Protein AF-A0A703GKY6-F1 (afdb_monomer_lite)

InterPro domains:
  IPR000234 Herpesvirus Glycoprotein B [MF_04032] (2-808)
  IPR035377 Herpesvirus Glycoprotein B, PH-like domain 1 [PF17416] (56-268)
  IPR035381 Herpesvirus Glycoprotein B, PH-like domain 2 [PF17417] (270-364)
  IPR038631 Herpesvirus Glycoprotein B, PH-like domain 2 superfamily [G3DSA:2.30.29.100] (253-368)
  IPR055341 Herpesvirus glycoprotein B ectodomain C-terminal [PF00606] (387-613)

pLDDT: mean 75.69, std 20.41, range [24.8, 96.25]

Sequence (808 aa):
DSDDYIRAGYNHKYPFRICSIAKGTDLMRFDRDISCSPYKSNAKMSEGFFIIYKTNIETYTFPVRTYKNELTFQTSYRDVGVVYFLDRTVMGLAMPVYEANLVNSRAQCYSAVAIKRPDGTVFSAYHEDNNKNETLELFPLNFKSVTNKRFITTKEPYFARGPLWLYSTSTSLNCIVTEATAKAKYPFSYFALTTGEIVEGSPFFDGSNGKHFAEPLEKLTILENYTMIEDLMNGMNGATTLVRKIAFLEKGDTLFSWEIKEENESVCMLKHWTTVTHGLRAETDETYHFISKELTAAFVASKESLNLTDPKQTCIKNEFEKIITDVYMSDYNDTYSMNGSYQIFKTTGDLILIWQPLVQKSLMVLEQGSVNLRRRRDLVDVKSRHDILYVQLQYLYDTLKDYINDALGNLAESWCLDQKRTITMLHELSKISPSSIVSEVYGRPISAQLHGDVLAISKCIEVNQSSVQLHKSMRVVDAKGVRSETMCYNRPLVTFSFVNSTPEVVPGQLGLDNEILLGDHRTEECEIPSTKIFLSGNHAHVYTDYTHTNSTPIEDIEVLDAFIRLKIDPLENADFKLLDLYSPDELSRANVFDLENILREYNSYKSALYTIEAKIATNTPSYVNGINSFLQGLGAIGTGLGSVISVTAGALGDIVGGVVSFLKNPFGGGLMLILAIVVVVIIIVVFVRQKHVLSKPIDMMFPYATNPVTTVSSVTGTTVVKTPSVKDADGGTSVAVSEKEEGMADVSGQISGDEYSQEDALKMLKAIKSLDESYRRKPSSSESHASKPSLIDRIRYRGYKSVNVEEA

Structure (mmCIF, N/CA/C/O backbone):
data_AF-A0A703GKY6-F1
#
_entry.id   AF-A0A703GKY6-F1
#
loop_
_atom_site.group_PDB
_atom_site.id
_atom_site.type_symbol
_atom_site.label_atom_id
_atom_site.label_alt_id
_atom_site.label_comp_id
_atom_site.label_asym_id
_atom_site.label_entity_id
_atom_site.label_seq_id
_atom_site.pdbx_PDB_ins_code
_atom_site.Cartn_x
_atom_site.Cartn_y
_atom_site.Cartn_z
_atom_site.occupancy
_atom_site.B_iso_or_equiv
_atom_site.auth_seq_id
_atom_site.auth_comp_id
_atom_site.auth_asym_id
_atom_site.auth_atom_id
_atom_site.pdbx_PDB_model_num
ATOM 1 N N . ASP A 1 1 ? 59.964 -33.398 -72.728 1.00 35.44 1 ASP A N 1
ATOM 2 C CA . ASP A 1 1 ? 58.816 -32.510 -73.022 1.00 35.44 1 ASP A CA 1
ATOM 3 C C . ASP A 1 1 ? 57.791 -32.342 -71.896 1.00 35.44 1 ASP A C 1
ATOM 5 O O . ASP A 1 1 ? 56.786 -31.683 -72.112 1.00 35.44 1 ASP A O 1
ATOM 9 N N . SER A 1 2 ? 58.041 -32.824 -70.669 1.00 41.19 2 SER A N 1
ATOM 10 C CA . SER A 1 2 ? 57.164 -32.593 -69.501 1.00 41.19 2 SER A CA 1
ATOM 11 C C . SER A 1 2 ? 57.647 -31.492 -68.544 1.00 41.19 2 SER A C 1
ATOM 13 O O . SER A 1 2 ? 57.043 -31.304 -67.493 1.00 41.19 2 SER A O 1
ATOM 15 N N . ASP A 1 3 ? 58.727 -30.776 -68.875 1.00 54.28 3 ASP A N 1
ATOM 16 C CA . ASP A 1 3 ? 59.478 -29.978 -67.896 1.00 54.28 3 ASP A CA 1
ATOM 17 C C . ASP A 1 3 ? 59.305 -28.460 -67.988 1.00 54.28 3 ASP A C 1
ATOM 19 O O . ASP A 1 3 ? 59.883 -27.769 -67.156 1.00 54.28 3 ASP A O 1
ATOM 23 N N . ASP A 1 4 ? 58.511 -27.917 -68.915 1.00 72.56 4 ASP A N 1
ATOM 24 C CA . ASP A 1 4 ? 58.402 -26.453 -69.096 1.00 72.56 4 ASP A CA 1
ATOM 25 C C . ASP A 1 4 ? 57.167 -25.823 -68.417 1.00 72.56 4 ASP A C 1
ATOM 27 O O . ASP A 1 4 ? 57.010 -24.600 -68.414 1.00 72.56 4 ASP A O 1
ATOM 31 N N . TYR A 1 5 ? 56.319 -26.647 -67.787 1.00 82.38 5 TYR A N 1
ATOM 32 C CA . TYR A 1 5 ? 55.039 -26.230 -67.208 1.00 82.38 5 TYR A CA 1
ATOM 33 C C . TYR A 1 5 ? 54.891 -26.587 -65.722 1.00 82.38 5 TYR A C 1
ATOM 35 O O . TYR A 1 5 ? 55.481 -27.549 -65.227 1.00 82.38 5 TYR A O 1
ATOM 43 N N . ILE A 1 6 ? 54.066 -25.816 -65.015 1.00 85.06 6 ILE A N 1
ATOM 44 C CA . ILE A 1 6 ? 53.701 -25.975 -63.603 1.00 85.06 6 ILE A CA 1
ATOM 45 C C . ILE A 1 6 ? 52.181 -26.107 -63.527 1.00 85.06 6 ILE A C 1
ATOM 47 O O . ILE A 1 6 ? 51.449 -25.354 -64.169 1.00 85.06 6 ILE A O 1
ATOM 51 N N . ARG A 1 7 ? 51.681 -27.045 -62.722 1.00 78.00 7 ARG A N 1
ATOM 52 C CA . ARG A 1 7 ? 50.241 -27.145 -62.458 1.00 78.00 7 ARG A CA 1
ATOM 53 C C . ARG A 1 7 ? 49.839 -26.115 -61.407 1.00 78.00 7 ARG A C 1
ATOM 55 O O . ARG A 1 7 ? 50.413 -26.094 -60.325 1.00 78.00 7 ARG A O 1
ATOM 62 N N . ALA A 1 8 ? 48.830 -25.311 -61.724 1.00 71.81 8 ALA A N 1
ATOM 63 C CA . ALA A 1 8 ? 48.324 -24.244 -60.862 1.00 71.81 8 ALA A CA 1
ATOM 64 C C . ALA A 1 8 ? 47.604 -24.730 -59.586 1.00 71.81 8 ALA A C 1
ATOM 66 O O . ALA A 1 8 ? 47.471 -23.983 -58.621 1.00 71.81 8 ALA A O 1
ATOM 67 N N . GLY A 1 9 ? 47.100 -25.969 -59.581 1.00 73.50 9 GLY A N 1
ATOM 68 C CA . GLY A 1 9 ? 46.156 -26.429 -58.559 1.00 73.50 9 GLY A CA 1
ATOM 69 C C . GLY A 1 9 ? 44.782 -25.753 -58.690 1.00 73.50 9 GLY A C 1
ATOM 70 O O . GLY A 1 9 ? 44.545 -24.982 -59.618 1.00 73.50 9 GLY A O 1
ATOM 71 N N . TYR A 1 10 ? 43.844 -26.075 -57.796 1.00 77.06 10 TYR A N 1
ATOM 72 C CA . TYR A 1 10 ? 42.457 -25.602 -57.879 1.00 77.06 10 TYR A CA 1
ATOM 73 C C . TYR A 1 10 ? 42.055 -24.834 -56.619 1.00 77.06 10 TYR A C 1
ATOM 75 O O . TYR A 1 10 ? 42.334 -25.270 -55.506 1.00 77.06 10 TYR A O 1
ATOM 83 N N . ASN A 1 11 ? 41.385 -23.694 -56.803 1.00 75.25 11 ASN A N 1
ATOM 84 C CA . ASN A 1 11 ? 40.841 -22.869 -55.729 1.00 75.25 11 ASN A CA 1
ATOM 85 C C . ASN A 1 11 ? 39.345 -22.648 -55.953 1.00 75.25 11 ASN A C 1
ATOM 87 O O . ASN A 1 11 ? 38.933 -22.070 -56.957 1.00 75.25 11 ASN A O 1
ATOM 91 N N . HIS A 1 12 ? 38.541 -23.109 -54.996 1.00 70.50 12 HIS A N 1
ATOM 92 C CA . HIS A 1 12 ? 37.084 -23.036 -55.059 1.00 70.50 12 HIS A CA 1
ATOM 93 C C . HIS A 1 12 ? 36.528 -21.614 -54.877 1.00 70.50 12 HIS A C 1
ATOM 95 O O . HIS A 1 12 ? 35.443 -21.331 -55.376 1.00 70.50 12 HIS A O 1
ATOM 101 N N . LYS A 1 13 ? 37.239 -20.722 -54.167 1.00 67.38 13 LYS A N 1
ATOM 102 C CA . LYS A 1 13 ? 36.755 -19.368 -53.837 1.00 67.38 13 LYS A CA 1
ATOM 103 C C . LYS A 1 13 ? 36.942 -18.388 -54.998 1.00 67.38 13 LYS A C 1
ATOM 105 O O . LYS A 1 13 ? 36.054 -17.589 -55.273 1.00 67.38 13 LYS A O 1
ATOM 110 N N . TYR A 1 14 ? 38.067 -18.489 -55.705 1.00 74.12 14 TYR A N 1
ATOM 111 C CA . TYR A 1 14 ? 38.348 -17.716 -56.917 1.00 74.12 14 TYR A CA 1
ATOM 112 C C . TYR A 1 14 ? 38.816 -18.664 -58.030 1.00 74.12 14 TYR A C 1
ATOM 114 O O . TYR A 1 14 ? 40.022 -18.866 -58.184 1.00 74.12 14 TYR A O 1
ATOM 122 N N . PRO A 1 15 ? 37.895 -19.277 -58.797 1.00 86.06 15 PRO A N 1
ATOM 123 C CA . PRO A 1 15 ? 38.268 -20.156 -59.899 1.00 86.06 15 PRO A CA 1
ATOM 124 C C . PRO A 1 15 ? 38.958 -19.376 -61.024 1.00 86.06 15 PRO A C 1
ATOM 126 O O . PRO A 1 15 ? 38.748 -18.166 -61.189 1.00 86.06 15 PRO A O 1
ATOM 129 N N . PHE A 1 16 ? 39.746 -20.093 -61.831 1.00 88.94 16 PHE A N 1
ATOM 130 C CA . PHE A 1 16 ? 40.313 -19.549 -63.056 1.00 88.94 16 PHE A CA 1
ATOM 131 C C . PHE A 1 16 ? 39.210 -19.088 -63.995 1.00 88.94 16 PHE A C 1
ATOM 133 O O . PHE A 1 16 ? 38.251 -19.822 -64.263 1.00 88.94 16 PHE A O 1
ATOM 140 N N . ARG A 1 17 ? 39.356 -17.867 -64.500 1.00 88.81 17 ARG A N 1
ATOM 141 C CA . ARG A 1 17 ? 38.297 -17.190 -65.243 1.00 88.81 17 ARG A CA 1
ATOM 142 C C . ARG A 1 17 ? 38.854 -16.240 -66.279 1.00 88.81 17 ARG A C 1
ATOM 144 O O . ARG A 1 17 ? 39.887 -15.625 -66.064 1.00 88.81 17 ARG A O 1
ATOM 151 N N . ILE A 1 18 ? 38.118 -16.055 -67.360 1.00 88.44 18 ILE A N 1
ATOM 152 C CA . ILE A 1 18 ? 38.415 -15.059 -68.380 1.00 88.44 18 ILE A CA 1
ATOM 153 C C . ILE A 1 18 ? 37.419 -13.926 -68.227 1.00 88.44 18 ILE A C 1
ATOM 155 O O . ILE A 1 18 ? 36.204 -14.118 -68.326 1.00 88.44 18 ILE A O 1
ATOM 159 N N . CYS A 1 19 ? 37.944 -12.737 -67.996 1.00 84.88 19 CYS A N 1
ATOM 160 C CA . CYS A 1 19 ? 37.164 -11.524 -67.875 1.00 84.88 19 CYS A CA 1
ATOM 161 C C . CYS A 1 19 ? 37.377 -10.706 -69.156 1.00 84.88 19 CYS A C 1
ATOM 163 O O . CYS A 1 19 ? 38.433 -10.122 -69.379 1.00 84.88 19 CYS A O 1
ATOM 165 N N . SER A 1 20 ? 36.392 -10.718 -70.060 1.00 76.44 20 SER A N 1
ATOM 166 C CA . SER A 1 20 ? 36.444 -9.891 -71.271 1.00 76.44 20 SER A CA 1
ATOM 167 C C . SER A 1 20 ? 36.236 -8.416 -70.933 1.00 76.44 20 SER A C 1
ATOM 169 O O . SER A 1 20 ? 35.587 -8.091 -69.938 1.00 76.44 20 SER A O 1
ATOM 171 N N . ILE A 1 21 ? 36.721 -7.522 -71.797 1.00 69.62 21 ILE A N 1
ATOM 172 C CA . ILE A 1 21 ? 36.445 -6.083 -71.693 1.00 69.62 21 ILE A CA 1
ATOM 173 C C . ILE A 1 21 ? 34.924 -5.872 -71.734 1.00 69.62 21 ILE A C 1
ATOM 175 O O . ILE A 1 21 ? 34.263 -6.317 -72.678 1.00 69.62 21 ILE A O 1
ATOM 179 N N . ALA A 1 22 ? 34.370 -5.224 -70.707 1.00 67.44 22 ALA A N 1
ATOM 180 C CA . ALA A 1 22 ? 32.940 -4.954 -70.613 1.00 67.44 22 ALA A CA 1
ATOM 181 C C . ALA A 1 22 ? 32.511 -4.014 -71.756 1.00 67.44 22 ALA A C 1
ATOM 183 O O . ALA A 1 22 ? 32.976 -2.885 -71.850 1.00 67.44 22 ALA A O 1
ATOM 184 N N . LYS A 1 23 ? 31.625 -4.471 -72.652 1.00 66.69 23 LYS A N 1
ATOM 185 C CA . LYS A 1 23 ? 31.229 -3.724 -73.867 1.00 66.69 23 LYS A CA 1
ATOM 186 C C . LYS A 1 23 ? 30.076 -2.724 -73.657 1.00 66.69 23 LYS A C 1
ATOM 188 O O . LYS A 1 23 ? 29.362 -2.413 -74.603 1.00 66.69 23 LYS A O 1
ATOM 193 N N . GLY A 1 24 ? 29.878 -2.212 -72.441 1.00 62.88 24 GLY A N 1
ATOM 194 C CA . GLY A 1 24 ? 28.865 -1.181 -72.162 1.00 62.88 24 GLY A CA 1
ATOM 195 C C . GLY A 1 24 ? 27.396 -1.629 -72.230 1.00 62.88 24 GLY A C 1
ATOM 196 O O . GLY A 1 24 ? 26.522 -0.770 -72.265 1.00 62.88 24 GLY A O 1
ATOM 197 N N . THR A 1 25 ? 27.099 -2.934 -72.271 1.00 73.81 25 THR A N 1
ATOM 198 C CA . THR A 1 25 ? 25.717 -3.448 -72.376 1.00 73.81 25 THR A CA 1
ATOM 199 C C . THR A 1 25 ? 24.959 -3.413 -71.049 1.00 73.81 25 THR A C 1
ATOM 201 O O . THR A 1 25 ? 23.789 -3.048 -71.036 1.00 73.81 25 THR A O 1
ATOM 204 N N . ASP A 1 26 ? 25.638 -3.734 -69.944 1.00 82.44 26 ASP A N 1
ATOM 205 C CA . ASP A 1 26 ? 25.084 -3.697 -68.590 1.00 82.44 26 ASP A CA 1
ATOM 206 C C . ASP A 1 26 ? 25.782 -2.580 -67.807 1.00 82.44 26 ASP A C 1
ATOM 208 O O . ASP A 1 26 ? 27.002 -2.611 -67.642 1.00 82.44 26 ASP A O 1
ATOM 212 N N . LEU A 1 27 ? 25.023 -1.584 -67.345 1.00 87.31 27 LEU A N 1
ATOM 213 C CA . LEU A 1 27 ? 25.548 -0.396 -66.663 1.00 87.31 27 LEU A CA 1
ATOM 214 C C . LEU A 1 27 ? 25.073 -0.336 -65.210 1.00 87.31 27 LEU A C 1
ATOM 216 O O . LEU A 1 27 ? 23.919 -0.635 -64.906 1.00 87.31 27 LEU A O 1
ATOM 220 N N . MET A 1 28 ? 25.955 0.101 -64.314 1.00 86.62 28 MET A N 1
ATOM 221 C CA . MET A 1 28 ? 25.692 0.238 -62.883 1.00 86.62 28 MET A CA 1
ATOM 222 C C . MET A 1 28 ? 26.295 1.522 -62.312 1.00 86.62 28 MET A C 1
ATOM 224 O O . MET A 1 28 ? 27.264 2.070 -62.839 1.00 86.62 28 MET A O 1
ATOM 228 N N . ARG A 1 29 ? 25.737 1.985 -61.191 1.00 86.75 29 ARG A N 1
ATOM 229 C CA . ARG A 1 29 ? 26.284 3.081 -60.381 1.00 86.75 29 ARG A CA 1
ATOM 230 C C . ARG A 1 29 ? 26.173 2.740 -58.901 1.00 86.75 29 ARG A C 1
ATOM 232 O O . ARG A 1 29 ? 25.251 2.032 -58.505 1.00 86.75 29 ARG A O 1
ATOM 239 N N . PHE A 1 30 ? 27.068 3.295 -58.093 1.00 85.88 30 PHE A N 1
ATOM 240 C CA . PHE A 1 30 ? 26.893 3.286 -56.645 1.00 85.88 30 PHE A CA 1
ATOM 241 C C . PHE A 1 30 ? 25.764 4.241 -56.245 1.00 85.88 30 PHE A C 1
ATOM 243 O O . PHE A 1 30 ? 25.682 5.359 -56.764 1.00 85.88 30 PHE A O 1
ATOM 250 N N . ASP A 1 31 ? 24.903 3.801 -55.331 1.00 81.62 31 ASP A N 1
ATOM 251 C CA . ASP A 1 31 ? 23.823 4.629 -54.803 1.00 81.62 31 ASP A CA 1
ATOM 252 C C . ASP A 1 31 ? 24.365 5.618 -53.765 1.00 81.62 31 ASP A C 1
ATOM 254 O O . ASP A 1 31 ? 24.858 5.227 -52.710 1.00 81.62 31 ASP A O 1
ATOM 258 N N . ARG A 1 32 ? 24.316 6.913 -54.085 1.00 75.00 32 ARG A N 1
ATOM 259 C CA . ARG A 1 32 ? 24.848 7.989 -53.233 1.00 75.00 32 ARG A CA 1
ATOM 260 C C . ARG A 1 32 ? 23.766 8.705 -52.431 1.00 75.00 32 ARG A C 1
ATOM 262 O O . ARG A 1 32 ? 24.096 9.495 -51.544 1.00 75.00 32 ARG A O 1
ATOM 269 N N . ASP A 1 33 ? 22.498 8.408 -52.701 1.00 78.19 33 ASP A N 1
ATOM 270 C CA . ASP A 1 33 ? 21.358 9.168 -52.192 1.00 78.19 33 ASP A CA 1
ATOM 271 C C . ASP A 1 33 ? 20.761 8.519 -50.934 1.00 78.19 33 ASP A C 1
ATOM 273 O O . ASP A 1 33 ? 19.549 8.453 -50.743 1.00 78.19 33 ASP A O 1
ATOM 277 N N . ILE A 1 34 ? 21.630 8.057 -50.028 1.00 82.88 34 ILE A N 1
ATOM 278 C CA . ILE A 1 34 ? 21.209 7.517 -48.733 1.00 82.88 34 ILE A CA 1
ATOM 279 C C . ILE A 1 34 ? 20.854 8.676 -47.794 1.00 82.88 34 ILE A C 1
ATOM 281 O O . ILE A 1 34 ? 21.706 9.507 -47.431 1.00 82.88 34 ILE A O 1
ATOM 285 N N . SER A 1 35 ? 19.583 8.709 -47.391 1.00 85.31 35 SER A N 1
ATOM 286 C CA . SER A 1 35 ? 19.061 9.592 -46.349 1.00 85.31 35 SER A CA 1
ATOM 287 C C . SER A 1 35 ? 19.082 8.875 -45.001 1.00 85.31 35 SER A C 1
ATOM 289 O O . SER A 1 35 ? 18.333 7.923 -44.785 1.00 85.31 35 SER A O 1
ATOM 291 N N . CYS A 1 36 ? 19.938 9.338 -44.091 1.00 87.06 36 CYS A N 1
ATOM 292 C CA . CYS A 1 36 ? 19.962 8.871 -42.709 1.00 87.06 36 CYS A CA 1
ATOM 293 C C . CYS A 1 36 ? 19.068 9.787 -41.872 1.00 87.06 36 CYS A C 1
ATOM 295 O O . CYS A 1 36 ? 19.309 10.993 -41.807 1.00 87.06 36 CYS A O 1
ATOM 297 N N . SER A 1 37 ? 18.023 9.227 -41.263 1.00 83.06 37 SER A N 1
ATOM 298 C CA . SER A 1 37 ? 17.159 9.989 -40.357 1.00 83.06 37 SER A CA 1
ATOM 299 C C . SER A 1 37 ? 17.813 10.057 -38.977 1.00 83.06 37 SER A C 1
ATOM 301 O O . SER A 1 37 ? 18.135 8.994 -38.444 1.00 83.06 37 SER A O 1
ATOM 303 N N . PRO A 1 38 ? 18.006 11.256 -38.396 1.00 78.81 38 PRO A N 1
ATOM 304 C CA . PRO A 1 38 ? 18.541 11.368 -37.050 1.00 78.81 38 PRO A CA 1
ATOM 305 C C . PRO A 1 38 ? 17.527 10.809 -36.058 1.00 78.81 38 PRO A C 1
ATOM 307 O O . PRO A 1 38 ? 16.334 11.130 -36.137 1.00 78.81 38 PRO A O 1
ATOM 310 N N . TYR A 1 39 ? 17.994 9.989 -35.124 1.00 76.88 39 TYR A N 1
ATOM 311 C CA . TYR A 1 39 ? 17.124 9.494 -34.069 1.00 76.88 39 TYR A CA 1
ATOM 312 C C . TYR A 1 39 ? 16.900 10.615 -33.042 1.00 76.88 39 TYR A C 1
ATOM 314 O O . TYR A 1 39 ? 17.839 11.201 -32.507 1.00 76.88 39 TYR A O 1
ATOM 322 N N . LYS A 1 40 ? 15.633 10.958 -32.787 1.00 67.12 40 LYS A N 1
ATOM 323 C CA . LYS A 1 40 ? 15.236 11.913 -31.745 1.00 67.12 40 LYS A CA 1
ATOM 324 C C . LYS A 1 40 ? 14.139 11.283 -30.908 1.00 67.12 40 LYS A C 1
ATOM 326 O O . LYS A 1 40 ? 13.115 10.875 -31.459 1.00 67.12 40 LYS A O 1
ATOM 331 N N . SER A 1 41 ? 14.329 11.232 -29.590 1.00 61.25 41 SER A N 1
ATOM 332 C CA . SER A 1 41 ? 13.233 10.864 -28.703 1.00 61.25 41 SER A CA 1
ATOM 333 C C . SER A 1 41 ? 12.183 11.984 -28.756 1.00 61.25 41 SER A C 1
ATOM 335 O O . SER A 1 41 ? 12.464 13.160 -28.531 1.00 61.25 41 SER A O 1
ATOM 337 N N . ASN A 1 42 ? 10.958 11.634 -29.148 1.00 59.00 42 ASN A N 1
ATOM 338 C CA . ASN A 1 42 ? 9.842 12.583 -29.245 1.00 59.00 42 ASN A CA 1
ATOM 339 C C . ASN A 1 42 ? 9.126 12.780 -27.896 1.00 59.00 42 ASN A C 1
ATOM 341 O O . ASN A 1 42 ? 8.075 13.421 -27.843 1.00 59.00 42 ASN A O 1
ATOM 345 N N . ALA A 1 43 ? 9.661 12.207 -26.812 1.00 62.28 43 ALA A N 1
ATOM 346 C CA . ALA A 1 43 ? 9.052 12.263 -25.494 1.00 62.28 43 ALA A CA 1
ATOM 347 C C . ALA A 1 43 ? 9.130 13.693 -24.946 1.00 62.28 43 ALA A C 1
ATOM 349 O O . ALA A 1 43 ? 10.195 14.191 -24.581 1.00 62.28 43 ALA A O 1
ATOM 350 N N . LYS A 1 44 ? 7.979 14.369 -24.879 1.00 70.75 44 LYS A N 1
ATOM 351 C CA . LYS A 1 44 ? 7.870 15.656 -24.191 1.00 70.75 44 LYS A CA 1
ATOM 352 C C . LYS A 1 44 ? 7.893 15.392 -22.693 1.00 70.75 44 LYS A C 1
ATOM 354 O O . LYS A 1 44 ? 6.941 14.842 -22.139 1.00 70.75 44 LYS A O 1
ATOM 359 N N . MET A 1 45 ? 8.991 15.772 -22.055 1.00 76.44 45 MET A N 1
ATOM 360 C CA . MET A 1 45 ? 9.157 15.671 -20.611 1.00 76.44 45 MET A CA 1
ATOM 361 C C . MET A 1 45 ? 9.014 17.053 -19.984 1.00 76.44 45 MET A C 1
ATOM 363 O O . MET A 1 45 ? 9.547 18.036 -20.493 1.00 76.44 45 MET A O 1
ATOM 367 N N . SER A 1 46 ? 8.286 17.124 -18.876 1.00 82.50 46 SER A N 1
ATOM 368 C CA . SER A 1 46 ? 8.193 18.321 -18.043 1.00 82.50 46 SER A CA 1
ATOM 369 C C . SER A 1 46 ? 8.687 18.009 -16.641 1.00 82.50 46 SER A C 1
ATOM 371 O O . SER A 1 46 ? 8.293 16.994 -16.062 1.00 82.50 46 SER A O 1
ATOM 373 N N . GLU A 1 47 ? 9.508 18.895 -16.097 1.00 82.50 47 GLU A N 1
ATOM 374 C CA . GLU A 1 47 ? 10.011 18.803 -14.731 1.00 82.50 47 GLU A CA 1
ATOM 375 C C . GLU A 1 47 ? 8.992 19.360 -13.737 1.00 82.50 47 GLU A C 1
ATOM 377 O O . GLU A 1 47 ? 8.134 20.187 -14.064 1.00 82.50 47 GLU A O 1
ATOM 382 N N . GLY A 1 48 ? 9.058 18.872 -12.508 1.00 89.00 48 GLY A N 1
ATOM 383 C CA . GLY A 1 48 ? 8.173 19.303 -11.444 1.00 89.00 48 GLY A CA 1
ATOM 384 C C . GLY A 1 48 ? 8.323 18.441 -10.210 1.00 89.00 48 GLY A C 1
ATOM 385 O O . GLY A 1 48 ? 9.251 17.648 -10.081 1.00 89.00 48 GLY A O 1
ATOM 386 N N . PHE A 1 49 ? 7.383 18.588 -9.297 1.00 91.38 49 PHE A N 1
ATOM 387 C CA . PHE A 1 49 ? 7.315 17.770 -8.099 1.00 91.38 49 PHE A CA 1
ATOM 388 C C . PHE A 1 49 ? 5.876 17.345 -7.864 1.00 91.38 49 PHE A C 1
ATOM 390 O O . PHE A 1 49 ? 4.936 17.963 -8.381 1.00 91.38 49 PHE A O 1
ATOM 397 N N . PHE A 1 50 ? 5.687 16.263 -7.116 1.00 93.81 50 PHE A N 1
ATOM 398 C CA . PHE A 1 50 ? 4.343 15.793 -6.830 1.00 93.81 50 PHE A CA 1
ATOM 399 C C . PHE A 1 50 ? 4.172 15.195 -5.451 1.00 93.81 50 PHE A C 1
ATOM 401 O O . PHE A 1 50 ? 5.079 14.615 -4.862 1.00 93.81 50 PHE A O 1
ATOM 408 N N . ILE A 1 51 ? 2.950 15.333 -4.955 1.00 94.88 51 ILE A N 1
ATOM 409 C CA . ILE A 1 51 ? 2.521 14.841 -3.654 1.00 94.88 51 ILE A CA 1
ATOM 410 C C . ILE A 1 51 ? 1.514 13.727 -3.887 1.00 94.88 51 ILE A C 1
ATOM 412 O O . ILE A 1 51 ? 0.606 13.869 -4.709 1.00 94.88 51 ILE A O 1
ATOM 416 N N . ILE A 1 52 ? 1.666 12.627 -3.159 1.00 93.12 52 ILE A N 1
ATOM 417 C CA . ILE A 1 52 ? 0.818 11.451 -3.306 1.00 93.12 52 ILE A CA 1
ATOM 418 C C . ILE A 1 52 ? -0.014 11.257 -2.047 1.00 93.12 52 ILE A C 1
ATOM 420 O O . ILE A 1 52 ? 0.510 11.183 -0.934 1.00 93.12 52 ILE A O 1
ATOM 424 N N . TYR A 1 53 ? -1.319 11.117 -2.243 1.00 92.44 53 TYR A N 1
ATOM 425 C CA . TYR A 1 53 ? -2.287 10.773 -1.214 1.00 92.44 53 TYR A CA 1
ATOM 426 C C . TYR A 1 53 ? -2.869 9.388 -1.483 1.00 92.44 53 TYR A C 1
ATOM 428 O O . TYR A 1 53 ? -3.170 9.021 -2.624 1.00 92.44 53 TYR A O 1
ATOM 436 N N . LYS A 1 54 ? -3.061 8.630 -0.405 1.00 90.94 54 LYS A N 1
ATOM 437 C CA . LYS A 1 54 ? -3.723 7.322 -0.412 1.00 90.94 54 LYS A CA 1
ATOM 438 C C . LYS A 1 54 ? -5.022 7.378 0.379 1.00 90.94 54 LYS A C 1
ATOM 440 O O . LYS A 1 54 ? -5.236 8.296 1.168 1.00 90.94 54 LYS A O 1
ATOM 445 N N . THR A 1 55 ? -5.880 6.379 0.211 1.00 87.88 55 THR A N 1
ATOM 446 C CA . THR A 1 55 ? -7.086 6.256 1.037 1.00 87.88 55 THR A CA 1
ATOM 447 C C . THR A 1 55 ? -6.719 6.006 2.493 1.00 87.88 55 THR A C 1
ATOM 449 O O . THR A 1 55 ? -5.882 5.152 2.798 1.00 87.88 55 THR A O 1
ATOM 452 N N . ASN A 1 56 ? -7.374 6.726 3.394 1.00 86.56 56 ASN A N 1
ATOM 453 C CA . ASN A 1 56 ? -7.206 6.551 4.820 1.00 86.56 56 ASN A CA 1
ATOM 454 C C . ASN A 1 56 ? -7.979 5.310 5.292 1.00 86.56 56 ASN A C 1
ATOM 456 O O . ASN A 1 56 ? -9.205 5.257 5.215 1.00 86.56 56 ASN A O 1
ATOM 460 N N . ILE A 1 57 ? -7.247 4.303 5.767 1.00 84.69 57 ILE A N 1
ATOM 461 C CA . ILE A 1 57 ? -7.817 3.079 6.349 1.00 84.69 57 ILE A CA 1
ATOM 462 C C . ILE A 1 57 ? -7.974 3.170 7.871 1.00 84.69 57 ILE A C 1
ATOM 464 O O . ILE A 1 57 ? -8.579 2.285 8.478 1.00 84.69 57 ILE A O 1
ATOM 468 N N . GLU A 1 58 ? -7.421 4.212 8.496 1.00 85.81 58 GLU A N 1
ATOM 469 C CA . GLU A 1 58 ? -7.517 4.412 9.937 1.00 85.81 58 GLU A CA 1
ATOM 470 C C . GLU A 1 58 ? -8.947 4.803 10.308 1.00 85.81 58 GLU A C 1
ATOM 472 O O . GLU A 1 58 ? -9.581 5.657 9.689 1.00 85.81 58 GLU A O 1
ATOM 477 N N . THR A 1 59 ? -9.477 4.140 11.331 1.00 89.50 59 THR A N 1
ATOM 478 C CA . THR A 1 59 ? -10.803 4.447 11.867 1.00 89.50 59 THR A CA 1
ATOM 479 C C . THR A 1 59 ? -10.766 5.739 12.666 1.00 89.50 59 THR A C 1
ATOM 481 O O . THR A 1 59 ? -9.793 5.990 13.376 1.00 89.50 59 THR A O 1
ATOM 484 N N . TYR A 1 60 ? -11.860 6.495 12.641 1.00 92.00 60 TYR A N 1
ATOM 485 C CA . TYR A 1 60 ? -12.020 7.664 13.495 1.00 92.00 60 TYR A CA 1
ATOM 486 C C . TYR A 1 60 ? -11.998 7.245 14.969 1.00 92.00 60 TYR A C 1
ATOM 488 O O . TYR A 1 60 ? -12.787 6.392 15.383 1.00 92.00 60 TYR A O 1
ATOM 496 N N . THR A 1 61 ? -11.080 7.822 15.745 1.00 93.19 61 THR A N 1
ATOM 497 C CA . THR A 1 61 ? -10.912 7.557 17.178 1.00 93.19 61 THR A CA 1
ATOM 498 C C . THR A 1 61 ? -11.271 8.783 18.000 1.00 93.19 61 THR A C 1
ATOM 500 O O . THR A 1 61 ? -10.780 9.873 17.712 1.00 93.19 61 THR A O 1
ATOM 503 N N . PHE A 1 62 ? -12.062 8.605 19.054 1.00 93.94 62 PHE A N 1
ATOM 504 C CA . PHE A 1 62 ? -12.469 9.691 19.948 1.00 93.94 62 PHE A CA 1
ATOM 505 C C . PHE A 1 62 ? -12.659 9.183 21.389 1.00 93.94 62 PHE A C 1
ATOM 507 O O . PHE A 1 62 ? -12.908 7.988 21.584 1.00 93.94 62 PHE A O 1
ATOM 514 N N . PRO A 1 63 ? -12.496 10.041 22.413 1.00 93.50 63 PRO A N 1
ATOM 515 C CA . PRO A 1 63 ? -12.678 9.647 23.807 1.00 93.50 63 PRO A CA 1
ATOM 516 C C . PRO A 1 63 ? -14.163 9.469 24.149 1.00 93.50 63 PRO A C 1
ATOM 518 O O . PRO A 1 63 ? -15.010 10.252 23.718 1.00 93.50 63 PRO A O 1
ATOM 521 N N . VAL A 1 64 ? -14.468 8.448 24.951 1.00 95.06 64 VAL A N 1
ATOM 522 C CA . VAL A 1 64 ? -15.814 8.141 25.453 1.00 95.06 64 VAL A CA 1
ATOM 523 C C . VAL A 1 64 ? -15.730 7.800 26.934 1.00 95.06 64 VAL A C 1
ATOM 525 O O . VAL A 1 64 ? -14.829 7.081 27.363 1.00 95.06 64 VAL A O 1
ATOM 528 N N . ARG A 1 65 ? -16.681 8.291 27.727 1.00 94.81 65 ARG A N 1
ATOM 529 C CA . ARG A 1 65 ? -16.838 7.912 29.135 1.00 94.81 65 ARG A CA 1
ATOM 530 C C . ARG A 1 65 ? -18.038 6.997 29.310 1.00 94.81 65 ARG A C 1
ATOM 532 O O . ARG A 1 65 ? -19.114 7.291 28.800 1.00 94.81 65 ARG A O 1
ATOM 539 N N . THR A 1 66 ? -17.863 5.914 30.055 1.00 95.50 66 THR A N 1
ATOM 540 C CA . THR A 1 66 ? -18.962 5.039 30.482 1.00 95.50 66 THR A CA 1
ATOM 541 C C . THR A 1 66 ? -19.190 5.202 31.978 1.00 95.50 66 THR A C 1
ATOM 543 O O . THR A 1 66 ? -18.223 5.133 32.739 1.00 95.50 66 THR A O 1
ATOM 546 N N . TYR A 1 67 ? -20.441 5.336 32.405 1.00 96.00 67 TYR A N 1
ATOM 547 C CA . TYR A 1 67 ? -20.830 5.460 33.808 1.00 96.00 67 TYR A CA 1
ATOM 548 C C . TYR A 1 67 ? -21.763 4.315 34.194 1.00 96.00 67 TYR A C 1
ATOM 550 O O . TYR A 1 67 ? -22.798 4.095 33.558 1.00 96.00 67 TYR A O 1
ATOM 558 N N . LYS A 1 68 ? -21.397 3.589 35.247 1.00 94.81 68 LYS A N 1
ATOM 559 C CA . LYS A 1 68 ? -22.103 2.404 35.725 1.00 94.81 68 LYS A CA 1
ATOM 560 C C . LYS A 1 68 ? -22.148 2.398 37.242 1.00 94.81 68 LYS A C 1
ATOM 562 O O . LYS A 1 68 ? -21.126 2.584 37.890 1.00 94.81 68 LYS A O 1
ATOM 567 N N . ASN A 1 69 ? -23.309 2.096 37.797 1.00 94.00 69 ASN A N 1
ATOM 568 C CA . ASN A 1 69 ? -23.483 1.804 39.210 1.00 94.00 69 ASN A CA 1
ATOM 569 C C . ASN A 1 69 ? -23.602 0.285 39.371 1.00 94.00 69 ASN A C 1
ATOM 571 O O . ASN A 1 69 ? -24.516 -0.339 38.842 1.00 94.00 69 ASN A O 1
ATOM 575 N N . GLU A 1 70 ? -22.654 -0.330 40.067 1.00 93.88 70 GLU A N 1
ATOM 576 C CA . GLU A 1 70 ? -22.632 -1.765 40.335 1.00 93.88 70 GLU A CA 1
ATOM 577 C C . GLU A 1 70 ? -23.117 -2.028 41.760 1.00 93.88 70 GLU A C 1
ATOM 579 O O . GLU A 1 70 ? -22.486 -1.638 42.743 1.00 93.88 70 GLU A O 1
ATOM 584 N N . LEU A 1 71 ? -24.262 -2.690 41.870 1.00 91.38 71 LEU A N 1
ATOM 585 C CA . LEU A 1 71 ? -24.818 -3.162 43.127 1.00 91.38 71 LEU A CA 1
ATOM 586 C C . LEU A 1 71 ? -24.389 -4.599 43.365 1.00 91.38 71 LEU A C 1
ATOM 588 O O . LEU A 1 71 ? -24.631 -5.477 42.543 1.00 91.38 71 LEU A O 1
ATOM 592 N N . THR A 1 72 ? -23.796 -4.852 44.520 1.00 91.50 72 THR A N 1
ATOM 593 C CA . THR A 1 72 ? -23.453 -6.194 44.974 1.00 91.50 72 THR A CA 1
ATOM 594 C C . THR A 1 72 ? -24.267 -6.511 46.217 1.00 91.50 72 THR A C 1
ATOM 596 O O . THR A 1 72 ? -24.114 -5.844 47.239 1.00 91.50 72 THR A O 1
ATOM 599 N N . PHE A 1 73 ? -25.102 -7.545 46.139 1.00 89.69 73 PHE A N 1
ATOM 600 C CA . PHE A 1 73 ? -25.760 -8.130 47.304 1.00 89.69 73 PHE A CA 1
ATOM 601 C C . PHE A 1 73 ? -25.044 -9.421 47.670 1.00 89.69 73 PHE A C 1
ATOM 603 O O . PHE A 1 73 ? -24.829 -10.281 46.813 1.00 89.69 73 PHE A O 1
ATOM 610 N N . GLN A 1 74 ? -24.659 -9.554 48.933 1.00 89.06 74 GLN A N 1
ATOM 611 C CA . GLN A 1 74 ? -24.005 -10.752 49.448 1.00 89.06 74 GLN A CA 1
ATOM 612 C C . GLN A 1 74 ? -24.866 -11.372 50.534 1.00 89.06 74 GLN A C 1
ATOM 614 O O . GLN A 1 74 ? -25.356 -10.670 51.416 1.00 89.06 74 GLN A O 1
ATOM 619 N N . THR A 1 75 ? -25.043 -12.688 50.473 1.00 87.38 75 THR A N 1
ATOM 620 C CA . THR A 1 75 ? -25.723 -13.446 51.523 1.00 87.38 75 THR A CA 1
ATOM 621 C C . THR A 1 75 ? -24.699 -14.205 52.350 1.00 87.38 75 THR A C 1
ATOM 623 O O . THR A 1 75 ? -23.841 -14.929 51.833 1.00 87.38 75 THR A O 1
ATOM 626 N N . SER A 1 76 ? -24.785 -14.033 53.662 1.00 88.19 76 SER A N 1
ATOM 627 C CA . SER A 1 76 ? -23.940 -14.715 54.629 1.00 88.19 76 SER A CA 1
ATOM 628 C C . SER A 1 76 ? -24.787 -15.509 55.614 1.00 88.19 76 SER A C 1
ATOM 630 O O . SER A 1 76 ? -25.915 -15.136 55.936 1.00 88.19 76 SER A O 1
ATOM 632 N N . TYR A 1 77 ? -24.241 -16.624 56.093 1.00 86.12 77 TYR A N 1
ATOM 633 C CA . TYR A 1 77 ? -24.788 -17.376 57.217 1.00 86.12 77 TYR A CA 1
ATOM 634 C C . TYR A 1 77 ? -23.718 -17.547 58.277 1.00 86.12 77 TYR A C 1
ATOM 636 O O . TYR A 1 77 ? -22.614 -18.025 58.003 1.00 86.12 77 TYR A O 1
ATOM 644 N N . ARG A 1 78 ? -24.047 -17.170 59.508 1.00 86.19 78 ARG A N 1
ATOM 645 C CA . ARG A 1 78 ? -23.117 -17.277 60.622 1.00 86.19 78 ARG A CA 1
ATOM 646 C C . ARG A 1 78 ? -23.423 -18.490 61.476 1.00 86.19 78 ARG A C 1
ATOM 648 O O . ARG A 1 78 ? -24.450 -18.545 62.142 1.00 86.19 78 ARG A O 1
ATOM 655 N N . ASP A 1 79 ? -22.472 -19.407 61.525 1.00 85.06 79 ASP A N 1
ATOM 656 C CA . ASP A 1 79 ? -22.447 -20.490 62.499 1.00 85.06 79 ASP A CA 1
ATOM 657 C C . ASP A 1 79 ? -21.606 -20.093 63.730 1.00 85.06 79 ASP A C 1
ATOM 659 O O . ASP A 1 79 ? -21.071 -18.984 63.813 1.00 85.06 79 ASP A O 1
ATOM 663 N N . VAL A 1 80 ? -21.487 -20.987 64.712 1.00 85.31 80 VAL A N 1
ATOM 664 C CA . VAL A 1 80 ? -20.830 -20.717 66.003 1.00 85.31 80 VAL A CA 1
ATOM 665 C C . VAL A 1 80 ? -19.367 -20.281 65.840 1.00 85.31 80 VAL A C 1
ATOM 667 O O . VAL A 1 80 ? -18.912 -19.399 66.568 1.00 85.31 80 VAL A O 1
ATOM 670 N N . GLY A 1 81 ? -18.636 -20.861 64.880 1.00 84.62 81 GLY A N 1
ATOM 671 C CA . GLY A 1 81 ? -17.208 -20.582 64.659 1.00 84.62 81 GLY A CA 1
ATOM 672 C C . GLY A 1 81 ? -16.827 -20.116 63.252 1.00 84.62 81 GLY A C 1
ATOM 673 O O . GLY A 1 81 ? -15.683 -19.720 63.045 1.00 84.62 81 GLY A O 1
ATOM 674 N N . VAL A 1 82 ? -17.751 -20.155 62.286 1.00 87.44 82 VAL A N 1
ATOM 675 C CA . VAL A 1 82 ? -17.471 -19.877 60.867 1.00 87.44 82 VAL A CA 1
ATOM 676 C C . VAL A 1 82 ? -18.590 -19.022 60.280 1.00 87.44 82 VAL A C 1
ATOM 678 O O . VAL A 1 82 ? -19.764 -19.237 60.578 1.00 87.44 82 VAL A O 1
ATOM 681 N N . VAL A 1 83 ? -18.227 -18.053 59.438 1.00 87.56 83 VAL A N 1
ATOM 682 C CA . VAL A 1 83 ? -19.188 -17.325 58.603 1.00 87.56 83 VAL A CA 1
ATOM 683 C C . VAL A 1 83 ? -19.085 -17.881 57.192 1.00 87.56 83 VAL A C 1
ATOM 685 O O . VAL A 1 83 ? -18.029 -17.808 56.567 1.00 87.56 83 VAL A O 1
ATOM 688 N N . TYR A 1 84 ? -20.180 -18.449 56.711 1.00 87.06 84 TYR A N 1
ATOM 689 C CA . TYR A 1 84 ? -20.303 -18.970 55.363 1.00 87.06 84 TYR A CA 1
ATOM 690 C C . TYR A 1 84 ? -20.754 -17.848 54.436 1.00 87.06 84 TYR A C 1
ATOM 692 O O . TYR A 1 84 ? -21.760 -17.184 54.690 1.00 87.06 84 TYR A O 1
ATOM 700 N N . PHE A 1 85 ? -20.007 -17.647 53.358 1.00 87.94 85 PHE A N 1
ATOM 701 C CA . PHE A 1 85 ? -20.460 -16.886 52.204 1.00 87.94 85 PHE A CA 1
ATOM 702 C C . PHE A 1 85 ? -21.268 -17.830 51.315 1.00 87.94 85 PHE A C 1
ATOM 704 O O . PHE A 1 85 ? -20.761 -18.882 50.926 1.00 87.94 85 PHE A O 1
ATOM 711 N N . LEU A 1 86 ? -22.526 -17.488 51.059 1.00 85.44 86 LEU A N 1
ATOM 712 C CA . LEU A 1 86 ? -23.449 -18.369 50.348 1.00 85.44 86 LEU A CA 1
ATOM 713 C C . LEU A 1 86 ? -23.557 -17.973 48.886 1.00 85.44 86 LEU A C 1
ATOM 715 O O . LEU A 1 86 ? -23.324 -18.795 48.006 1.00 85.44 86 LEU A O 1
ATOM 719 N N . ASP A 1 87 ? -23.898 -16.711 48.648 1.00 84.50 87 ASP A N 1
ATOM 720 C CA . ASP A 1 87 ? -24.128 -16.195 47.310 1.00 84.50 87 ASP A CA 1
ATOM 721 C C . ASP A 1 87 ? -23.737 -14.719 47.205 1.00 84.50 87 ASP A C 1
ATOM 723 O O . ASP A 1 87 ? -23.771 -13.961 48.183 1.00 84.50 87 ASP A O 1
ATOM 727 N N . ARG A 1 88 ? -23.393 -14.314 45.984 1.00 87.75 88 ARG A N 1
ATOM 728 C CA . ARG A 1 88 ? -23.181 -12.926 45.594 1.00 87.75 88 ARG A CA 1
ATOM 729 C C . ARG A 1 88 ? -23.861 -12.671 44.268 1.00 87.75 88 ARG A C 1
ATOM 731 O O . ARG A 1 88 ? -23.389 -13.110 43.221 1.00 87.75 88 ARG A O 1
ATOM 738 N N . THR A 1 89 ? -24.885 -11.838 44.320 1.00 87.94 89 THR A N 1
ATOM 739 C CA . THR A 1 89 ? -25.563 -11.334 43.133 1.00 87.94 89 THR A CA 1
ATOM 740 C C . THR A 1 89 ? -25.049 -9.936 42.823 1.00 87.94 89 THR A C 1
ATOM 742 O O . THR A 1 89 ? -25.114 -9.048 43.676 1.00 87.94 89 THR A O 1
ATOM 745 N N . VAL A 1 90 ? -24.542 -9.742 41.608 1.00 89.44 90 VAL A N 1
ATOM 746 C CA . VAL A 1 90 ? -24.096 -8.439 41.106 1.00 89.44 90 VAL A CA 1
ATOM 747 C C . VAL A 1 90 ? -25.102 -7.947 40.073 1.00 89.44 90 VAL A C 1
ATOM 749 O O . VAL A 1 90 ? -25.471 -8.687 39.163 1.00 89.44 90 VAL A O 1
ATOM 752 N N . MET A 1 91 ? -25.543 -6.702 40.214 1.00 87.94 91 MET A N 1
ATOM 753 C CA . MET A 1 91 ? -26.478 -6.036 39.318 1.00 87.94 91 MET A CA 1
ATOM 754 C C . MET A 1 91 ? -25.867 -4.719 38.840 1.00 87.94 91 MET A C 1
ATOM 756 O O . MET A 1 91 ? -25.520 -3.860 39.646 1.00 87.94 91 MET A O 1
ATOM 760 N N . GLY A 1 92 ? -25.745 -4.553 37.525 1.00 89.69 92 GLY A N 1
ATOM 761 C CA . GLY A 1 92 ? -25.381 -3.277 36.919 1.00 89.69 92 GLY A CA 1
ATOM 762 C C . GLY A 1 92 ? -26.605 -2.385 36.732 1.00 89.69 92 GLY A C 1
ATOM 763 O O . GLY A 1 92 ? -27.676 -2.862 36.359 1.00 89.69 92 GLY A O 1
ATOM 764 N N . LEU A 1 93 ? -26.432 -1.088 36.957 1.00 91.75 93 LEU A N 1
ATOM 765 C CA . LEU A 1 93 ? -27.410 -0.048 36.673 1.00 91.75 93 LEU A CA 1
ATOM 766 C C . LEU A 1 93 ? -26.724 1.101 35.941 1.00 91.75 93 LEU A C 1
ATOM 768 O O . LEU A 1 93 ? -25.642 1.539 36.340 1.00 91.75 93 LEU A O 1
ATOM 772 N N . ALA A 1 94 ? -27.382 1.630 34.912 1.00 92.88 94 ALA A N 1
ATOM 773 C CA . ALA A 1 94 ? -26.906 2.833 34.256 1.00 92.88 94 ALA A CA 1
ATOM 774 C C . ALA A 1 94 ? -26.983 4.008 35.238 1.00 92.88 94 ALA A C 1
ATOM 776 O O . ALA A 1 94 ? -27.995 4.215 35.914 1.00 92.88 94 ALA A O 1
ATOM 777 N N . MET A 1 95 ? -25.897 4.771 35.330 1.00 94.00 95 MET A N 1
ATOM 778 C CA . MET A 1 95 ? -25.885 5.976 36.147 1.00 94.00 95 MET A CA 1
ATOM 779 C C . MET A 1 95 ? -26.829 7.016 35.527 1.00 94.00 95 MET A C 1
ATOM 781 O O . MET A 1 95 ? -26.788 7.224 34.314 1.00 94.00 95 MET A O 1
ATOM 785 N N . PRO A 1 96 ? -27.674 7.699 36.310 1.00 92.12 96 PRO A N 1
ATOM 786 C CA . PRO A 1 96 ? -28.519 8.753 35.772 1.00 92.12 96 PRO A CA 1
ATOM 787 C C . PRO A 1 96 ? -27.691 9.989 35.388 1.00 92.12 96 PRO A C 1
ATOM 789 O O . PRO A 1 96 ? -26.694 10.317 36.030 1.00 92.12 96 PRO A O 1
ATOM 792 N N . VAL A 1 97 ? -28.150 10.737 34.379 1.00 92.62 97 VAL A N 1
ATOM 793 C CA . VAL A 1 97 ? -27.428 11.900 33.818 1.00 92.62 97 VAL A CA 1
ATOM 794 C C . VAL A 1 97 ? -27.080 12.954 34.880 1.00 92.62 97 VAL A C 1
ATOM 796 O O . VAL A 1 97 ? -26.006 13.548 34.841 1.00 92.62 97 VAL A O 1
ATOM 799 N N . TYR A 1 98 ? -27.945 13.167 35.879 1.00 91.75 98 TYR A N 1
ATOM 800 C CA . TYR A 1 98 ? -27.665 14.118 36.962 1.00 91.75 98 TYR A CA 1
ATOM 801 C C . TYR A 1 98 ? -26.491 13.683 37.859 1.00 91.75 98 TYR A C 1
ATOM 803 O O . TYR A 1 98 ? -25.765 14.538 38.361 1.00 91.75 98 TYR A O 1
ATOM 811 N N . GLU A 1 99 ? -26.286 12.379 38.055 1.00 93.56 99 GLU A N 1
ATOM 812 C CA . GLU A 1 99 ? -25.155 11.843 38.819 1.00 93.56 99 GLU A CA 1
ATOM 813 C C . GLU A 1 99 ? -23.886 11.839 37.958 1.00 93.56 99 GLU A C 1
ATOM 815 O O . GLU A 1 99 ? -22.823 12.227 38.435 1.00 93.56 99 GLU A O 1
ATOM 820 N N . ALA A 1 100 ? -24.003 11.553 36.657 1.00 93.44 100 ALA A N 1
ATOM 821 C CA . ALA A 1 100 ? -22.888 11.703 35.720 1.00 93.44 100 ALA A CA 1
ATOM 822 C C . ALA A 1 100 ? -22.367 13.154 35.664 1.00 93.44 100 ALA A C 1
ATOM 824 O O . ALA A 1 100 ? -21.161 13.386 35.570 1.00 93.44 100 ALA A O 1
ATOM 825 N N . ASN A 1 101 ? -23.254 14.145 35.813 1.00 93.12 101 ASN A N 1
ATOM 826 C CA . ASN A 1 101 ? -22.870 15.552 35.958 1.00 93.12 101 ASN A CA 1
ATOM 827 C C . ASN A 1 101 ? -22.099 15.833 37.255 1.00 93.12 101 ASN A C 1
ATOM 829 O O . ASN A 1 101 ? -21.168 16.643 37.252 1.00 93.12 101 ASN A O 1
ATOM 833 N N . LEU A 1 102 ? -22.445 15.166 38.360 1.00 92.50 102 LEU A N 1
ATOM 834 C CA . LEU A 1 102 ? -21.680 15.259 39.606 1.00 92.50 102 LEU A CA 1
ATOM 835 C C . LEU A 1 102 ? -20.271 14.683 39.420 1.00 92.50 102 LEU A C 1
ATOM 837 O O . LEU A 1 102 ? -19.295 15.324 39.810 1.00 92.50 102 LEU A O 1
ATOM 841 N N . VAL A 1 103 ? -20.151 13.539 38.744 1.00 93.50 103 VAL A N 1
ATOM 842 C CA . VAL A 1 103 ? -18.849 12.951 38.406 1.00 93.50 103 VAL A CA 1
ATOM 843 C C . VAL A 1 103 ? -18.024 13.903 37.546 1.00 93.50 103 VAL A C 1
ATOM 845 O O . VAL A 1 103 ? -16.873 14.183 37.863 1.00 93.50 103 VAL A O 1
ATOM 848 N N . ASN A 1 104 ? -18.600 14.433 36.468 1.00 92.94 104 ASN A N 1
ATOM 849 C CA . ASN A 1 104 ? -17.865 15.282 35.533 1.00 92.94 104 ASN A CA 1
ATOM 850 C C . ASN A 1 104 ? -17.468 16.642 36.119 1.00 92.94 104 ASN A C 1
ATOM 852 O O . ASN A 1 104 ? -16.544 17.258 35.598 1.00 92.94 104 ASN A O 1
ATOM 856 N N . SER A 1 105 ? -18.129 17.107 37.183 1.00 90.56 105 SER A N 1
ATOM 857 C CA . SER A 1 105 ? -17.825 18.390 37.832 1.00 90.56 105 SER A CA 1
ATOM 858 C C . SER A 1 105 ? -16.981 18.262 39.101 1.00 90.56 105 SER A C 1
ATOM 860 O O . SER A 1 105 ? -16.211 19.172 39.402 1.00 90.56 105 SER A O 1
ATOM 862 N N . ARG A 1 106 ? -17.124 17.168 39.862 1.00 90.38 106 ARG A N 1
ATOM 863 C CA . ARG A 1 106 ? -16.490 16.984 41.181 1.00 90.38 106 ARG A CA 1
ATOM 864 C C . ARG A 1 106 ? -15.795 15.636 41.373 1.00 90.38 106 ARG A C 1
ATOM 866 O O . ARG A 1 106 ? -15.276 15.394 42.453 1.00 90.38 106 ARG A O 1
ATOM 873 N N . ALA A 1 107 ? -15.783 14.747 40.382 1.00 92.44 107 ALA A N 1
ATOM 874 C CA . ALA A 1 107 ? -15.210 13.400 40.501 1.00 92.44 107 ALA A CA 1
ATOM 875 C C . ALA A 1 107 ? -15.744 12.603 41.719 1.00 92.44 107 ALA A C 1
ATOM 877 O O . ALA A 1 107 ? -15.011 11.859 42.370 1.00 92.44 107 ALA A O 1
ATOM 878 N N . GLN A 1 108 ? -17.031 12.772 42.032 1.00 92.81 108 GLN A N 1
ATOM 879 C CA . GLN A 1 108 ? -17.727 12.126 43.150 1.00 92.81 108 GLN A CA 1
ATOM 880 C C . GLN A 1 108 ? -19.007 11.440 42.659 1.00 92.81 108 GLN A C 1
ATOM 882 O O . GLN A 1 108 ? -19.622 11.909 41.701 1.00 92.81 108 GLN A O 1
ATOM 887 N N . CYS A 1 109 ? -19.428 10.373 43.340 1.00 93.56 109 CYS A N 1
ATOM 888 C CA . CYS A 1 109 ? -20.700 9.681 43.092 1.00 93.56 109 CYS A CA 1
ATOM 889 C C . CYS A 1 109 ? -21.532 9.560 44.371 1.00 93.56 109 CYS A C 1
ATOM 891 O O . CYS A 1 109 ? -21.013 9.738 45.474 1.00 93.56 109 CYS A O 1
ATOM 893 N N . TYR A 1 110 ? -22.812 9.222 44.241 1.00 93.81 110 TYR A N 1
ATOM 894 C CA . TYR A 1 110 ? -23.679 8.979 45.390 1.00 93.81 110 TYR A CA 1
ATOM 895 C C . TYR A 1 110 ? -23.471 7.571 45.970 1.00 93.81 110 TYR A C 1
ATOM 897 O O . TYR A 1 110 ? -23.165 6.618 45.257 1.00 93.81 110 TYR A O 1
ATOM 905 N N . SER A 1 111 ? -23.655 7.426 47.285 1.00 92.31 111 SER A N 1
ATOM 906 C CA . SER A 1 111 ? -23.611 6.139 47.993 1.00 92.31 111 SER A CA 1
ATOM 907 C C . SER A 1 111 ? -24.961 5.411 48.003 1.00 92.31 111 SER A C 1
ATOM 909 O O . SER A 1 111 ? -25.084 4.340 48.601 1.00 92.31 111 SER A O 1
ATOM 911 N N . ALA A 1 112 ? -25.977 5.968 47.340 1.00 91.50 112 ALA A N 1
ATOM 912 C CA . ALA A 1 112 ? -27.302 5.381 47.223 1.00 91.50 112 ALA A CA 1
ATOM 913 C C . ALA A 1 112 ? -27.839 5.472 45.791 1.00 91.50 112 ALA A C 1
ATOM 915 O O . ALA A 1 112 ? -27.627 6.466 45.099 1.00 91.50 112 ALA A O 1
ATOM 916 N N . VAL A 1 113 ? -28.602 4.461 45.374 1.00 89.44 113 VAL A N 1
ATOM 917 C CA . VAL A 1 113 ? -29.243 4.418 44.053 1.00 89.44 113 VAL A CA 1
ATOM 918 C C . VAL A 1 113 ? -30.703 3.994 44.172 1.00 89.44 113 VAL A C 1
ATOM 920 O O . VAL A 1 113 ? -31.051 3.114 44.961 1.00 89.44 113 VAL A O 1
ATOM 923 N N . ALA A 1 114 ? -31.564 4.627 43.375 1.00 85.94 114 ALA A N 1
ATOM 924 C CA . ALA A 1 114 ? -32.973 4.276 43.269 1.00 85.94 114 ALA A CA 1
ATOM 925 C C . ALA A 1 114 ? -33.199 3.352 42.064 1.00 85.94 114 ALA A C 1
ATOM 927 O O . ALA A 1 114 ? -32.909 3.707 40.924 1.00 85.94 114 ALA A O 1
ATOM 928 N N . ILE A 1 115 ? -33.752 2.173 42.321 1.00 80.81 115 ILE A N 1
ATOM 929 C CA . ILE A 1 115 ? -34.066 1.134 41.346 1.00 80.81 115 ILE A CA 1
ATOM 930 C C . ILE A 1 115 ? -35.563 1.183 41.077 1.00 80.81 115 ILE A C 1
ATOM 932 O O . ILE A 1 115 ? -36.366 0.938 41.976 1.00 80.81 115 ILE A O 1
ATOM 936 N N . LYS A 1 116 ? -35.950 1.476 39.838 1.00 78.38 116 LYS A N 1
ATOM 937 C CA . LYS A 1 116 ? -37.350 1.402 39.410 1.00 78.38 116 LYS A CA 1
ATOM 938 C C . LYS A 1 116 ? -37.614 0.025 38.813 1.00 78.38 116 LYS A C 1
ATOM 940 O O . LYS A 1 116 ? -36.977 -0.342 37.828 1.00 78.38 116 LYS A O 1
ATOM 945 N N . ARG A 1 117 ? -38.537 -0.740 39.395 1.00 72.38 117 ARG A N 1
ATOM 946 C CA . ARG A 1 117 ? -39.004 -1.995 38.797 1.00 72.38 117 ARG A CA 1
ATOM 947 C C . ARG A 1 117 ? -40.055 -1.737 37.708 1.00 72.38 117 ARG A C 1
ATOM 949 O O . ARG A 1 117 ? -40.705 -0.691 37.717 1.00 72.38 117 ARG A O 1
ATOM 956 N N . PRO A 1 118 ? -40.279 -2.710 36.803 1.00 70.00 118 PRO A N 1
ATOM 957 C CA . PRO A 1 118 ? -41.328 -2.631 35.781 1.00 70.00 118 PRO A CA 1
ATOM 958 C C . PRO A 1 118 ? -42.749 -2.483 36.348 1.00 70.00 118 PRO A C 1
ATOM 960 O O . PRO A 1 118 ? -43.631 -1.980 35.664 1.00 70.00 118 PRO A O 1
ATOM 963 N N . ASP A 1 119 ? -42.968 -2.905 37.597 1.00 74.31 119 ASP A N 1
ATOM 964 C CA . ASP A 1 119 ? -44.236 -2.787 38.332 1.00 74.31 119 ASP A CA 1
ATOM 965 C C . ASP A 1 119 ? -44.492 -1.373 38.903 1.00 74.31 119 ASP A C 1
ATOM 967 O O . ASP A 1 119 ? -45.517 -1.139 39.541 1.00 74.31 119 ASP A O 1
ATOM 971 N N . GLY A 1 120 ? -43.570 -0.426 38.681 1.00 75.19 120 GLY A N 1
ATOM 972 C CA . GLY A 1 120 ? -43.652 0.953 39.163 1.00 75.19 120 GLY A CA 1
ATOM 973 C C . GLY A 1 120 ? -43.149 1.161 40.594 1.00 75.19 120 GLY A C 1
ATOM 974 O O . GLY A 1 120 ? -43.119 2.300 41.064 1.00 75.19 120 GLY A O 1
ATOM 975 N N . THR A 1 121 ? -42.721 0.105 41.292 1.00 79.62 121 THR A N 1
ATOM 976 C CA . THR A 1 121 ? -42.153 0.224 42.641 1.00 79.62 121 THR A CA 1
ATOM 977 C C . THR A 1 121 ? -40.706 0.716 42.590 1.00 79.62 121 THR A C 1
ATOM 979 O O . THR A 1 121 ? -39.914 0.311 41.734 1.00 79.62 121 THR A O 1
ATOM 982 N N . VAL A 1 122 ? -40.353 1.624 43.505 1.00 81.62 122 VAL A N 1
ATOM 983 C CA . VAL A 1 122 ? -39.003 2.193 43.611 1.00 81.62 122 VAL A CA 1
ATOM 984 C C . VAL A 1 122 ? -38.335 1.656 44.871 1.00 81.62 122 VAL A C 1
ATOM 986 O O . VAL A 1 122 ? -38.828 1.881 45.974 1.00 81.62 122 VAL A O 1
ATOM 989 N N . PHE A 1 123 ? -37.212 0.960 44.708 1.00 82.94 123 PHE A N 1
ATOM 990 C CA . PHE A 1 123 ? -36.367 0.493 45.806 1.00 82.94 123 PHE A CA 1
ATOM 991 C C . PHE A 1 123 ? -35.124 1.367 45.904 1.00 82.94 123 PHE A C 1
ATOM 993 O O . PHE A 1 123 ? -34.498 1.646 44.889 1.00 82.94 123 PHE A O 1
ATOM 1000 N N . SER A 1 124 ? -34.733 1.761 47.110 1.00 86.19 124 SER A N 1
ATOM 1001 C CA . SER A 1 124 ? -33.464 2.455 47.335 1.00 86.19 124 SER A CA 1
ATOM 1002 C C . SER A 1 124 ? -32.453 1.477 47.914 1.00 86.19 124 SER A C 1
ATOM 1004 O O . SER A 1 124 ? -32.716 0.861 48.944 1.00 86.19 124 SER A O 1
ATOM 1006 N N . ALA A 1 125 ? -31.311 1.336 47.251 1.00 88.50 125 ALA A N 1
ATOM 1007 C CA . ALA A 1 125 ? -30.171 0.591 47.762 1.00 88.50 125 ALA A CA 1
ATOM 1008 C C . ALA A 1 125 ? -29.138 1.579 48.309 1.00 88.50 125 ALA A C 1
ATOM 1010 O O . ALA A 1 125 ? -28.833 2.577 47.655 1.00 88.50 125 ALA A O 1
ATOM 1011 N N . TYR A 1 126 ? -28.606 1.293 49.495 1.00 91.19 126 TYR A N 1
ATOM 1012 C CA . TYR A 1 126 ? -27.617 2.122 50.180 1.00 91.19 126 TYR A CA 1
ATOM 1013 C C . TYR A 1 126 ? -26.334 1.319 50.377 1.00 91.19 126 TYR A C 1
ATOM 1015 O O . TYR A 1 126 ? -26.383 0.151 50.764 1.00 91.19 126 TYR A O 1
ATOM 1023 N N . HIS A 1 127 ? -25.188 1.941 50.121 1.00 92.75 127 HIS A N 1
ATOM 1024 C CA . HIS A 1 127 ? -23.890 1.365 50.448 1.00 92.75 127 HIS A CA 1
ATOM 1025 C C . HIS A 1 127 ? -23.795 1.098 51.963 1.00 92.75 127 HIS A C 1
ATOM 1027 O O . HIS A 1 127 ? -24.206 1.942 52.764 1.00 92.75 127 HIS A O 1
ATOM 1033 N N . GLU A 1 128 ? -23.290 -0.080 52.343 1.00 90.69 128 GLU A N 1
ATOM 1034 C CA . GLU A 1 128 ? -23.142 -0.532 53.741 1.00 90.69 128 GLU A CA 1
ATOM 1035 C C . GLU A 1 128 ? -24.451 -0.599 54.544 1.00 90.69 128 GLU A C 1
ATOM 1037 O O . GLU A 1 128 ? -24.429 -0.603 55.773 1.00 90.69 128 GLU A O 1
ATOM 1042 N N . ASP A 1 129 ? -25.607 -0.620 53.870 1.00 86.62 129 ASP A N 1
ATOM 1043 C CA . ASP A 1 129 ? -26.930 -0.649 54.507 1.00 86.62 129 ASP A CA 1
ATOM 1044 C C . ASP A 1 129 ? -27.154 0.507 55.521 1.00 86.62 129 ASP A C 1
ATOM 1046 O O . ASP A 1 129 ? -27.998 0.433 56.416 1.00 86.62 129 ASP A O 1
ATOM 1050 N N . ASN A 1 130 ? -26.419 1.620 55.368 1.00 86.25 130 ASN A N 1
ATOM 1051 C CA . ASN A 1 130 ? -26.399 2.751 56.310 1.00 86.25 130 ASN A CA 1
ATOM 1052 C C . ASN A 1 130 ? -27.627 3.683 56.172 1.00 86.25 130 ASN A C 1
ATOM 1054 O O . ASN A 1 130 ? -27.783 4.638 56.930 1.00 86.25 130 ASN A O 1
ATOM 1058 N N . ASN A 1 131 ? -28.517 3.439 55.199 1.00 85.81 131 ASN A N 1
ATOM 1059 C CA . ASN A 1 131 ? -29.708 4.260 54.900 1.00 85.81 131 ASN A CA 1
ATOM 1060 C C . ASN A 1 131 ? -29.427 5.769 54.708 1.00 85.81 131 ASN A C 1
ATOM 1062 O O . ASN A 1 131 ? -30.335 6.597 54.802 1.00 85.81 131 ASN A O 1
ATOM 1066 N N . LYS A 1 132 ? -28.172 6.141 54.433 1.00 88.19 132 LYS A N 1
ATOM 1067 C CA . LYS A 1 132 ? -27.717 7.514 54.192 1.00 88.19 132 LYS A CA 1
ATOM 1068 C C . LYS A 1 132 ? -27.173 7.635 52.779 1.00 88.19 132 LYS A C 1
ATOM 1070 O O . LYS A 1 132 ? -26.446 6.758 52.320 1.00 88.19 132 LYS A O 1
ATOM 1075 N N . ASN A 1 133 ? -27.529 8.729 52.109 1.00 89.88 133 ASN A N 1
ATOM 1076 C CA . ASN A 1 133 ? -26.964 9.083 50.813 1.00 89.88 133 ASN A CA 1
ATOM 1077 C C . ASN A 1 133 ? -25.823 10.088 51.018 1.00 89.88 133 ASN A C 1
ATOM 1079 O O . ASN A 1 133 ? -26.063 11.277 51.226 1.00 89.88 133 ASN A O 1
ATOM 1083 N N . GLU A 1 134 ? -24.599 9.583 51.005 1.00 90.75 134 GLU A N 1
ATOM 1084 C CA . GLU A 1 134 ? -23.352 10.331 51.140 1.00 90.75 134 GLU A CA 1
ATOM 1085 C C . GLU A 1 134 ? -22.645 10.384 49.776 1.00 90.75 134 GLU A C 1
ATOM 1087 O O . GLU A 1 134 ? -22.928 9.585 48.885 1.00 90.75 134 GLU A O 1
ATOM 1092 N N . THR A 1 135 ? -21.742 11.342 49.574 1.00 91.62 135 THR A N 1
ATOM 1093 C CA . THR A 1 135 ? -20.938 11.424 48.344 1.00 91.62 135 THR A CA 1
ATOM 1094 C C . THR A 1 135 ? -19.600 10.731 48.549 1.00 91.62 135 THR A C 1
ATOM 1096 O O . THR A 1 135 ? -18.852 11.100 49.453 1.00 91.62 135 THR A O 1
ATOM 1099 N N . LEU A 1 136 ? -19.288 9.762 47.694 1.00 91.75 136 LEU A N 1
ATOM 1100 C CA . LEU A 1 136 ? -18.029 9.024 47.698 1.00 91.75 136 LEU A CA 1
ATOM 1101 C C . LEU A 1 136 ? -17.101 9.568 46.611 1.00 91.75 136 LEU A C 1
ATOM 1103 O O . LEU A 1 136 ? -17.536 9.840 45.490 1.00 91.75 136 LEU A O 1
ATOM 1107 N N . GLU A 1 137 ? -15.820 9.713 46.935 1.00 91.06 137 GLU A N 1
ATOM 1108 C CA . GLU A 1 137 ? -14.799 10.127 45.971 1.00 91.06 137 GLU A CA 1
ATOM 1109 C C . GLU A 1 137 ? -14.395 8.964 45.062 1.00 91.06 137 GLU A C 1
ATOM 1111 O O . GLU A 1 137 ? -14.236 7.824 45.506 1.00 91.06 137 GLU A O 1
ATOM 1116 N N . LEU A 1 138 ? -14.210 9.263 43.776 1.00 91.88 138 LEU A N 1
ATOM 1117 C CA . LEU A 1 138 ? -13.659 8.317 42.818 1.00 91.88 138 LEU A CA 1
ATOM 1118 C C . LEU A 1 138 ? -12.143 8.249 42.969 1.00 91.88 138 LEU A C 1
ATOM 1120 O O . LEU A 1 138 ? -11.454 9.266 42.897 1.00 91.88 138 LEU A O 1
ATOM 1124 N N . PHE A 1 139 ? -11.606 7.040 43.083 1.00 89.81 139 PHE A N 1
ATOM 1125 C CA . PHE A 1 139 ? -10.172 6.809 42.974 1.00 89.81 139 PHE A CA 1
ATOM 1126 C C . PHE A 1 139 ? -9.871 5.870 41.803 1.00 89.81 139 PHE A C 1
ATOM 1128 O O . PHE A 1 139 ? -10.684 5.013 41.435 1.00 89.81 139 PHE A O 1
ATOM 1135 N N . PRO A 1 140 ? -8.693 6.014 41.184 1.00 90.19 140 PRO A N 1
ATOM 1136 C CA . PRO A 1 140 ? -8.322 5.185 40.055 1.00 90.19 140 PRO A CA 1
ATOM 1137 C C . PRO A 1 140 ? -8.018 3.747 40.474 1.00 90.19 140 PRO A C 1
ATOM 1139 O O . PRO A 1 140 ? -7.403 3.490 41.512 1.00 90.19 140 PRO A O 1
ATOM 1142 N N . LEU A 1 141 ? -8.405 2.798 39.626 1.00 87.75 141 LEU A N 1
ATOM 1143 C CA . LEU A 1 141 ? -7.955 1.416 39.729 1.00 87.75 141 LEU A CA 1
ATOM 1144 C C . LEU A 1 141 ? -6.456 1.311 39.425 1.00 87.75 141 LEU A C 1
ATOM 1146 O O . LEU A 1 141 ? -5.911 2.031 38.589 1.00 87.75 141 LEU A O 1
ATOM 1150 N N . ASN A 1 142 ? -5.797 0.351 40.079 1.00 81.56 142 ASN A N 1
ATOM 1151 C CA . ASN A 1 142 ? -4.363 0.104 39.894 1.00 81.56 142 ASN A CA 1
ATOM 1152 C C . ASN A 1 142 ? -4.024 -0.328 38.455 1.00 81.56 142 ASN A C 1
ATOM 1154 O O . ASN A 1 142 ? -2.931 -0.048 37.967 1.00 81.56 142 ASN A O 1
ATOM 1158 N N . PHE A 1 143 ? -4.957 -0.996 37.772 1.00 75.94 143 PHE A N 1
ATOM 1159 C CA . PHE A 1 143 ? -4.803 -1.418 36.383 1.00 75.94 143 PHE A CA 1
ATOM 1160 C C . PHE A 1 143 ? -5.295 -0.312 35.446 1.00 75.94 143 PHE A C 1
ATOM 1162 O O . PHE A 1 143 ? -6.500 -0.107 35.298 1.00 75.94 143 PHE A O 1
ATOM 1169 N N . LYS A 1 144 ? -4.355 0.393 34.810 1.00 79.50 144 LYS A N 1
ATOM 1170 C CA . LYS A 1 144 ? -4.627 1.437 33.815 1.00 79.50 144 LYS A CA 1
ATOM 1171 C C . LYS A 1 144 ? -3.791 1.216 32.559 1.00 79.50 144 LYS A C 1
ATOM 1173 O O . LYS A 1 144 ? -2.622 0.846 32.657 1.00 79.50 144 LYS A O 1
ATOM 1178 N N . SER A 1 145 ? -4.379 1.459 31.392 1.00 81.12 145 SER A N 1
ATOM 1179 C CA . SER A 1 145 ? -3.655 1.551 30.122 1.00 81.12 145 SER A CA 1
ATOM 1180 C C . SER A 1 145 ? -3.682 2.992 29.611 1.00 81.12 145 SER A C 1
ATOM 1182 O O . SER A 1 145 ? -4.364 3.853 30.165 1.00 81.12 145 SER A O 1
ATOM 1184 N N . VAL A 1 146 ? -2.941 3.267 28.535 1.00 77.25 146 VAL A N 1
ATOM 1185 C CA . VAL A 1 146 ? -2.997 4.572 27.852 1.00 77.25 146 VAL A CA 1
ATOM 1186 C C . VAL A 1 146 ? -4.398 4.839 27.279 1.00 77.25 146 VAL A C 1
ATOM 1188 O O . VAL A 1 146 ? -4.818 5.985 27.193 1.00 77.25 146 VAL A O 1
ATOM 1191 N N . THR A 1 147 ? -5.129 3.783 26.911 1.00 79.94 147 THR A N 1
ATOM 1192 C CA . THR A 1 147 ? -6.430 3.860 26.229 1.00 79.94 147 THR A CA 1
ATOM 1193 C C . THR A 1 147 ? -7.636 3.705 27.149 1.00 79.94 147 THR A C 1
ATOM 1195 O O . THR A 1 147 ? -8.710 4.180 26.796 1.00 79.94 147 THR A O 1
ATOM 1198 N N . ASN A 1 148 ? -7.476 3.033 28.293 1.00 87.81 148 ASN A N 1
ATOM 1199 C CA . ASN A 1 148 ? -8.542 2.734 29.241 1.00 87.81 148 ASN A CA 1
ATOM 1200 C C . ASN A 1 148 ? -8.096 3.077 30.666 1.00 87.81 148 ASN A C 1
ATOM 1202 O O . ASN A 1 148 ? -7.165 2.466 31.204 1.00 87.81 148 ASN A O 1
ATOM 1206 N N . LYS A 1 149 ? -8.813 4.000 31.306 1.00 91.38 149 LYS A N 1
ATOM 1207 C CA . LYS A 1 149 ? -8.658 4.326 32.728 1.00 91.38 149 LYS A CA 1
ATOM 1208 C C . LYS A 1 149 ? -9.989 4.089 33.426 1.00 91.38 149 LYS A C 1
ATOM 1210 O O . LYS A 1 149 ? -11.017 4.576 32.971 1.00 91.38 149 LYS A O 1
ATOM 1215 N N . ARG A 1 150 ? -9.981 3.342 34.529 1.00 92.44 150 ARG A N 1
ATOM 1216 C CA . ARG A 1 150 ? -11.194 3.034 35.294 1.00 92.44 150 ARG A CA 1
ATOM 1217 C C . ARG A 1 150 ? -11.083 3.585 36.707 1.00 92.44 150 ARG A C 1
ATOM 1219 O O . ARG A 1 150 ? -10.049 3.443 37.357 1.00 92.44 150 ARG A O 1
ATOM 1226 N N . PHE A 1 151 ? -12.167 4.180 37.168 1.00 93.12 151 PHE A N 1
ATOM 1227 C CA . PHE A 1 151 ? -12.324 4.810 38.466 1.00 93.12 151 PHE A CA 1
ATOM 1228 C C . PHE A 1 151 ? -13.457 4.122 39.205 1.00 93.12 151 PHE A C 1
ATOM 1230 O O . PHE A 1 151 ? -14.472 3.783 38.594 1.00 93.12 151 PHE A O 1
ATOM 1237 N N . ILE A 1 152 ? -13.261 3.889 40.497 1.00 93.75 152 ILE A N 1
ATOM 1238 C CA . ILE A 1 152 ? -14.237 3.225 41.358 1.00 93.75 152 ILE A CA 1
ATOM 1239 C C . ILE A 1 152 ? -14.355 3.964 42.690 1.00 93.75 152 ILE A C 1
ATOM 1241 O O . ILE A 1 152 ? -13.416 4.652 43.092 1.00 93.75 152 ILE A O 1
ATOM 1245 N N . THR A 1 153 ? -15.483 3.813 43.380 1.00 92.94 153 THR A N 1
ATOM 1246 C CA . THR A 1 153 ? -15.663 4.355 44.739 1.00 92.94 153 THR A CA 1
ATOM 1247 C C . THR A 1 153 ? -15.379 3.330 45.828 1.00 92.94 153 THR A C 1
ATOM 1249 O O . THR A 1 153 ? -15.028 3.709 46.941 1.00 92.94 153 THR A O 1
ATOM 1252 N N . THR A 1 154 ? -15.522 2.030 45.551 1.00 89.94 154 THR A N 1
ATOM 1253 C CA . THR A 1 154 ? -15.348 0.972 46.559 1.00 89.94 154 THR A CA 1
ATOM 1254 C C . THR A 1 154 ? -14.497 -0.168 45.993 1.00 89.94 154 THR A C 1
ATOM 1256 O O . THR A 1 154 ? -14.755 -0.676 44.903 1.00 89.94 154 THR A O 1
ATOM 1259 N N . LYS A 1 155 ? -13.410 -0.539 46.694 1.00 86.44 155 LYS A N 1
ATOM 1260 C CA . LYS A 1 155 ? -12.481 -1.605 46.245 1.00 86.44 155 LYS A CA 1
ATOM 1261 C C . LYS A 1 155 ? -13.006 -2.994 46.562 1.00 86.44 155 LYS A C 1
ATOM 1263 O O . LYS A 1 155 ? -12.883 -3.904 45.748 1.00 86.44 155 LYS A O 1
ATOM 1268 N N . GLU A 1 156 ? -13.544 -3.141 47.762 1.00 87.00 156 GLU A N 1
ATOM 1269 C CA . GLU A 1 156 ? -14.053 -4.397 48.283 1.00 87.00 156 GLU A CA 1
ATOM 1270 C C . GLU A 1 156 ? -15.532 -4.214 48.623 1.00 87.00 156 GLU A C 1
ATOM 1272 O O . GLU A 1 156 ? -15.898 -3.190 49.207 1.00 87.00 156 GLU A O 1
ATOM 1277 N N . PRO A 1 157 ? -16.397 -5.168 48.244 1.00 87.94 157 PRO A N 1
ATOM 1278 C CA . PRO A 1 157 ? -17.788 -5.134 48.657 1.00 87.94 157 PRO A CA 1
ATOM 1279 C C . PRO A 1 157 ? -17.884 -5.333 50.175 1.00 87.94 157 PRO A C 1
ATOM 1281 O O . PRO A 1 157 ? -17.209 -6.183 50.757 1.00 87.94 157 PRO A O 1
ATOM 1284 N N . TYR A 1 158 ? -18.755 -4.555 50.802 1.00 89.56 158 TYR A N 1
ATOM 1285 C CA . TYR A 1 158 ? -19.136 -4.675 52.196 1.00 89.56 158 TYR A CA 1
ATOM 1286 C C . TYR A 1 158 ? -19.775 -6.039 52.490 1.00 89.56 158 TYR A C 1
ATOM 1288 O O . TYR A 1 158 ? -20.768 -6.447 51.876 1.00 89.56 158 TYR A O 1
ATOM 1296 N N . PHE A 1 159 ? -19.219 -6.713 53.496 1.00 88.06 159 PHE A N 1
ATOM 1297 C CA . PHE A 1 159 ? -19.665 -8.017 53.964 1.00 88.06 159 PHE A CA 1
ATOM 1298 C C . PHE A 1 159 ? -20.128 -7.940 55.421 1.00 88.06 159 PHE A C 1
ATOM 1300 O O . PHE A 1 159 ? -19.321 -7.760 56.341 1.00 88.06 159 PHE A O 1
ATOM 1307 N N . ALA A 1 160 ? -21.428 -8.134 55.652 1.00 85.44 160 ALA A N 1
ATOM 1308 C CA . ALA A 1 160 ? -21.976 -8.219 57.002 1.00 85.44 160 ALA A CA 1
ATOM 1309 C C . ALA A 1 160 ? -21.895 -9.659 57.530 1.00 85.44 160 ALA A C 1
ATOM 1311 O O . ALA A 1 160 ? -22.356 -10.604 56.892 1.00 85.44 160 ALA A O 1
ATOM 1312 N N . ARG A 1 161 ? -21.357 -9.839 58.745 1.00 82.75 161 ARG A N 1
ATOM 1313 C CA . ARG A 1 161 ? -21.280 -11.166 59.392 1.00 82.75 161 ARG A CA 1
ATOM 1314 C C . ARG A 1 161 ? -22.621 -11.680 59.908 1.00 82.75 161 ARG A C 1
ATOM 1316 O O . ARG A 1 161 ? -22.755 -12.880 60.088 1.00 82.75 161 ARG A O 1
ATOM 1323 N N . GLY A 1 162 ? -23.564 -10.794 60.211 1.00 79.88 162 GLY A N 1
ATOM 1324 C CA . GLY A 1 162 ? -24.867 -11.175 60.744 1.00 79.88 162 GLY A CA 1
ATOM 1325 C C . GLY A 1 162 ? -24.873 -11.744 62.180 1.00 79.88 162 GLY A C 1
ATOM 1326 O O . GLY A 1 162 ? -23.820 -11.957 62.808 1.00 79.88 162 GLY A O 1
ATOM 1327 N N . PRO A 1 163 ? -26.077 -11.965 62.737 1.00 84.88 163 PRO A N 1
ATOM 1328 C CA . PRO A 1 163 ? -26.284 -12.653 64.007 1.00 84.88 163 PRO A CA 1
ATOM 1329 C C . PRO A 1 163 ? -26.108 -14.179 63.890 1.00 84.88 163 PRO A C 1
ATOM 1331 O O . PRO A 1 163 ? -26.216 -14.754 62.812 1.00 84.88 163 PRO A O 1
ATOM 1334 N N . LEU A 1 164 ? -25.813 -14.839 65.018 1.00 87.56 164 LEU A N 1
ATOM 1335 C CA . LEU A 1 164 ? -25.612 -16.295 65.094 1.00 87.56 164 LEU A CA 1
ATOM 1336 C C . LEU A 1 164 ? -26.853 -17.069 64.614 1.00 87.56 164 LEU A C 1
ATOM 1338 O O . LEU A 1 164 ? -27.972 -16.751 65.010 1.00 87.56 164 LEU A O 1
ATOM 1342 N N . TRP A 1 165 ? -26.619 -18.098 63.796 1.00 81.75 165 TRP A N 1
ATOM 1343 C CA . TRP A 1 165 ? -27.606 -18.995 63.177 1.00 81.75 165 TRP A CA 1
ATOM 1344 C C . TRP A 1 165 ? -28.649 -18.315 62.286 1.00 81.75 165 TRP A C 1
ATOM 1346 O O . TRP A 1 165 ? -29.717 -18.875 62.031 1.00 81.75 165 TRP A O 1
ATOM 1356 N N . LEU A 1 166 ? -28.343 -17.116 61.794 1.00 82.88 166 LEU A N 1
ATOM 1357 C CA . LEU A 1 166 ? -29.216 -16.360 60.911 1.00 82.88 166 LEU A CA 1
ATOM 1358 C C . LEU A 1 166 ? -28.511 -16.026 59.601 1.00 82.88 166 LEU A C 1
ATOM 1360 O O . LEU A 1 166 ? -27.292 -15.854 59.539 1.00 82.88 166 LEU A O 1
ATOM 1364 N N . TYR A 1 167 ? -29.325 -15.936 58.554 1.00 83.50 167 TYR A N 1
ATOM 1365 C CA . TYR A 1 167 ? -28.908 -15.386 57.277 1.00 83.50 167 TYR A CA 1
ATOM 1366 C C . TYR A 1 167 ? -28.884 -13.863 57.371 1.00 83.50 167 TYR A C 1
ATOM 1368 O O . TYR A 1 167 ? -29.713 -13.250 58.047 1.00 83.50 167 TYR A O 1
ATOM 1376 N N . SER A 1 168 ? -27.924 -13.239 56.709 1.00 85.44 168 SER A N 1
ATOM 1377 C CA . SER A 1 168 ? -27.842 -11.789 56.581 1.00 85.44 168 SER A CA 1
ATOM 1378 C C . SER A 1 168 ? -27.503 -11.421 55.151 1.00 85.44 168 SER A C 1
ATOM 1380 O O . SER A 1 168 ? -26.724 -12.101 54.489 1.00 85.44 168 SER A O 1
ATOM 1382 N N . THR A 1 169 ? -28.123 -10.350 54.678 1.00 86.75 169 THR A N 1
ATOM 1383 C CA . THR A 1 169 ? -27.848 -9.746 53.377 1.00 86.75 169 THR A CA 1
ATOM 1384 C C . THR A 1 169 ? -27.068 -8.466 53.607 1.00 86.75 169 THR A C 1
ATOM 1386 O O . THR A 1 169 ? -27.497 -7.659 54.430 1.00 86.75 169 THR A O 1
ATOM 1389 N N . SER A 1 170 ? -25.964 -8.274 52.892 1.00 90.69 170 SER A N 1
ATOM 1390 C CA . SER A 1 170 ? -25.247 -7.000 52.861 1.00 90.69 170 SER A CA 1
ATOM 1391 C C . SER A 1 170 ? -25.268 -6.386 51.472 1.00 90.69 170 SER A C 1
ATOM 1393 O O . SER A 1 170 ? -25.092 -7.092 50.473 1.00 90.69 170 SER A O 1
ATOM 1395 N N . THR A 1 171 ? -25.465 -5.070 51.418 1.00 91.00 171 THR A N 1
ATOM 1396 C CA . THR A 1 171 ? -25.507 -4.309 50.166 1.00 91.00 171 THR A CA 1
ATOM 1397 C C . THR A 1 171 ? -24.255 -3.457 50.002 1.00 91.00 171 THR A C 1
ATOM 1399 O O . THR A 1 171 ? -23.843 -2.725 50.900 1.00 91.00 171 THR A O 1
ATOM 1402 N N . SER A 1 172 ? -23.651 -3.515 48.818 1.00 92.62 172 SER A N 1
ATOM 1403 C CA . SER A 1 172 ? -22.555 -2.632 48.418 1.00 92.62 172 SER A CA 1
ATOM 1404 C C . SER A 1 172 ? -22.888 -1.955 47.106 1.00 92.62 172 SER A C 1
ATOM 1406 O O . SER A 1 172 ? -23.162 -2.630 46.119 1.00 92.62 172 SER A O 1
ATOM 1408 N N . LEU A 1 173 ? -22.818 -0.629 47.081 1.00 92.94 173 LEU A N 1
ATOM 1409 C CA . LEU A 1 173 ? -22.813 0.144 45.845 1.00 92.94 173 LEU A CA 1
ATOM 1410 C C . LEU A 1 173 ? -21.375 0.511 45.465 1.00 92.94 173 LEU A C 1
ATOM 1412 O O . LEU A 1 173 ? -20.624 1.011 46.304 1.00 92.94 173 LEU A O 1
ATOM 1416 N N . ASN A 1 174 ? -21.007 0.275 44.211 1.00 94.44 174 ASN A N 1
ATOM 1417 C CA . ASN A 1 174 ? -19.765 0.743 43.613 1.00 94.44 174 ASN A CA 1
ATOM 1418 C C . ASN A 1 174 ? -20.089 1.599 42.389 1.00 94.44 174 ASN A C 1
ATOM 1420 O O . ASN A 1 174 ? -20.688 1.115 41.430 1.00 94.44 174 ASN A O 1
ATOM 1424 N N . CYS A 1 175 ? -19.696 2.866 42.417 1.00 94.38 175 CYS A N 1
ATOM 1425 C CA . CYS A 1 175 ? -19.789 3.736 41.255 1.00 94.38 175 CYS A CA 1
ATOM 1426 C C . CYS A 1 175 ? -18.551 3.525 40.397 1.00 94.38 175 CYS A C 1
ATOM 1428 O O . CYS A 1 175 ? -17.430 3.618 40.890 1.00 94.38 175 CYS A O 1
ATOM 1430 N N . ILE A 1 176 ? -18.755 3.241 39.118 1.00 94.25 176 ILE A N 1
ATOM 1431 C CA . ILE A 1 176 ? -17.711 2.852 38.187 1.00 94.25 176 ILE A CA 1
ATOM 1432 C C . ILE A 1 176 ? -17.750 3.781 36.986 1.00 94.25 176 ILE A C 1
ATOM 1434 O O . ILE A 1 176 ? -18.748 3.860 36.270 1.00 94.25 176 ILE A O 1
ATOM 1438 N N . VAL A 1 177 ? -16.623 4.435 36.729 1.00 94.81 177 VAL A N 1
ATOM 1439 C CA . VAL A 1 177 ? -16.464 5.333 35.587 1.00 94.81 177 VAL A CA 1
ATOM 1440 C C . VAL A 1 177 ? -15.254 4.897 34.790 1.00 94.81 177 VAL A C 1
ATOM 1442 O O . VAL A 1 177 ? -14.162 4.758 35.335 1.00 94.81 177 VAL A O 1
ATOM 1445 N N . THR A 1 178 ? -15.445 4.648 33.501 1.00 93.56 178 THR A N 1
ATOM 1446 C CA . THR A 1 178 ? -14.363 4.228 32.607 1.00 93.56 178 THR A CA 1
ATOM 1447 C C . THR A 1 178 ? -14.181 5.277 31.529 1.00 93.56 178 THR A C 1
ATOM 1449 O O . THR A 1 178 ? -15.103 5.552 30.767 1.00 93.56 178 THR A O 1
ATOM 1452 N N . GLU A 1 179 ? -12.989 5.855 31.457 1.00 93.44 179 GLU A N 1
ATOM 1453 C CA . GLU A 1 179 ? -12.531 6.611 30.300 1.00 93.44 179 GLU A CA 1
ATOM 1454 C C . GLU A 1 179 ? -11.964 5.613 29.296 1.00 93.44 179 GLU A C 1
ATOM 1456 O O . GLU A 1 179 ? -10.983 4.924 29.583 1.00 93.44 179 GLU A O 1
ATOM 1461 N N . ALA A 1 180 ? -12.616 5.508 28.147 1.00 93.31 180 ALA A N 1
ATOM 1462 C CA . ALA A 1 180 ? -12.283 4.594 27.071 1.00 93.31 180 ALA A CA 1
ATOM 1463 C C . ALA A 1 180 ? -12.103 5.365 25.758 1.00 93.31 180 ALA A C 1
ATOM 1465 O O . ALA A 1 180 ? -12.445 6.542 25.633 1.00 93.31 180 ALA A O 1
ATOM 1466 N N . THR A 1 181 ? -11.588 4.679 24.743 1.00 94.25 181 THR A N 1
ATOM 1467 C CA . THR A 1 181 ? -11.509 5.221 23.382 1.00 94.25 181 THR A CA 1
ATOM 1468 C C . THR A 1 181 ? -12.472 4.457 22.488 1.00 94.25 181 THR A C 1
ATOM 1470 O O . THR A 1 181 ? -12.517 3.228 22.518 1.00 94.25 181 THR A O 1
ATOM 1473 N N . ALA A 1 182 ? -13.262 5.177 21.702 1.00 95.25 182 ALA A N 1
ATOM 1474 C CA . ALA A 1 182 ? -14.139 4.588 20.705 1.00 95.25 182 ALA A CA 1
ATOM 1475 C C . ALA A 1 182 ? -13.511 4.650 19.318 1.00 95.25 182 ALA A C 1
ATOM 1477 O O . ALA A 1 182 ? -12.745 5.561 19.002 1.00 95.25 182 ALA A O 1
ATOM 1478 N N . LYS A 1 183 ? -13.860 3.665 18.490 1.00 94.88 183 LYS A N 1
ATOM 1479 C CA . LYS A 1 183 ? -13.477 3.558 17.085 1.00 94.88 183 LYS A CA 1
ATOM 1480 C C . LYS A 1 183 ? -14.723 3.481 16.219 1.00 94.88 183 LYS A C 1
ATOM 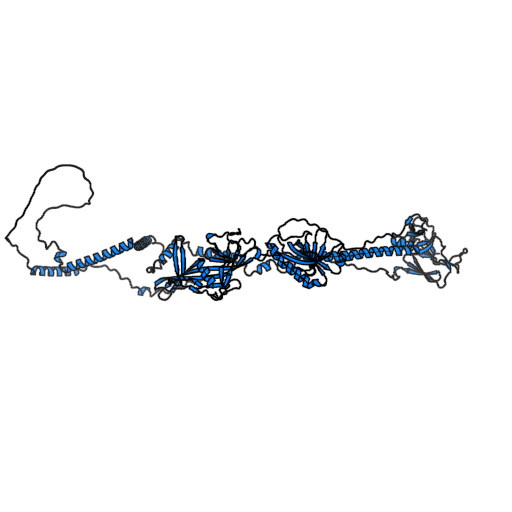1482 O O . LYS A 1 183 ? -15.571 2.614 16.426 1.00 94.88 183 LYS A O 1
ATOM 1487 N N . ALA A 1 184 ? -14.797 4.352 15.220 1.00 93.81 184 ALA A N 1
ATOM 1488 C CA . ALA A 1 184 ? -15.851 4.364 14.217 1.00 93.81 184 ALA A CA 1
ATOM 1489 C C . ALA A 1 184 ? -15.238 4.237 12.817 1.00 93.81 184 ALA A C 1
ATOM 1491 O O . ALA A 1 184 ? -14.308 4.962 12.456 1.00 93.81 184 ALA A O 1
ATOM 1492 N N . LYS A 1 185 ? -15.760 3.313 12.009 1.00 91.12 185 LYS A N 1
ATOM 1493 C CA . LYS A 1 185 ? -15.358 3.139 10.606 1.00 91.12 185 LYS A CA 1
ATOM 1494 C C . LYS A 1 185 ? -16.417 3.746 9.693 1.00 91.12 185 LYS A C 1
ATOM 1496 O O . LYS A 1 185 ? -17.602 3.627 9.985 1.00 91.12 185 LYS A O 1
ATOM 1501 N N . TYR A 1 186 ? -16.005 4.342 8.573 1.00 86.69 186 TYR A N 1
ATOM 1502 C CA . TYR A 1 186 ? -16.926 4.803 7.529 1.00 86.69 186 TYR A CA 1
ATOM 1503 C C . TYR A 1 186 ? -17.865 3.661 7.080 1.00 86.69 186 TYR A C 1
ATOM 1505 O O . TYR A 1 186 ? -17.360 2.559 6.836 1.00 86.69 186 TYR A O 1
ATOM 1513 N N . PRO A 1 187 ? -19.198 3.863 6.978 1.00 89.31 187 PRO A N 1
ATOM 1514 C CA . PRO A 1 187 ? -19.963 5.123 6.941 1.00 89.31 187 PRO A CA 1
ATOM 1515 C C . PRO A 1 187 ? -20.347 5.741 8.301 1.00 89.31 187 PRO A C 1
ATOM 1517 O O . PRO A 1 187 ? -21.230 6.591 8.355 1.00 89.31 187 PRO A O 1
ATOM 1520 N N . PHE A 1 188 ? -19.693 5.340 9.393 1.00 91.25 188 PHE A N 1
ATOM 1521 C CA . PHE A 1 188 ? -19.945 5.820 10.756 1.00 91.25 188 PHE A CA 1
ATOM 1522 C C . PHE A 1 188 ? -21.374 5.542 11.232 1.00 91.25 188 PHE A C 1
ATOM 1524 O O . PHE A 1 188 ? -22.002 6.403 11.841 1.00 91.25 188 PHE A O 1
ATOM 1531 N N . SER A 1 189 ? -21.906 4.357 10.929 1.00 92.50 189 SER A N 1
ATOM 1532 C CA . SER A 1 189 ? -23.221 3.918 11.413 1.00 92.50 189 SER A CA 1
ATOM 1533 C C . SER A 1 189 ? -23.196 3.433 12.863 1.00 92.50 189 SER A C 1
ATOM 1535 O O . SER A 1 189 ? -24.209 3.494 13.543 1.00 92.50 189 SER A O 1
ATOM 1537 N N . TYR A 1 190 ? -22.050 2.969 13.346 1.00 94.81 190 TYR A N 1
ATOM 1538 C CA . TYR A 1 190 ? -21.859 2.549 14.727 1.00 94.81 190 TYR A CA 1
ATOM 1539 C C . TYR A 1 190 ? -20.423 2.842 15.154 1.00 94.81 190 TYR A C 1
ATOM 1541 O O . TYR A 1 190 ? -19.533 3.060 14.319 1.00 94.81 190 TYR A O 1
ATOM 1549 N N . PHE A 1 191 ? -20.187 2.805 16.458 1.00 96.00 191 PHE A N 1
ATOM 1550 C CA . PHE A 1 191 ? -18.845 2.828 17.017 1.00 96.00 191 PHE A CA 1
ATOM 1551 C C . PHE A 1 191 ? -18.702 1.794 18.129 1.00 96.00 191 PHE A C 1
ATOM 1553 O O . PHE A 1 191 ? -19.665 1.448 18.812 1.00 96.00 191 PHE A O 1
ATOM 1560 N N . ALA A 1 192 ? -17.484 1.283 18.283 1.00 95.56 192 ALA A N 1
ATOM 1561 C CA . ALA A 1 192 ? -17.132 0.308 19.307 1.00 95.56 192 ALA A CA 1
ATOM 1562 C C . ALA A 1 192 ? -16.115 0.917 20.270 1.00 95.56 192 ALA A C 1
ATOM 1564 O O . ALA A 1 192 ? -15.152 1.554 19.838 1.00 95.56 192 ALA A O 1
ATOM 1565 N N . LEU A 1 193 ? -16.319 0.716 21.566 1.00 94.56 193 LEU A N 1
ATOM 1566 C CA . LEU A 1 193 ? -15.379 1.117 22.603 1.00 94.56 193 LEU A CA 1
ATOM 1567 C C . LEU A 1 193 ? -14.273 0.071 22.748 1.00 94.56 193 LEU A C 1
ATOM 1569 O O . LEU A 1 193 ? -14.453 -1.116 22.478 1.00 94.56 193 LEU A O 1
ATOM 1573 N N . THR A 1 194 ? -13.132 0.491 23.282 1.00 91.56 194 THR A N 1
ATOM 1574 C CA . THR A 1 194 ? -12.048 -0.402 23.712 1.00 91.56 194 THR A CA 1
ATOM 1575 C C . THR A 1 194 ? -12.442 -1.374 24.829 1.00 91.56 194 THR A C 1
ATOM 1577 O O . THR A 1 194 ? -11.687 -2.305 25.096 1.00 91.56 194 THR A O 1
ATOM 1580 N N . THR A 1 195 ? -13.595 -1.184 25.480 1.00 88.38 195 THR A N 1
ATOM 1581 C CA . THR A 1 195 ? -14.200 -2.137 26.429 1.00 88.38 195 THR A CA 1
ATOM 1582 C C . THR A 1 195 ? -14.935 -3.292 25.738 1.00 88.38 195 THR A C 1
ATOM 1584 O O . THR A 1 195 ? -15.245 -4.281 26.394 1.00 88.38 195 THR A O 1
ATOM 1587 N N . GLY A 1 196 ? -15.189 -3.195 24.427 1.00 89.75 196 GLY A N 1
ATOM 1588 C CA . GLY A 1 196 ? -15.956 -4.167 23.640 1.00 89.75 196 GLY A CA 1
ATOM 1589 C C . GLY A 1 196 ? -17.441 -3.822 23.484 1.00 89.75 196 GLY A C 1
ATOM 1590 O O . GLY A 1 196 ? -18.134 -4.467 22.701 1.00 89.75 196 GLY A O 1
ATOM 1591 N N . GLU A 1 197 ? -17.932 -2.797 24.184 1.00 92.12 197 GLU A N 1
ATOM 1592 C CA . GLU A 1 197 ? -19.304 -2.305 24.038 1.00 92.12 197 GLU A CA 1
ATOM 1593 C C . GLU A 1 197 ? -19.484 -1.554 22.713 1.00 92.12 197 GLU A C 1
ATOM 1595 O O . GLU A 1 197 ? -18.578 -0.864 22.239 1.00 92.12 197 GLU A O 1
ATOM 1600 N N . ILE A 1 198 ? -20.673 -1.675 22.123 1.00 94.62 198 ILE A N 1
ATOM 1601 C CA . ILE A 1 198 ? -21.020 -1.049 20.845 1.00 94.62 198 ILE A CA 1
ATOM 1602 C C . ILE A 1 198 ? -22.210 -0.109 21.009 1.00 94.62 198 ILE A C 1
ATOM 1604 O O . ILE A 1 198 ? -23.167 -0.418 21.725 1.00 94.62 198 ILE A O 1
ATOM 1608 N N . VAL A 1 199 ? -22.172 1.013 20.300 1.00 94.94 199 VAL A N 1
ATOM 1609 C CA . VAL A 1 199 ? -23.287 1.957 20.184 1.00 94.94 199 VAL A CA 1
ATOM 1610 C C . VAL A 1 199 ? -23.725 1.991 18.727 1.00 94.94 199 VAL A C 1
ATOM 1612 O O . VAL A 1 199 ? -22.922 2.303 17.843 1.00 94.94 199 VAL A O 1
ATOM 1615 N N . GLU A 1 200 ? -24.990 1.658 18.472 1.00 93.56 200 GLU A N 1
ATOM 1616 C CA . GLU A 1 200 ? -25.575 1.607 17.128 1.00 93.56 200 GLU A CA 1
ATOM 1617 C C . GLU A 1 200 ? -26.034 3.001 16.687 1.00 93.56 200 GLU A C 1
ATOM 1619 O O . GLU A 1 200 ? -27.214 3.298 16.511 1.00 93.56 200 GLU A O 1
ATOM 1624 N N . GLY A 1 201 ? -25.074 3.905 16.538 1.00 92.38 201 GLY A N 1
ATOM 1625 C CA . GLY A 1 201 ? -25.327 5.248 16.053 1.00 92.38 201 GLY A CA 1
ATOM 1626 C C . GLY A 1 201 ? -24.055 5.955 15.626 1.00 92.38 201 GLY A C 1
ATOM 1627 O O . GLY A 1 201 ? -22.942 5.579 15.997 1.00 92.38 201 GLY A O 1
ATOM 1628 N N . SER A 1 202 ? -24.222 7.002 14.827 1.00 94.44 202 SER A N 1
ATOM 1629 C CA . SER A 1 202 ? -23.109 7.825 14.389 1.00 94.44 202 SER A CA 1
ATOM 1630 C C . SER A 1 202 ? -22.573 8.656 15.553 1.00 94.44 202 SER A C 1
ATOM 1632 O O . SER A 1 202 ? -23.366 9.306 16.237 1.00 94.44 202 SER A O 1
ATOM 1634 N N . PRO A 1 203 ? -21.243 8.731 15.753 1.00 94.62 203 PRO A N 1
ATOM 1635 C CA . PRO A 1 203 ? -20.661 9.604 16.775 1.00 94.62 203 PRO A CA 1
ATOM 1636 C C . PRO A 1 203 ? -20.963 11.085 16.509 1.00 94.62 203 PRO A C 1
ATOM 1638 O O . PRO A 1 203 ? -20.937 11.903 17.424 1.00 94.62 203 PRO A O 1
ATOM 1641 N N . PHE A 1 204 ? -21.292 11.420 15.260 1.00 93.94 204 PHE A N 1
ATOM 1642 C CA . PHE A 1 204 ? -21.616 12.770 14.821 1.00 93.94 204 PHE A CA 1
ATOM 1643 C C . PHE A 1 204 ? -23.107 13.103 14.923 1.00 93.94 204 PHE A C 1
ATOM 1645 O O . PHE A 1 204 ? -23.482 14.201 14.537 1.00 93.94 204 PHE A O 1
ATOM 1652 N N . PHE A 1 205 ? -23.981 12.192 15.367 1.00 93.12 205 PHE A N 1
ATOM 1653 C CA . PHE A 1 205 ? -25.423 12.452 15.445 1.00 93.12 205 PHE A CA 1
ATOM 1654 C C . PHE A 1 205 ? -25.742 13.515 16.507 1.00 93.12 205 PHE A C 1
ATOM 1656 O O . PHE A 1 205 ? -25.331 13.386 17.656 1.00 93.12 205 PHE A O 1
ATOM 1663 N N . ASP A 1 206 ? -26.491 14.555 16.127 1.00 89.38 206 ASP A N 1
ATOM 1664 C CA . ASP A 1 206 ? -26.838 15.679 17.013 1.00 89.38 206 ASP A CA 1
ATOM 1665 C C . ASP A 1 206 ? -28.344 15.800 17.307 1.00 89.38 206 ASP A C 1
ATOM 1667 O O . ASP A 1 206 ? -28.793 16.814 17.838 1.00 89.38 206 ASP A O 1
ATOM 1671 N N . GLY A 1 207 ? -29.128 14.783 16.936 1.00 85.38 207 GLY A N 1
ATOM 1672 C CA . GLY A 1 207 ? -30.589 14.778 17.045 1.00 85.38 207 GLY A CA 1
ATOM 1673 C C . GLY A 1 207 ? -31.322 15.343 15.823 1.00 85.38 207 GLY A C 1
ATOM 1674 O O . GLY A 1 207 ? -32.484 15.006 15.614 1.00 85.38 207 GLY A O 1
ATOM 1675 N N . SER A 1 208 ? -30.662 16.158 14.993 1.00 85.19 208 SER A N 1
ATOM 1676 C CA . SER A 1 208 ? -31.304 16.916 13.903 1.00 85.19 208 SER A CA 1
ATOM 1677 C C . SER A 1 208 ? -30.628 16.774 12.534 1.00 85.19 208 SER A C 1
ATOM 1679 O O . SER A 1 208 ? -31.248 17.011 11.500 1.00 85.19 208 SER A O 1
ATOM 1681 N N . ASN A 1 209 ? -29.372 16.334 12.500 1.00 84.88 209 ASN A N 1
ATOM 1682 C CA . ASN A 1 209 ? -28.515 16.309 11.315 1.00 84.88 209 ASN A CA 1
ATOM 1683 C C . ASN A 1 209 ? -28.720 15.117 10.362 1.00 84.88 209 ASN A C 1
ATOM 1685 O O . ASN A 1 209 ? -27.910 14.909 9.455 1.00 84.88 209 ASN A O 1
ATOM 1689 N N . GLY A 1 210 ? -29.770 14.317 10.567 1.00 84.88 210 GLY A N 1
ATOM 1690 C CA . GLY A 1 210 ? -30.120 13.184 9.704 1.00 84.88 210 GLY A CA 1
ATOM 1691 C C . GLY A 1 210 ? -29.066 12.069 9.637 1.00 84.88 210 GLY A C 1
ATOM 1692 O O . GLY A 1 210 ? -29.118 11.245 8.723 1.00 84.88 210 GLY A O 1
ATOM 1693 N N . LYS A 1 211 ? -28.091 12.033 10.560 1.00 89.38 211 LYS A N 1
ATOM 1694 C CA . LYS A 1 211 ? -27.125 10.927 10.657 1.00 89.38 211 LYS A CA 1
ATOM 1695 C C . LYS A 1 211 ? -27.806 9.669 11.194 1.00 89.38 211 LYS A C 1
ATOM 1697 O O . LYS A 1 211 ? -28.825 9.738 11.875 1.00 89.38 211 LYS A O 1
ATOM 1702 N N . HIS A 1 212 ? -27.238 8.510 10.871 1.00 91.81 212 HIS A N 1
ATOM 1703 C CA . HIS A 1 212 ? -27.788 7.232 11.310 1.00 91.81 212 HIS A CA 1
ATOM 1704 C C . HIS A 1 212 ? -27.698 7.093 12.834 1.00 91.81 212 HIS A C 1
ATOM 1706 O O . HIS A 1 212 ? -26.627 7.282 13.410 1.00 91.81 212 HIS A O 1
ATOM 1712 N N . PHE A 1 213 ? -28.814 6.746 13.467 1.00 93.12 213 PHE A N 1
ATOM 1713 C CA . PHE A 1 213 ? -28.905 6.468 14.895 1.00 93.12 213 PHE A CA 1
ATOM 1714 C C . PHE A 1 213 ? -30.035 5.457 15.115 1.00 93.12 213 PHE A C 1
ATOM 1716 O O . PHE A 1 213 ? -31.186 5.752 14.794 1.00 93.12 213 PHE A O 1
ATOM 1723 N N . ALA A 1 214 ? -29.700 4.253 15.577 1.00 92.19 214 ALA A N 1
ATOM 1724 C CA . ALA A 1 214 ? -30.633 3.138 15.752 1.00 92.19 214 ALA A CA 1
ATOM 1725 C C . ALA A 1 214 ? -31.010 2.886 17.225 1.00 92.19 214 ALA A C 1
ATOM 1727 O O . ALA A 1 214 ? -31.839 2.025 17.511 1.00 92.19 214 ALA A O 1
ATOM 1728 N N . GLU A 1 215 ? -30.441 3.650 18.160 1.00 91.81 215 GLU A N 1
ATOM 1729 C CA . GLU A 1 215 ? -30.749 3.551 19.589 1.00 91.81 215 GLU A CA 1
ATOM 1730 C C . GLU A 1 215 ? -32.018 4.358 19.957 1.00 91.81 215 GLU A C 1
ATOM 1732 O O . GLU A 1 215 ? -32.364 5.329 19.270 1.00 91.81 215 GLU A O 1
ATOM 1737 N N . PRO A 1 216 ? -32.721 4.015 21.055 1.00 91.38 216 PRO A N 1
ATOM 1738 C CA . PRO A 1 216 ? -33.922 4.732 21.482 1.00 91.38 216 PRO A CA 1
ATOM 1739 C C . PRO A 1 216 ? -33.653 6.212 21.797 1.00 91.38 216 PRO A C 1
ATOM 1741 O O . PRO A 1 216 ? -32.911 6.540 22.723 1.00 91.38 216 PRO A O 1
ATOM 1744 N N . LEU A 1 217 ? -34.324 7.121 21.082 1.00 89.88 217 LEU A N 1
ATOM 1745 C CA . LEU A 1 217 ? -34.150 8.572 21.254 1.00 89.88 217 LEU A CA 1
ATOM 1746 C C . LEU A 1 217 ? -34.564 9.077 22.646 1.00 89.88 217 LEU A C 1
ATOM 1748 O O . LEU A 1 217 ? -33.994 10.046 23.129 1.00 89.88 217 LEU A O 1
ATOM 1752 N N . GLU A 1 218 ? -35.501 8.405 23.324 1.00 90.69 218 GLU A N 1
ATOM 1753 C CA . GLU A 1 218 ? -35.910 8.741 24.702 1.00 90.69 218 GLU A CA 1
ATOM 1754 C C . GLU A 1 218 ? -34.778 8.563 25.725 1.00 90.69 218 GLU A C 1
ATOM 1756 O O . GLU A 1 218 ? -34.801 9.163 26.799 1.00 90.69 218 GLU A O 1
ATOM 1761 N N . LYS A 1 219 ? -33.792 7.724 25.394 1.00 91.25 219 LYS A N 1
ATOM 1762 C CA . LYS A 1 219 ? -32.629 7.410 26.229 1.00 91.25 219 LYS A CA 1
ATOM 1763 C C . LYS A 1 219 ? -31.399 8.245 25.871 1.00 91.25 219 LYS A C 1
ATOM 1765 O O . LYS A 1 219 ? -30.371 8.122 26.537 1.00 91.25 219 LYS A O 1
ATOM 1770 N N . LEU A 1 220 ? -31.502 9.086 24.840 1.00 93.81 220 LEU A N 1
ATOM 1771 C CA . LEU A 1 220 ? -30.462 10.008 24.407 1.00 93.81 220 LEU A CA 1
ATOM 1772 C C . LEU A 1 220 ? -30.759 11.414 24.937 1.00 93.81 220 LEU A C 1
ATOM 1774 O O . LEU A 1 220 ? -31.790 12.009 24.635 1.00 93.81 220 LEU A O 1
ATOM 1778 N N . THR A 1 221 ? -29.811 11.984 25.669 1.00 93.88 221 THR A N 1
ATOM 1779 C CA . THR A 1 221 ? -29.845 13.387 26.093 1.00 93.88 221 THR A CA 1
ATOM 1780 C C . THR A 1 221 ? -28.610 14.109 25.581 1.00 93.88 221 THR A C 1
ATOM 1782 O O . THR A 1 221 ? -27.492 13.653 25.804 1.00 93.88 221 THR A O 1
ATOM 1785 N N . ILE A 1 222 ? -28.805 15.234 24.898 1.00 94.19 222 ILE A N 1
ATOM 1786 C CA . ILE A 1 222 ? -27.722 16.064 24.363 1.00 94.19 222 ILE A CA 1
ATOM 1787 C C . ILE A 1 222 ? -27.694 17.371 25.152 1.00 94.19 222 ILE A C 1
ATOM 1789 O O . ILE A 1 222 ? -28.725 18.028 25.291 1.00 94.19 222 ILE A O 1
ATOM 1793 N N . LEU A 1 223 ? -26.523 17.739 25.671 1.00 93.25 223 LEU A N 1
ATOM 1794 C CA . LEU A 1 223 ? -26.306 19.002 26.379 1.00 93.25 223 LEU A CA 1
ATOM 1795 C C . LEU A 1 223 ? -25.352 19.889 25.576 1.00 93.25 223 LEU A C 1
ATOM 1797 O O . LEU A 1 223 ? -24.347 19.414 25.043 1.00 93.25 223 LEU A O 1
ATOM 1801 N N . GLU A 1 224 ? -25.659 21.180 25.507 1.00 93.00 224 GLU A N 1
ATOM 1802 C CA . GLU A 1 224 ? -24.819 22.187 24.853 1.00 93.00 224 GLU A CA 1
ATOM 1803 C C . GLU A 1 224 ? -24.005 22.972 25.887 1.00 93.00 224 GLU A C 1
ATOM 1805 O O . GLU A 1 224 ? -24.468 23.191 27.007 1.00 93.00 224 GLU A O 1
ATOM 1810 N N . ASN A 1 225 ? -22.805 23.419 25.503 1.00 93.56 225 ASN A N 1
ATOM 1811 C CA . ASN A 1 225 ? -21.881 24.188 26.349 1.00 93.56 225 ASN A CA 1
ATOM 1812 C C . ASN A 1 225 ? -21.634 23.527 27.716 1.00 93.56 225 ASN A C 1
ATOM 1814 O O . ASN A 1 225 ? -21.741 24.154 28.772 1.00 93.56 225 ASN A O 1
ATOM 1818 N N . TYR A 1 226 ? -21.319 22.235 27.681 1.00 92.81 226 TYR A N 1
ATOM 1819 C CA . TYR A 1 226 ? -21.125 21.410 28.862 1.00 92.81 226 TYR A CA 1
ATOM 1820 C C . TYR A 1 226 ? -19.694 21.530 29.389 1.00 92.81 226 TYR A C 1
ATOM 1822 O O . TYR A 1 226 ? -18.737 21.394 28.629 1.00 92.81 226 TYR A O 1
ATOM 1830 N N . THR A 1 227 ? -19.531 21.763 30.689 1.00 91.62 227 THR A N 1
ATOM 1831 C CA . THR A 1 227 ? -18.216 21.794 31.337 1.00 91.62 227 THR A CA 1
ATOM 1832 C C . THR A 1 227 ? -17.934 20.473 32.040 1.00 91.62 227 THR A C 1
ATOM 1834 O O . THR A 1 227 ? -18.757 19.970 32.805 1.00 91.62 227 THR A O 1
ATOM 1837 N N . MET A 1 228 ? -16.755 19.903 31.794 1.00 91.75 228 MET A N 1
ATOM 1838 C CA . MET A 1 228 ? -16.331 18.650 32.419 1.00 91.75 228 MET A CA 1
ATOM 1839 C C . MET A 1 228 ? -14.844 18.649 32.747 1.00 91.75 228 MET A C 1
ATOM 1841 O O . MET A 1 228 ? -14.040 19.273 32.057 1.00 91.75 228 MET A O 1
ATOM 1845 N N . ILE A 1 229 ? -14.473 17.921 33.797 1.00 90.81 229 ILE A N 1
ATOM 1846 C CA . ILE A 1 229 ? -13.080 17.609 34.114 1.00 90.81 229 ILE A CA 1
ATOM 1847 C C . ILE A 1 229 ? -12.495 16.794 32.955 1.00 90.81 229 ILE A C 1
ATOM 1849 O O . ILE A 1 229 ? -13.099 15.804 32.543 1.00 90.81 229 ILE A O 1
ATOM 1853 N N . GLU A 1 230 ? -11.338 17.199 32.434 1.00 85.44 230 GLU A N 1
ATOM 1854 C CA . GLU A 1 230 ? -10.671 16.560 31.290 1.00 85.44 230 GLU A CA 1
ATOM 1855 C C . GLU A 1 230 ? -10.097 15.182 31.640 1.00 85.44 230 GLU A C 1
ATOM 1857 O O . GLU A 1 230 ? -10.311 14.223 30.906 1.00 85.44 230 GLU A O 1
ATOM 1862 N N . ASP A 1 231 ? -9.440 15.063 32.796 1.00 84.31 231 ASP A N 1
ATOM 1863 C CA . ASP A 1 231 ? -8.897 13.805 33.316 1.00 84.31 231 ASP A CA 1
ATOM 1864 C C . ASP A 1 231 ? -9.265 13.649 34.797 1.00 84.31 231 ASP A C 1
ATOM 1866 O O . ASP A 1 231 ? -8.897 14.472 35.643 1.00 84.31 231 ASP A O 1
ATOM 1870 N N . LEU A 1 232 ? -9.984 12.572 35.115 1.00 86.50 232 LEU A N 1
ATOM 1871 C CA . LEU A 1 232 ? -10.430 12.259 36.474 1.00 86.50 232 LEU A CA 1
ATOM 1872 C C . LEU A 1 232 ? -9.280 11.829 37.415 1.00 86.50 232 LEU A C 1
ATOM 1874 O O . LEU A 1 232 ? -9.502 11.707 38.619 1.00 86.50 232 LEU A O 1
ATOM 1878 N N . MET A 1 233 ? -8.045 11.632 36.924 1.00 84.81 233 MET A N 1
ATOM 1879 C CA . MET A 1 233 ? -6.872 11.261 37.745 1.00 84.81 233 MET A CA 1
ATOM 1880 C C . MET A 1 233 ? -6.603 12.223 38.912 1.00 84.81 233 MET A C 1
ATOM 1882 O O . MET A 1 233 ? -6.171 11.781 39.975 1.00 84.81 233 MET A O 1
ATOM 1886 N N . ASN A 1 234 ? -6.854 13.521 38.723 1.00 81.25 234 ASN A N 1
ATOM 1887 C CA . ASN A 1 234 ? -6.587 14.560 39.726 1.00 81.25 234 ASN A CA 1
ATOM 1888 C C . ASN A 1 234 ? -7.801 14.854 40.632 1.00 81.25 234 ASN A C 1
ATOM 1890 O O . ASN A 1 234 ? -7.771 15.809 41.415 1.00 81.25 234 ASN A O 1
ATOM 1894 N N . GLY A 1 235 ? -8.871 14.055 40.524 1.00 81.50 235 GLY A N 1
ATOM 1895 C CA . GLY A 1 235 ? -10.110 14.243 41.277 1.00 81.50 235 GLY A CA 1
ATOM 1896 C C . GLY A 1 235 ? -10.709 15.639 41.073 1.00 81.50 235 GLY A C 1
ATOM 1897 O O . GLY A 1 235 ? -10.705 16.175 39.966 1.00 81.50 235 GLY A O 1
ATOM 1898 N N . MET A 1 236 ? -11.181 16.259 42.160 1.00 78.00 236 MET A N 1
ATOM 1899 C CA . MET A 1 236 ? -11.759 17.615 42.149 1.00 78.00 236 MET A CA 1
ATOM 1900 C C . MET A 1 236 ? -10.801 18.718 41.671 1.00 78.00 236 MET A C 1
ATOM 1902 O O . MET A 1 236 ? -11.263 19.784 41.278 1.00 78.00 236 MET A O 1
ATOM 1906 N N . ASN A 1 237 ? -9.487 18.484 41.694 1.00 81.94 237 ASN A N 1
ATOM 1907 C CA . ASN A 1 237 ? -8.483 19.471 41.283 1.00 81.94 237 ASN A CA 1
ATOM 1908 C C . ASN A 1 237 ? -8.115 19.359 39.790 1.00 81.94 237 ASN A C 1
ATOM 1910 O O . ASN A 1 237 ? -7.128 19.951 39.350 1.00 81.94 237 ASN A O 1
ATOM 1914 N N . GLY A 1 238 ? -8.856 18.561 39.013 1.00 79.94 238 GLY A N 1
ATOM 1915 C CA . GLY A 1 238 ? -8.634 18.394 37.580 1.00 79.94 238 GLY A CA 1
ATOM 1916 C C . GLY A 1 238 ? -8.937 19.656 36.765 1.00 79.94 238 GLY A C 1
ATOM 1917 O O . GLY A 1 238 ? -9.800 20.460 37.118 1.00 79.94 238 GLY A O 1
ATOM 1918 N N . ALA A 1 239 ? -8.229 19.822 35.643 1.00 87.38 239 ALA A N 1
ATOM 1919 C CA . ALA A 1 239 ? -8.524 20.879 34.681 1.00 87.38 239 ALA A CA 1
ATOM 1920 C C . ALA A 1 239 ? -9.919 20.663 34.077 1.00 87.38 239 ALA A C 1
ATOM 1922 O O . ALA A 1 239 ? -10.302 19.534 33.763 1.00 87.38 239 ALA A O 1
ATOM 1923 N N . THR A 1 240 ? -10.681 21.745 33.923 1.00 88.19 240 THR A N 1
ATOM 1924 C CA . THR A 1 240 ? -12.012 21.708 33.310 1.00 88.19 240 THR A CA 1
ATOM 1925 C C . THR A 1 240 ? -11.938 22.185 31.865 1.00 88.19 240 THR A C 1
ATOM 1927 O O . THR A 1 240 ? -11.229 23.137 31.546 1.00 88.19 240 THR A O 1
ATOM 1930 N N . THR A 1 241 ? -12.678 21.513 30.988 1.00 90.38 241 THR A N 1
ATOM 1931 C CA . THR A 1 241 ? -12.790 21.834 29.564 1.00 90.38 241 THR A CA 1
ATOM 1932 C C . THR A 1 241 ? -14.244 22.129 29.217 1.00 90.38 241 THR A C 1
ATOM 1934 O O . THR A 1 241 ? -15.169 21.556 29.799 1.00 90.38 241 THR A O 1
ATOM 1937 N N . LEU A 1 242 ? -14.445 23.072 28.295 1.00 92.81 242 LEU A N 1
ATOM 1938 C CA . LEU A 1 242 ? -15.758 23.409 27.758 1.00 92.81 242 LEU A CA 1
ATOM 1939 C C . LEU A 1 242 ? -15.982 22.622 26.466 1.00 92.81 242 LEU A C 1
ATOM 1941 O O . LEU A 1 242 ? -15.241 22.789 25.499 1.00 92.81 242 LEU A O 1
ATOM 1945 N N . VAL A 1 243 ? -17.028 21.804 26.449 1.00 90.50 243 VAL A N 1
ATOM 1946 C CA . VAL A 1 243 ? -17.425 20.963 25.321 1.00 90.50 243 VAL A CA 1
ATOM 1947 C C . VAL A 1 243 ? -18.666 21.561 24.657 1.00 90.50 243 VAL A C 1
ATOM 1949 O O . VAL A 1 243 ? -19.670 21.823 25.321 1.00 90.50 243 VAL A O 1
ATOM 1952 N N . ARG A 1 244 ? -18.621 21.773 23.331 1.00 91.62 244 ARG A N 1
ATOM 1953 C CA . ARG A 1 244 ? -19.706 22.441 22.580 1.00 91.62 244 ARG A CA 1
ATOM 1954 C C . ARG A 1 244 ? -21.023 21.668 22.660 1.00 91.62 244 ARG A C 1
ATOM 1956 O O . ARG A 1 244 ? -22.053 22.255 22.978 1.00 91.62 244 ARG A O 1
ATOM 1963 N N . LYS A 1 245 ? -20.986 20.367 22.365 1.00 93.31 245 LYS A N 1
ATOM 1964 C CA . LYS A 1 245 ? -22.123 19.442 22.455 1.00 93.31 245 LYS A CA 1
ATOM 1965 C C . LYS A 1 245 ? -21.638 18.104 23.000 1.00 93.31 245 LYS A C 1
ATOM 1967 O O . LYS A 1 245 ? -20.679 17.544 22.471 1.00 93.31 245 LYS A O 1
ATOM 1972 N N . ILE A 1 246 ? -22.311 17.584 24.018 1.00 94.62 246 ILE A N 1
ATOM 1973 C CA . ILE A 1 246 ? -22.038 16.263 24.587 1.00 94.62 246 ILE A CA 1
ATOM 1974 C C . ILE A 1 246 ? -23.301 15.408 24.516 1.00 94.62 246 ILE A C 1
ATOM 1976 O O . ILE A 1 246 ? -24.399 15.880 24.817 1.00 94.62 246 ILE A O 1
ATOM 1980 N N . ALA A 1 247 ? -23.148 14.158 24.099 1.00 95.38 247 ALA A N 1
ATOM 1981 C CA . ALA A 1 247 ? -24.204 13.161 24.150 1.00 95.38 247 ALA A CA 1
ATOM 1982 C C . ALA A 1 247 ? -24.117 12.377 25.460 1.00 95.38 247 ALA A C 1
ATOM 1984 O O . ALA A 1 247 ? -23.024 12.088 25.944 1.00 95.38 247 ALA A O 1
ATOM 1985 N N . PHE A 1 248 ? -25.270 11.991 25.989 1.00 96.06 248 PHE A N 1
ATOM 1986 C CA . PHE A 1 248 ? -25.429 10.990 27.033 1.00 96.06 248 PHE A CA 1
ATOM 1987 C C . PHE A 1 248 ? -26.462 9.971 26.562 1.00 96.06 248 PHE A C 1
ATOM 1989 O O . PHE A 1 248 ? -27.599 10.344 26.283 1.00 96.06 248 PHE A O 1
ATOM 1996 N N . LEU A 1 249 ? -26.071 8.705 26.460 1.00 96.00 249 LEU A N 1
ATOM 1997 C CA . LEU A 1 249 ? -26.929 7.612 26.008 1.00 96.00 249 LEU A CA 1
ATOM 1998 C C . LEU A 1 249 ? -27.025 6.548 27.096 1.00 96.00 249 LEU A C 1
ATOM 2000 O O . LEU A 1 249 ? -26.020 5.945 27.463 1.00 96.00 249 LEU A O 1
ATOM 2004 N N . GLU A 1 250 ? -28.231 6.291 27.584 1.00 94.25 250 GLU A N 1
ATOM 2005 C CA . GLU A 1 250 ? -28.501 5.198 28.517 1.00 94.25 250 GLU A CA 1
ATOM 2006 C C . GLU A 1 250 ? -28.804 3.912 27.729 1.00 94.25 250 GLU A C 1
ATOM 2008 O O . GLU A 1 250 ? -29.849 3.802 27.087 1.00 94.25 250 GLU A O 1
ATOM 2013 N N . LYS A 1 251 ? -27.900 2.926 27.774 1.00 92.44 251 LYS A N 1
ATOM 2014 C CA . LYS A 1 251 ? -28.064 1.641 27.082 1.00 92.44 251 LYS A CA 1
ATOM 2015 C C . LYS A 1 251 ? -27.760 0.488 28.033 1.00 92.44 251 LYS A C 1
ATOM 2017 O O . LYS A 1 251 ? -26.645 0.333 28.513 1.00 92.44 251 LYS A O 1
ATOM 2022 N N . GLY A 1 252 ? -28.762 -0.357 28.272 1.00 89.06 252 GLY A N 1
ATOM 2023 C CA . GLY A 1 252 ? -28.630 -1.488 29.189 1.00 89.06 252 GLY A CA 1
ATOM 2024 C C . GLY A 1 252 ? -28.332 -1.024 30.616 1.00 89.06 252 GLY A C 1
ATOM 2025 O O . GLY A 1 252 ? -29.140 -0.325 31.223 1.00 89.06 252 GLY A O 1
ATOM 2026 N N . ASP A 1 253 ? -27.183 -1.430 31.149 1.00 91.12 253 ASP A N 1
ATOM 2027 C CA . ASP A 1 253 ? -26.709 -1.103 32.494 1.00 91.12 253 ASP A CA 1
ATOM 2028 C C . ASP A 1 253 ? -25.602 -0.035 32.516 1.00 91.12 253 ASP A C 1
ATOM 2030 O O . ASP A 1 253 ? -24.960 0.162 33.550 1.00 91.12 253 ASP A O 1
ATOM 2034 N N . THR A 1 254 ? -25.375 0.667 31.402 1.00 94.19 254 THR A N 1
ATOM 2035 C CA . THR A 1 254 ? -24.334 1.690 31.276 1.00 94.19 254 THR A CA 1
ATOM 2036 C C . THR A 1 254 ? -24.859 2.977 30.636 1.00 94.19 254 THR A C 1
ATOM 2038 O O . THR A 1 254 ? -25.740 2.984 29.776 1.00 94.19 254 THR A O 1
ATOM 2041 N N . LEU A 1 255 ? -24.322 4.109 31.095 1.00 96.12 255 LEU A N 1
ATOM 2042 C CA . LEU A 1 255 ? -24.509 5.416 30.472 1.00 96.12 255 LEU A CA 1
ATOM 2043 C C . LEU A 1 255 ? -23.245 5.760 29.683 1.00 96.12 255 LEU A C 1
ATOM 2045 O O . LEU A 1 255 ? -22.159 5.813 30.255 1.00 96.12 255 LEU A O 1
ATOM 2049 N N . PHE A 1 256 ? -23.377 6.024 28.392 1.00 96.25 256 PHE A N 1
ATOM 2050 C CA . PHE A 1 256 ? -22.283 6.429 27.512 1.00 96.25 256 PHE A CA 1
ATOM 2051 C C . PHE A 1 256 ? -22.273 7.941 27.351 1.00 96.25 256 PHE A C 1
ATOM 2053 O O . PHE A 1 256 ? -23.333 8.541 27.204 1.00 96.25 256 PHE A O 1
ATOM 2060 N N . SER A 1 257 ? -21.091 8.553 27.315 1.00 95.62 257 SER A N 1
ATOM 2061 C CA . SER A 1 257 ? -20.936 9.974 27.028 1.00 95.62 257 SER A CA 1
ATOM 2062 C C . SER A 1 257 ? -19.778 10.262 26.088 1.00 95.62 257 SER A C 1
ATOM 2064 O O . SER A 1 257 ? -18.674 9.751 26.285 1.00 95.62 257 SER A O 1
ATOM 2066 N N . TRP A 1 258 ? -20.027 11.086 25.071 1.00 95.38 258 TRP A N 1
ATOM 2067 C CA . TRP A 1 258 ? -19.019 11.505 24.100 1.00 95.38 258 TRP A CA 1
ATOM 2068 C C . TRP A 1 258 ? -19.302 12.904 23.552 1.00 95.38 258 TRP A C 1
ATOM 2070 O O . TRP A 1 258 ? -20.442 13.374 23.539 1.00 95.38 258 TRP A O 1
ATOM 2080 N N . GLU A 1 259 ? -18.250 13.573 23.088 1.00 94.56 259 GLU A N 1
ATOM 2081 C CA . GLU A 1 259 ? -18.343 14.871 22.420 1.00 94.56 259 GLU A CA 1
ATOM 2082 C C . GLU A 1 259 ? -18.835 14.710 20.973 1.00 94.56 259 GLU A C 1
ATOM 2084 O O . GLU A 1 259 ? -18.271 13.932 20.200 1.00 94.56 259 GLU A O 1
ATOM 2089 N N . ILE A 1 260 ? -19.849 15.488 20.583 1.00 93.81 260 ILE A N 1
ATOM 2090 C CA . ILE A 1 260 ? -20.360 15.520 19.208 1.00 93.81 260 ILE A CA 1
ATOM 2091 C C . ILE A 1 260 ? -19.606 16.596 18.417 1.00 93.81 260 ILE A C 1
ATOM 2093 O O . ILE A 1 260 ? -19.783 17.798 18.644 1.00 93.81 260 ILE A O 1
ATOM 2097 N N . LYS A 1 261 ? -18.797 16.158 17.446 1.00 91.62 261 LYS A N 1
ATOM 2098 C CA . LYS A 1 261 ? -18.076 17.021 16.490 1.00 91.62 261 LYS A CA 1
ATOM 2099 C C . LYS A 1 261 ? -18.737 17.019 15.116 1.00 91.62 261 LYS A C 1
ATOM 2101 O O . LYS A 1 261 ? -19.587 16.184 14.818 1.00 91.62 261 LYS A O 1
ATOM 2106 N N . GLU A 1 262 ? -18.334 17.952 14.260 1.00 88.75 262 GLU A N 1
ATOM 2107 C CA . GLU A 1 262 ? -18.746 17.947 12.856 1.00 88.75 262 GLU A CA 1
ATOM 2108 C C . GLU A 1 262 ? -17.905 16.948 12.055 1.00 88.75 262 GLU A C 1
ATOM 2110 O O . GLU A 1 262 ? -16.679 16.911 12.168 1.00 88.75 262 GLU A O 1
ATOM 2115 N N . GLU A 1 263 ? -18.559 16.126 11.229 1.00 86.12 263 GLU A N 1
ATOM 2116 C CA . GLU A 1 263 ? -17.883 15.084 10.436 1.00 86.12 263 GLU A CA 1
ATOM 2117 C C . GLU A 1 263 ? -16.839 15.685 9.479 1.00 86.12 263 GLU A C 1
ATOM 2119 O O . GLU A 1 263 ? -15.736 15.159 9.366 1.00 86.12 263 GLU A O 1
ATOM 2124 N N . ASN A 1 264 ? -17.163 16.810 8.830 1.00 83.19 264 ASN A N 1
ATOM 2125 C CA . ASN A 1 264 ? -16.303 17.432 7.816 1.00 83.19 264 ASN A CA 1
ATOM 2126 C C . ASN A 1 264 ? -14.997 17.999 8.391 1.00 83.19 264 ASN A C 1
ATOM 2128 O O . ASN A 1 264 ? -13.997 18.059 7.683 1.00 83.19 264 ASN A O 1
ATOM 2132 N N . GLU A 1 265 ? -15.003 18.424 9.655 1.00 82.56 265 GLU A N 1
ATOM 2133 C CA . GLU A 1 265 ? -13.814 18.962 10.326 1.00 82.56 265 GLU A CA 1
ATOM 2134 C C . GLU A 1 265 ? -12.961 17.857 10.962 1.00 82.56 265 GLU A C 1
ATOM 2136 O O . GLU A 1 265 ? -11.762 18.031 11.164 1.00 82.56 265 GLU A O 1
ATOM 2141 N N . SER A 1 266 ? -13.575 16.719 11.298 1.00 82.12 266 SER A N 1
ATOM 2142 C CA . SER A 1 266 ? -12.950 15.674 12.115 1.00 82.12 266 SER A CA 1
ATOM 2143 C C . SER A 1 266 ? -12.430 14.475 11.325 1.00 82.12 266 SER A C 1
ATOM 2145 O O . SER A 1 266 ? -11.564 13.755 11.824 1.00 82.12 266 SER A O 1
ATOM 2147 N N . VAL A 1 267 ? -12.930 14.243 10.107 1.00 85.19 267 VAL A N 1
ATOM 2148 C CA . VAL A 1 267 ? -12.589 13.064 9.302 1.00 85.19 267 VAL A CA 1
ATOM 2149 C C . VAL A 1 267 ? -12.038 13.469 7.941 1.00 85.19 267 VAL A C 1
ATOM 2151 O O . VAL A 1 267 ? -12.646 14.245 7.210 1.00 85.19 267 VAL A O 1
ATOM 2154 N N . CYS A 1 268 ? -10.926 12.838 7.560 1.00 86.38 268 CYS A N 1
ATOM 2155 C CA . CYS A 1 268 ? -10.345 12.943 6.228 1.00 86.38 268 CYS A CA 1
ATOM 2156 C C . CYS A 1 268 ? -10.190 11.552 5.595 1.00 86.38 268 CYS A C 1
ATOM 2158 O O . CYS A 1 268 ? -9.602 10.646 6.196 1.00 86.38 268 CYS A O 1
ATOM 2160 N N . MET A 1 269 ? -10.735 11.378 4.384 1.00 85.12 269 MET A N 1
ATOM 2161 C CA . MET A 1 269 ? -10.715 10.098 3.651 1.00 85.12 269 MET A CA 1
ATOM 2162 C C . MET A 1 269 ? -9.395 9.830 2.933 1.00 85.12 269 MET A C 1
ATOM 2164 O O . MET A 1 269 ? -9.139 8.706 2.503 1.00 85.12 269 MET A O 1
ATOM 2168 N N . LEU A 1 270 ? -8.566 10.857 2.781 1.00 87.94 270 LEU A N 1
ATOM 2169 C CA . LEU A 1 270 ? -7.252 10.772 2.169 1.00 87.94 270 LEU A CA 1
ATOM 2170 C C . LEU A 1 270 ? -6.196 11.027 3.239 1.00 87.94 270 LEU A C 1
ATOM 2172 O O . LEU A 1 270 ? -6.396 11.832 4.143 1.00 87.94 270 LEU A O 1
ATOM 2176 N N . LYS A 1 271 ? -5.074 10.326 3.137 1.00 89.19 271 LYS A N 1
ATOM 2177 C CA . LYS A 1 271 ? -3.914 10.507 4.004 1.00 89.19 271 LYS A CA 1
ATOM 2178 C C . LYS A 1 271 ? -2.694 10.745 3.134 1.00 89.19 271 LYS A C 1
ATOM 2180 O O . LYS A 1 271 ? -2.501 10.031 2.143 1.00 89.19 271 LYS A O 1
ATOM 2185 N N . HIS A 1 272 ? -1.896 11.745 3.497 1.00 92.44 272 HIS A N 1
ATOM 2186 C CA . HIS A 1 272 ? -0.608 11.990 2.858 1.00 92.44 272 HIS A CA 1
ATOM 2187 C C . HIS A 1 272 ? 0.234 10.714 2.935 1.00 92.44 272 HIS A C 1
ATOM 2189 O O . HIS A 1 272 ? 0.341 10.084 3.991 1.00 92.44 272 HIS A O 1
ATOM 2195 N N . TRP A 1 273 ? 0.741 10.270 1.786 1.00 90.94 273 TRP A N 1
ATOM 2196 C CA . TRP A 1 273 ? 1.585 9.085 1.715 1.00 90.94 273 TRP A CA 1
ATOM 2197 C C . TRP A 1 273 ? 3.052 9.472 1.601 1.00 90.94 273 TRP A C 1
ATOM 2199 O O . TRP A 1 273 ? 3.859 9.024 2.411 1.00 90.94 273 TRP A O 1
ATOM 2209 N N . THR A 1 274 ? 3.395 10.271 0.593 1.00 92.00 274 THR A N 1
ATOM 2210 C CA . THR A 1 274 ? 4.763 10.737 0.374 1.00 92.00 274 THR A CA 1
ATOM 2211 C C . THR A 1 274 ? 4.787 11.949 -0.554 1.00 92.00 274 THR A C 1
ATOM 2213 O O . THR A 1 274 ? 3.838 12.196 -1.305 1.00 92.00 274 THR A O 1
ATOM 2216 N N . THR A 1 275 ? 5.886 12.694 -0.509 1.00 93.00 275 THR A N 1
ATOM 2217 C CA . THR A 1 275 ? 6.179 13.813 -1.404 1.00 93.00 275 THR A CA 1
ATOM 2218 C C . THR A 1 275 ? 7.433 13.475 -2.196 1.00 93.00 275 THR A C 1
ATOM 2220 O O . THR A 1 275 ? 8.444 13.104 -1.610 1.00 93.00 275 THR A O 1
ATOM 2223 N N . VAL A 1 276 ? 7.361 13.605 -3.518 1.00 93.00 276 VAL A N 1
ATOM 2224 C CA . VAL A 1 276 ? 8.500 13.466 -4.427 1.00 93.00 276 VAL A CA 1
ATOM 2225 C C . VAL A 1 276 ? 8.945 14.863 -4.812 1.00 93.00 276 VAL A C 1
ATOM 2227 O O . VAL A 1 276 ? 8.194 15.570 -5.488 1.00 93.00 276 VAL A O 1
ATOM 2230 N N . THR A 1 277 ? 10.146 15.254 -4.393 1.00 87.62 277 THR A N 1
ATOM 2231 C CA . THR A 1 277 ? 10.698 16.581 -4.685 1.00 87.62 277 THR A CA 1
ATOM 2232 C C . THR A 1 277 ? 11.150 16.662 -6.133 1.00 87.62 277 THR A C 1
ATOM 2234 O O . THR A 1 277 ? 10.821 17.637 -6.789 1.00 87.62 277 THR A O 1
ATOM 2237 N N . HIS A 1 278 ? 11.812 15.639 -6.680 1.00 86.31 278 HIS A N 1
ATOM 2238 C CA . HIS A 1 278 ? 12.251 15.608 -8.080 1.00 86.31 278 HIS A CA 1
ATOM 2239 C C . HIS A 1 278 ? 11.429 14.620 -8.914 1.00 86.31 278 HIS A C 1
ATOM 2241 O O . HIS A 1 278 ? 11.718 13.422 -8.984 1.00 86.31 278 HIS A O 1
ATOM 2247 N N . GLY A 1 279 ? 10.389 15.138 -9.563 1.00 87.00 279 GLY A N 1
ATOM 2248 C CA . GLY A 1 279 ? 9.507 14.393 -10.450 1.00 87.00 279 GLY A CA 1
ATOM 2249 C C . GLY A 1 279 ? 9.688 14.771 -11.918 1.00 87.00 279 GLY A C 1
ATOM 2250 O O . GLY A 1 279 ? 9.860 15.934 -12.280 1.00 87.00 279 GLY A O 1
ATOM 2251 N N . LEU A 1 280 ? 9.584 13.777 -12.791 1.00 85.94 280 LEU A N 1
ATOM 2252 C CA . LEU A 1 280 ? 9.473 13.986 -14.231 1.00 85.94 280 LEU A CA 1
ATOM 2253 C C . LEU A 1 280 ? 8.088 13.551 -14.674 1.00 85.94 280 LEU A C 1
ATOM 2255 O O . LEU A 1 280 ? 7.618 12.492 -14.275 1.00 85.94 280 LEU A O 1
ATOM 2259 N N . ARG A 1 281 ? 7.437 14.334 -15.526 1.00 89.06 281 ARG A N 1
ATOM 2260 C CA . ARG A 1 281 ? 6.219 13.904 -16.206 1.00 89.06 281 ARG A CA 1
ATOM 2261 C C . ARG A 1 281 ? 6.517 13.735 -17.684 1.00 89.06 281 ARG A C 1
ATOM 2263 O O . ARG A 1 281 ? 6.807 14.722 -18.356 1.00 89.06 281 ARG A O 1
ATOM 2270 N N . ALA A 1 282 ? 6.414 12.510 -18.178 1.00 85.88 282 ALA A N 1
ATOM 2271 C CA . ALA A 1 282 ? 6.450 12.215 -19.601 1.00 85.88 282 ALA A CA 1
ATOM 2272 C C . ALA A 1 282 ? 5.023 12.193 -20.163 1.00 85.88 282 ALA A C 1
ATOM 2274 O O . ALA A 1 282 ? 4.105 11.625 -19.560 1.00 85.88 282 ALA A O 1
ATOM 2275 N N . GLU A 1 283 ? 4.832 12.846 -21.305 1.00 84.00 283 GLU A N 1
ATOM 2276 C CA . GLU A 1 283 ? 3.575 12.834 -22.047 1.00 84.00 283 GLU A CA 1
ATOM 2277 C C . GLU A 1 283 ? 3.616 11.779 -23.157 1.00 84.00 283 GLU A C 1
ATOM 2279 O O . GLU A 1 283 ? 4.447 11.852 -24.062 1.00 84.00 283 GLU A O 1
ATOM 2284 N N . THR A 1 284 ? 2.689 10.823 -23.097 1.00 79.44 284 THR A N 1
ATOM 2285 C CA . THR A 1 284 ? 2.369 9.910 -24.205 1.00 79.44 284 THR A CA 1
ATOM 2286 C C . THR A 1 284 ? 1.098 10.394 -24.910 1.00 79.44 284 THR A C 1
ATOM 2288 O O . THR A 1 284 ? 0.521 11.407 -24.512 1.00 79.44 284 THR A O 1
ATOM 2291 N N . ASP A 1 285 ? 0.629 9.714 -25.958 1.00 78.56 285 ASP A N 1
ATOM 2292 C CA . ASP A 1 285 ? -0.569 10.148 -26.694 1.00 78.56 285 ASP A CA 1
ATOM 2293 C C . ASP A 1 285 ? -1.826 10.197 -25.799 1.00 78.56 285 ASP A C 1
ATOM 2295 O O . ASP A 1 285 ? -2.577 11.177 -25.846 1.00 78.56 285 ASP A O 1
ATOM 2299 N N . GLU A 1 286 ? -1.997 9.222 -24.898 1.00 82.62 286 GLU A N 1
ATOM 2300 C CA . GLU A 1 286 ? -3.209 9.057 -24.076 1.00 82.62 286 GLU A CA 1
ATOM 2301 C C . GLU A 1 286 ? -3.008 9.309 -22.570 1.00 82.62 286 GLU A C 1
ATOM 2303 O O . GLU A 1 286 ? -3.962 9.680 -21.882 1.00 82.62 286 GLU A O 1
ATOM 2308 N N . THR A 1 287 ? -1.793 9.152 -22.033 1.00 88.88 287 THR A N 1
ATOM 2309 C CA . THR A 1 287 ? -1.540 9.161 -20.580 1.00 88.88 287 THR A CA 1
ATOM 2310 C C . THR A 1 287 ? -0.389 10.084 -20.175 1.00 88.88 287 THR A C 1
ATOM 2312 O O . THR A 1 287 ? 0.442 10.508 -20.980 1.00 88.88 287 THR A O 1
ATOM 2315 N N . TYR A 1 288 ? -0.344 10.415 -18.885 1.00 90.31 288 TYR A N 1
ATOM 2316 C CA . TYR A 1 288 ? 0.820 11.010 -18.239 1.00 90.31 288 TYR A CA 1
ATOM 2317 C C . TYR A 1 288 ? 1.532 9.969 -17.382 1.00 90.31 288 TYR A C 1
ATOM 2319 O O . TYR A 1 288 ? 0.893 9.241 -16.621 1.00 90.31 288 TYR A O 1
ATOM 2327 N N . HIS A 1 289 ? 2.856 9.922 -17.503 1.00 90.19 289 HIS A N 1
ATOM 2328 C CA . HIS A 1 289 ? 3.728 9.068 -16.704 1.00 90.19 289 HIS A CA 1
ATOM 2329 C C . HIS A 1 289 ? 4.527 9.957 -15.751 1.00 90.19 289 HIS A C 1
ATOM 2331 O O . HIS A 1 289 ? 5.380 10.725 -16.190 1.00 90.19 289 HIS A O 1
ATOM 2337 N N . PHE A 1 290 ? 4.239 9.879 -14.453 1.00 91.25 290 PHE A N 1
ATOM 2338 C CA . PHE A 1 290 ? 4.945 10.609 -13.401 1.00 91.25 290 PHE A CA 1
ATOM 2339 C C . PHE A 1 290 ? 6.038 9.732 -12.809 1.00 91.25 290 PHE A C 1
ATOM 2341 O O . PHE A 1 290 ? 5.769 8.798 -12.062 1.00 91.25 290 PHE A O 1
ATOM 2348 N N . ILE A 1 291 ? 7.274 10.037 -13.152 1.00 87.00 291 ILE A N 1
ATOM 2349 C CA . ILE A 1 291 ? 8.466 9.260 -12.864 1.00 87.00 291 ILE A CA 1
ATOM 2350 C C . ILE A 1 291 ? 9.173 9.890 -11.661 1.00 87.00 291 ILE A C 1
ATOM 2352 O O . ILE A 1 291 ? 9.500 11.077 -11.664 1.00 87.00 291 ILE A O 1
ATOM 2356 N N . SER A 1 292 ? 9.430 9.079 -10.640 1.00 88.94 292 SER A N 1
ATOM 2357 C CA . SER A 1 292 ? 10.247 9.415 -9.476 1.00 88.94 292 SER A CA 1
ATOM 2358 C C . SER A 1 292 ? 11.473 8.513 -9.443 1.00 88.94 292 SER A C 1
ATOM 2360 O O . SER A 1 292 ? 11.351 7.291 -9.334 1.00 88.94 292 SER A O 1
ATOM 2362 N N . LYS A 1 293 ? 12.662 9.120 -9.499 1.00 79.31 293 LYS A N 1
ATOM 2363 C CA . LYS A 1 293 ? 13.928 8.393 -9.315 1.00 79.31 293 LYS A CA 1
ATOM 2364 C C . LYS A 1 293 ? 14.128 7.975 -7.860 1.00 79.31 293 LYS A C 1
ATOM 2366 O O . LYS A 1 293 ? 14.614 6.881 -7.609 1.00 79.31 293 LYS A O 1
ATOM 2371 N N . GLU A 1 294 ? 13.706 8.819 -6.920 1.00 83.75 294 GLU A N 1
ATOM 2372 C CA . GLU A 1 294 ? 13.826 8.585 -5.473 1.00 83.75 294 GLU A CA 1
ATOM 2373 C C . GLU A 1 294 ? 13.019 7.370 -5.016 1.00 83.75 294 GLU A C 1
ATOM 2375 O O . GLU A 1 294 ? 13.500 6.563 -4.228 1.00 83.75 294 GLU A O 1
ATOM 2380 N N . LEU A 1 295 ? 11.802 7.214 -5.544 1.00 83.56 295 LEU A N 1
ATOM 2381 C CA . LEU A 1 295 ? 10.940 6.071 -5.243 1.00 83.56 295 LEU A CA 1
ATOM 2382 C C . LEU A 1 295 ? 11.155 4.891 -6.197 1.00 83.56 295 LEU A C 1
ATOM 2384 O O . LEU A 1 295 ? 10.547 3.837 -5.999 1.00 83.56 295 LEU A O 1
ATOM 2388 N N . THR A 1 296 ? 11.978 5.055 -7.240 1.00 84.50 296 THR A N 1
ATOM 2389 C CA . THR A 1 296 ? 12.116 4.102 -8.357 1.00 84.50 296 THR A CA 1
ATOM 2390 C C . THR A 1 296 ? 10.751 3.677 -8.915 1.00 84.50 296 THR A C 1
ATOM 2392 O O . THR A 1 296 ? 10.456 2.494 -9.055 1.00 84.50 296 THR A O 1
ATOM 2395 N N . ALA A 1 297 ? 9.872 4.656 -9.148 1.00 84.38 297 ALA A N 1
ATOM 2396 C CA . ALA A 1 297 ? 8.441 4.441 -9.358 1.00 84.38 297 ALA A CA 1
ATOM 2397 C C . ALA A 1 297 ? 7.880 5.374 -10.448 1.00 84.38 297 ALA A C 1
ATOM 2399 O O . ALA A 1 297 ? 8.194 6.564 -10.464 1.00 84.38 297 ALA A O 1
ATOM 2400 N N . ALA A 1 298 ? 7.045 4.846 -11.351 1.00 87.00 298 ALA A N 1
ATOM 2401 C CA . ALA A 1 298 ? 6.358 5.582 -12.407 1.00 87.00 298 ALA A CA 1
ATOM 2402 C C . ALA A 1 298 ? 4.836 5.434 -12.276 1.00 87.00 298 ALA A C 1
ATOM 2404 O O . ALA A 1 298 ? 4.269 4.355 -12.457 1.00 87.00 298 ALA A O 1
ATOM 2405 N N . PHE A 1 299 ? 4.161 6.532 -11.948 1.00 89.94 299 PHE A N 1
ATOM 2406 C CA . PHE A 1 299 ? 2.714 6.578 -11.779 1.00 89.94 299 PHE A CA 1
ATOM 2407 C C . PHE A 1 299 ? 2.045 6.949 -13.096 1.00 89.94 299 PHE A C 1
ATOM 2409 O O . PHE A 1 299 ? 2.317 8.005 -13.662 1.00 89.94 299 PHE A O 1
ATOM 2416 N N . VAL A 1 300 ? 1.128 6.107 -13.559 1.00 90.19 300 VAL A N 1
ATOM 2417 C CA . VAL A 1 300 ? 0.366 6.355 -14.786 1.00 90.19 300 VAL A CA 1
ATOM 2418 C C . VAL A 1 300 ? -0.969 6.994 -14.426 1.00 90.19 300 VAL A C 1
ATOM 2420 O O . VAL A 1 300 ? -1.683 6.485 -13.560 1.00 90.19 300 VAL A O 1
ATOM 2423 N N . ALA A 1 301 ? -1.318 8.095 -15.086 1.00 90.62 301 ALA A N 1
ATOM 2424 C CA . ALA A 1 301 ? -2.617 8.745 -14.946 1.00 90.62 301 ALA A CA 1
ATOM 2425 C C . ALA A 1 301 ? -3.185 9.174 -16.303 1.00 90.62 301 ALA A C 1
ATOM 2427 O O . ALA A 1 301 ? -2.449 9.402 -17.264 1.00 90.62 301 ALA A O 1
ATOM 2428 N N . SER A 1 302 ? -4.509 9.322 -16.364 1.00 88.00 302 SER A N 1
ATOM 2429 C CA . SER A 1 302 ? -5.175 9.975 -17.495 1.00 88.00 302 SER A CA 1
ATOM 2430 C C . SER A 1 302 ? -4.772 11.454 -17.577 1.00 88.00 302 SER A C 1
ATOM 2432 O O . SER A 1 302 ? -4.446 12.074 -16.562 1.00 88.00 302 SER A O 1
ATOM 2434 N N . LYS A 1 303 ? -4.835 12.046 -18.776 1.00 86.38 303 LYS A N 1
ATOM 2435 C CA . LYS A 1 303 ? -4.605 13.488 -18.980 1.00 86.38 303 LYS A CA 1
ATOM 2436 C C . LYS A 1 303 ? -5.697 14.371 -18.366 1.00 86.38 303 LYS A C 1
ATOM 2438 O O . LYS A 1 303 ? -5.548 15.592 -18.283 1.00 86.38 303 LYS A O 1
ATOM 2443 N N . GLU A 1 304 ? -6.795 13.771 -17.925 1.00 82.94 304 GLU A N 1
ATOM 2444 C CA . GLU A 1 304 ? -7.883 14.473 -17.261 1.00 82.94 304 GLU A CA 1
ATOM 2445 C C . GLU A 1 304 ? -7.507 14.871 -15.830 1.00 82.94 304 GLU A C 1
ATOM 2447 O O . GLU A 1 304 ? -7.156 14.043 -14.990 1.00 82.94 304 GLU A O 1
ATOM 2452 N N . SER A 1 305 ? -7.612 16.168 -15.541 1.00 80.00 305 SER A N 1
ATOM 2453 C CA . SER A 1 305 ? -7.372 16.701 -14.201 1.00 80.00 305 SER A CA 1
ATOM 2454 C C . SER A 1 305 ? -8.629 16.612 -13.338 1.00 80.00 305 SER A C 1
ATOM 2456 O O . SER A 1 305 ? -9.697 17.110 -13.715 1.00 80.00 305 SER A O 1
ATOM 2458 N N . LEU A 1 306 ? -8.468 16.049 -12.145 1.00 79.31 306 LEU A N 1
ATOM 2459 C CA . LEU A 1 306 ? -9.483 15.896 -11.112 1.00 79.31 306 LEU A CA 1
ATOM 2460 C C . LEU A 1 306 ? -9.678 17.209 -10.338 1.00 79.31 306 LEU A C 1
ATOM 2462 O O . LEU A 1 306 ? -8.724 17.934 -10.069 1.00 79.31 306 LEU A O 1
ATOM 2466 N N . ASN A 1 307 ? -10.914 17.498 -9.932 1.00 79.88 307 ASN A N 1
ATOM 2467 C CA . ASN A 1 307 ? -11.207 18.519 -8.927 1.00 79.88 307 ASN A CA 1
ATOM 2468 C C . ASN A 1 307 ? -11.835 17.824 -7.713 1.00 79.88 307 ASN A C 1
ATOM 2470 O O . ASN A 1 307 ? -12.827 17.113 -7.863 1.00 79.88 307 ASN A O 1
ATOM 2474 N N . LEU A 1 308 ? -11.282 18.042 -6.521 1.00 76.56 308 LEU A N 1
ATOM 2475 C CA . LEU A 1 308 ? -11.814 17.483 -5.277 1.00 76.56 308 LEU A CA 1
ATOM 2476 C C . LEU A 1 308 ? -13.041 18.300 -4.847 1.00 76.56 308 LEU A C 1
ATOM 2478 O O . LEU A 1 308 ? -12.897 19.412 -4.345 1.00 76.56 308 LEU A O 1
ATOM 2482 N N . THR A 1 309 ? -14.248 17.787 -5.096 1.00 70.38 309 THR A N 1
ATOM 2483 C CA . THR A 1 309 ? -15.509 18.457 -4.720 1.00 70.38 309 THR A CA 1
ATOM 2484 C C . THR A 1 309 ? -16.140 17.899 -3.447 1.00 70.38 309 THR A C 1
ATOM 2486 O O . THR A 1 309 ? -16.941 18.591 -2.826 1.00 70.38 309 THR A O 1
ATOM 2489 N N . ASP A 1 310 ? -15.810 16.664 -3.058 1.00 71.25 310 ASP A N 1
ATOM 2490 C CA . ASP A 1 310 ? -16.326 16.062 -1.827 1.00 71.25 310 ASP A CA 1
ATOM 2491 C C . ASP A 1 310 ? -15.662 16.723 -0.606 1.00 71.25 310 ASP A C 1
ATOM 2493 O O . ASP A 1 310 ? -14.431 16.657 -0.495 1.00 71.25 310 ASP A O 1
ATOM 2497 N N . PRO A 1 311 ? -16.425 17.324 0.332 1.00 69.00 311 PRO A N 1
ATOM 2498 C CA . PRO A 1 311 ? -15.870 17.928 1.541 1.00 69.00 311 PRO A CA 1
ATOM 2499 C C . PRO A 1 311 ? -14.919 16.990 2.304 1.00 69.00 311 PRO A C 1
ATOM 2501 O O . PRO A 1 311 ? -13.887 17.440 2.803 1.00 69.00 311 PRO A O 1
ATOM 2504 N N . LYS A 1 312 ? -15.179 15.675 2.293 1.00 68.25 312 LYS A N 1
ATOM 2505 C CA . LYS A 1 312 ? -14.359 14.651 2.971 1.00 68.25 312 LYS A CA 1
ATOM 2506 C C . LYS A 1 312 ? -13.010 14.381 2.304 1.00 68.25 312 LYS A C 1
ATOM 2508 O O . LYS A 1 312 ? -12.152 13.716 2.886 1.00 68.25 312 LYS A O 1
ATOM 2513 N N . GLN A 1 313 ? -12.840 14.859 1.074 1.00 73.94 313 GLN A N 1
ATOM 2514 C CA . GLN A 1 313 ? -11.580 14.864 0.336 1.00 73.94 313 GLN A CA 1
ATOM 2515 C C . GLN A 1 313 ? -10.957 16.263 0.302 1.00 73.94 313 GLN A C 1
ATOM 2517 O O . GLN A 1 313 ? -9.758 16.377 0.103 1.00 73.94 313 GLN A O 1
ATOM 2522 N N . THR A 1 314 ? -11.722 17.337 0.524 1.00 76.38 314 THR A N 1
ATOM 2523 C CA . THR A 1 314 ? -11.173 18.707 0.555 1.00 76.38 314 THR A CA 1
ATOM 2524 C C . THR A 1 314 ? -10.330 19.018 1.793 1.00 76.38 314 THR A C 1
ATOM 2526 O O . THR A 1 314 ? -9.570 19.984 1.765 1.00 76.38 314 THR A O 1
ATOM 2529 N N . CYS A 1 315 ? -10.400 18.189 2.841 1.00 81.38 315 CYS A N 1
ATOM 2530 C CA . CYS A 1 315 ? -9.572 18.297 4.050 1.00 81.38 315 CYS A CA 1
ATOM 2531 C C . CYS A 1 315 ? -8.068 18.420 3.753 1.00 81.38 315 CYS A C 1
ATOM 2533 O O . CYS A 1 315 ? -7.366 19.145 4.454 1.00 81.38 315 CYS A O 1
ATOM 2535 N N . ILE A 1 316 ? -7.576 17.782 2.684 1.00 86.31 316 ILE A N 1
ATOM 2536 C CA . ILE A 1 316 ? -6.149 17.808 2.333 1.00 86.31 316 ILE A CA 1
ATOM 2537 C C . ILE A 1 316 ? -5.704 19.126 1.689 1.00 86.31 316 ILE A C 1
ATOM 2539 O O . ILE A 1 316 ? -4.508 19.336 1.517 1.00 86.31 316 ILE A O 1
ATOM 2543 N N . LYS A 1 317 ? -6.633 20.021 1.313 1.00 86.81 317 LYS A N 1
ATOM 2544 C CA . LYS A 1 317 ? -6.315 21.224 0.530 1.00 86.81 317 LYS A CA 1
ATOM 2545 C C . LYS A 1 317 ? -5.292 22.122 1.213 1.00 86.81 317 LYS A C 1
ATOM 2547 O O . LYS A 1 317 ? -4.261 22.438 0.628 1.00 86.81 317 LYS A O 1
ATOM 2552 N N . ASN A 1 318 ? -5.549 22.459 2.471 1.00 87.44 318 ASN A N 1
ATOM 2553 C CA . ASN A 1 318 ? -4.643 23.297 3.252 1.00 87.44 318 ASN A CA 1
ATOM 2554 C C . ASN A 1 318 ? -3.294 22.598 3.496 1.00 87.44 318 ASN A C 1
ATOM 2556 O O . ASN A 1 318 ? -2.259 23.257 3.555 1.00 87.44 318 ASN A O 1
ATOM 2560 N N . GLU A 1 319 ? -3.301 21.267 3.627 1.00 89.88 319 GLU A N 1
ATOM 2561 C CA . GLU A 1 319 ? -2.101 20.463 3.863 1.00 89.88 319 GLU A CA 1
ATOM 2562 C C . GLU A 1 319 ? -1.190 20.445 2.630 1.00 89.88 319 GLU A C 1
ATOM 2564 O O . GLU A 1 319 ? -0.018 20.806 2.730 1.00 89.88 319 GLU A O 1
ATOM 2569 N N . PHE A 1 320 ? -1.711 20.097 1.448 1.00 90.38 320 PHE A N 1
ATOM 2570 C CA . PHE A 1 320 ? -0.872 20.044 0.252 1.00 90.38 320 PHE A CA 1
ATOM 2571 C C . PHE A 1 320 ? -0.456 21.431 -0.248 1.00 90.38 320 PHE A C 1
ATOM 2573 O O . PHE A 1 320 ? 0.648 21.555 -0.763 1.00 90.38 320 PHE A O 1
ATOM 2580 N N . GLU A 1 321 ? -1.274 22.480 -0.093 1.00 92.25 321 GLU A N 1
ATOM 2581 C CA . GLU A 1 321 ? -0.881 23.850 -0.476 1.00 92.25 321 GLU A CA 1
ATOM 2582 C C . GLU A 1 321 ? 0.296 24.348 0.376 1.00 92.25 321 GLU A C 1
ATOM 2584 O O . GLU A 1 321 ? 1.218 24.994 -0.136 1.00 92.25 321 GLU A O 1
ATOM 2589 N N . LYS A 1 322 ? 0.320 23.963 1.658 1.00 94.12 322 LYS A N 1
ATOM 2590 C CA . LYS A 1 322 ? 1.465 24.193 2.535 1.00 94.12 322 LYS A CA 1
ATOM 2591 C C . LYS A 1 322 ? 2.697 23.415 2.061 1.00 94.12 322 LYS A C 1
ATOM 2593 O O . LYS A 1 322 ? 3.741 24.026 1.861 1.00 94.12 322 LYS A O 1
ATOM 2598 N N . ILE A 1 323 ? 2.565 22.112 1.788 1.00 93.12 323 ILE A N 1
ATOM 2599 C CA . ILE A 1 323 ? 3.679 21.273 1.301 1.00 93.12 323 ILE A CA 1
ATOM 2600 C C . ILE A 1 323 ? 4.251 21.809 -0.023 1.00 93.12 323 ILE A C 1
ATOM 2602 O O . ILE A 1 323 ? 5.466 21.857 -0.182 1.00 93.12 323 ILE A O 1
ATOM 2606 N N . ILE A 1 324 ? 3.402 22.244 -0.963 1.00 92.69 324 ILE A N 1
ATOM 2607 C CA . ILE A 1 324 ? 3.836 22.844 -2.238 1.00 92.69 324 ILE A CA 1
ATOM 2608 C C . ILE A 1 324 ? 4.708 24.075 -1.990 1.00 92.69 324 ILE A C 1
ATOM 2610 O O . ILE A 1 324 ? 5.756 24.231 -2.619 1.00 92.69 324 ILE A O 1
ATOM 2614 N N . THR A 1 325 ? 4.275 24.943 -1.076 1.00 92.19 325 THR A N 1
ATOM 2615 C CA . THR A 1 325 ? 5.003 26.170 -0.741 1.00 92.19 325 THR A CA 1
ATOM 2616 C C . THR A 1 325 ? 6.338 25.848 -0.071 1.00 92.19 325 THR A C 1
ATOM 2618 O O . THR A 1 325 ? 7.364 26.399 -0.468 1.00 92.19 325 THR A O 1
ATOM 2621 N N . ASP A 1 326 ? 6.337 24.920 0.888 1.00 93.38 326 ASP A N 1
ATOM 2622 C CA . ASP A 1 326 ? 7.526 24.520 1.644 1.00 93.38 326 ASP A CA 1
ATOM 2623 C C . ASP A 1 326 ? 8.593 23.884 0.729 1.00 93.38 326 ASP A C 1
ATOM 2625 O O . ASP A 1 326 ? 9.752 24.301 0.754 1.00 93.38 326 ASP A O 1
ATOM 2629 N N . VAL A 1 327 ? 8.205 22.940 -0.142 1.00 89.94 327 VAL A N 1
ATOM 2630 C CA . VAL A 1 327 ? 9.121 22.276 -1.097 1.00 89.94 327 VAL A CA 1
ATOM 2631 C C . VAL A 1 327 ? 9.716 23.277 -2.084 1.00 89.94 327 VAL A C 1
ATOM 2633 O O . VAL A 1 327 ? 10.918 23.259 -2.347 1.00 89.94 327 VAL A O 1
ATOM 2636 N N . TYR A 1 328 ? 8.901 24.190 -2.617 1.00 89.69 328 TYR A N 1
ATOM 2637 C CA . TYR A 1 328 ? 9.398 25.184 -3.564 1.00 89.69 328 TYR A CA 1
ATOM 2638 C C . TYR A 1 328 ? 10.409 26.145 -2.927 1.00 89.69 328 TYR A C 1
ATOM 2640 O O . TYR A 1 328 ? 11.439 26.443 -3.534 1.00 89.69 328 TYR A O 1
ATOM 2648 N N . MET A 1 329 ? 10.131 26.618 -1.709 1.00 91.31 329 MET A N 1
ATOM 2649 C CA . MET A 1 329 ? 11.020 27.543 -1.002 1.00 91.31 329 MET A CA 1
ATOM 2650 C C . MET A 1 329 ? 12.335 26.885 -0.576 1.00 91.31 329 MET A C 1
ATOM 2652 O O . MET A 1 329 ? 13.361 27.559 -0.587 1.00 91.31 329 MET A O 1
ATOM 2656 N N . SER A 1 330 ? 12.305 25.594 -0.233 1.00 88.50 330 SER A N 1
ATOM 2657 C CA . SER A 1 330 ? 13.493 24.820 0.141 1.00 88.50 330 SER A CA 1
ATOM 2658 C C . SER A 1 330 ? 14.400 24.525 -1.055 1.00 88.50 330 SER A C 1
ATOM 2660 O O . SER A 1 330 ? 15.584 24.851 -1.023 1.00 88.50 330 SER A O 1
ATOM 2662 N N . ASP A 1 331 ? 13.845 23.937 -2.121 1.00 81.25 331 ASP A N 1
ATOM 2663 C CA . ASP A 1 331 ? 14.665 23.227 -3.114 1.00 81.25 331 ASP A CA 1
ATOM 2664 C C . ASP A 1 331 ? 14.760 23.956 -4.466 1.00 81.25 331 ASP A C 1
ATOM 2666 O O . ASP A 1 331 ? 15.671 23.698 -5.255 1.00 81.25 331 ASP A O 1
ATOM 2670 N N . TYR A 1 332 ? 13.829 24.876 -4.758 1.00 82.31 332 TYR A N 1
ATOM 2671 C CA . TYR A 1 332 ? 13.595 25.361 -6.126 1.00 82.31 332 TYR A CA 1
ATOM 2672 C C . TYR A 1 332 ? 13.622 26.879 -6.318 1.00 82.31 332 TYR A C 1
ATOM 2674 O O . TYR A 1 332 ? 13.754 27.333 -7.458 1.00 82.31 332 TYR A O 1
ATOM 2682 N N . ASN A 1 333 ? 13.526 27.669 -5.246 1.00 86.06 333 ASN A N 1
ATOM 2683 C CA . ASN A 1 333 ? 13.382 29.126 -5.313 1.00 86.06 333 ASN A CA 1
ATOM 2684 C C . ASN A 1 333 ? 14.482 29.823 -6.138 1.00 86.06 333 ASN A C 1
ATOM 2686 O O . ASN A 1 333 ? 14.213 30.797 -6.845 1.00 86.06 333 ASN A O 1
ATOM 2690 N N . ASP A 1 334 ? 15.714 29.315 -6.102 1.00 80.75 334 ASP A N 1
ATOM 2691 C CA . ASP A 1 334 ? 16.845 29.931 -6.799 1.00 80.75 334 ASP A CA 1
ATOM 2692 C C . ASP A 1 334 ? 16.883 29.580 -8.294 1.00 80.75 334 ASP A C 1
ATOM 2694 O O . ASP A 1 334 ? 17.111 30.459 -9.131 1.00 80.75 334 ASP A O 1
ATOM 2698 N N . THR A 1 335 ? 16.589 28.330 -8.651 1.00 74.25 335 THR A N 1
ATOM 2699 C CA . THR A 1 335 ? 16.861 27.735 -9.972 1.00 74.25 335 THR A CA 1
ATOM 2700 C C . THR A 1 335 ? 15.628 27.626 -10.880 1.00 74.25 335 THR A C 1
ATOM 2702 O O . THR A 1 335 ? 15.761 27.718 -12.106 1.00 74.25 335 THR A O 1
ATOM 2705 N N . TYR A 1 336 ? 14.428 27.509 -10.307 1.00 81.75 336 TYR A N 1
ATOM 2706 C CA . TYR A 1 336 ? 13.177 27.272 -11.035 1.00 81.75 336 TYR A CA 1
ATOM 2707 C C . TYR A 1 336 ? 12.108 28.319 -10.718 1.00 81.75 336 TYR A C 1
ATOM 2709 O O . TYR A 1 336 ? 12.215 29.115 -9.788 1.00 81.75 336 TYR A O 1
ATOM 2717 N N . SER A 1 337 ? 11.061 28.319 -11.533 1.00 83.50 337 SER A N 1
ATOM 2718 C CA . SER A 1 337 ? 9.819 29.059 -11.322 1.00 83.50 337 SER A CA 1
ATOM 2719 C C . SER A 1 337 ? 8.627 28.127 -11.518 1.00 83.50 337 SER A C 1
ATOM 2721 O O . SER A 1 337 ? 8.661 27.248 -12.383 1.00 83.50 337 SER A O 1
ATOM 2723 N N . MET A 1 338 ? 7.564 28.323 -10.736 1.00 84.00 338 MET A N 1
ATOM 2724 C CA . MET A 1 338 ? 6.319 27.564 -10.891 1.00 84.00 338 MET A CA 1
ATOM 2725 C C . MET A 1 338 ? 5.653 27.874 -12.238 1.00 84.00 338 MET A C 1
ATOM 2727 O O . MET A 1 338 ? 5.389 29.037 -12.546 1.00 84.00 338 MET A O 1
ATOM 2731 N N . ASN A 1 339 ? 5.351 26.838 -13.025 1.00 80.19 339 ASN A N 1
ATOM 2732 C CA . ASN A 1 339 ? 4.723 26.988 -14.339 1.00 80.19 339 ASN A CA 1
ATOM 2733 C C . ASN A 1 339 ? 3.203 26.758 -14.271 1.00 80.19 339 ASN A C 1
ATOM 2735 O O . ASN A 1 339 ? 2.698 25.681 -14.574 1.00 80.19 339 ASN A O 1
ATOM 2739 N N . GLY A 1 340 ? 2.458 27.784 -13.859 1.00 81.06 340 GLY A N 1
ATOM 2740 C CA . GLY A 1 340 ? 1.008 27.695 -13.668 1.00 81.06 340 GLY A CA 1
ATOM 2741 C C . GLY A 1 340 ? 0.607 27.054 -12.332 1.00 81.06 340 GLY A C 1
ATOM 2742 O O . GLY A 1 340 ? 1.432 26.857 -11.439 1.00 81.06 340 GLY A O 1
ATOM 2743 N N . SER A 1 341 ? -0.690 26.774 -12.174 1.00 86.00 341 SER A N 1
ATOM 2744 C CA . SER A 1 341 ? -1.246 26.185 -10.949 1.00 86.00 341 SER A CA 1
ATOM 2745 C C . SER A 1 341 ? -1.046 24.669 -10.886 1.00 86.00 341 SER A C 1
ATOM 2747 O O . SER A 1 341 ? -0.977 24.005 -11.923 1.00 86.00 341 SER A O 1
ATOM 2749 N N . TYR A 1 342 ? -1.068 24.116 -9.673 1.00 89.50 342 TYR A N 1
ATOM 2750 C CA . TYR A 1 342 ? -1.060 22.672 -9.453 1.00 89.50 342 TYR A CA 1
ATOM 2751 C C . TYR A 1 342 ? -2.210 21.960 -10.186 1.00 89.50 342 TYR A C 1
ATOM 2753 O O . TYR A 1 342 ? -3.295 22.511 -10.404 1.00 89.50 342 TYR A O 1
ATOM 2761 N N . GLN A 1 343 ? -1.967 20.708 -10.561 1.00 90.62 343 GLN A N 1
ATOM 2762 C CA . GLN A 1 343 ? -2.912 19.826 -11.241 1.00 90.62 343 GLN A CA 1
ATOM 2763 C C . GLN A 1 343 ? -3.096 18.559 -10.409 1.00 90.62 343 GLN A C 1
ATOM 2765 O O . GLN A 1 343 ? -2.123 18.002 -9.914 1.00 90.62 343 GLN A O 1
ATOM 2770 N N . ILE A 1 344 ? -4.332 18.090 -10.254 1.00 91.31 344 ILE A N 1
ATOM 2771 C CA . ILE A 1 344 ? -4.628 16.872 -9.494 1.00 91.31 344 ILE A CA 1
ATOM 2772 C C . ILE A 1 344 ? -4.987 15.768 -10.482 1.00 91.31 344 ILE A C 1
ATOM 2774 O O . ILE A 1 344 ? -5.806 15.976 -11.375 1.00 91.31 344 ILE A O 1
ATOM 2778 N N . PHE A 1 345 ? -4.397 14.596 -10.309 1.00 90.94 345 PHE A N 1
ATOM 2779 C CA . PHE A 1 345 ? -4.588 13.424 -11.148 1.00 90.94 345 PHE A CA 1
ATOM 2780 C C . PHE A 1 345 ? -4.967 12.219 -10.297 1.00 90.94 345 PHE A C 1
ATOM 2782 O O . PHE A 1 345 ? -4.546 12.082 -9.148 1.00 90.94 345 PHE A O 1
ATOM 2789 N N . LYS A 1 346 ? -5.748 11.321 -10.892 1.00 88.38 346 LYS A N 1
ATOM 2790 C CA . LYS A 1 346 ? -6.009 9.994 -10.344 1.00 88.38 346 LYS A CA 1
ATOM 2791 C C . LYS A 1 346 ? -5.154 8.987 -11.105 1.00 88.38 346 LYS A C 1
ATOM 2793 O O . LYS A 1 346 ? -5.243 8.911 -12.331 1.00 88.38 346 LYS A O 1
ATOM 2798 N N . THR A 1 347 ? -4.320 8.241 -10.393 1.00 89.31 347 THR A N 1
ATOM 2799 C CA . THR A 1 347 ? -3.456 7.226 -11.005 1.00 89.31 347 THR A CA 1
ATOM 2800 C C . THR A 1 347 ? -4.214 5.916 -11.233 1.00 89.31 347 THR A C 1
ATOM 2802 O O . THR A 1 347 ? -5.267 5.682 -10.635 1.00 89.31 347 THR A O 1
ATOM 2805 N N . THR A 1 348 ? -3.671 5.024 -12.064 1.00 84.00 348 THR A N 1
ATOM 2806 C CA . THR A 1 348 ? -4.207 3.662 -12.264 1.00 84.00 348 THR A CA 1
ATOM 2807 C C . THR A 1 348 ? -4.173 2.808 -10.994 1.00 84.00 348 THR A C 1
ATOM 2809 O O . THR A 1 348 ? -4.968 1.883 -10.858 1.00 84.00 348 THR A O 1
ATOM 2812 N N . GLY A 1 349 ? -3.287 3.137 -10.047 1.00 76.12 349 GLY A N 1
ATOM 2813 C CA . GLY A 1 349 ? -3.237 2.554 -8.702 1.00 76.12 349 GLY A CA 1
ATOM 2814 C C . GLY A 1 349 ? -4.230 3.178 -7.716 1.00 76.12 349 GLY A C 1
ATOM 2815 O O . GLY A 1 349 ? -4.120 2.942 -6.515 1.00 76.12 349 GLY A O 1
ATOM 2816 N N . ASP A 1 350 ? -5.167 4.000 -8.201 1.00 80.88 350 ASP A N 1
ATOM 2817 C CA . ASP A 1 350 ? -6.176 4.700 -7.400 1.00 80.88 350 ASP A CA 1
ATOM 2818 C C . ASP A 1 350 ? -5.569 5.607 -6.308 1.00 80.88 350 ASP A C 1
ATOM 2820 O O . ASP A 1 350 ? -6.162 5.832 -5.250 1.00 80.88 350 ASP A O 1
ATOM 2824 N N . LEU A 1 351 ? -4.379 6.150 -6.577 1.00 89.31 351 LEU A N 1
ATOM 2825 C CA . LEU A 1 351 ? -3.743 7.175 -5.754 1.00 89.31 351 LEU A CA 1
ATOM 2826 C C . LEU A 1 351 ? -4.097 8.558 -6.299 1.00 89.31 351 LEU A C 1
ATOM 2828 O O . LEU A 1 351 ? -4.251 8.746 -7.510 1.00 89.31 351 LEU A O 1
ATOM 2832 N N . ILE A 1 352 ? -4.194 9.535 -5.402 1.00 90.62 352 ILE A N 1
ATOM 2833 C CA . ILE A 1 352 ? -4.370 10.935 -5.779 1.00 90.62 352 ILE A CA 1
ATOM 2834 C C . ILE A 1 352 ? -2.990 11.575 -5.856 1.00 90.62 352 ILE A C 1
ATOM 2836 O O . ILE A 1 352 ? -2.266 11.622 -4.864 1.00 90.62 352 ILE A O 1
ATOM 2840 N N . LEU A 1 353 ? -2.630 12.050 -7.043 1.00 93.06 353 LEU A N 1
ATOM 2841 C CA . LEU A 1 353 ? -1.345 12.672 -7.333 1.00 93.06 353 LEU A CA 1
ATOM 2842 C C . LEU A 1 353 ? -1.558 14.156 -7.609 1.00 93.06 353 LEU A C 1
ATOM 2844 O O . LEU A 1 353 ? -2.303 14.527 -8.511 1.00 93.06 353 LEU A O 1
ATOM 2848 N N . ILE A 1 354 ? -0.893 15.010 -6.842 1.00 94.06 354 ILE A N 1
ATOM 2849 C CA . ILE A 1 354 ? -0.928 16.462 -7.010 1.00 94.06 354 ILE A CA 1
ATOM 2850 C C . ILE A 1 354 ? 0.393 16.875 -7.636 1.00 94.06 354 ILE A C 1
ATOM 2852 O O . ILE A 1 354 ? 1.429 16.763 -6.993 1.00 94.06 354 ILE A O 1
ATOM 2856 N N . TRP A 1 355 ? 0.355 17.316 -8.887 1.00 94.19 355 TRP A N 1
ATOM 2857 C CA . TRP A 1 355 ? 1.512 17.692 -9.688 1.00 94.19 355 TRP A CA 1
ATOM 2858 C C . TRP A 1 355 ? 1.668 19.209 -9.745 1.00 94.19 355 TRP A C 1
ATOM 2860 O O . TRP A 1 355 ? 0.749 19.915 -10.173 1.00 94.19 355 TRP A O 1
ATOM 2870 N N . GLN A 1 356 ? 2.851 19.698 -9.376 1.00 93.19 356 GLN A N 1
ATOM 2871 C CA . GLN A 1 356 ? 3.264 21.078 -9.589 1.00 93.19 356 GLN A CA 1
ATOM 2872 C C . GLN A 1 356 ? 4.351 21.115 -10.676 1.00 93.19 356 GLN A C 1
ATOM 2874 O O . GLN A 1 356 ? 5.486 20.707 -10.417 1.00 93.19 356 GLN A O 1
ATOM 2879 N N . PRO A 1 357 ? 4.037 21.602 -11.890 1.00 90.50 357 PRO A N 1
ATOM 2880 C CA . PRO A 1 357 ? 5.035 21.783 -12.940 1.00 90.50 357 PRO A CA 1
ATOM 2881 C C . PRO A 1 357 ? 6.012 22.914 -12.592 1.00 90.50 357 PRO A C 1
ATOM 2883 O O . PRO A 1 357 ? 5.624 23.969 -12.068 1.00 90.50 357 PRO A O 1
ATOM 2886 N N . LEU A 1 358 ? 7.276 22.701 -12.944 1.00 85.75 358 LEU A N 1
ATOM 2887 C CA . LEU A 1 358 ? 8.368 23.653 -12.795 1.00 85.75 358 LEU A CA 1
ATOM 2888 C C . LEU A 1 358 ? 9.019 23.917 -14.152 1.00 85.75 358 LEU A C 1
ATOM 2890 O O . LEU A 1 358 ? 9.091 23.039 -15.009 1.00 85.75 358 LEU A O 1
ATOM 2894 N N . VAL A 1 359 ? 9.506 25.141 -14.338 1.00 81.69 359 VAL A N 1
ATOM 2895 C CA . VAL A 1 359 ? 10.343 25.507 -15.485 1.00 81.69 359 VAL A CA 1
ATOM 2896 C C . VAL A 1 359 ? 11.593 26.194 -14.975 1.00 81.69 359 VAL A C 1
ATOM 2898 O O . VAL A 1 359 ? 11.538 27.032 -14.071 1.00 81.69 359 VAL A O 1
ATOM 2901 N N . GLN A 1 360 ? 12.735 25.818 -15.542 1.00 74.25 360 GLN A N 1
ATOM 2902 C CA . GLN A 1 360 ? 14.009 26.430 -15.208 1.00 74.25 360 GLN A CA 1
ATOM 2903 C C . GLN A 1 360 ? 14.001 27.903 -15.633 1.00 74.25 360 GLN A C 1
ATOM 2905 O O . GLN A 1 360 ? 13.570 28.239 -16.740 1.00 74.25 360 GLN A O 1
ATOM 2910 N N . LYS A 1 361 ? 14.520 28.802 -14.790 1.00 77.75 361 LYS A N 1
ATOM 2911 C CA . LYS A 1 361 ? 14.522 30.247 -15.096 1.00 77.75 361 LYS A CA 1
ATOM 2912 C C . LYS A 1 361 ? 15.259 30.586 -16.403 1.00 77.75 361 LYS A C 1
ATOM 2914 O O . LYS A 1 361 ? 14.898 31.549 -17.072 1.00 77.75 361 LYS A O 1
ATOM 2919 N N . SER A 1 362 ? 16.247 29.776 -16.791 1.00 69.88 362 SER A N 1
ATOM 2920 C CA . SER A 1 362 ? 16.967 29.868 -18.071 1.00 69.88 362 SER A CA 1
ATOM 2921 C C . SER A 1 362 ? 16.082 29.590 -19.295 1.00 69.88 362 SER A C 1
ATOM 2923 O O . SER A 1 362 ? 16.303 30.189 -20.344 1.00 69.88 362 SER A O 1
ATOM 2925 N N . LEU A 1 363 ? 15.079 28.714 -19.168 1.00 64.38 363 LEU A N 1
ATOM 2926 C CA . LEU A 1 363 ? 14.182 28.302 -20.254 1.00 64.38 363 LEU A CA 1
ATOM 2927 C C . LEU A 1 363 ? 12.947 29.205 -20.376 1.00 64.38 363 LEU A C 1
ATOM 2929 O O . LEU A 1 363 ? 12.443 29.400 -21.479 1.00 64.38 363 LEU A O 1
ATOM 2933 N N . MET A 1 364 ? 12.500 29.836 -19.284 1.00 58.41 364 MET A N 1
ATOM 2934 C CA . MET A 1 364 ? 11.358 30.766 -19.310 1.00 58.41 364 MET A CA 1
ATOM 2935 C C . MET A 1 364 ? 11.551 31.971 -20.243 1.00 58.41 364 MET A C 1
ATOM 2937 O O . MET A 1 364 ? 10.575 32.495 -20.779 1.00 58.41 364 MET A O 1
ATOM 2941 N N . VAL A 1 365 ? 12.795 32.404 -20.476 1.00 59.62 365 VAL A N 1
ATOM 2942 C CA . VAL A 1 365 ? 13.109 33.495 -21.421 1.00 59.62 365 VAL A CA 1
ATOM 2943 C C . VAL A 1 365 ? 12.731 33.118 -22.866 1.00 59.62 365 VAL A C 1
ATOM 2945 O O . VAL A 1 365 ? 12.511 33.998 -23.694 1.00 59.62 365 VAL A O 1
ATOM 2948 N N . LEU A 1 366 ? 12.601 31.820 -23.165 1.00 52.66 366 LEU A N 1
ATOM 2949 C CA . LEU A 1 366 ? 12.309 31.287 -24.497 1.00 52.66 366 LEU A CA 1
ATOM 2950 C C . LEU A 1 366 ? 10.819 30.931 -24.707 1.00 52.66 366 LEU A C 1
ATOM 2952 O O . LEU A 1 366 ? 10.380 30.850 -25.852 1.00 52.66 366 LEU A O 1
ATOM 2956 N N . GLU A 1 367 ? 10.026 30.745 -23.642 1.00 50.72 367 GLU A N 1
ATOM 2957 C CA . GLU A 1 367 ? 8.653 30.195 -23.706 1.00 50.72 367 GLU A CA 1
ATOM 2958 C C . GLU A 1 367 ? 7.508 31.223 -23.845 1.00 50.72 367 GLU A C 1
ATOM 2960 O O . GLU A 1 367 ? 6.356 30.826 -24.021 1.00 50.72 367 GLU A O 1
ATOM 2965 N N . GLN A 1 368 ? 7.767 32.537 -23.859 1.00 48.25 368 GLN A N 1
ATOM 2966 C CA . GLN A 1 368 ? 6.722 33.582 -23.980 1.00 48.25 368 GLN A CA 1
ATOM 2967 C C . GLN A 1 368 ? 5.920 33.583 -25.314 1.00 48.25 368 GLN A C 1
ATOM 2969 O O . GLN A 1 368 ? 5.161 34.514 -25.577 1.00 48.25 368 GLN A O 1
ATOM 2974 N N . GLY A 1 369 ? 6.050 32.557 -26.165 1.00 43.38 369 GLY A N 1
ATOM 2975 C CA . GLY A 1 369 ? 5.505 32.505 -27.526 1.00 43.38 369 GLY A CA 1
ATOM 2976 C C . GLY A 1 369 ? 4.337 31.545 -27.807 1.00 43.38 369 GLY A C 1
ATOM 2977 O O . GLY A 1 369 ? 3.868 31.530 -28.945 1.00 43.38 369 GLY A O 1
ATOM 2978 N N . SER A 1 370 ? 3.840 30.720 -26.875 1.00 44.16 370 SER A N 1
ATOM 2979 C CA . SER A 1 370 ? 2.722 29.805 -27.206 1.00 44.16 370 SER A CA 1
ATOM 2980 C C . SER A 1 370 ? 1.956 29.255 -26.009 1.00 44.16 370 SER A C 1
ATOM 2982 O O . SER A 1 370 ? 2.452 28.384 -25.304 1.00 44.16 370 SER A O 1
ATOM 2984 N N . VAL A 1 371 ? 0.695 29.670 -25.841 1.00 40.41 371 VAL A N 1
ATOM 2985 C CA . VAL A 1 371 ? -0.262 28.997 -24.946 1.00 40.41 371 VAL A CA 1
ATOM 2986 C C . VAL A 1 371 ? -1.664 29.022 -25.557 1.00 40.41 371 VAL A C 1
ATOM 2988 O O . VAL A 1 371 ? -2.110 30.080 -25.994 1.00 40.41 371 VAL A O 1
ATOM 2991 N N . ASN A 1 372 ? -2.360 27.872 -25.556 1.00 38.53 372 ASN A N 1
ATOM 2992 C CA . ASN A 1 372 ? -3.779 27.745 -25.171 1.00 38.53 372 ASN A CA 1
ATOM 2993 C C . ASN A 1 372 ? -4.232 26.268 -25.095 1.00 38.53 372 ASN A C 1
ATOM 2995 O O . ASN A 1 372 ? -4.037 25.502 -26.034 1.00 38.53 372 ASN A O 1
ATOM 2999 N N . LEU A 1 373 ? -4.904 25.894 -23.995 1.00 40.91 373 LEU A N 1
ATOM 3000 C CA . LEU A 1 373 ? -5.489 24.567 -23.719 1.00 40.91 373 LEU A CA 1
ATOM 3001 C C . LEU A 1 373 ? -6.965 24.703 -23.281 1.00 40.91 373 LEU A C 1
ATOM 3003 O O . LEU A 1 373 ? -7.325 25.653 -22.586 1.00 40.91 373 LEU A O 1
ATOM 3007 N N . ARG A 1 374 ? -7.823 23.743 -23.670 1.00 41.25 374 ARG A N 1
ATOM 3008 C CA . ARG A 1 374 ? -9.263 23.645 -23.322 1.00 41.25 374 ARG A CA 1
ATOM 3009 C C . ARG A 1 374 ? -9.584 22.295 -22.652 1.00 41.25 374 ARG A C 1
ATOM 3011 O O . ARG A 1 374 ? -8.961 21.294 -22.979 1.00 41.25 374 ARG A O 1
ATOM 3018 N N . ARG A 1 375 ? -10.575 22.282 -21.742 1.00 36.38 375 ARG A N 1
ATOM 3019 C CA . ARG A 1 375 ? -10.938 21.192 -20.796 1.00 36.38 375 ARG A CA 1
ATOM 3020 C C . ARG A 1 375 ? -12.422 20.781 -20.934 1.00 36.38 375 ARG A C 1
ATOM 3022 O O . ARG A 1 375 ? -13.260 21.654 -21.164 1.00 36.38 375 ARG A O 1
ATOM 3029 N N . ARG A 1 376 ? -12.763 19.499 -20.713 1.00 36.03 376 ARG A N 1
ATOM 3030 C CA . ARG A 1 376 ? -14.139 18.964 -20.513 1.00 36.03 376 ARG A CA 1
ATOM 3031 C C . ARG A 1 376 ? -14.126 17.875 -19.408 1.00 36.03 376 ARG A C 1
ATOM 3033 O O . ARG A 1 376 ? -13.049 17.388 -19.094 1.00 36.03 376 ARG A O 1
ATOM 3040 N N . ARG A 1 377 ? -15.268 17.617 -18.747 1.00 35.44 377 ARG A N 1
ATOM 3041 C CA . ARG A 1 377 ? -15.439 16.910 -17.445 1.00 35.44 377 ARG A CA 1
ATOM 3042 C C . ARG A 1 377 ? -16.159 15.563 -17.596 1.00 35.44 377 ARG A C 1
ATOM 3044 O O . ARG A 1 377 ? -16.973 15.493 -18.506 1.00 35.44 377 ARG A O 1
ATOM 3051 N N . ASP A 1 378 ? -15.987 14.662 -16.615 1.00 32.62 378 ASP A N 1
ATOM 3052 C CA . ASP A 1 378 ? -17.028 13.791 -16.015 1.00 32.62 378 ASP A CA 1
ATOM 3053 C C . ASP A 1 378 ? -16.583 13.211 -14.636 1.00 32.62 378 ASP A C 1
ATOM 3055 O O . ASP A 1 378 ? -15.427 13.367 -14.243 1.00 32.62 378 ASP A O 1
ATOM 3059 N N . LEU A 1 379 ? -17.519 12.643 -13.850 1.00 34.72 379 LEU A N 1
ATOM 3060 C CA . LEU A 1 379 ? -17.414 12.249 -12.419 1.00 34.72 379 LEU A CA 1
ATOM 3061 C C . LEU A 1 379 ? -17.349 10.716 -12.216 1.00 34.72 379 LEU A C 1
ATOM 3063 O O . LEU A 1 379 ? -18.169 10.012 -12.800 1.00 34.72 379 LEU A O 1
ATOM 3067 N N . VAL A 1 380 ? -16.475 10.200 -11.326 1.00 37.00 380 VAL A N 1
ATOM 3068 C CA . VAL A 1 380 ? -16.417 8.768 -10.916 1.00 37.00 380 VAL A CA 1
ATOM 3069 C C . VAL A 1 380 ? -15.954 8.592 -9.448 1.00 37.00 380 VAL A C 1
ATOM 3071 O O . VAL A 1 380 ? -15.095 9.333 -8.974 1.00 37.00 380 VAL A O 1
ATOM 3074 N N . ASP A 1 381 ? -16.510 7.590 -8.752 1.00 38.31 381 ASP A N 1
ATOM 3075 C CA . ASP A 1 381 ? -16.245 7.172 -7.355 1.00 38.31 381 ASP A CA 1
ATOM 3076 C C . ASP A 1 381 ? -14.964 6.298 -7.197 1.00 38.31 381 ASP A C 1
ATOM 3078 O O . ASP A 1 381 ? -14.539 5.628 -8.142 1.00 38.31 381 ASP A O 1
ATOM 3082 N N . VAL A 1 382 ? -14.303 6.315 -6.025 1.00 44.16 382 VAL A N 1
ATOM 3083 C CA . VAL A 1 382 ? -12.897 5.867 -5.831 1.00 44.16 382 VAL A CA 1
ATOM 3084 C C . VAL A 1 382 ? -12.734 4.780 -4.753 1.00 44.16 382 VAL A C 1
ATOM 3086 O O . VAL A 1 382 ? -13.212 4.924 -3.631 1.00 44.16 382 VAL A O 1
ATOM 3089 N N . LYS A 1 383 ? -11.959 3.721 -5.055 1.00 37.16 383 LYS A N 1
ATOM 3090 C CA . LYS A 1 383 ? -11.446 2.714 -4.097 1.00 37.16 383 LYS A CA 1
ATOM 3091 C C . LYS A 1 383 ? -9.981 2.394 -4.412 1.00 37.16 383 LYS A C 1
ATOM 3093 O O . LYS A 1 383 ? -9.674 2.216 -5.576 1.00 37.16 383 LYS A O 1
ATOM 3098 N N . SER A 1 384 ? -9.106 2.294 -3.405 1.00 41.09 384 SER A N 1
ATOM 3099 C CA . SER A 1 384 ? -7.659 2.055 -3.581 1.00 41.09 384 SER A CA 1
ATOM 3100 C C . SER A 1 384 ? -7.276 0.567 -3.597 1.00 41.09 384 SER A C 1
ATOM 3102 O O . SER A 1 384 ? -7.856 -0.234 -2.857 1.00 41.09 384 SER A O 1
ATOM 3104 N N . ARG A 1 385 ? -6.281 0.197 -4.421 1.00 45.72 385 ARG A N 1
ATOM 3105 C CA . ARG A 1 385 ? -5.622 -1.123 -4.411 1.00 45.72 385 ARG A CA 1
ATOM 3106 C C . ARG A 1 385 ? -4.350 -1.090 -3.555 1.00 45.72 385 ARG A C 1
ATOM 3108 O O . ARG A 1 385 ? -3.643 -0.093 -3.519 1.00 45.72 385 ARG A O 1
ATOM 3115 N N . HIS A 1 386 ? -4.055 -2.202 -2.885 1.00 49.16 386 HIS A N 1
ATOM 3116 C CA . HIS A 1 386 ? -2.999 -2.301 -1.867 1.00 49.16 386 HIS A CA 1
ATOM 3117 C C . HIS A 1 386 ? -1.581 -2.551 -2.422 1.00 49.16 386 HIS A C 1
ATOM 3119 O O . HIS A 1 386 ? -0.672 -2.758 -1.625 1.00 49.16 386 HIS A O 1
ATOM 3125 N N . ASP A 1 387 ? -1.368 -2.539 -3.744 1.00 53.25 387 ASP A N 1
ATOM 3126 C CA . ASP A 1 387 ? -0.096 -2.969 -4.340 1.00 53.25 387 ASP A CA 1
ATOM 3127 C C . ASP A 1 387 ? 0.577 -1.869 -5.186 1.00 53.25 387 ASP A C 1
ATOM 3129 O O . ASP A 1 387 ? 0.010 -1.367 -6.158 1.00 53.25 387 ASP A O 1
ATOM 3133 N N . ILE A 1 388 ? 1.796 -1.492 -4.783 1.00 59.12 388 ILE A N 1
ATOM 3134 C CA . ILE A 1 388 ? 2.650 -0.452 -5.388 1.00 59.12 388 ILE A CA 1
ATOM 3135 C C . ILE A 1 388 ? 3.618 -1.056 -6.424 1.00 59.12 388 ILE A C 1
ATOM 3137 O O . ILE A 1 388 ? 4.198 -0.317 -7.221 1.00 59.12 388 ILE A O 1
ATOM 3141 N N . LEU A 1 389 ? 3.769 -2.386 -6.479 1.00 63.19 389 LEU A N 1
ATOM 3142 C CA . LEU A 1 389 ? 4.747 -3.070 -7.337 1.00 63.19 389 LEU A CA 1
ATOM 3143 C C . LEU A 1 389 ? 4.578 -2.735 -8.822 1.00 63.19 389 LEU A C 1
ATOM 3145 O O . LEU A 1 389 ? 5.566 -2.562 -9.534 1.00 63.19 389 LEU A O 1
ATOM 3149 N N . TYR A 1 390 ? 3.336 -2.558 -9.280 1.00 64.69 390 TYR A N 1
ATOM 3150 C CA . TYR A 1 390 ? 3.042 -2.136 -10.653 1.00 64.69 390 TYR A CA 1
ATOM 3151 C C . TYR A 1 390 ? 3.773 -0.838 -11.033 1.00 64.69 390 TYR A C 1
ATOM 3153 O O . TYR A 1 390 ? 4.331 -0.724 -12.120 1.00 64.69 390 TYR A O 1
ATOM 3161 N N . VAL A 1 391 ? 3.806 0.131 -10.117 1.00 59.97 391 VAL A N 1
ATOM 3162 C CA . VAL A 1 391 ? 4.404 1.454 -10.336 1.00 59.97 391 VAL A CA 1
ATOM 3163 C C . VAL A 1 391 ? 5.933 1.345 -10.452 1.00 59.97 391 VAL A C 1
ATOM 3165 O O . VAL A 1 391 ? 6.549 2.024 -11.273 1.00 59.97 391 VAL A O 1
ATOM 3168 N N . GLN A 1 392 ? 6.557 0.466 -9.666 1.00 69.38 392 GLN A N 1
ATOM 3169 C CA . GLN A 1 392 ? 8.003 0.217 -9.723 1.00 69.38 392 GLN A CA 1
ATOM 3170 C C . GLN A 1 392 ? 8.408 -0.563 -10.981 1.00 69.38 392 GLN A C 1
ATOM 3172 O O . GLN A 1 392 ? 9.410 -0.240 -11.620 1.00 69.38 392 GLN A O 1
ATOM 3177 N N . LEU A 1 393 ? 7.596 -1.540 -11.397 1.00 66.31 393 LEU A N 1
ATOM 3178 C CA . LEU A 1 393 ? 7.796 -2.257 -12.658 1.00 66.31 393 LEU A CA 1
ATOM 3179 C C . LEU A 1 393 ? 7.667 -1.327 -13.864 1.00 66.31 393 LEU A C 1
ATOM 3181 O O . LEU A 1 393 ? 8.482 -1.408 -14.780 1.00 66.31 393 LEU A O 1
ATOM 3185 N N . GLN A 1 394 ? 6.693 -0.412 -13.843 1.00 64.94 394 GLN A N 1
ATOM 3186 C CA . GLN A 1 394 ? 6.528 0.576 -14.906 1.00 64.94 394 GLN A CA 1
ATOM 3187 C C . GLN A 1 394 ? 7.746 1.504 -15.006 1.00 64.94 394 GLN A C 1
ATOM 3189 O O . GLN A 1 394 ? 8.209 1.777 -16.108 1.00 64.94 394 GLN A O 1
ATOM 3194 N N . TYR A 1 395 ? 8.313 1.934 -13.872 1.00 72.06 395 TYR A N 1
ATOM 3195 C CA . TYR A 1 395 ? 9.548 2.726 -13.855 1.00 72.06 395 TYR A CA 1
ATOM 3196 C C . TYR A 1 395 ? 10.714 1.981 -14.497 1.00 72.06 395 TYR A C 1
ATOM 3198 O O . TYR A 1 395 ? 11.407 2.527 -15.354 1.00 72.06 395 TYR A O 1
ATOM 3206 N N . LEU A 1 396 ? 10.932 0.731 -14.087 1.00 68.06 396 LEU A N 1
ATOM 3207 C CA . LEU A 1 396 ? 12.014 -0.092 -14.616 1.00 68.06 396 LEU A CA 1
ATOM 3208 C C . LEU A 1 396 ? 11.834 -0.343 -16.117 1.00 68.06 396 LEU A C 1
ATOM 3210 O O . LEU A 1 396 ? 12.791 -0.236 -16.877 1.00 68.06 396 LEU A O 1
ATOM 3214 N N . TYR A 1 397 ? 10.607 -0.620 -16.552 1.00 72.50 397 TYR A N 1
ATOM 3215 C CA . TYR A 1 397 ? 10.299 -0.798 -17.964 1.00 72.50 397 TYR A CA 1
ATOM 3216 C C . TYR A 1 397 ? 10.561 0.476 -18.774 1.00 72.50 397 TYR A C 1
ATOM 3218 O O . TYR A 1 397 ? 11.283 0.412 -19.766 1.00 72.50 397 TYR A O 1
ATOM 3226 N N . ASP A 1 398 ? 10.024 1.623 -18.348 1.00 69.00 398 ASP A N 1
ATOM 3227 C CA . ASP A 1 398 ? 10.158 2.889 -19.076 1.00 69.00 398 ASP A CA 1
ATOM 3228 C C . ASP A 1 398 ? 11.632 3.325 -19.146 1.00 69.00 398 ASP A C 1
ATOM 3230 O O . ASP A 1 398 ? 12.139 3.637 -20.222 1.00 69.00 398 ASP A O 1
ATOM 3234 N N . THR A 1 399 ? 12.366 3.236 -18.032 1.00 74.94 399 THR A N 1
ATOM 3235 C CA . THR A 1 399 ? 13.796 3.591 -17.995 1.00 74.94 399 THR A CA 1
ATOM 3236 C C . THR A 1 399 ? 14.666 2.692 -18.874 1.00 74.94 399 THR A C 1
ATOM 3238 O O . THR A 1 399 ? 15.528 3.196 -19.596 1.00 74.94 399 THR A O 1
ATOM 3241 N N . LEU A 1 400 ? 14.448 1.372 -18.849 1.00 75.56 400 LEU A N 1
ATOM 3242 C CA . LEU A 1 400 ? 15.191 0.442 -19.704 1.00 75.56 400 LEU A CA 1
ATOM 3243 C C . LEU A 1 400 ? 14.832 0.622 -21.175 1.00 75.56 400 LEU A C 1
ATOM 3245 O O . LEU A 1 400 ? 15.718 0.626 -22.026 1.00 75.56 400 LEU A O 1
ATOM 3249 N N . LYS A 1 401 ? 13.543 0.781 -21.477 1.00 79.00 401 LYS A N 1
ATOM 3250 C CA . LYS A 1 401 ? 13.057 0.986 -22.839 1.00 79.00 401 LYS A CA 1
ATOM 3251 C C . LYS A 1 401 ? 13.673 2.238 -23.456 1.00 79.00 401 LYS A C 1
ATOM 3253 O O . LYS A 1 401 ? 14.156 2.159 -24.584 1.00 79.00 401 LYS A O 1
ATOM 3258 N N . ASP A 1 402 ? 13.678 3.355 -22.735 1.00 78.06 402 ASP A N 1
ATOM 3259 C CA . ASP A 1 402 ? 14.238 4.614 -23.232 1.00 78.06 402 ASP A CA 1
ATOM 3260 C C . ASP A 1 402 ? 15.745 4.483 -23.478 1.00 78.06 402 ASP A C 1
ATOM 3262 O O . ASP A 1 402 ? 16.220 4.778 -24.573 1.00 78.06 402 ASP A O 1
ATOM 3266 N N . TYR A 1 403 ? 16.489 3.919 -22.520 1.00 80.94 403 TYR A N 1
ATOM 3267 C CA . TYR A 1 403 ? 17.929 3.703 -22.676 1.00 80.94 403 TYR A CA 1
ATOM 3268 C C . TYR A 1 403 ? 18.273 2.796 -23.869 1.00 80.94 403 TYR A C 1
ATOM 3270 O O . TYR A 1 403 ? 19.176 3.104 -24.650 1.00 80.94 403 TYR A O 1
ATOM 3278 N N . ILE A 1 404 ? 17.553 1.681 -24.028 1.00 83.31 404 ILE A N 1
ATOM 3279 C CA . ILE A 1 404 ? 17.781 0.726 -25.119 1.00 83.31 404 ILE A CA 1
ATOM 3280 C C . ILE A 1 404 ? 17.456 1.366 -26.469 1.00 83.31 404 ILE A C 1
ATOM 3282 O O . ILE A 1 404 ? 18.245 1.239 -27.407 1.00 83.31 404 ILE A O 1
ATOM 3286 N N . ASN A 1 405 ? 16.321 2.060 -26.579 1.00 84.25 405 ASN A N 1
ATOM 3287 C CA . ASN A 1 405 ? 15.920 2.698 -27.830 1.00 84.25 405 ASN A CA 1
ATOM 3288 C C . ASN A 1 405 ? 16.880 3.820 -28.226 1.00 84.25 405 ASN A C 1
ATOM 3290 O O . ASN A 1 405 ? 17.219 3.927 -29.401 1.00 84.25 405 ASN A O 1
ATOM 3294 N N . ASP A 1 406 ? 17.374 4.601 -27.267 1.00 83.62 406 ASP A N 1
ATOM 3295 C CA . ASP A 1 406 ? 18.351 5.653 -27.536 1.00 83.62 406 ASP A CA 1
ATOM 3296 C C . ASP A 1 406 ? 19.697 5.070 -27.984 1.00 83.62 406 ASP A C 1
ATOM 3298 O O . ASP A 1 406 ? 20.276 5.521 -28.974 1.00 83.62 406 ASP A O 1
ATOM 3302 N N . ALA A 1 407 ? 20.192 4.026 -27.312 1.00 84.75 407 ALA A N 1
ATOM 3303 C CA . ALA A 1 407 ? 21.441 3.370 -27.691 1.00 84.75 407 ALA A CA 1
ATOM 3304 C C . ALA A 1 407 ? 21.352 2.721 -29.084 1.00 84.75 407 ALA A C 1
ATOM 3306 O O . ALA A 1 407 ? 22.228 2.934 -29.926 1.00 84.75 407 ALA A O 1
ATOM 3307 N N . LEU A 1 408 ? 20.283 1.963 -29.352 1.00 88.19 408 LEU A N 1
ATOM 3308 C CA . LEU A 1 408 ? 20.069 1.307 -30.644 1.00 88.19 408 LEU A CA 1
ATOM 3309 C C . LEU A 1 408 ? 19.755 2.308 -31.759 1.00 88.19 408 LEU A C 1
ATOM 3311 O O . LEU A 1 408 ? 20.228 2.133 -32.880 1.00 88.19 408 LEU A O 1
ATOM 3315 N N . GLY A 1 409 ? 19.005 3.368 -31.458 1.00 86.38 409 GLY A N 1
ATOM 3316 C CA . GLY A 1 409 ? 18.702 4.451 -32.390 1.00 86.38 409 GLY A CA 1
ATOM 3317 C C . GLY A 1 409 ? 19.966 5.180 -32.840 1.00 86.38 409 GLY A C 1
ATOM 3318 O O . GLY A 1 409 ? 20.214 5.303 -34.040 1.00 86.38 409 GLY A O 1
ATOM 3319 N N . ASN A 1 410 ? 20.822 5.565 -31.890 1.00 87.44 410 ASN A N 1
ATOM 3320 C CA . ASN A 1 410 ? 22.115 6.192 -32.180 1.00 87.44 410 ASN A CA 1
ATOM 3321 C C . ASN A 1 410 ? 23.064 5.254 -32.946 1.00 87.44 410 ASN A C 1
ATOM 3323 O O . ASN A 1 410 ? 23.808 5.698 -33.827 1.00 87.44 410 ASN A O 1
ATOM 3327 N N . LEU A 1 411 ? 23.040 3.951 -32.642 1.00 89.88 411 LEU A N 1
ATOM 3328 C CA . LEU A 1 411 ? 23.821 2.948 -33.369 1.00 89.88 411 LEU A CA 1
ATOM 3329 C C . LEU A 1 411 ? 23.333 2.799 -34.814 1.00 89.88 411 LEU A C 1
ATOM 3331 O O . LEU A 1 411 ? 24.154 2.762 -35.728 1.00 89.88 411 LEU A O 1
ATOM 3335 N N . ALA A 1 412 ? 22.018 2.765 -35.037 1.00 90.31 412 ALA A N 1
ATOM 3336 C CA . ALA A 1 412 ? 21.432 2.689 -36.372 1.00 90.31 412 ALA A CA 1
ATOM 3337 C C . ALA A 1 412 ? 21.760 3.933 -37.217 1.00 90.31 412 ALA A C 1
ATOM 3339 O O . ALA A 1 412 ? 22.115 3.807 -38.392 1.00 90.31 412 ALA A O 1
ATOM 3340 N N . GLU A 1 413 ? 21.704 5.125 -36.617 1.00 90.00 413 GLU A N 1
ATOM 3341 C CA . GLU A 1 413 ? 22.123 6.369 -37.268 1.00 90.00 413 GLU A CA 1
ATOM 3342 C C . GLU A 1 413 ? 23.608 6.324 -37.651 1.00 90.00 413 GLU A C 1
ATOM 3344 O O . GLU A 1 413 ? 23.966 6.565 -38.808 1.00 90.00 413 GLU A O 1
ATOM 3349 N N . SER A 1 414 ? 24.467 5.948 -36.701 1.00 90.62 414 SER A N 1
ATOM 3350 C CA . SER A 1 414 ? 25.914 5.848 -36.917 1.00 90.62 414 SER A CA 1
ATOM 3351 C C . SER A 1 414 ? 26.257 4.829 -38.004 1.00 90.62 414 SER A C 1
ATOM 3353 O O . SER A 1 414 ? 27.080 5.112 -38.873 1.00 90.62 414 SER A O 1
ATOM 3355 N N . TRP A 1 415 ? 25.579 3.679 -38.009 1.00 92.25 415 TRP A N 1
ATOM 3356 C CA . TRP A 1 415 ? 25.722 2.655 -39.040 1.00 92.25 415 TRP A CA 1
ATOM 3357 C C . TRP A 1 415 ? 25.334 3.188 -40.421 1.00 92.25 415 TRP A C 1
ATOM 3359 O O . TRP A 1 415 ? 26.088 3.028 -41.376 1.00 92.25 415 TRP A O 1
ATOM 3369 N N . CYS A 1 416 ? 24.198 3.881 -40.541 1.00 91.75 416 CYS A N 1
ATOM 3370 C CA . CYS A 1 416 ? 23.773 4.483 -41.807 1.00 91.75 416 CYS A CA 1
ATOM 3371 C C . CYS A 1 416 ? 24.802 5.491 -42.345 1.00 91.75 416 CYS A C 1
ATOM 3373 O O . CYS A 1 416 ? 25.141 5.477 -43.533 1.00 91.75 416 CYS A O 1
ATOM 3375 N N . LEU A 1 417 ? 25.337 6.350 -41.471 1.00 91.06 417 LEU A N 1
ATOM 3376 C CA . LEU A 1 417 ? 26.368 7.322 -41.838 1.00 91.06 417 LEU A CA 1
ATOM 3377 C C . LEU A 1 417 ? 27.667 6.642 -42.281 1.00 91.06 417 LEU A C 1
ATOM 3379 O O . LEU A 1 417 ? 28.307 7.104 -43.229 1.00 91.06 417 LEU A O 1
ATOM 3383 N N . ASP A 1 418 ? 28.045 5.547 -41.627 1.00 91.69 418 ASP A N 1
ATOM 3384 C CA . ASP A 1 418 ? 29.222 4.764 -41.990 1.00 91.69 418 ASP A CA 1
ATOM 3385 C C . ASP A 1 418 ? 29.060 4.071 -43.352 1.00 91.69 418 ASP A C 1
ATOM 3387 O O . ASP A 1 418 ? 29.940 4.170 -44.209 1.00 91.69 418 ASP A O 1
ATOM 3391 N N . GLN A 1 419 ? 27.887 3.491 -43.632 1.00 90.38 419 GLN A N 1
ATOM 3392 C CA . GLN A 1 419 ? 27.570 2.936 -44.954 1.00 90.38 419 GLN A CA 1
ATOM 3393 C C . GLN A 1 419 ? 27.656 4.004 -46.055 1.00 90.38 419 GLN A C 1
ATOM 3395 O O . GLN A 1 419 ? 28.254 3.780 -47.110 1.00 90.38 419 GLN A O 1
ATOM 3400 N N . LYS A 1 420 ? 27.145 5.213 -45.793 1.00 90.44 420 LYS A N 1
ATOM 3401 C CA . LYS A 1 420 ? 27.236 6.346 -46.728 1.00 90.44 420 LYS A CA 1
ATOM 3402 C C . LYS A 1 420 ? 28.687 6.756 -47.022 1.00 90.44 420 LYS A C 1
ATOM 3404 O O . LYS A 1 420 ? 29.035 7.042 -48.173 1.00 90.44 420 LYS A O 1
ATOM 3409 N N . ARG A 1 421 ? 29.552 6.772 -46.003 1.00 90.38 421 ARG A N 1
ATOM 3410 C CA . ARG A 1 421 ? 30.996 7.037 -46.163 1.00 90.38 421 ARG A CA 1
ATOM 3411 C C . ARG A 1 421 ? 31.685 5.918 -46.941 1.00 90.38 421 ARG A C 1
ATOM 3413 O O . ARG A 1 421 ? 32.428 6.202 -47.880 1.00 90.38 421 ARG A O 1
ATOM 3420 N N . THR A 1 422 ? 31.376 4.668 -46.612 1.00 90.75 422 THR A N 1
ATOM 3421 C CA . THR A 1 422 ? 31.935 3.476 -47.262 1.00 90.75 422 THR A CA 1
ATOM 3422 C C . THR A 1 422 ? 31.622 3.450 -48.753 1.00 90.75 422 THR A C 1
ATOM 3424 O O . THR A 1 422 ? 32.513 3.214 -49.561 1.00 90.75 422 THR A O 1
ATOM 3427 N N . ILE A 1 423 ? 30.401 3.800 -49.164 1.00 89.50 423 ILE A N 1
ATOM 3428 C CA . ILE A 1 423 ? 30.047 3.884 -50.589 1.00 89.50 423 ILE A CA 1
ATOM 3429 C C . ILE A 1 423 ? 30.875 4.940 -51.332 1.00 89.50 423 ILE A C 1
ATOM 3431 O O . ILE A 1 423 ? 31.268 4.732 -52.481 1.00 89.50 423 ILE A O 1
ATOM 3435 N N . THR A 1 424 ? 31.182 6.063 -50.679 1.00 88.44 424 THR A N 1
ATOM 3436 C CA . THR A 1 424 ? 32.048 7.098 -51.265 1.00 88.44 424 THR A CA 1
ATOM 3437 C C . THR A 1 424 ? 33.467 6.562 -51.472 1.00 88.44 424 THR A C 1
ATOM 3439 O O . THR A 1 424 ? 34.045 6.748 -52.541 1.00 88.44 424 THR A O 1
ATOM 3442 N N . MET A 1 425 ? 33.998 5.827 -50.492 1.00 90.38 425 MET A N 1
ATOM 3443 C CA . MET A 1 425 ? 35.290 5.147 -50.610 1.00 90.38 425 MET A CA 1
ATOM 3444 C C . MET A 1 425 ? 35.280 4.090 -51.723 1.00 90.38 425 MET A C 1
ATOM 3446 O O . MET A 1 425 ? 36.186 4.077 -52.553 1.00 90.38 425 MET A O 1
ATOM 3450 N N . LEU A 1 426 ? 34.248 3.242 -51.790 1.00 89.50 426 LEU A N 1
ATOM 3451 C CA . LEU A 1 426 ? 34.099 2.224 -52.836 1.00 89.50 426 LEU A CA 1
ATOM 3452 C C . LEU A 1 426 ? 34.048 2.847 -54.231 1.00 89.50 426 LEU A C 1
ATOM 3454 O O . LEU A 1 426 ? 34.630 2.302 -55.168 1.00 89.50 426 LEU A O 1
ATOM 3458 N N . HIS A 1 427 ? 33.416 4.012 -54.374 1.00 88.00 427 HIS A N 1
ATOM 3459 C CA . HIS A 1 427 ? 33.433 4.737 -55.635 1.00 88.00 427 HIS A CA 1
ATOM 3460 C C . HIS A 1 427 ? 34.848 5.175 -56.035 1.00 88.00 427 HIS A C 1
ATOM 3462 O O . HIS A 1 427 ? 35.243 4.950 -57.178 1.00 88.00 427 HIS A O 1
ATOM 3468 N N . GLU A 1 428 ? 35.630 5.760 -55.125 1.00 89.19 428 GLU A N 1
ATOM 3469 C CA . GLU A 1 428 ? 37.013 6.148 -55.433 1.00 89.19 428 GLU A CA 1
ATOM 3470 C C . GLU A 1 428 ? 37.898 4.929 -55.733 1.00 89.19 428 GLU A C 1
ATOM 3472 O O . GLU A 1 428 ? 38.652 4.933 -56.705 1.00 89.19 428 GLU A O 1
ATOM 3477 N N . LEU A 1 429 ? 37.737 3.834 -54.985 1.00 90.19 429 LEU A N 1
ATOM 3478 C CA . LEU A 1 429 ? 38.453 2.581 -55.243 1.00 90.19 429 LEU A CA 1
ATOM 3479 C C . LEU A 1 429 ? 38.067 1.940 -56.582 1.00 90.19 429 LEU A C 1
ATOM 3481 O O . LEU A 1 429 ? 38.916 1.341 -57.245 1.00 90.19 429 LEU A O 1
ATOM 3485 N N . SER A 1 430 ? 36.817 2.105 -57.026 1.00 89.00 430 SER A N 1
ATOM 3486 C CA . SER A 1 430 ? 36.365 1.594 -58.325 1.00 89.00 430 SER A CA 1
ATOM 3487 C C . SER A 1 430 ? 37.056 2.266 -59.515 1.00 89.00 430 SER A C 1
ATOM 3489 O O . SER A 1 430 ? 37.112 1.675 -60.590 1.00 89.00 430 SER A O 1
ATOM 3491 N N . LYS A 1 431 ? 37.640 3.461 -59.332 1.00 89.19 431 LYS A N 1
ATOM 3492 C CA . LYS A 1 431 ? 38.469 4.116 -60.358 1.00 89.19 431 LYS A CA 1
ATOM 3493 C C . LYS A 1 431 ? 39.838 3.446 -60.511 1.00 89.19 431 LYS A C 1
ATOM 3495 O O . LYS A 1 431 ? 40.426 3.524 -61.584 1.00 89.19 431 LYS A O 1
ATOM 3500 N N . ILE A 1 432 ? 40.338 2.802 -59.452 1.00 89.50 432 ILE A N 1
ATOM 3501 C CA . ILE A 1 432 ? 41.637 2.114 -59.428 1.00 89.50 432 ILE A CA 1
ATOM 3502 C C . ILE A 1 432 ? 41.490 0.684 -59.953 1.00 89.50 432 ILE A C 1
ATOM 3504 O O . ILE A 1 432 ? 42.182 0.297 -60.891 1.00 89.50 432 ILE A O 1
ATOM 3508 N N . SER A 1 433 ? 40.582 -0.101 -59.359 1.00 88.25 433 SER A N 1
ATOM 3509 C CA . SER A 1 433 ? 40.299 -1.477 -59.784 1.00 88.25 433 SER A CA 1
ATOM 3510 C C . SER A 1 433 ? 38.788 -1.739 -59.824 1.00 88.25 433 SER A C 1
ATOM 3512 O O . SER A 1 433 ? 38.210 -2.220 -58.844 1.00 88.25 433 SER A O 1
ATOM 3514 N N . PRO A 1 434 ? 38.113 -1.434 -60.948 1.00 88.44 434 PRO A N 1
ATOM 3515 C CA . PRO A 1 434 ? 36.666 -1.601 -61.061 1.00 88.44 434 PRO A CA 1
ATOM 3516 C C . PRO A 1 434 ? 36.237 -3.067 -60.908 1.00 88.44 434 PRO A C 1
ATOM 3518 O O . PRO A 1 434 ? 35.311 -3.357 -60.152 1.00 88.44 434 PRO A O 1
ATOM 3521 N N . SER A 1 435 ? 36.925 -4.004 -61.570 1.00 86.69 435 SER A N 1
ATOM 3522 C CA . SER A 1 435 ? 36.584 -5.434 -61.524 1.00 86.69 435 SER A CA 1
ATOM 3523 C C . SER A 1 435 ? 36.713 -6.027 -60.120 1.00 86.69 435 SER A C 1
ATOM 3525 O O . SER A 1 435 ? 35.826 -6.768 -59.702 1.00 86.69 435 SER A O 1
ATOM 3527 N N . SER A 1 436 ? 37.767 -5.689 -59.364 1.00 86.50 436 SER A N 1
ATOM 3528 C CA . SER A 1 436 ? 37.958 -6.210 -58.000 1.00 86.50 436 SER A CA 1
ATOM 3529 C C . SER A 1 436 ? 36.872 -5.709 -57.048 1.00 86.50 436 SER A C 1
ATOM 3531 O O . SER A 1 436 ? 36.264 -6.507 -56.343 1.00 86.50 436 SER A O 1
ATOM 3533 N N . ILE A 1 437 ? 36.573 -4.405 -57.071 1.00 89.19 437 ILE A N 1
ATOM 3534 C CA . ILE A 1 437 ? 35.577 -3.803 -56.173 1.00 89.19 437 ILE A CA 1
ATOM 3535 C C . ILE A 1 437 ? 34.172 -4.331 -56.467 1.00 89.19 437 ILE A C 1
ATOM 3537 O O . ILE A 1 437 ? 33.455 -4.721 -55.550 1.00 89.19 437 ILE A O 1
ATOM 3541 N N . VAL A 1 438 ? 33.776 -4.391 -57.740 1.00 87.56 438 VAL A N 1
ATOM 3542 C CA . VAL A 1 438 ? 32.458 -4.918 -58.122 1.00 87.56 438 VAL A CA 1
ATOM 3543 C C . VAL A 1 438 ? 32.357 -6.411 -57.811 1.00 87.56 438 VAL A C 1
ATOM 3545 O O . VAL A 1 438 ? 31.315 -6.862 -57.339 1.00 87.56 438 VAL A O 1
ATOM 3548 N N . SER A 1 439 ? 33.432 -7.177 -58.022 1.00 86.69 439 SER A N 1
ATOM 3549 C CA . SER A 1 439 ? 33.441 -8.604 -57.686 1.00 86.69 439 SER A CA 1
ATOM 3550 C C . SER A 1 439 ? 33.249 -8.847 -56.191 1.00 86.69 439 SER A C 1
ATOM 3552 O O . SER A 1 439 ? 32.503 -9.751 -55.820 1.00 86.69 439 SER A O 1
ATOM 3554 N N . GLU A 1 440 ? 33.868 -8.019 -55.347 1.00 86.06 440 GLU A N 1
ATOM 3555 C CA . GLU A 1 440 ? 33.751 -8.125 -53.892 1.00 86.06 440 GLU A CA 1
ATOM 3556 C C . GLU A 1 440 ? 32.357 -7.711 -53.401 1.00 86.06 440 GLU A C 1
ATOM 3558 O O . GLU A 1 440 ? 31.740 -8.425 -52.616 1.00 86.06 440 GLU A O 1
ATOM 3563 N N . VAL A 1 441 ? 31.795 -6.622 -53.942 1.00 86.88 441 VAL A N 1
ATOM 3564 C CA . VAL A 1 441 ? 30.432 -6.162 -53.612 1.00 86.88 441 VAL A CA 1
ATOM 3565 C C . VAL A 1 441 ? 29.368 -7.205 -53.981 1.00 86.88 441 VAL A C 1
ATOM 3567 O O . VAL A 1 441 ? 28.398 -7.380 -53.247 1.00 86.88 441 VAL A O 1
ATOM 3570 N N . TYR A 1 442 ? 29.532 -7.912 -55.103 1.00 83.81 442 TYR A N 1
ATOM 3571 C CA . TYR A 1 442 ? 28.590 -8.948 -55.548 1.00 83.81 442 TYR A CA 1
ATOM 3572 C C . TYR A 1 442 ? 28.923 -10.363 -55.052 1.00 83.81 442 TYR A C 1
ATOM 3574 O O . TYR A 1 442 ? 28.144 -11.285 -55.307 1.00 83.81 442 TYR A O 1
ATOM 3582 N N . GLY A 1 443 ? 30.073 -10.562 -54.402 1.00 84.19 443 GLY A N 1
ATOM 3583 C CA . GLY A 1 443 ? 30.551 -11.875 -53.960 1.00 84.19 443 GLY A CA 1
ATOM 3584 C C . GLY A 1 443 ? 30.808 -12.877 -55.096 1.00 84.19 443 GLY A C 1
ATOM 3585 O O . GLY A 1 443 ? 30.757 -14.085 -54.872 1.00 84.19 443 GLY A O 1
ATOM 3586 N N . ARG A 1 444 ? 31.030 -12.407 -56.331 1.00 84.12 444 ARG A N 1
ATOM 3587 C CA . ARG A 1 444 ? 31.284 -13.256 -57.510 1.00 84.12 444 ARG A CA 1
ATOM 3588 C C . ARG A 1 444 ? 32.144 -12.524 -58.536 1.00 84.12 444 ARG A C 1
ATOM 3590 O O . ARG A 1 444 ? 32.028 -11.307 -58.648 1.00 84.12 444 ARG A O 1
ATOM 3597 N N . PRO A 1 445 ? 32.948 -13.231 -59.343 1.00 83.94 445 PRO A N 1
ATOM 3598 C CA . PRO A 1 445 ? 33.843 -12.574 -60.281 1.00 83.94 445 PRO A CA 1
ATOM 3599 C C . PRO A 1 445 ? 33.104 -11.888 -61.438 1.00 83.94 445 PRO A C 1
ATOM 3601 O O . PRO A 1 445 ? 32.398 -12.528 -62.224 1.00 83.94 445 PRO A O 1
ATOM 3604 N N . ILE A 1 446 ? 33.308 -10.580 -61.562 1.00 86.38 446 ILE A N 1
ATOM 3605 C CA . ILE A 1 446 ? 32.713 -9.711 -62.577 1.00 86.38 446 ILE A CA 1
ATOM 3606 C C . ILE A 1 446 ? 33.818 -8.845 -63.185 1.00 86.38 446 ILE A C 1
ATOM 3608 O O . ILE A 1 446 ? 34.644 -8.269 -62.479 1.00 86.38 446 ILE A O 1
ATOM 3612 N N . SER A 1 447 ? 33.812 -8.734 -64.510 1.00 87.25 447 SER A N 1
ATOM 3613 C CA . SER A 1 447 ? 34.639 -7.771 -65.229 1.00 87.25 447 SER A CA 1
ATOM 3614 C C . SER A 1 447 ? 33.912 -6.440 -65.243 1.00 87.25 447 SER A C 1
ATOM 3616 O O . SER A 1 447 ? 32.752 -6.388 -65.658 1.00 87.25 447 SER A O 1
ATOM 3618 N N . ALA A 1 448 ? 34.566 -5.373 -64.803 1.00 88.69 448 ALA A N 1
ATOM 3619 C CA . ALA A 1 448 ? 33.987 -4.045 -64.815 1.00 88.69 448 ALA A CA 1
ATOM 3620 C C . ALA A 1 448 ? 34.953 -3.032 -65.427 1.00 88.69 448 ALA A C 1
ATOM 3622 O O . ALA A 1 448 ? 36.164 -3.101 -65.231 1.00 88.69 448 ALA A O 1
ATOM 3623 N N . GLN A 1 449 ? 34.402 -2.067 -66.154 1.00 87.81 449 GLN A N 1
ATOM 3624 C CA . GLN A 1 449 ? 35.139 -0.939 -66.701 1.00 87.81 449 GLN A CA 1
ATOM 3625 C C . GLN A 1 449 ? 34.369 0.348 -66.441 1.00 87.81 449 GLN A C 1
ATOM 3627 O O . GLN A 1 449 ? 33.151 0.409 -66.600 1.00 87.81 449 GLN A O 1
ATOM 3632 N N . LEU A 1 450 ? 35.091 1.395 -66.055 1.00 87.31 450 LEU A N 1
ATOM 3633 C CA . LEU A 1 450 ? 34.507 2.713 -65.879 1.00 87.31 450 LEU A CA 1
ATOM 3634 C C . LEU A 1 450 ? 34.283 3.375 -67.250 1.00 87.31 450 LEU A C 1
ATOM 3636 O O . LEU A 1 450 ? 35.231 3.588 -68.006 1.00 87.31 450 LEU A O 1
ATOM 3640 N N . HIS A 1 451 ? 33.032 3.714 -67.556 1.00 85.88 451 HIS A N 1
ATOM 3641 C CA . HIS A 1 451 ? 32.629 4.497 -68.724 1.00 85.88 451 HIS A CA 1
ATOM 3642 C C . HIS A 1 451 ? 32.075 5.846 -68.256 1.00 85.88 451 HIS A C 1
ATOM 3644 O O . HIS A 1 451 ? 30.872 6.012 -68.0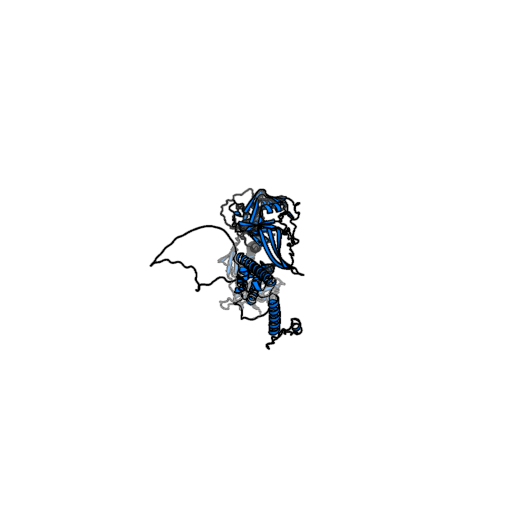60 1.00 85.88 451 HIS A O 1
ATOM 3650 N N . GLY A 1 452 ? 32.966 6.818 -68.053 1.00 84.56 452 GLY A N 1
ATOM 3651 C CA . GLY A 1 452 ? 32.601 8.098 -67.440 1.00 84.56 452 GLY A CA 1
ATOM 3652 C C . GLY A 1 452 ? 32.286 7.917 -65.954 1.00 84.56 452 GLY A C 1
ATOM 3653 O O . GLY A 1 452 ? 33.161 7.507 -65.199 1.00 84.56 452 GLY A O 1
ATOM 3654 N N . ASP A 1 453 ? 31.043 8.186 -65.550 1.00 81.75 453 ASP A N 1
ATOM 3655 C CA . ASP A 1 453 ? 30.597 8.088 -64.148 1.00 81.75 453 ASP A CA 1
ATOM 3656 C C . ASP A 1 453 ? 29.913 6.753 -63.803 1.00 81.75 453 ASP A C 1
ATOM 3658 O O . ASP A 1 453 ? 29.571 6.504 -62.643 1.00 81.75 453 ASP A O 1
ATOM 3662 N N . VAL A 1 454 ? 29.692 5.892 -64.802 1.00 86.69 454 VAL A N 1
ATOM 3663 C CA . VAL A 1 454 ? 29.022 4.594 -64.644 1.00 86.69 454 VAL A CA 1
ATOM 3664 C C . VAL A 1 454 ? 29.983 3.439 -64.893 1.00 86.69 454 VAL A C 1
ATOM 3666 O O . VAL A 1 454 ? 30.931 3.539 -65.671 1.00 86.69 454 VAL A O 1
ATOM 3669 N N . LEU A 1 455 ? 29.725 2.317 -64.232 1.00 89.12 455 LEU A N 1
ATOM 3670 C CA . LEU A 1 455 ? 30.466 1.076 -64.404 1.00 89.12 455 LEU A CA 1
ATOM 3671 C C . LEU A 1 455 ? 29.741 0.211 -65.431 1.00 89.12 455 LEU A C 1
ATOM 3673 O O . LEU A 1 455 ? 28.604 -0.192 -65.193 1.00 89.12 455 LEU A O 1
ATOM 3677 N N . ALA A 1 456 ? 30.391 -0.097 -66.551 1.00 89.94 456 ALA A N 1
ATOM 3678 C CA . ALA A 1 456 ? 29.949 -1.191 -67.400 1.00 89.94 456 ALA A CA 1
ATOM 3679 C C . ALA A 1 456 ? 30.446 -2.501 -66.814 1.00 89.94 456 ALA A C 1
ATOM 3681 O O . ALA A 1 456 ? 31.630 -2.628 -66.507 1.00 89.94 456 ALA A O 1
ATOM 3682 N N . ILE A 1 457 ? 29.557 -3.476 -66.692 1.00 89.56 457 ILE A N 1
ATOM 3683 C CA . ILE A 1 457 ? 29.886 -4.785 -66.148 1.00 89.56 457 ILE A CA 1
ATOM 3684 C C . ILE A 1 457 ? 29.684 -5.879 -67.194 1.00 89.56 457 ILE A C 1
ATOM 3686 O O . ILE A 1 457 ? 28.913 -5.746 -68.140 1.00 89.56 457 ILE A O 1
ATOM 3690 N N . SER A 1 458 ? 30.401 -6.982 -67.027 1.00 87.88 458 SER A N 1
ATOM 3691 C CA . SER A 1 458 ? 30.186 -8.210 -67.780 1.00 87.88 458 SER A CA 1
ATOM 3692 C C . SER A 1 458 ? 30.587 -9.418 -66.941 1.00 87.88 458 SER A C 1
ATOM 3694 O O . SER A 1 458 ? 31.515 -9.370 -66.130 1.00 87.88 458 SER A O 1
ATOM 3696 N N . LYS A 1 459 ? 29.858 -10.520 -67.106 1.00 85.50 459 LYS A N 1
ATOM 3697 C CA . LYS A 1 459 ? 30.131 -11.762 -66.381 1.00 85.50 459 LYS A CA 1
ATOM 3698 C C . LYS A 1 459 ? 31.434 -12.392 -66.890 1.00 85.50 459 LYS A C 1
ATOM 3700 O O . LYS A 1 459 ? 31.591 -12.561 -68.097 1.00 85.50 459 LYS A O 1
ATOM 3705 N N . CYS A 1 460 ? 32.333 -12.784 -65.984 1.00 87.25 460 CYS A N 1
ATOM 3706 C CA . CYS A 1 460 ? 33.518 -13.556 -66.364 1.00 87.25 460 CYS A CA 1
ATOM 3707 C C . CYS A 1 460 ? 33.146 -15.010 -66.704 1.00 87.25 460 CYS A C 1
ATOM 3709 O O . CYS A 1 460 ? 32.211 -15.582 -66.138 1.00 87.25 460 CYS A O 1
ATOM 3711 N N . ILE A 1 461 ? 33.882 -15.605 -67.639 1.00 86.69 461 ILE A N 1
ATOM 3712 C CA . ILE A 1 461 ? 33.678 -16.975 -68.118 1.00 86.69 461 ILE A CA 1
ATOM 3713 C C . ILE A 1 461 ? 34.631 -17.897 -67.363 1.00 86.69 461 ILE A C 1
ATOM 3715 O O . ILE A 1 461 ? 35.835 -17.657 -67.339 1.00 86.69 461 ILE A O 1
ATOM 3719 N N . GLU A 1 462 ? 34.112 -18.958 -66.759 1.00 85.50 462 GLU A N 1
ATOM 3720 C CA . GLU A 1 462 ? 34.941 -19.962 -66.087 1.00 85.50 462 GLU A CA 1
ATOM 3721 C C . GLU A 1 462 ? 35.647 -20.863 -67.108 1.00 85.50 462 GLU A C 1
ATOM 3723 O O . GLU A 1 462 ? 35.060 -21.272 -68.114 1.00 85.50 462 GLU A O 1
ATOM 3728 N N . VAL A 1 463 ? 36.916 -21.184 -66.846 1.00 87.31 463 VAL A N 1
ATOM 3729 C CA . VAL A 1 463 ? 37.695 -22.128 -67.664 1.00 87.31 463 VAL A CA 1
ATOM 3730 C C . VAL A 1 463 ? 37.739 -23.509 -67.020 1.00 87.31 463 VAL A C 1
ATOM 3732 O O . VAL A 1 463 ? 37.382 -23.681 -65.852 1.00 87.31 463 VAL A O 1
ATOM 3735 N N . ASN A 1 464 ? 38.201 -24.515 -67.765 1.00 86.75 464 ASN A N 1
ATOM 3736 C CA . ASN A 1 464 ? 38.411 -25.833 -67.185 1.00 86.75 464 ASN A CA 1
ATOM 3737 C C . ASN A 1 464 ? 39.597 -25.791 -66.208 1.00 86.75 464 ASN A C 1
ATOM 3739 O O . ASN A 1 464 ? 40.757 -25.695 -66.612 1.00 86.75 464 ASN A O 1
ATOM 3743 N N . GLN A 1 465 ? 39.292 -25.887 -64.916 1.00 86.12 465 GLN A N 1
ATOM 3744 C CA . GLN A 1 465 ? 40.227 -25.654 -63.813 1.00 86.12 465 GLN A CA 1
ATOM 3745 C C . GLN A 1 465 ? 41.411 -26.629 -63.808 1.00 86.12 465 GLN A C 1
ATOM 3747 O O . GLN A 1 465 ? 42.516 -26.260 -63.428 1.00 86.12 465 GLN A O 1
ATOM 3752 N N . SER A 1 466 ? 41.206 -27.864 -64.274 1.00 83.62 466 SER A N 1
ATOM 3753 C CA . SER A 1 466 ? 42.263 -28.883 -64.338 1.00 83.62 466 SER A CA 1
ATOM 3754 C C . SER A 1 466 ? 43.219 -28.699 -65.521 1.00 83.62 466 SER A C 1
ATOM 3756 O O . SER A 1 466 ? 44.297 -29.291 -65.539 1.00 83.62 466 SER A O 1
ATOM 3758 N N . SER A 1 467 ? 42.835 -27.881 -66.505 1.00 85.69 467 SER A N 1
ATOM 3759 C CA . SER A 1 467 ? 43.599 -27.681 -67.738 1.00 85.69 467 SER A CA 1
ATOM 3760 C C . SER A 1 467 ? 44.625 -26.551 -67.666 1.00 85.69 467 SER A C 1
ATOM 3762 O O . SER A 1 467 ? 45.424 -26.417 -68.587 1.00 85.69 467 SER A O 1
ATOM 3764 N N . VAL A 1 468 ? 44.612 -25.749 -66.596 1.00 88.19 468 VAL A N 1
ATOM 3765 C CA . VAL A 1 468 ? 45.459 -24.559 -66.472 1.00 88.19 468 VAL A CA 1
ATOM 3766 C C . VAL A 1 468 ? 46.889 -24.946 -66.093 1.00 88.19 468 VAL A C 1
ATOM 3768 O O . VAL A 1 468 ? 47.134 -25.557 -65.048 1.00 88.19 468 VAL A O 1
ATOM 3771 N N . GLN A 1 469 ? 47.842 -24.561 -66.937 1.00 89.00 469 GLN A N 1
ATOM 3772 C CA . GLN A 1 469 ? 49.270 -24.805 -66.746 1.00 89.00 469 GLN A CA 1
ATOM 3773 C C . GLN A 1 469 ? 50.058 -23.501 -66.898 1.00 89.00 469 GLN A C 1
ATOM 3775 O O . GLN A 1 469 ? 49.855 -22.764 -67.857 1.00 89.00 469 GLN A O 1
ATOM 3780 N N . LEU A 1 470 ? 50.960 -23.210 -65.959 1.00 89.88 470 LEU A N 1
ATOM 3781 C CA . LEU A 1 470 ? 51.827 -22.027 -65.979 1.00 89.88 470 LEU A CA 1
ATOM 3782 C C . LEU A 1 470 ? 53.161 -22.371 -66.632 1.00 89.88 470 LEU A C 1
ATOM 3784 O O . LEU A 1 470 ? 53.724 -23.424 -66.349 1.00 89.88 470 LEU A O 1
ATOM 3788 N N . HIS A 1 471 ? 53.707 -21.474 -67.443 1.00 90.31 471 HIS A N 1
ATOM 3789 C CA . HIS A 1 471 ? 55.049 -21.638 -68.002 1.00 90.31 471 HIS A CA 1
ATOM 3790 C C . HIS A 1 471 ? 56.125 -21.318 -66.960 1.00 90.31 471 HIS A C 1
ATOM 3792 O O . HIS A 1 471 ? 56.039 -20.310 -66.262 1.00 90.31 471 HIS A O 1
ATOM 3798 N N . LYS A 1 472 ? 57.195 -22.120 -66.906 1.00 88.81 472 LYS A N 1
ATOM 3799 C CA . LYS A 1 472 ? 58.320 -21.892 -65.981 1.00 88.81 472 LYS A CA 1
ATOM 3800 C C . LYS A 1 472 ? 59.164 -20.661 -66.313 1.00 88.81 472 LYS A C 1
ATOM 3802 O O . LYS A 1 472 ? 59.875 -20.171 -65.440 1.00 88.81 472 LYS A O 1
ATOM 3807 N N . SER A 1 473 ? 59.131 -20.165 -67.550 1.00 88.06 473 SER A N 1
ATOM 3808 C CA . SER A 1 473 ? 59.889 -18.978 -67.959 1.00 88.06 473 SER A CA 1
ATOM 3809 C C . SER A 1 473 ? 58.967 -17.825 -68.324 1.00 88.06 473 SER A C 1
ATOM 3811 O O . SER A 1 473 ? 57.994 -17.997 -69.051 1.00 88.06 473 SER A O 1
ATOM 3813 N N . MET A 1 474 ? 59.326 -16.638 -67.842 1.00 89.12 474 MET A N 1
ATOM 3814 C CA . MET A 1 474 ? 58.671 -15.372 -68.155 1.00 89.12 474 MET A CA 1
ATOM 3815 C C . MET A 1 474 ? 59.465 -14.543 -69.174 1.00 89.12 474 MET A C 1
ATOM 3817 O O . MET A 1 474 ? 59.153 -13.377 -69.368 1.00 89.12 474 MET A O 1
ATOM 3821 N N . ARG A 1 475 ? 60.494 -15.087 -69.834 1.00 87.81 475 ARG A N 1
ATOM 3822 C CA . ARG A 1 475 ? 61.236 -14.345 -70.869 1.00 87.81 475 ARG A CA 1
ATOM 3823 C C . ARG A 1 475 ? 60.510 -14.421 -72.209 1.00 87.81 475 ARG A C 1
ATOM 3825 O O . ARG A 1 475 ? 60.050 -15.498 -72.588 1.00 87.81 475 ARG A O 1
ATOM 3832 N N . VAL A 1 476 ? 60.431 -13.299 -72.926 1.00 86.00 476 VAL A N 1
ATOM 3833 C CA . VAL A 1 476 ? 59.780 -13.249 -74.244 1.00 86.00 476 VAL A CA 1
ATOM 3834 C C . VAL A 1 476 ? 60.595 -14.067 -75.238 1.00 86.00 476 VAL A C 1
ATOM 3836 O O . VAL A 1 476 ? 61.821 -13.986 -75.251 1.00 86.00 476 VAL A O 1
ATOM 3839 N N . VAL A 1 477 ? 59.932 -14.863 -76.070 1.00 82.69 477 VAL A N 1
ATOM 3840 C CA . VAL A 1 477 ? 60.591 -15.657 -77.112 1.00 82.69 477 VAL A CA 1
ATOM 3841 C C . VAL A 1 477 ? 60.525 -14.886 -78.431 1.00 82.69 477 VAL A C 1
ATOM 3843 O O . VAL A 1 477 ? 59.442 -14.530 -78.883 1.00 82.69 477 VAL A O 1
ATOM 3846 N N . ASP A 1 478 ? 61.677 -14.604 -79.040 1.00 73.81 478 ASP A N 1
ATOM 3847 C CA . ASP A 1 478 ? 61.758 -13.937 -80.346 1.00 73.81 478 ASP A CA 1
ATOM 3848 C C . ASP A 1 478 ? 61.285 -14.878 -81.476 1.00 73.81 478 ASP A C 1
ATOM 3850 O O . ASP A 1 478 ? 61.233 -16.097 -81.300 1.00 73.81 478 ASP A O 1
ATOM 3854 N N . ALA A 1 479 ? 61.005 -14.354 -82.675 1.00 68.25 479 ALA A N 1
ATOM 3855 C CA . ALA A 1 479 ? 60.474 -15.110 -83.825 1.00 68.25 479 ALA A CA 1
ATOM 3856 C C . ALA A 1 479 ? 61.347 -16.309 -84.267 1.00 68.25 479 ALA A C 1
ATOM 3858 O O . ALA A 1 479 ? 60.914 -17.155 -85.049 1.00 68.25 479 ALA A O 1
ATOM 3859 N N . LYS A 1 480 ? 62.586 -16.389 -83.764 1.00 67.81 480 LYS A N 1
ATOM 3860 C CA . LYS A 1 480 ? 63.553 -17.478 -83.974 1.00 67.81 480 LYS A CA 1
ATOM 3861 C C . LYS A 1 480 ? 63.579 -18.519 -82.842 1.00 67.81 480 LYS A C 1
ATOM 3863 O O . LYS A 1 480 ? 64.451 -19.383 -82.850 1.00 67.81 480 LYS A O 1
ATOM 3868 N N . GLY A 1 481 ? 62.678 -18.436 -81.862 1.00 70.06 481 GLY A N 1
ATOM 3869 C CA . GLY A 1 481 ? 62.611 -19.365 -80.727 1.00 70.06 481 GLY A CA 1
ATOM 3870 C C . GLY A 1 481 ? 63.618 -19.086 -79.603 1.00 70.06 481 GLY A C 1
ATOM 3871 O O . GLY A 1 481 ? 63.768 -19.910 -78.704 1.00 70.06 481 GLY A O 1
ATOM 3872 N N . VAL A 1 482 ? 64.320 -17.946 -79.636 1.00 74.31 482 VAL A N 1
ATOM 3873 C CA . VAL A 1 482 ? 65.352 -17.580 -78.648 1.00 74.31 482 VAL A CA 1
ATOM 3874 C C . VAL A 1 482 ? 64.754 -16.657 -77.588 1.00 74.31 482 VAL A C 1
ATOM 3876 O O . VAL A 1 482 ? 64.076 -15.689 -77.924 1.00 74.31 482 VAL A O 1
ATOM 3879 N N . ARG A 1 483 ? 65.003 -16.950 -76.304 1.00 76.88 483 ARG A N 1
ATOM 3880 C CA . ARG A 1 483 ? 64.552 -16.110 -75.183 1.00 76.88 483 ARG A CA 1
ATOM 3881 C C . ARG A 1 483 ? 65.302 -14.774 -75.206 1.00 76.88 483 ARG A C 1
ATOM 3883 O O . ARG A 1 483 ? 66.527 -14.763 -75.133 1.00 76.88 483 ARG A O 1
ATOM 3890 N N . SER A 1 484 ? 64.564 -13.674 -75.302 1.00 75.12 484 SER A N 1
ATOM 3891 C CA . SER A 1 484 ? 65.085 -12.312 -75.238 1.00 75.12 484 SER A CA 1
ATOM 3892 C C . SER A 1 484 ? 65.693 -12.032 -73.863 1.00 75.12 484 SER A C 1
ATOM 3894 O O . SER A 1 484 ? 65.156 -12.450 -72.834 1.00 75.12 484 SER A O 1
ATOM 3896 N N . GLU A 1 485 ? 66.825 -11.333 -73.848 1.00 72.62 485 GLU A N 1
ATOM 3897 C CA . GLU A 1 485 ? 67.497 -10.888 -72.620 1.00 72.62 485 GLU A CA 1
ATOM 3898 C C . GLU A 1 485 ? 67.000 -9.518 -72.144 1.00 72.62 485 GLU A C 1
ATOM 3900 O O . GLU A 1 485 ? 67.215 -9.162 -70.991 1.00 72.62 485 GLU A O 1
ATOM 3905 N N . THR A 1 486 ? 66.323 -8.761 -73.011 1.00 81.00 486 THR A N 1
ATOM 3906 C CA . THR A 1 486 ? 65.911 -7.375 -72.740 1.00 81.00 486 THR A CA 1
ATOM 3907 C C . THR A 1 486 ? 64.432 -7.239 -72.391 1.00 81.00 486 THR A C 1
ATOM 3909 O O . THR A 1 486 ? 64.067 -6.349 -71.629 1.00 81.00 486 THR A O 1
ATOM 3912 N N . MET A 1 487 ? 63.579 -8.124 -72.918 1.00 88.12 487 MET A N 1
ATOM 3913 C CA . MET A 1 487 ? 62.125 -8.060 -72.737 1.00 88.12 487 MET A CA 1
ATOM 3914 C C . MET A 1 487 ? 61.586 -9.319 -72.063 1.00 88.12 487 MET A C 1
ATOM 3916 O O . MET A 1 487 ? 61.794 -10.444 -72.527 1.00 88.12 487 MET A O 1
ATOM 3920 N N . CYS A 1 488 ? 60.834 -9.110 -70.989 1.00 90.19 488 CYS A N 1
ATOM 3921 C CA . CYS A 1 488 ? 60.238 -10.155 -70.176 1.00 90.19 488 CYS A CA 1
ATOM 3922 C C . CYS A 1 488 ? 58.727 -9.925 -70.050 1.00 90.19 488 CYS A C 1
ATOM 3924 O O . CYS A 1 488 ? 58.243 -8.801 -70.121 1.00 90.19 488 CYS A O 1
ATOM 3926 N N . TYR A 1 489 ? 57.943 -10.980 -69.869 1.00 90.88 489 TYR A N 1
ATOM 3927 C CA . TYR A 1 489 ? 56.542 -10.864 -69.489 1.00 90.88 489 TYR A CA 1
ATOM 3928 C C . TYR A 1 489 ? 56.446 -10.360 -68.051 1.00 90.88 489 TYR A C 1
ATOM 3930 O O . TYR A 1 489 ? 57.165 -10.831 -67.171 1.00 90.88 489 TYR A O 1
ATOM 3938 N N . ASN A 1 490 ? 55.524 -9.435 -67.786 1.00 90.19 490 ASN A N 1
ATOM 3939 C CA . ASN A 1 490 ? 55.345 -8.902 -66.433 1.00 90.19 490 ASN A CA 1
ATOM 3940 C C . ASN A 1 490 ? 54.684 -9.913 -65.477 1.00 90.19 490 ASN A C 1
ATOM 3942 O O . ASN A 1 490 ? 54.824 -9.817 -64.256 1.00 90.19 490 ASN A O 1
ATOM 3946 N N . ARG A 1 491 ? 53.955 -10.880 -66.043 1.00 90.88 491 ARG A N 1
ATOM 3947 C CA . ARG A 1 491 ? 53.207 -11.940 -65.365 1.00 90.88 491 ARG A CA 1
ATOM 3948 C C . ARG A 1 491 ? 53.369 -13.268 -66.113 1.00 90.88 491 ARG A C 1
ATOM 3950 O O . ARG A 1 491 ? 53.539 -13.225 -67.334 1.00 90.88 491 ARG A O 1
ATOM 3957 N N . PRO A 1 492 ? 53.305 -14.424 -65.426 1.00 91.50 492 PRO A N 1
ATOM 3958 C CA . PRO A 1 492 ? 53.503 -15.732 -66.043 1.00 91.50 492 PRO A CA 1
ATOM 3959 C C . PRO A 1 492 ? 52.528 -16.009 -67.183 1.00 91.50 492 PRO A C 1
ATOM 3961 O O . PRO A 1 492 ? 51.340 -15.686 -67.091 1.00 91.50 492 PRO A O 1
ATOM 3964 N N . LEU A 1 493 ? 53.031 -16.646 -68.239 1.00 90.19 493 LEU A N 1
ATOM 3965 C CA . LEU A 1 493 ? 52.184 -17.203 -69.287 1.00 90.19 493 LEU A CA 1
ATOM 3966 C C . LEU A 1 493 ? 51.437 -18.424 -68.752 1.00 90.19 493 LEU A C 1
ATOM 3968 O O . LEU A 1 493 ? 51.971 -19.196 -67.949 1.00 90.19 493 LEU A O 1
ATOM 3972 N N . VAL A 1 494 ? 50.214 -18.607 -69.232 1.00 90.69 494 VAL A N 1
ATOM 3973 C CA . VAL A 1 494 ? 49.355 -19.744 -68.912 1.00 90.69 494 VAL A CA 1
ATOM 3974 C C . VAL A 1 494 ? 48.798 -20.368 -70.178 1.00 90.69 494 VAL A C 1
ATOM 3976 O O . VAL A 1 494 ? 48.499 -19.684 -71.150 1.00 90.69 494 VAL A O 1
ATOM 3979 N N . THR A 1 495 ? 48.610 -21.676 -70.146 1.00 89.19 495 THR A N 1
ATOM 3980 C CA . THR A 1 495 ? 47.897 -22.436 -71.169 1.00 89.19 495 THR A CA 1
ATOM 3981 C C . THR A 1 495 ? 46.677 -23.084 -70.538 1.00 89.19 495 THR A C 1
ATOM 3983 O O . THR A 1 495 ? 46.744 -23.569 -69.410 1.00 89.19 495 THR A O 1
ATOM 3986 N N . PHE A 1 496 ? 45.534 -23.033 -71.221 1.00 88.69 496 PHE A N 1
ATOM 3987 C CA . PHE A 1 496 ? 44.265 -23.525 -70.682 1.00 88.69 496 PHE A CA 1
ATOM 3988 C C . PHE A 1 496 ? 43.313 -23.980 -71.797 1.00 88.69 496 PHE A C 1
ATOM 3990 O O . PHE A 1 496 ? 43.553 -23.743 -72.981 1.00 88.69 496 PHE A O 1
ATOM 3997 N N . SER A 1 497 ? 42.208 -24.618 -71.405 1.00 87.50 497 SER A N 1
ATOM 3998 C CA . SER A 1 497 ? 41.100 -25.005 -72.289 1.00 87.50 497 SER A CA 1
ATOM 3999 C C . SER A 1 497 ? 39.754 -24.517 -71.738 1.00 87.50 497 SER A C 1
ATOM 4001 O O . SER A 1 497 ? 39.577 -24.380 -70.520 1.00 87.50 497 SER A O 1
ATOM 4003 N N . PHE A 1 498 ? 38.785 -24.248 -72.618 1.00 84.56 498 PHE A N 1
ATOM 4004 C CA . PHE A 1 498 ? 37.424 -23.920 -72.186 1.00 84.56 498 PHE A CA 1
ATOM 4005 C C . PHE A 1 498 ? 36.674 -25.185 -71.753 1.00 84.56 498 PHE A C 1
ATOM 4007 O O . PHE A 1 498 ? 36.937 -26.280 -72.240 1.00 84.56 498 PHE A O 1
ATOM 4014 N N . VAL A 1 499 ? 35.698 -25.030 -70.854 1.00 79.12 499 VAL A N 1
ATOM 4015 C CA . VAL A 1 499 ? 34.920 -26.150 -70.284 1.00 79.12 499 VAL A CA 1
ATOM 4016 C C . VAL A 1 499 ? 34.181 -26.967 -71.359 1.00 79.12 499 VAL A C 1
ATOM 4018 O O . VAL A 1 499 ? 34.038 -28.174 -71.204 1.00 79.12 499 VAL A O 1
ATOM 4021 N N . ASN A 1 500 ? 33.760 -26.327 -72.460 1.00 72.62 500 ASN A N 1
ATOM 4022 C CA . ASN A 1 500 ? 32.892 -26.916 -73.492 1.00 72.62 500 ASN A CA 1
ATOM 4023 C C . ASN A 1 500 ? 33.490 -26.915 -74.919 1.00 72.62 500 ASN A C 1
ATOM 4025 O O . ASN A 1 500 ? 32.750 -27.125 -75.879 1.00 72.62 500 ASN A O 1
ATOM 4029 N N . SER A 1 501 ? 34.788 -26.637 -75.097 1.00 65.88 501 SER A N 1
ATOM 4030 C CA . SER A 1 501 ? 35.438 -26.632 -76.422 1.00 65.88 501 SER A CA 1
ATOM 4031 C C . SER A 1 501 ? 36.204 -27.932 -76.697 1.00 65.88 501 SER A C 1
ATOM 4033 O O . SER A 1 501 ? 36.506 -28.698 -75.783 1.00 65.88 501 SER A O 1
ATOM 4035 N N . THR A 1 502 ? 36.569 -28.170 -77.962 1.00 65.81 502 THR A N 1
ATOM 4036 C CA . THR A 1 502 ? 37.603 -29.155 -78.330 1.00 65.81 502 THR A CA 1
ATOM 4037 C C . THR A 1 502 ? 38.900 -28.894 -77.540 1.00 65.81 502 THR A C 1
ATOM 4039 O O . THR A 1 502 ? 39.099 -27.757 -77.103 1.00 65.81 502 THR A O 1
ATOM 4042 N N . PRO A 1 503 ? 39.780 -29.901 -77.334 1.00 65.56 503 PRO A N 1
ATOM 4043 C CA . PRO A 1 503 ? 41.011 -29.798 -76.531 1.00 65.56 503 PRO A CA 1
ATOM 4044 C C . PRO A 1 503 ? 42.107 -28.965 -77.225 1.00 65.56 503 PRO A C 1
ATOM 4046 O O . PRO A 1 503 ? 43.257 -29.377 -77.346 1.00 65.56 503 PRO A O 1
ATOM 4049 N N . GLU A 1 504 ? 41.735 -27.796 -77.730 1.00 73.94 504 GLU A N 1
ATOM 4050 C CA . GLU A 1 504 ? 42.642 -26.782 -78.230 1.00 73.94 504 GLU A CA 1
ATOM 4051 C C . GLU A 1 504 ? 43.180 -26.003 -77.028 1.00 73.94 504 GLU A C 1
ATOM 4053 O O . GLU A 1 504 ? 42.420 -25.446 -76.230 1.00 73.94 504 GLU A O 1
ATOM 4058 N N . VAL A 1 505 ? 44.500 -26.038 -76.863 1.00 79.88 505 VAL A N 1
ATOM 4059 C CA . VAL A 1 505 ? 45.190 -25.3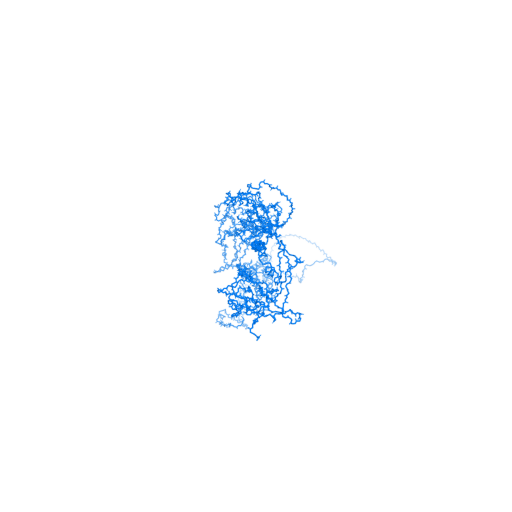39 -75.783 1.00 79.88 505 VAL A CA 1
ATOM 4060 C C . VAL A 1 505 ? 45.411 -23.900 -76.225 1.00 79.88 505 VAL A C 1
ATOM 4062 O O . VAL A 1 505 ? 46.136 -23.646 -77.185 1.00 79.88 505 VAL A O 1
ATOM 4065 N N . VAL A 1 506 ? 44.782 -22.962 -75.523 1.00 84.44 506 VAL A N 1
ATOM 4066 C CA . VAL A 1 506 ? 44.880 -21.533 -75.820 1.00 84.44 506 VAL A CA 1
ATOM 4067 C C . VAL A 1 506 ? 45.934 -20.902 -74.905 1.00 84.44 506 VAL A C 1
ATOM 4069 O O . VAL A 1 506 ? 45.885 -21.127 -73.690 1.00 84.44 506 VAL A O 1
ATOM 4072 N N . PRO A 1 507 ? 46.890 -20.121 -75.446 1.00 86.75 507 PRO A N 1
ATOM 4073 C CA . PRO A 1 507 ? 47.817 -19.350 -74.632 1.00 86.75 507 PRO A CA 1
ATOM 4074 C C . PRO A 1 507 ? 47.137 -18.093 -74.070 1.00 86.75 507 PRO A C 1
ATOM 4076 O O . PRO A 1 507 ? 46.323 -17.440 -74.725 1.00 86.75 507 PRO A O 1
ATOM 4079 N N . GLY A 1 508 ? 47.508 -17.726 -72.853 1.00 88.94 508 GLY A N 1
ATOM 4080 C CA . GLY A 1 508 ? 47.105 -16.494 -72.191 1.00 88.94 508 GLY A CA 1
ATOM 4081 C C . GLY A 1 508 ? 48.121 -16.087 -71.134 1.00 88.94 508 GLY A C 1
ATOM 4082 O O . GLY A 1 508 ? 49.202 -16.668 -71.023 1.00 88.94 508 GLY A O 1
ATOM 4083 N N . GLN A 1 509 ? 47.765 -15.097 -70.327 1.00 90.19 509 GLN A N 1
ATOM 4084 C CA . GLN A 1 509 ? 48.631 -14.579 -69.273 1.00 90.19 509 GLN A CA 1
ATOM 4085 C C . GLN A 1 509 ? 47.893 -14.505 -67.933 1.00 90.19 509 GLN A C 1
ATOM 4087 O O . GLN A 1 509 ? 46.712 -14.156 -67.883 1.00 90.19 509 GLN A O 1
ATOM 4092 N N . LEU A 1 510 ? 48.583 -14.830 -66.837 1.00 90.69 510 LEU A N 1
ATOM 4093 C CA . LEU A 1 510 ? 47.999 -14.862 -65.496 1.00 90.69 510 LEU A CA 1
ATOM 4094 C C . LEU A 1 510 ? 47.735 -13.446 -64.962 1.00 90.69 510 LEU A C 1
ATOM 4096 O O . LEU A 1 510 ? 48.658 -12.690 -64.662 1.00 90.69 510 LEU A O 1
ATOM 4100 N N . GLY A 1 511 ? 46.466 -13.103 -64.790 1.00 87.00 511 GLY A N 1
ATOM 4101 C CA . GLY A 1 511 ? 45.974 -11.894 -64.137 1.00 87.00 511 GLY A CA 1
ATOM 4102 C C . GLY A 1 511 ? 45.934 -11.991 -62.608 1.00 87.00 511 GLY A C 1
ATOM 4103 O O . GLY A 1 511 ? 46.558 -12.852 -61.986 1.00 87.00 511 GLY A O 1
ATOM 4104 N N . LEU A 1 512 ? 45.260 -11.030 -61.982 1.00 84.44 512 LEU A N 1
ATOM 4105 C CA . LEU A 1 512 ? 45.059 -11.012 -60.530 1.00 84.44 512 LEU A CA 1
ATOM 4106 C C . LEU A 1 512 ? 43.960 -12.010 -60.143 1.00 84.44 512 LEU A C 1
ATOM 4108 O O . LEU A 1 512 ? 43.032 -12.234 -60.914 1.00 84.44 512 LEU A O 1
ATOM 4112 N N . ASP A 1 513 ? 44.062 -12.615 -58.959 1.00 84.19 513 ASP A N 1
ATOM 4113 C CA . ASP A 1 513 ? 43.039 -13.505 -58.388 1.00 84.19 513 ASP A CA 1
ATOM 4114 C C . ASP A 1 513 ? 42.523 -14.588 -59.351 1.00 84.19 513 ASP A C 1
ATOM 4116 O O . ASP A 1 513 ? 41.313 -14.791 -59.477 1.00 84.19 513 ASP A O 1
ATOM 4120 N N . ASN A 1 514 ? 43.436 -15.279 -60.043 1.00 88.69 514 ASN A N 1
ATOM 4121 C CA . ASN A 1 514 ? 43.144 -16.323 -61.038 1.00 88.69 514 ASN A CA 1
ATOM 4122 C C . ASN A 1 514 ? 42.393 -15.835 -62.296 1.00 88.69 514 ASN A C 1
ATOM 4124 O O . ASN A 1 514 ? 41.814 -16.630 -63.037 1.00 88.69 514 ASN A O 1
ATOM 4128 N N . GLU A 1 515 ? 42.407 -14.537 -62.590 1.00 88.00 515 GLU A N 1
ATOM 4129 C CA . GLU A 1 515 ? 42.023 -14.036 -63.910 1.00 88.00 515 GLU A CA 1
ATOM 4130 C C . GLU A 1 515 ? 43.008 -14.534 -64.982 1.00 88.00 515 GLU A C 1
ATOM 4132 O O . GLU A 1 515 ? 44.214 -14.596 -64.761 1.00 88.00 515 GLU A O 1
ATOM 4137 N N . ILE A 1 516 ? 42.502 -14.876 -66.160 1.00 89.31 516 ILE A N 1
ATOM 4138 C CA . ILE A 1 516 ? 43.282 -15.202 -67.347 1.00 89.31 516 ILE A CA 1
ATOM 4139 C C . ILE A 1 516 ? 43.013 -14.127 -68.389 1.00 89.31 516 ILE A C 1
ATOM 4141 O O . ILE A 1 516 ? 41.879 -13.915 -68.827 1.00 89.31 516 ILE A O 1
ATOM 4145 N N . LEU A 1 517 ? 44.084 -13.458 -68.791 1.00 88.38 517 LEU A N 1
ATOM 4146 C CA . LEU A 1 517 ? 44.080 -12.433 -69.816 1.00 88.38 517 LEU A CA 1
ATOM 4147 C C . LEU A 1 517 ? 44.338 -13.100 -71.165 1.00 88.38 517 LEU A C 1
ATOM 4149 O O . LEU A 1 517 ? 45.254 -13.913 -71.298 1.00 88.38 517 LEU A O 1
ATOM 4153 N N . LEU A 1 518 ? 43.521 -12.764 -72.159 1.00 85.06 518 LEU A N 1
ATOM 4154 C CA . LEU A 1 518 ? 43.686 -13.276 -73.516 1.00 85.06 518 LEU A CA 1
ATOM 4155 C C . LEU A 1 518 ? 44.811 -12.504 -74.222 1.00 85.06 518 LEU A C 1
ATOM 4157 O O . LEU A 1 518 ? 44.767 -11.275 -74.283 1.00 85.06 518 LEU A O 1
ATOM 4161 N N . GLY A 1 519 ? 45.790 -13.233 -74.764 1.00 81.44 519 GLY A N 1
ATOM 4162 C CA . GLY A 1 519 ? 46.995 -12.680 -75.395 1.00 81.44 519 GLY A CA 1
ATOM 4163 C C . GLY A 1 519 ? 48.207 -12.600 -74.458 1.00 81.44 519 GLY A C 1
ATOM 4164 O O . GLY A 1 519 ? 48.108 -12.853 -73.259 1.00 81.44 519 GLY A O 1
ATOM 4165 N N . ASP A 1 520 ? 49.360 -12.242 -75.020 1.00 80.19 520 ASP A N 1
ATOM 4166 C CA . ASP A 1 520 ? 50.673 -12.210 -74.358 1.00 80.19 520 ASP A CA 1
ATOM 4167 C C . ASP A 1 520 ? 51.299 -10.798 -74.356 1.00 80.19 520 ASP A C 1
ATOM 4169 O O . ASP A 1 520 ? 52.503 -10.609 -74.238 1.00 80.19 520 ASP A O 1
ATOM 4173 N N . HIS A 1 521 ? 50.477 -9.758 -74.475 1.00 78.25 521 HIS A N 1
ATOM 4174 C CA . HIS A 1 521 ? 50.954 -8.401 -74.761 1.00 78.25 521 HIS A CA 1
ATOM 4175 C C . HIS A 1 521 ? 51.524 -7.632 -73.556 1.00 78.25 521 HIS A C 1
ATOM 4177 O O . HIS A 1 521 ? 51.998 -6.509 -73.732 1.00 78.25 521 HIS A O 1
ATOM 4183 N N . ARG A 1 522 ? 51.462 -8.166 -72.325 1.00 85.50 522 ARG A N 1
ATOM 4184 C CA . ARG A 1 522 ? 51.976 -7.453 -71.143 1.00 85.50 522 ARG A CA 1
ATOM 4185 C C . ARG A 1 522 ? 53.421 -7.842 -70.855 1.00 85.50 522 ARG A C 1
ATOM 4187 O O . ARG A 1 522 ? 53.706 -8.818 -70.155 1.00 85.50 522 ARG A O 1
ATOM 4194 N N . THR A 1 523 ? 54.322 -7.022 -71.372 1.00 89.06 523 THR A N 1
ATOM 4195 C CA . THR A 1 523 ? 55.768 -7.144 -71.195 1.00 89.06 523 THR A CA 1
ATOM 4196 C C . THR A 1 523 ? 56.336 -5.962 -70.416 1.00 89.06 523 THR A C 1
ATOM 4198 O O . THR A 1 523 ? 55.755 -4.880 -70.389 1.00 89.06 523 THR A O 1
ATOM 4201 N N . GLU A 1 524 ? 57.490 -6.168 -69.810 1.00 90.69 524 GLU A N 1
ATOM 4202 C CA . GLU A 1 524 ? 58.308 -5.187 -69.109 1.00 90.69 524 GLU A CA 1
ATOM 4203 C C . GLU A 1 524 ? 59.780 -5.385 -69.499 1.00 90.69 524 GLU A C 1
ATOM 4205 O O . GLU A 1 524 ? 60.158 -6.416 -70.065 1.00 90.69 524 GLU A O 1
ATOM 4210 N N . GLU A 1 525 ? 60.609 -4.391 -69.202 1.00 89.69 525 GLU A N 1
ATOM 4211 C CA . GLU A 1 525 ? 62.059 -4.526 -69.319 1.00 89.69 525 GLU A CA 1
ATOM 4212 C C . GLU A 1 525 ? 62.569 -5.486 -68.234 1.00 89.69 525 GLU A C 1
ATOM 4214 O O . GLU A 1 525 ? 62.128 -5.412 -67.085 1.00 89.69 525 GLU A O 1
ATOM 4219 N N . CYS A 1 526 ? 63.446 -6.424 -68.600 1.00 87.44 526 CYS A N 1
ATOM 4220 C CA . CYS A 1 526 ? 63.923 -7.442 -67.665 1.00 87.44 526 CYS A CA 1
ATOM 4221 C C . CYS A 1 526 ? 64.789 -6.817 -66.552 1.00 87.44 526 CYS A C 1
ATOM 4223 O O . CYS A 1 526 ? 65.891 -6.337 -66.809 1.00 87.44 526 CYS A O 1
ATOM 4225 N N . GLU A 1 527 ? 64.326 -6.885 -65.305 1.00 87.44 527 GLU A N 1
ATOM 4226 C CA . GLU A 1 527 ? 65.067 -6.455 -64.113 1.00 87.44 527 GLU A CA 1
ATOM 4227 C C . GLU A 1 527 ? 65.922 -7.603 -63.539 1.00 87.44 527 GLU A C 1
ATOM 4229 O O . GLU A 1 527 ? 65.436 -8.721 -63.363 1.00 87.44 527 GLU A O 1
ATOM 4234 N N . ILE A 1 528 ? 67.205 -7.359 -63.242 1.00 84.31 528 ILE A N 1
ATOM 4235 C CA . ILE A 1 528 ? 68.100 -8.35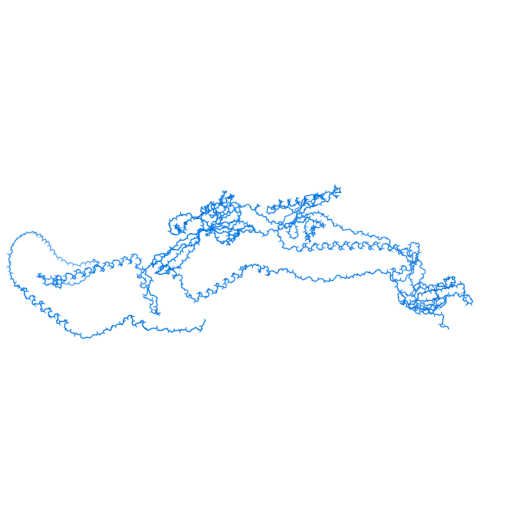4 -62.622 1.00 84.31 528 ILE A CA 1
ATOM 4236 C C . ILE A 1 528 ? 68.885 -7.670 -61.483 1.00 84.31 528 ILE A C 1
ATOM 4238 O O . ILE A 1 528 ? 69.644 -6.739 -61.770 1.00 84.31 528 ILE A O 1
ATOM 4242 N N . PRO A 1 529 ? 68.757 -8.109 -60.211 1.00 87.81 529 PRO A N 1
ATOM 4243 C CA . PRO A 1 529 ? 67.983 -9.264 -59.741 1.00 87.81 529 PRO A CA 1
ATOM 4244 C C . PRO A 1 529 ? 66.481 -8.961 -59.594 1.00 87.81 529 PRO A C 1
ATOM 4246 O O . PRO A 1 529 ? 66.113 -7.916 -59.065 1.00 87.81 529 PRO A O 1
ATOM 4249 N N . SER A 1 530 ? 65.607 -9.898 -59.979 1.00 89.69 530 SER A N 1
ATOM 4250 C CA . SER A 1 530 ? 64.150 -9.774 -59.787 1.00 89.69 530 SER A CA 1
ATOM 4251 C C . SER A 1 530 ? 63.578 -10.977 -59.046 1.00 89.69 530 SER A C 1
ATOM 4253 O O . SER A 1 530 ? 63.912 -12.121 -59.343 1.00 89.69 530 SER A O 1
ATOM 4255 N N . THR A 1 531 ? 62.702 -10.741 -58.068 1.00 92.31 531 THR A N 1
ATOM 4256 C CA . THR A 1 531 ? 61.943 -11.796 -57.380 1.00 92.31 531 THR A CA 1
ATOM 4257 C C . THR A 1 531 ? 60.470 -11.419 -57.349 1.00 92.31 531 THR A C 1
ATOM 4259 O O . THR A 1 531 ? 60.105 -10.377 -56.809 1.00 92.31 531 THR A O 1
ATOM 4262 N N . LYS A 1 532 ? 59.615 -12.268 -57.924 1.00 91.44 532 LYS A N 1
ATOM 4263 C CA . LYS A 1 532 ? 58.168 -12.039 -58.017 1.00 91.44 532 LYS A CA 1
ATOM 4264 C C . LYS A 1 532 ? 57.396 -13.253 -57.533 1.00 91.44 532 LYS A C 1
ATOM 4266 O O . LYS A 1 532 ? 57.768 -14.388 -57.822 1.00 91.44 532 LYS A O 1
ATOM 4271 N N . ILE A 1 533 ? 56.308 -13.000 -56.813 1.00 91.75 533 ILE A N 1
ATOM 4272 C CA . ILE A 1 533 ? 55.423 -14.037 -56.286 1.00 91.75 533 ILE A CA 1
ATOM 4273 C C . ILE A 1 533 ? 54.049 -13.848 -56.914 1.00 91.75 533 ILE A C 1
ATOM 4275 O O . ILE A 1 533 ? 53.469 -12.765 -56.838 1.00 91.75 533 ILE A O 1
ATOM 4279 N N . PHE A 1 534 ? 53.531 -14.902 -57.537 1.00 91.69 534 PHE A N 1
ATOM 4280 C CA . PHE A 1 534 ? 52.217 -14.890 -58.170 1.00 91.69 534 PHE A CA 1
ATOM 4281 C C . PHE A 1 534 ? 51.313 -15.936 -57.538 1.00 91.69 534 PHE A C 1
ATOM 4283 O O . PHE A 1 534 ? 51.674 -17.108 -57.448 1.00 91.69 534 PHE A O 1
ATOM 4290 N N . LEU A 1 535 ? 50.126 -15.503 -57.127 1.00 89.19 535 LEU A N 1
ATOM 4291 C CA . LEU A 1 535 ? 49.083 -16.387 -56.624 1.00 89.19 535 LEU A CA 1
ATOM 4292 C C . LEU A 1 535 ? 48.363 -17.035 -57.806 1.00 89.19 535 LEU A C 1
ATOM 4294 O O . LEU A 1 535 ? 47.946 -16.345 -58.737 1.00 89.19 535 LEU A O 1
ATOM 4298 N N . SER A 1 536 ? 48.246 -18.356 -57.768 1.00 89.06 536 SER A N 1
ATOM 4299 C CA . SER A 1 536 ? 47.607 -19.155 -58.805 1.00 89.06 536 SER A CA 1
ATOM 4300 C C . SER A 1 536 ? 46.976 -20.384 -58.166 1.00 89.06 536 SER A C 1
ATOM 4302 O O . SER A 1 536 ? 47.655 -21.175 -57.513 1.00 89.06 536 SER A O 1
ATOM 4304 N N . GLY A 1 537 ? 45.666 -20.547 -58.332 1.00 86.00 537 GLY A N 1
ATOM 4305 C CA . GLY A 1 537 ? 44.927 -21.624 -57.683 1.00 86.00 537 GLY A CA 1
ATOM 4306 C C . GLY A 1 537 ? 45.100 -21.554 -56.165 1.00 86.00 537 GLY A C 1
ATOM 4307 O O . GLY A 1 537 ? 44.728 -20.558 -55.538 1.00 86.00 537 GLY A O 1
ATOM 4308 N N . ASN A 1 538 ? 45.625 -22.628 -55.579 1.00 87.31 538 ASN A N 1
ATOM 4309 C CA . ASN A 1 538 ? 45.899 -22.763 -54.145 1.00 87.31 538 ASN A CA 1
ATOM 4310 C C . ASN A 1 538 ? 47.395 -22.643 -53.789 1.00 87.31 538 ASN A C 1
ATOM 4312 O O . ASN A 1 538 ? 47.779 -22.948 -52.660 1.00 87.31 538 ASN A O 1
ATOM 4316 N N . HIS A 1 539 ? 48.232 -22.195 -54.730 1.00 88.75 539 HIS A N 1
ATOM 4317 C CA . HIS A 1 539 ? 49.670 -22.026 -54.533 1.00 88.75 539 HIS A CA 1
ATOM 4318 C C . HIS A 1 539 ? 50.121 -20.590 -54.836 1.00 88.75 539 HIS A C 1
ATOM 4320 O O . HIS A 1 539 ? 49.518 -19.858 -55.621 1.00 88.75 539 HIS A O 1
ATOM 4326 N N . ALA A 1 540 ? 51.232 -20.200 -54.226 1.00 90.12 540 ALA A N 1
ATOM 4327 C CA . ALA A 1 540 ? 52.021 -19.035 -54.570 1.00 90.12 540 ALA A CA 1
ATOM 4328 C C . ALA A 1 540 ? 53.295 -19.504 -55.281 1.00 90.12 540 ALA A C 1
ATOM 4330 O O . ALA A 1 540 ? 54.072 -20.287 -54.738 1.00 90.12 540 ALA A O 1
ATOM 4331 N N . HIS A 1 541 ? 53.510 -19.051 -56.512 1.00 91.31 541 HIS A N 1
ATOM 4332 C CA . HIS A 1 541 ? 54.671 -19.421 -57.316 1.00 91.31 541 HIS A CA 1
ATOM 4333 C C . HIS A 1 541 ? 55.722 -18.316 -57.273 1.00 91.31 541 HIS A C 1
ATOM 4335 O O . HIS A 1 541 ? 55.423 -17.161 -57.583 1.00 91.31 541 HIS A O 1
ATOM 4341 N N . VAL A 1 542 ? 56.954 -18.686 -56.930 1.00 92.06 542 VAL A N 1
ATOM 4342 C CA . VAL A 1 542 ? 58.107 -17.788 -56.852 1.00 92.06 542 VAL A CA 1
ATOM 4343 C C . VAL A 1 542 ? 58.887 -17.853 -58.161 1.00 92.06 542 VAL A C 1
ATOM 4345 O O . VAL A 1 542 ? 59.268 -18.932 -58.620 1.00 92.06 542 VAL A O 1
ATOM 4348 N N . TYR A 1 543 ? 59.129 -16.689 -58.754 1.00 92.12 543 TYR A N 1
ATOM 4349 C CA . TYR A 1 543 ? 59.967 -16.509 -59.932 1.00 92.12 543 TYR A CA 1
ATOM 4350 C C . TYR A 1 543 ? 61.165 -15.643 -59.557 1.00 92.12 543 TYR A C 1
ATOM 4352 O O . TYR A 1 543 ? 60.983 -14.503 -59.130 1.00 92.12 543 TYR A O 1
ATOM 4360 N N . THR A 1 544 ? 62.375 -16.169 -59.734 1.00 91.69 544 THR A N 1
ATOM 4361 C CA . THR A 1 544 ? 63.625 -15.409 -59.608 1.00 91.69 544 THR A CA 1
ATOM 4362 C C . THR A 1 544 ? 64.230 -15.220 -60.991 1.00 91.69 544 THR A C 1
ATOM 4364 O O . THR A 1 544 ? 64.325 -16.180 -61.761 1.00 91.69 544 THR A O 1
ATOM 4367 N N . ASP A 1 545 ? 64.597 -13.989 -61.335 1.00 89.69 545 ASP A N 1
ATOM 4368 C CA . ASP A 1 545 ? 65.162 -13.605 -62.635 1.00 89.69 545 ASP A CA 1
ATOM 4369 C C . ASP A 1 545 ? 64.350 -14.144 -63.828 1.00 89.69 545 ASP A C 1
ATOM 4371 O O . ASP A 1 545 ? 64.890 -14.641 -64.825 1.00 89.69 545 ASP A O 1
ATOM 4375 N N . TYR A 1 546 ? 63.018 -14.044 -63.712 1.00 89.44 546 TYR A N 1
ATOM 4376 C CA . TYR A 1 546 ? 62.030 -14.489 -64.708 1.00 89.44 546 TYR A CA 1
ATOM 4377 C C . TYR A 1 546 ? 61.991 -16.001 -64.952 1.00 89.44 546 TYR A C 1
ATOM 4379 O O . TYR A 1 546 ? 61.491 -16.467 -65.982 1.00 89.44 546 TYR A O 1
ATOM 4387 N N . THR A 1 547 ? 62.490 -16.782 -63.997 1.00 89.56 547 THR A N 1
ATOM 4388 C CA . THR A 1 547 ? 62.434 -18.245 -64.008 1.00 89.56 547 THR A CA 1
ATOM 4389 C C . THR A 1 547 ? 61.806 -18.766 -62.725 1.00 89.56 547 THR A C 1
ATOM 4391 O O . THR A 1 547 ? 62.093 -18.277 -61.636 1.00 89.56 547 THR A O 1
ATOM 4394 N N . HIS A 1 548 ? 60.904 -19.734 -62.854 1.00 91.81 548 HIS A N 1
ATOM 4395 C CA . HIS A 1 548 ? 60.243 -20.368 -61.721 1.00 91.81 548 HIS A CA 1
ATOM 4396 C C . HIS A 1 548 ? 61.247 -21.146 -60.869 1.00 91.81 548 HIS A C 1
ATOM 4398 O O . HIS A 1 548 ? 62.046 -21.916 -61.403 1.00 91.81 548 HIS A O 1
ATOM 4404 N N . THR A 1 549 ? 61.174 -20.968 -59.550 1.00 90.38 549 THR A N 1
ATOM 4405 C CA . THR A 1 549 ? 62.035 -21.669 -58.588 1.00 90.38 549 THR A CA 1
ATOM 4406 C C . THR A 1 549 ? 61.262 -22.589 -57.666 1.00 90.38 549 THR A C 1
ATOM 4408 O O . THR A 1 549 ? 61.607 -23.762 -57.543 1.00 90.38 549 THR A O 1
ATOM 4411 N N . ASN A 1 550 ? 60.225 -22.076 -57.004 1.00 90.50 550 ASN A N 1
ATOM 4412 C CA . ASN A 1 550 ? 59.476 -22.829 -56.006 1.00 90.50 550 ASN A CA 1
ATOM 4413 C C . ASN A 1 550 ? 57.984 -22.469 -56.020 1.00 90.50 550 ASN A C 1
ATOM 4415 O O . ASN A 1 550 ? 57.583 -21.425 -56.534 1.00 90.50 550 ASN A O 1
ATOM 4419 N N . SER A 1 551 ? 57.151 -23.347 -55.467 1.00 89.38 551 SER A N 1
ATOM 4420 C CA . SER A 1 551 ? 55.731 -23.093 -55.224 1.00 89.38 551 SER A CA 1
ATOM 4421 C C . SER A 1 551 ? 55.403 -23.422 -53.774 1.00 89.38 551 SER A C 1
ATOM 4423 O O . SER A 1 551 ? 55.712 -24.518 -53.317 1.00 89.38 551 SER A O 1
ATOM 4425 N N . THR A 1 552 ? 54.765 -22.498 -53.065 1.00 89.62 552 THR A N 1
ATOM 4426 C CA . THR A 1 552 ? 54.331 -22.677 -51.674 1.00 89.62 552 THR A CA 1
ATOM 4427 C C . THR A 1 552 ? 52.804 -22.712 -51.610 1.00 89.62 552 THR A C 1
ATOM 4429 O O . THR A 1 552 ? 52.165 -21.908 -52.290 1.00 89.62 552 THR A O 1
ATOM 4432 N N . PRO A 1 553 ? 52.177 -23.610 -50.836 1.00 88.69 553 PRO A N 1
ATOM 4433 C CA . PRO A 1 553 ? 50.742 -23.543 -50.567 1.00 88.69 553 PRO A CA 1
ATOM 4434 C C . PRO A 1 553 ? 50.353 -22.187 -49.964 1.00 88.69 553 PRO A C 1
ATOM 4436 O O . PRO A 1 553 ? 51.100 -21.625 -49.167 1.00 88.69 553 PRO A O 1
ATOM 4439 N N . ILE A 1 554 ? 49.185 -21.650 -50.333 1.00 86.50 554 ILE A N 1
ATOM 4440 C CA . ILE A 1 554 ? 48.705 -20.364 -49.783 1.00 86.50 554 ILE A CA 1
ATOM 4441 C C . ILE A 1 554 ? 48.416 -20.474 -48.275 1.00 86.50 554 ILE A C 1
ATOM 4443 O O . ILE A 1 554 ? 48.585 -19.497 -47.556 1.00 86.50 554 ILE A O 1
ATOM 4447 N N . GLU A 1 555 ? 48.024 -21.656 -47.792 1.00 86.12 555 GLU A N 1
ATOM 4448 C CA . GLU A 1 555 ? 47.747 -21.930 -46.370 1.00 86.12 555 GLU A CA 1
ATOM 4449 C C . GLU A 1 555 ? 48.980 -21.763 -45.468 1.00 86.12 555 GLU A C 1
ATOM 4451 O O . GLU A 1 555 ? 48.835 -21.438 -44.292 1.00 86.12 555 GLU A O 1
ATOM 4456 N N . ASP A 1 556 ? 50.181 -21.924 -46.030 1.00 87.31 556 ASP A N 1
ATOM 4457 C CA . ASP A 1 556 ? 51.447 -21.785 -45.304 1.00 87.31 556 ASP A CA 1
ATOM 4458 C C . ASP A 1 556 ? 51.912 -20.316 -45.207 1.00 87.31 556 ASP A C 1
ATOM 4460 O O . ASP A 1 556 ? 52.928 -20.024 -44.575 1.00 87.31 556 ASP A O 1
ATOM 4464 N N . ILE A 1 557 ? 51.196 -19.379 -45.843 1.00 87.25 557 ILE A N 1
ATOM 4465 C CA . ILE A 1 557 ? 51.497 -17.944 -45.808 1.00 87.25 557 ILE A CA 1
ATOM 4466 C C . ILE A 1 557 ? 50.693 -17.297 -44.675 1.00 87.25 557 ILE A C 1
ATOM 4468 O O . ILE A 1 557 ? 49.464 -17.350 -44.666 1.00 87.25 557 ILE A O 1
ATOM 4472 N N . GLU A 1 558 ? 51.380 -16.647 -43.731 1.00 87.06 558 GLU A N 1
ATOM 4473 C CA . GLU A 1 558 ? 50.731 -15.928 -42.629 1.00 87.06 558 GLU A CA 1
ATOM 4474 C C . GLU A 1 558 ? 49.788 -14.829 -43.150 1.00 87.06 558 GLU A C 1
ATOM 4476 O O . GLU A 1 558 ? 50.174 -13.971 -43.948 1.00 87.06 558 GLU A O 1
ATOM 4481 N N . VAL A 1 559 ? 48.539 -14.843 -42.677 1.00 85.06 559 VAL A N 1
ATOM 4482 C CA . VAL A 1 559 ? 47.508 -13.875 -43.069 1.00 85.06 559 VAL A CA 1
ATOM 4483 C C . VAL A 1 559 ? 47.408 -12.768 -42.024 1.00 85.06 559 VAL A C 1
ATOM 4485 O O . VAL A 1 559 ? 47.166 -13.031 -40.846 1.00 85.06 559 VAL A O 1
ATOM 4488 N N . LEU A 1 560 ? 47.525 -11.516 -42.468 1.00 84.44 560 LEU A N 1
ATOM 4489 C CA . LEU A 1 560 ? 47.181 -10.349 -41.662 1.00 84.44 560 LEU A CA 1
ATOM 4490 C C . LEU A 1 560 ? 45.676 -10.071 -41.793 1.00 84.44 560 LEU A C 1
ATOM 4492 O O . LEU A 1 560 ? 45.202 -9.696 -42.865 1.00 84.44 560 LEU A O 1
ATOM 4496 N N . ASP A 1 561 ? 44.929 -10.258 -40.706 1.00 79.81 561 ASP A N 1
ATOM 4497 C CA . ASP A 1 561 ? 43.490 -9.990 -40.664 1.00 79.81 561 ASP A CA 1
ATOM 4498 C C . ASP A 1 561 ? 43.213 -8.494 -40.416 1.00 79.81 561 ASP A C 1
ATOM 4500 O O . ASP A 1 561 ? 43.702 -7.916 -39.444 1.00 79.81 561 ASP A O 1
ATOM 4504 N N . ALA A 1 562 ? 42.426 -7.868 -41.294 1.00 85.81 562 ALA A N 1
ATOM 4505 C CA . ALA A 1 562 ? 41.997 -6.475 -41.166 1.00 85.81 562 ALA A CA 1
ATOM 4506 C C . ALA A 1 562 ? 40.638 -6.321 -40.447 1.00 85.81 562 ALA A C 1
ATOM 4508 O O . ALA A 1 562 ? 40.184 -5.194 -40.239 1.00 85.81 562 ALA A O 1
ATOM 4509 N N . PHE A 1 563 ? 39.968 -7.421 -40.072 1.00 88.19 563 PHE A N 1
ATOM 4510 C CA . PHE A 1 563 ? 38.660 -7.378 -39.418 1.00 88.19 563 PHE A CA 1
ATOM 4511 C C . PHE A 1 563 ? 38.739 -6.946 -37.946 1.00 88.19 563 PHE A C 1
ATOM 4513 O O . PHE A 1 563 ? 39.513 -7.470 -37.144 1.00 88.19 563 PHE A O 1
ATOM 4520 N N . ILE A 1 564 ? 37.843 -6.034 -37.555 1.00 86.50 564 ILE A N 1
ATOM 4521 C CA . ILE A 1 564 ? 37.609 -5.677 -36.150 1.00 86.50 564 ILE A CA 1
ATOM 4522 C C . ILE A 1 564 ? 36.609 -6.676 -35.561 1.00 86.50 564 ILE A C 1
ATOM 4524 O O . ILE A 1 564 ? 35.471 -6.779 -36.018 1.00 86.50 564 ILE A O 1
ATOM 4528 N N . ARG A 1 565 ? 37.026 -7.426 -34.536 1.00 86.06 565 ARG A N 1
ATOM 4529 C CA . ARG A 1 565 ? 36.192 -8.465 -33.913 1.00 86.06 565 ARG A CA 1
ATOM 4530 C C . ARG A 1 565 ? 35.167 -7.856 -32.956 1.00 86.06 565 ARG A C 1
ATOM 4532 O O . ARG A 1 565 ? 35.538 -7.148 -32.024 1.00 86.06 565 ARG A O 1
ATOM 4539 N N . LEU A 1 566 ? 33.897 -8.213 -33.138 1.00 89.06 566 LEU A N 1
ATOM 4540 C CA . LEU A 1 566 ? 32.801 -7.904 -32.219 1.00 89.06 566 LEU A CA 1
ATOM 4541 C C . LEU A 1 566 ? 32.269 -9.209 -31.616 1.00 89.06 566 LEU A C 1
ATOM 4543 O O . LEU A 1 566 ? 31.810 -10.087 -32.344 1.00 89.06 566 LEU A O 1
ATOM 4547 N N . LYS A 1 567 ? 32.336 -9.337 -30.287 1.00 90.00 567 LYS A N 1
ATOM 4548 C CA . LYS A 1 567 ? 31.779 -10.477 -29.551 1.00 90.00 567 LYS A CA 1
ATOM 4549 C C . LYS A 1 567 ? 30.495 -10.037 -28.850 1.00 90.00 567 LYS A C 1
ATOM 4551 O O . LYS A 1 567 ? 30.555 -9.188 -27.966 1.00 90.00 567 LYS A O 1
ATOM 4556 N N . ILE A 1 568 ? 29.360 -10.603 -29.254 1.00 89.31 568 ILE A N 1
ATOM 4557 C CA . ILE A 1 568 ? 28.052 -10.366 -28.631 1.00 89.31 568 ILE A CA 1
ATOM 4558 C C . ILE A 1 568 ? 27.587 -11.687 -28.030 1.00 89.31 568 ILE A C 1
ATOM 4560 O O . ILE A 1 568 ? 27.375 -12.651 -28.763 1.00 89.31 568 ILE A O 1
ATOM 4564 N N . ASP A 1 569 ? 27.428 -11.711 -26.712 1.00 90.12 569 ASP A N 1
ATOM 4565 C CA . ASP A 1 569 ? 26.867 -12.847 -25.987 1.00 90.12 569 ASP A CA 1
ATOM 4566 C C . ASP A 1 569 ? 25.392 -12.525 -25.641 1.00 90.12 569 ASP A C 1
ATOM 4568 O O . ASP A 1 569 ? 25.105 -11.403 -25.208 1.00 90.12 569 ASP A O 1
ATOM 4572 N N . PRO A 1 570 ? 24.431 -13.443 -25.868 1.00 86.81 570 PRO A N 1
ATOM 4573 C CA . PRO A 1 570 ? 23.028 -13.208 -25.531 1.00 86.81 570 PRO A CA 1
ATOM 4574 C C . PRO A 1 570 ? 22.819 -13.167 -24.011 1.00 86.81 570 PRO A C 1
ATOM 4576 O O . PRO A 1 570 ? 23.520 -13.845 -23.261 1.00 86.81 570 PRO A O 1
ATOM 4579 N N . LEU A 1 571 ? 21.825 -12.397 -23.558 1.00 87.69 571 LEU A N 1
ATOM 4580 C CA . LEU A 1 571 ? 21.427 -12.374 -22.150 1.00 87.69 571 LEU A CA 1
ATOM 4581 C C . LEU A 1 571 ? 20.796 -13.721 -21.762 1.00 87.69 571 LEU A C 1
ATOM 4583 O O . LEU A 1 571 ? 19.921 -14.222 -22.470 1.00 87.69 571 LEU A O 1
ATOM 4587 N N . GLU A 1 572 ? 21.235 -14.298 -20.645 1.00 88.19 572 GLU A N 1
ATOM 4588 C CA . GLU A 1 572 ? 20.692 -15.555 -20.124 1.00 88.19 572 GLU A CA 1
ATOM 4589 C C . GLU A 1 572 ? 19.265 -15.381 -19.580 1.00 88.19 572 GLU A C 1
ATOM 4591 O O . GLU A 1 572 ? 18.875 -14.306 -19.117 1.00 88.19 572 GLU A O 1
ATOM 4596 N N . ASN A 1 573 ? 18.481 -16.461 -19.607 1.00 83.19 573 ASN A N 1
ATOM 4597 C CA . ASN A 1 573 ? 17.151 -16.468 -19.002 1.00 83.19 573 ASN A CA 1
ATOM 4598 C C . ASN A 1 573 ? 17.268 -16.409 -17.471 1.00 83.19 573 ASN A C 1
ATOM 4600 O O . ASN A 1 573 ? 18.008 -17.192 -16.876 1.00 83.19 573 ASN A O 1
ATOM 4604 N N . ALA A 1 574 ? 16.497 -15.525 -16.837 1.00 81.00 574 ALA A N 1
ATOM 4605 C CA . ALA A 1 574 ? 16.403 -15.420 -15.384 1.00 81.00 574 ALA A CA 1
ATOM 4606 C C . ALA A 1 574 ? 15.022 -15.886 -14.900 1.00 81.00 574 ALA A C 1
ATOM 4608 O O . ALA A 1 574 ? 14.002 -15.305 -15.274 1.00 81.00 574 ALA A O 1
ATOM 4609 N N . ASP A 1 575 ? 14.997 -16.901 -14.034 1.00 81.06 575 ASP A N 1
ATOM 4610 C CA . ASP A 1 575 ? 13.776 -17.375 -13.379 1.00 81.06 575 ASP A CA 1
ATOM 4611 C C . ASP A 1 575 ? 13.586 -16.667 -12.030 1.00 81.06 575 ASP A C 1
ATOM 4613 O O . ASP A 1 575 ? 14.348 -16.878 -11.080 1.00 81.06 575 ASP A O 1
ATOM 4617 N N . PHE A 1 576 ? 12.539 -15.848 -11.917 1.00 82.00 576 PHE A N 1
ATOM 4618 C CA . PHE A 1 576 ? 12.163 -15.208 -10.656 1.00 82.00 576 PHE A CA 1
ATOM 4619 C C . PHE A 1 576 ? 11.282 -16.147 -9.827 1.00 82.00 576 PHE A C 1
ATOM 4621 O O . PHE A 1 576 ? 10.187 -16.526 -10.244 1.00 82.00 576 PHE A O 1
ATOM 4628 N N . LYS A 1 577 ? 11.743 -16.516 -8.629 1.00 80.62 577 LYS A N 1
ATOM 4629 C CA . LYS A 1 577 ? 10.921 -17.236 -7.646 1.00 80.62 577 LYS A CA 1
ATOM 4630 C C . LYS A 1 577 ? 10.112 -16.241 -6.816 1.00 80.62 577 LYS A C 1
ATOM 4632 O O . LYS A 1 577 ? 10.611 -15.164 -6.500 1.00 80.62 577 LYS A O 1
ATOM 4637 N N . LEU A 1 578 ? 8.891 -16.626 -6.438 1.00 74.12 578 LEU A N 1
ATOM 4638 C CA . LEU A 1 578 ? 8.087 -15.863 -5.482 1.00 74.12 578 LEU A CA 1
ATOM 4639 C C . LEU A 1 578 ? 8.847 -15.786 -4.151 1.00 74.12 578 LEU A C 1
ATOM 4641 O O . LEU A 1 578 ? 9.210 -16.821 -3.587 1.00 74.12 578 LEU A O 1
ATOM 4645 N N . LEU A 1 579 ? 9.106 -14.569 -3.683 1.00 79.50 579 LEU A N 1
ATOM 4646 C CA . LEU A 1 579 ? 9.787 -14.306 -2.424 1.00 79.50 579 LEU A CA 1
ATOM 4647 C C . LEU A 1 579 ? 8.931 -13.340 -1.604 1.00 79.50 579 LEU A C 1
ATOM 4649 O O . LEU A 1 579 ? 8.972 -12.131 -1.823 1.00 79.50 579 LEU A O 1
ATOM 4653 N N . ASP A 1 580 ? 8.174 -13.886 -0.660 1.00 81.12 580 ASP A N 1
ATOM 4654 C CA . ASP A 1 580 ? 7.422 -13.100 0.315 1.00 81.12 580 ASP A CA 1
ATOM 4655 C C . ASP A 1 580 ? 8.261 -12.954 1.590 1.00 81.12 580 ASP A C 1
ATOM 4657 O O . ASP A 1 580 ? 8.849 -13.927 2.066 1.00 81.12 580 ASP A O 1
ATOM 4661 N N . LEU A 1 581 ? 8.331 -11.744 2.156 1.00 85.94 581 LEU A N 1
ATOM 4662 C CA . LEU A 1 581 ? 9.039 -11.516 3.425 1.00 85.94 581 LEU A CA 1
ATOM 4663 C C . LEU A 1 581 ? 8.313 -12.187 4.598 1.00 85.94 581 LEU A C 1
ATOM 4665 O O . LEU A 1 581 ? 8.952 -12.745 5.484 1.00 85.94 581 LEU A O 1
ATOM 4669 N N . TYR A 1 582 ? 6.983 -12.100 4.586 1.00 86.50 582 TYR A N 1
ATOM 4670 C CA . TYR A 1 582 ? 6.103 -12.748 5.544 1.00 86.50 582 TYR A CA 1
ATOM 4671 C C . TYR A 1 582 ? 4.972 -13.421 4.795 1.00 86.50 582 TYR A C 1
ATOM 4673 O O . TYR A 1 582 ? 4.305 -12.798 3.965 1.00 86.50 582 TYR A O 1
ATOM 4681 N N . SER A 1 583 ? 4.728 -14.678 5.128 1.00 88.94 583 SER A N 1
ATOM 4682 C CA . SER A 1 583 ? 3.552 -15.372 4.621 1.00 88.94 583 SER A CA 1
ATOM 4683 C C . SER A 1 583 ? 2.267 -14.809 5.255 1.00 88.94 583 SER A C 1
ATOM 4685 O O . SER A 1 583 ? 2.292 -14.288 6.378 1.00 88.94 583 SER A O 1
ATOM 4687 N N . PRO A 1 584 ? 1.105 -14.952 4.592 1.00 86.81 584 PRO A N 1
ATOM 4688 C CA . PRO A 1 584 ? -0.188 -14.618 5.193 1.00 86.81 584 PRO A CA 1
ATOM 4689 C C . PRO A 1 584 ? -0.432 -15.338 6.532 1.00 86.81 584 PRO A C 1
ATOM 4691 O O . PRO A 1 584 ? -1.048 -14.781 7.442 1.00 86.81 584 PRO A O 1
ATOM 4694 N N . ASP A 1 585 ? 0.102 -16.552 6.678 1.00 85.44 585 ASP A N 1
ATOM 4695 C CA . ASP A 1 585 ? 0.016 -17.347 7.903 1.00 85.44 585 ASP A CA 1
ATOM 4696 C C . ASP A 1 585 ? 0.886 -16.780 9.031 1.00 85.44 585 ASP A C 1
ATOM 4698 O O . ASP A 1 585 ? 0.484 -16.789 10.191 1.00 85.44 585 ASP A O 1
ATOM 4702 N N . GLU A 1 586 ? 2.069 -16.253 8.720 1.00 87.56 586 GLU A N 1
ATOM 4703 C CA . GLU A 1 586 ? 2.901 -15.567 9.713 1.00 87.56 586 GLU A CA 1
ATOM 4704 C C . GLU A 1 586 ? 2.260 -14.257 10.167 1.00 87.56 586 GLU A C 1
ATOM 4706 O O . GLU A 1 586 ? 2.240 -13.974 11.363 1.00 87.56 586 GLU A O 1
ATOM 4711 N N . LEU A 1 587 ? 1.674 -13.491 9.241 1.00 86.75 587 LEU A N 1
ATOM 4712 C CA . LEU A 1 587 ? 0.941 -12.268 9.575 1.00 86.75 587 LEU A CA 1
ATOM 4713 C C . LEU A 1 587 ? -0.300 -12.555 10.429 1.00 86.75 587 LEU A C 1
ATOM 4715 O O . LEU A 1 587 ? -0.579 -11.804 11.363 1.00 86.75 587 LEU A O 1
ATOM 4719 N N . SER A 1 588 ? -1.029 -13.641 10.156 1.00 84.38 588 SER A N 1
ATOM 4720 C CA . SER A 1 588 ? -2.178 -14.032 10.983 1.00 84.38 588 SER A CA 1
ATOM 4721 C C . SER A 1 588 ? -1.749 -14.498 12.378 1.00 84.38 588 SER A C 1
ATOM 4723 O O . SER A 1 588 ? -2.373 -14.115 13.368 1.00 84.38 588 SER A O 1
ATOM 4725 N N . ARG A 1 589 ? -0.632 -15.232 12.484 1.00 83.62 589 ARG A N 1
ATOM 4726 C CA . ARG A 1 589 ? -0.037 -15.664 13.763 1.00 83.62 589 ARG A CA 1
ATOM 4727 C C . ARG A 1 589 ? 0.666 -14.552 14.536 1.00 83.62 589 ARG A C 1
ATOM 4729 O O . ARG A 1 589 ? 0.897 -14.714 15.731 1.00 83.62 589 ARG A O 1
ATOM 4736 N N . ALA A 1 590 ? 1.007 -13.436 13.894 1.00 86.62 590 ALA A N 1
ATOM 4737 C CA . ALA A 1 590 ? 1.561 -12.270 14.580 1.00 86.62 590 ALA A CA 1
ATOM 4738 C C . ALA A 1 590 ? 0.546 -11.633 15.548 1.00 86.62 590 ALA A C 1
ATOM 4740 O O . ALA A 1 590 ? 0.934 -10.910 16.467 1.00 86.62 590 ALA A O 1
ATOM 4741 N N . ASN A 1 591 ? -0.752 -11.904 15.370 1.00 82.19 591 ASN A N 1
ATOM 4742 C CA . ASN A 1 591 ? -1.773 -11.497 16.321 1.00 82.19 591 ASN A CA 1
ATOM 4743 C C . ASN A 1 591 ? -1.717 -12.372 17.590 1.00 82.19 591 ASN A C 1
ATOM 4745 O O . ASN A 1 591 ? -1.841 -13.591 17.519 1.00 82.19 591 ASN A O 1
ATOM 4749 N N . VAL A 1 592 ? -1.568 -11.740 18.762 1.00 83.50 592 VAL A N 1
ATOM 4750 C CA . VAL A 1 592 ? -1.425 -12.430 20.063 1.00 83.50 592 VAL A CA 1
ATOM 4751 C C . VAL A 1 592 ? -2.674 -13.236 20.427 1.00 83.50 592 VAL A C 1
ATOM 4753 O O . VAL A 1 592 ? -2.569 -14.299 21.034 1.00 83.50 592 VAL A O 1
ATOM 4756 N N . PHE A 1 593 ? -3.855 -12.731 20.063 1.00 82.25 593 PHE A N 1
ATOM 4757 C CA . PHE A 1 593 ? -5.130 -13.374 20.358 1.00 82.25 593 PHE A CA 1
ATOM 4758 C C . PHE A 1 593 ? -5.914 -13.602 19.074 1.00 82.25 593 PHE A C 1
ATOM 4760 O O . PHE A 1 593 ? -6.446 -12.665 18.474 1.00 82.25 593 PHE A O 1
ATOM 4767 N N . ASP A 1 594 ? -6.018 -14.868 18.688 1.00 85.88 594 ASP A N 1
ATOM 4768 C CA . ASP A 1 594 ? -6.911 -15.297 17.626 1.00 85.88 594 ASP A CA 1
ATOM 4769 C C . ASP A 1 594 ? -8.287 -15.646 18.205 1.00 85.88 594 ASP A C 1
ATOM 4771 O O . ASP A 1 594 ? -8.468 -16.648 18.905 1.00 85.88 594 ASP A O 1
ATOM 4775 N N . LEU A 1 595 ? -9.261 -14.787 17.907 1.00 85.88 595 LEU A N 1
ATOM 4776 C CA . LEU A 1 595 ? -10.635 -14.922 18.370 1.00 85.88 595 LEU A CA 1
ATOM 4777 C C . LEU A 1 595 ? -11.263 -16.246 17.921 1.00 85.88 595 LEU A C 1
ATOM 4779 O O . LEU A 1 595 ? -12.026 -16.831 18.685 1.00 85.88 595 LEU A O 1
ATOM 4783 N N . GLU A 1 596 ? -10.946 -16.736 16.720 1.00 86.94 596 GLU A N 1
ATOM 4784 C CA . GLU A 1 596 ? -11.524 -17.980 16.208 1.00 86.94 596 GLU A CA 1
ATOM 4785 C C . GLU A 1 596 ? -11.078 -19.172 17.057 1.00 86.94 596 GLU A C 1
ATOM 4787 O O . GLU A 1 596 ? -11.906 -19.965 17.513 1.00 86.94 596 GLU A O 1
ATOM 4792 N N . ASN A 1 597 ? -9.779 -19.256 17.343 1.00 87.25 597 ASN A N 1
ATOM 4793 C CA . ASN A 1 597 ? -9.227 -20.296 18.201 1.00 87.25 597 ASN A CA 1
ATOM 4794 C C . ASN A 1 597 ? -9.764 -20.215 19.635 1.00 87.25 597 ASN A C 1
ATOM 4796 O O . ASN A 1 597 ? -10.193 -21.238 20.172 1.00 87.25 597 ASN A O 1
ATOM 4800 N N . ILE A 1 598 ? -9.817 -19.015 20.225 1.00 90.19 598 ILE A N 1
ATOM 4801 C CA . ILE A 1 598 ? -10.355 -18.811 21.580 1.00 90.19 598 ILE A CA 1
ATOM 4802 C C . ILE A 1 598 ? -11.828 -19.230 21.649 1.00 90.19 598 ILE A C 1
ATOM 4804 O O . ILE A 1 598 ? -12.228 -19.958 22.558 1.00 90.19 598 ILE A O 1
ATOM 4808 N N . LEU A 1 599 ? -12.650 -18.813 20.680 1.00 92.19 599 LEU A N 1
ATOM 4809 C CA . LEU A 1 599 ? -14.064 -19.186 20.631 1.00 92.19 599 LEU A CA 1
ATOM 4810 C C . LEU A 1 599 ? -14.243 -20.688 20.403 1.00 92.19 599 LEU A C 1
ATOM 4812 O O . LEU A 1 599 ? -15.130 -21.298 21.001 1.00 92.19 599 LEU A O 1
ATOM 4816 N N . ARG A 1 600 ? -13.405 -21.305 19.566 1.00 92.19 600 ARG A N 1
ATOM 4817 C CA . ARG A 1 600 ? -13.432 -22.750 19.323 1.00 92.19 600 ARG A CA 1
ATOM 4818 C C . ARG A 1 600 ? -13.107 -23.539 20.590 1.00 92.19 600 ARG A C 1
ATOM 4820 O O . ARG A 1 600 ? -13.822 -24.488 20.908 1.00 92.19 600 ARG A O 1
ATOM 4827 N N . GLU A 1 601 ? -12.075 -23.137 21.324 1.00 92.56 601 GLU A N 1
ATOM 4828 C CA . GLU A 1 601 ? -11.695 -23.767 22.589 1.00 92.56 601 GLU A CA 1
ATOM 4829 C C . GLU A 1 601 ? -12.776 -23.577 23.657 1.00 92.56 601 GLU A C 1
ATOM 4831 O O . GLU A 1 601 ? -13.214 -24.550 24.273 1.00 92.56 601 GLU A O 1
ATOM 4836 N N . TYR A 1 602 ? -13.287 -22.354 23.806 1.00 93.25 602 TYR A N 1
ATOM 4837 C CA . TYR A 1 602 ? -14.382 -22.054 24.723 1.00 93.25 602 TYR A CA 1
ATOM 4838 C C . TYR A 1 602 ? -15.628 -22.904 24.432 1.00 93.25 602 TYR A C 1
ATOM 4840 O O . TYR A 1 602 ? -16.208 -23.499 25.341 1.00 93.25 602 TYR A O 1
ATOM 4848 N N . ASN A 1 603 ? -16.025 -23.016 23.161 1.00 93.06 603 ASN A N 1
ATOM 4849 C CA . ASN A 1 603 ? -17.172 -23.828 22.755 1.00 93.06 603 ASN A CA 1
ATOM 4850 C C . ASN A 1 603 ? -16.941 -25.328 22.999 1.00 93.06 603 ASN A C 1
ATOM 4852 O O . ASN A 1 603 ? -17.863 -26.028 23.422 1.00 93.06 603 ASN A O 1
ATOM 4856 N N . SER A 1 604 ? -15.716 -25.817 22.787 1.00 93.25 604 SER A N 1
ATOM 4857 C CA . SER A 1 604 ? -15.328 -27.195 23.110 1.00 93.25 604 SER A CA 1
ATOM 4858 C C . SER A 1 604 ? -15.441 -27.468 24.613 1.00 93.25 604 SER A C 1
ATOM 4860 O O . SER A 1 604 ? -16.102 -28.421 25.032 1.00 93.25 604 SER A O 1
ATOM 4862 N N . TYR A 1 605 ? -14.883 -26.577 25.436 1.00 92.31 605 TYR A N 1
ATOM 4863 C CA . TYR A 1 605 ? -14.947 -26.676 26.891 1.00 92.31 605 TYR A CA 1
ATOM 4864 C C . TYR A 1 605 ? -16.391 -26.635 27.405 1.00 92.31 605 TYR A C 1
ATOM 4866 O O . TYR A 1 605 ? -16.790 -27.461 28.227 1.00 92.31 605 TYR A O 1
ATOM 4874 N N . LYS A 1 606 ? -17.216 -25.733 26.860 1.00 92.00 606 LYS A N 1
ATOM 4875 C CA . LYS A 1 606 ? -18.647 -25.645 27.174 1.00 92.00 606 LYS A CA 1
ATOM 4876 C C . LYS A 1 606 ? -19.390 -26.945 26.852 1.00 92.00 606 LYS A C 1
ATOM 4878 O O . LYS A 1 606 ? -20.202 -27.394 27.656 1.00 92.00 606 LYS A O 1
ATOM 4883 N N . SER A 1 607 ? -19.099 -27.566 25.709 1.00 87.62 607 SER A N 1
ATOM 4884 C CA . SER A 1 607 ? -19.681 -28.858 25.320 1.00 87.62 607 SER A CA 1
ATOM 4885 C C . SER A 1 607 ? -19.275 -29.991 26.276 1.00 87.62 607 SER A C 1
ATOM 4887 O O . SER A 1 607 ? -20.111 -30.792 26.709 1.00 87.62 607 SER A O 1
ATOM 4889 N N . ALA A 1 608 ? -18.001 -30.025 26.678 1.00 86.75 608 ALA A N 1
ATOM 4890 C CA . ALA A 1 608 ? -17.498 -31.000 27.642 1.00 86.75 608 ALA A CA 1
ATOM 4891 C C . ALA A 1 608 ? -18.171 -30.845 29.017 1.00 86.75 608 ALA A C 1
ATOM 4893 O O . ALA A 1 608 ? -18.644 -31.830 29.584 1.00 86.75 608 ALA A O 1
ATOM 4894 N N . LEU A 1 609 ? -18.285 -29.611 29.522 1.00 87.12 609 LEU A N 1
ATOM 4895 C CA . LEU A 1 609 ? -18.972 -29.329 30.783 1.00 87.12 609 LEU A CA 1
ATOM 4896 C C . LEU A 1 609 ? -20.454 -29.693 30.737 1.00 87.12 609 LEU A C 1
ATOM 4898 O O . LEU A 1 609 ? -20.939 -30.326 31.670 1.00 87.12 609 LEU A O 1
ATOM 4902 N N . TYR A 1 610 ? -21.154 -29.368 29.648 1.00 80.56 610 TYR A N 1
ATOM 4903 C CA . TYR A 1 610 ? -22.559 -29.744 29.475 1.00 80.56 610 TYR A CA 1
ATOM 4904 C C . TYR A 1 610 ? -22.757 -31.264 29.573 1.00 80.56 610 TYR A C 1
ATOM 4906 O O . TYR A 1 610 ? -23.702 -31.750 30.191 1.00 80.56 610 TYR A O 1
ATOM 4914 N N . THR A 1 611 ? -21.818 -32.033 29.019 1.00 76.94 611 THR A N 1
ATOM 4915 C CA . THR A 1 611 ? -21.839 -33.500 29.087 1.00 76.94 611 THR A CA 1
ATOM 4916 C C . THR A 1 611 ? -21.641 -34.017 30.517 1.00 76.94 611 THR A C 1
ATOM 4918 O O . THR A 1 611 ? -22.240 -35.024 30.899 1.00 76.94 611 THR A O 1
ATOM 4921 N N . ILE A 1 612 ? -20.813 -33.341 31.317 1.00 79.06 612 ILE A N 1
ATOM 4922 C CA . ILE A 1 612 ? -20.591 -33.669 32.733 1.00 79.06 612 ILE A CA 1
ATOM 4923 C C . ILE A 1 612 ? -21.824 -33.295 33.566 1.00 79.06 612 ILE A C 1
ATOM 4925 O O . ILE A 1 612 ? -22.304 -34.117 34.345 1.00 79.06 612 ILE A O 1
ATOM 4929 N N . GLU A 1 613 ? -22.373 -32.096 33.366 1.00 75.19 613 GLU A N 1
ATOM 4930 C CA . GLU A 1 613 ? -23.585 -31.617 34.038 1.00 75.19 613 GLU A CA 1
ATOM 4931 C C . GLU A 1 613 ? -24.762 -32.571 33.804 1.00 75.19 613 GLU A C 1
ATOM 4933 O O . GLU A 1 613 ? -25.393 -33.015 34.763 1.00 75.19 613 GLU A O 1
ATOM 4938 N N . ALA A 1 614 ? -24.982 -32.989 32.554 1.00 71.81 614 ALA A N 1
ATOM 4939 C CA . ALA A 1 614 ? -26.030 -33.941 32.193 1.00 71.81 614 ALA A CA 1
ATOM 4940 C C . ALA A 1 614 ? -25.876 -35.324 32.860 1.00 71.81 614 ALA A C 1
ATOM 4942 O O . ALA A 1 614 ? -26.859 -36.052 32.995 1.00 71.81 614 ALA A O 1
ATOM 4943 N N . LYS A 1 615 ? -24.658 -35.709 33.272 1.00 70.62 615 LYS A N 1
ATOM 4944 C CA . LYS A 1 615 ? -24.391 -36.977 33.975 1.00 70.62 615 LYS A CA 1
ATOM 4945 C C . LYS A 1 615 ? -24.495 -36.866 35.497 1.00 70.62 615 LYS A C 1
ATOM 4947 O O . LYS A 1 615 ? -24.774 -37.872 36.143 1.00 70.62 615 LYS A O 1
ATOM 4952 N N . ILE A 1 616 ? -24.255 -35.685 36.067 1.00 69.31 616 ILE A N 1
ATOM 4953 C CA . ILE A 1 616 ? -24.283 -35.451 37.521 1.00 69.31 616 ILE A CA 1
ATOM 4954 C C . ILE A 1 616 ? -25.684 -35.036 37.986 1.00 69.31 616 ILE A C 1
ATOM 4956 O O . ILE A 1 616 ? -26.129 -35.458 39.053 1.00 69.31 616 ILE A O 1
ATOM 4960 N N . ALA A 1 617 ? -26.398 -34.242 37.189 1.00 52.19 617 ALA A N 1
ATOM 4961 C CA . ALA A 1 617 ? -27.747 -33.801 37.497 1.00 52.19 617 ALA A CA 1
ATOM 4962 C C . ALA A 1 617 ? -28.770 -34.625 36.703 1.00 52.19 617 ALA A C 1
ATOM 4964 O O . ALA A 1 617 ? -28.995 -34.396 35.516 1.00 52.19 617 ALA A O 1
ATOM 4965 N N . THR A 1 618 ? -29.474 -35.552 37.363 1.00 47.09 618 THR A N 1
ATOM 4966 C CA . THR A 1 618 ? -30.809 -35.939 36.885 1.00 47.09 618 THR A CA 1
ATOM 4967 C C . THR A 1 618 ? -31.656 -34.678 36.923 1.00 47.09 618 THR A C 1
ATOM 4969 O O . THR A 1 618 ? -31.957 -34.215 38.018 1.00 47.09 618 THR A O 1
ATOM 4972 N N . ASN A 1 619 ? -31.953 -34.116 35.750 1.00 44.56 619 ASN A N 1
ATOM 4973 C CA . ASN A 1 619 ? -32.688 -32.872 35.522 1.00 44.56 619 ASN A CA 1
ATOM 4974 C C . ASN A 1 619 ? -33.783 -32.653 36.588 1.00 44.56 619 ASN A C 1
ATOM 4976 O O . ASN A 1 619 ? -34.899 -33.161 36.459 1.00 44.56 619 ASN A O 1
ATOM 4980 N N . THR A 1 620 ? -33.454 -31.958 37.682 1.00 49.78 620 THR A N 1
ATOM 4981 C CA . THR A 1 620 ? -34.438 -31.545 38.676 1.00 49.78 620 THR A CA 1
ATOM 4982 C C . THR A 1 620 ? -35.156 -30.364 38.045 1.00 49.78 620 THR A C 1
ATOM 4984 O O . THR A 1 620 ? -34.516 -29.359 37.730 1.00 49.78 620 THR A O 1
ATOM 4987 N N . PRO A 1 621 ? -36.463 -30.462 37.768 1.00 48.28 621 PRO A N 1
ATOM 4988 C CA . PRO A 1 621 ? -37.120 -29.419 37.003 1.00 48.28 621 PRO A CA 1
ATOM 4989 C C . PRO A 1 621 ? -37.108 -28.102 37.791 1.00 48.28 621 PRO A C 1
ATOM 4991 O O . PRO A 1 621 ? -37.078 -28.091 39.024 1.00 48.28 621 PRO A O 1
ATOM 4994 N N . SER A 1 622 ? -37.146 -26.980 37.075 1.00 47.41 622 SER A N 1
ATOM 4995 C CA . SER A 1 622 ? -36.946 -25.615 37.590 1.00 47.41 622 SER A CA 1
ATOM 4996 C C . SER A 1 622 ? -37.823 -25.212 38.788 1.00 47.41 622 SER A C 1
ATOM 4998 O O . SER A 1 622 ? -37.475 -24.273 39.506 1.00 47.41 622 SER A O 1
ATOM 5000 N N . TYR A 1 623 ? -38.909 -25.936 39.076 1.00 49.44 623 TYR A N 1
ATOM 5001 C CA . TYR A 1 623 ? -39.715 -25.742 40.284 1.00 49.44 623 TYR A CA 1
ATOM 5002 C C . TYR A 1 623 ? -38.969 -26.088 41.587 1.00 49.44 623 TYR A C 1
ATOM 5004 O O . TYR A 1 623 ? -39.335 -25.579 42.643 1.00 49.44 623 TYR A O 1
ATOM 5012 N N . VAL A 1 624 ? -37.903 -26.899 41.542 1.00 47.88 624 VAL A N 1
ATOM 5013 C CA . VAL A 1 624 ? -37.112 -27.279 42.729 1.00 47.88 624 VAL A CA 1
ATOM 5014 C C . VAL A 1 624 ? -36.167 -26.154 43.178 1.00 47.88 624 VAL A C 1
ATOM 5016 O O . VAL A 1 624 ? -35.948 -25.979 44.375 1.00 47.88 624 VAL A O 1
ATOM 5019 N N . ASN A 1 625 ? -35.700 -25.296 42.261 1.00 44.47 625 ASN A N 1
ATOM 5020 C CA . ASN A 1 625 ? -34.955 -24.079 42.624 1.00 44.47 625 ASN A CA 1
ATOM 5021 C C . ASN A 1 625 ? -35.841 -23.060 43.358 1.00 44.47 625 ASN A C 1
ATOM 5023 O O . ASN A 1 625 ? -35.364 -22.375 44.261 1.00 44.47 625 ASN A O 1
ATOM 5027 N N . GLY A 1 626 ? -37.139 -23.021 43.036 1.00 44.44 626 GLY A N 1
ATOM 5028 C CA . GLY A 1 626 ? -38.141 -22.262 43.790 1.00 44.44 626 GLY A CA 1
ATOM 5029 C C . GLY A 1 626 ? -38.349 -22.787 45.215 1.00 44.44 626 GLY A C 1
ATOM 5030 O O . GLY A 1 626 ? -38.633 -22.012 46.120 1.00 44.44 626 GLY A O 1
ATOM 5031 N N . ILE A 1 627 ? -38.151 -24.090 45.441 1.00 44.88 627 ILE A N 1
ATOM 5032 C CA . ILE A 1 627 ? -38.220 -24.704 46.775 1.00 44.88 627 ILE A CA 1
ATOM 5033 C C . ILE A 1 627 ? -36.970 -24.352 47.590 1.00 44.88 627 ILE A C 1
ATOM 5035 O O . ILE A 1 627 ? -37.083 -24.074 48.779 1.00 44.88 627 ILE A O 1
ATOM 5039 N N . ASN A 1 628 ? -35.791 -24.290 46.965 1.00 37.69 628 ASN A N 1
ATOM 5040 C CA . ASN A 1 628 ? -34.549 -23.942 47.658 1.00 37.69 628 ASN A CA 1
ATOM 5041 C C . ASN A 1 628 ? -34.498 -22.451 48.059 1.00 37.69 628 ASN A C 1
ATOM 5043 O O . ASN A 1 628 ? -34.118 -22.132 49.183 1.00 37.69 628 ASN A O 1
ATOM 5047 N N . SER A 1 629 ? -34.975 -21.542 47.199 1.00 43.66 629 SER A N 1
ATOM 5048 C CA . SER A 1 629 ? -35.121 -20.111 47.524 1.00 43.66 629 SER A CA 1
ATOM 5049 C C . SER A 1 629 ? -36.251 -19.839 48.527 1.00 43.66 629 SER A C 1
ATOM 5051 O O . SER A 1 629 ? -36.131 -18.959 49.378 1.00 43.66 629 SER A O 1
ATOM 5053 N N . PHE A 1 630 ? -37.314 -20.648 48.508 1.00 43.97 630 PHE A N 1
ATOM 5054 C CA . PHE A 1 630 ? -38.362 -20.634 49.531 1.00 43.97 630 PHE A CA 1
ATOM 5055 C C . PHE A 1 630 ? -37.850 -21.124 50.895 1.00 43.97 630 PHE A C 1
ATOM 5057 O O . PHE A 1 630 ? -38.161 -20.519 51.918 1.00 43.97 630 PHE A O 1
ATOM 5064 N N . LEU A 1 631 ? -37.023 -22.176 50.926 1.00 47.25 631 LEU A N 1
ATOM 5065 C CA . LEU A 1 631 ? -36.417 -22.712 52.152 1.00 47.25 631 LEU A CA 1
ATOM 5066 C C . LEU A 1 631 ? -35.324 -21.795 52.727 1.00 47.25 631 LEU A C 1
ATOM 5068 O O . LEU A 1 631 ? -35.215 -21.686 53.946 1.00 47.25 631 LEU A O 1
ATOM 5072 N N . GLN A 1 632 ? -34.574 -21.077 51.886 1.00 43.94 632 GLN A N 1
ATOM 5073 C CA . GLN A 1 632 ? -33.640 -20.027 52.322 1.00 43.94 632 GLN A CA 1
ATOM 5074 C C . GLN A 1 632 ? -34.355 -18.796 52.910 1.00 43.94 632 GLN A C 1
ATOM 5076 O O . GLN A 1 632 ? -33.804 -18.126 53.780 1.00 43.94 632 GLN A O 1
ATOM 5081 N N . GLY A 1 633 ? -35.607 -18.536 52.516 1.00 41.06 633 GLY A N 1
ATOM 5082 C CA . GLY A 1 633 ? -36.458 -17.488 53.095 1.00 41.06 633 GLY A CA 1
ATOM 5083 C C . GLY A 1 633 ? -37.042 -17.807 54.482 1.00 41.06 633 GLY A C 1
ATOM 5084 O O . GLY A 1 633 ? -37.772 -16.989 55.040 1.00 41.06 633 GLY A O 1
ATOM 5085 N N . LEU A 1 634 ? -36.752 -18.981 55.055 1.00 40.19 634 LEU A N 1
ATOM 5086 C CA . LEU A 1 634 ? -37.341 -19.479 56.301 1.00 40.19 634 LEU A CA 1
ATOM 5087 C C . LEU A 1 634 ? -36.250 -19.739 57.349 1.00 40.19 634 LEU A C 1
ATOM 5089 O O . LEU A 1 634 ? -35.753 -20.852 57.505 1.00 40.19 634 LEU A O 1
ATOM 5093 N N . GLY A 1 635 ? -35.874 -18.695 58.087 1.00 37.62 635 GLY A N 1
ATOM 5094 C CA . GLY A 1 635 ? -34.973 -18.813 59.234 1.00 37.62 635 GLY A CA 1
ATOM 5095 C C . GLY A 1 635 ? -35.452 -19.814 60.302 1.00 37.62 635 GLY A C 1
ATOM 5096 O O . GLY A 1 635 ? -36.642 -20.098 60.427 1.00 37.62 635 GLY A O 1
ATOM 5097 N N . ALA A 1 636 ? -34.482 -20.330 61.067 1.00 36.91 636 ALA A N 1
ATOM 5098 C CA . ALA A 1 636 ? -34.604 -21.080 62.322 1.00 36.91 636 ALA A CA 1
ATOM 5099 C C . ALA A 1 636 ? -35.790 -22.063 62.434 1.00 36.91 636 ALA A C 1
ATOM 5101 O O . ALA A 1 636 ? -36.711 -21.826 63.203 1.00 36.91 636 ALA A O 1
ATOM 5102 N N . ILE A 1 637 ? -35.747 -23.162 61.669 1.00 40.50 637 ILE A N 1
ATOM 5103 C CA . ILE A 1 637 ? -36.074 -24.569 62.027 1.00 40.50 637 ILE A CA 1
ATOM 5104 C C . ILE A 1 637 ? -35.877 -25.370 60.721 1.00 40.50 637 ILE A C 1
ATOM 5106 O O . ILE A 1 637 ? -36.816 -25.777 60.046 1.00 40.50 637 ILE A O 1
ATOM 5110 N N . GLY A 1 638 ? -34.618 -25.500 60.298 1.00 37.66 638 GLY A N 1
ATOM 5111 C CA . GLY A 1 638 ? -34.222 -26.200 59.064 1.00 37.66 638 GLY A CA 1
ATOM 5112 C C . GLY A 1 638 ? -33.171 -27.290 59.284 1.00 37.66 638 GLY A C 1
ATOM 5113 O O . GLY A 1 638 ? -32.633 -27.831 58.326 1.00 37.66 638 GLY A O 1
ATOM 5114 N N . THR A 1 639 ? -32.846 -27.615 60.535 1.00 42.34 639 THR A N 1
ATOM 5115 C CA . THR A 1 639 ? -31.786 -28.565 60.885 1.00 42.34 639 THR A CA 1
ATOM 5116 C C . THR A 1 639 ? -32.393 -29.841 61.462 1.00 42.34 639 THR A C 1
ATOM 5118 O O . THR A 1 639 ? -32.513 -30.014 62.671 1.00 42.34 639 THR A O 1
ATOM 5121 N N . GLY A 1 640 ? -32.807 -30.758 60.586 1.00 32.88 640 GLY A N 1
ATOM 5122 C CA . GLY A 1 640 ? -33.347 -32.044 61.020 1.00 32.88 640 GLY A CA 1
ATOM 5123 C C . GLY A 1 640 ? -33.395 -33.099 59.922 1.00 32.88 640 GLY A C 1
ATOM 5124 O O . GLY A 1 640 ? -34.345 -33.133 59.155 1.00 32.88 640 GLY A O 1
ATOM 5125 N N . LEU A 1 641 ? -32.410 -34.003 59.965 1.00 27.44 641 LEU A N 1
ATOM 5126 C CA . LEU A 1 641 ? -32.297 -35.293 59.267 1.00 27.44 641 LEU A CA 1
ATOM 5127 C C . LEU A 1 641 ? -31.767 -35.296 57.823 1.00 27.44 641 LEU A C 1
ATOM 5129 O O . LEU A 1 641 ? -32.503 -35.405 56.849 1.00 27.44 641 LEU A O 1
ATOM 5133 N N . GLY A 1 642 ? -30.438 -35.383 57.727 1.00 28.03 642 GLY A N 1
ATOM 5134 C CA . GLY A 1 642 ? -29.764 -36.165 56.695 1.00 28.03 642 GLY A CA 1
ATOM 5135 C C . GLY A 1 642 ? -29.305 -37.512 57.267 1.00 28.03 642 GLY A C 1
ATOM 5136 O O . GLY A 1 642 ? -28.536 -37.541 58.227 1.00 28.03 642 GLY A O 1
ATOM 5137 N N . SER A 1 643 ? -29.796 -38.607 56.680 1.00 33.72 643 SER A N 1
ATOM 5138 C CA . SER A 1 643 ? -29.152 -39.922 56.487 1.00 33.72 643 SER A CA 1
ATOM 5139 C C . SER A 1 643 ? -30.121 -41.100 56.674 1.00 33.72 643 SER A C 1
ATOM 5141 O O . SER A 1 643 ? -30.730 -41.285 57.722 1.00 33.72 643 SER A O 1
ATOM 5143 N N . VAL A 1 644 ? -30.142 -41.948 55.639 1.00 27.69 644 VAL A N 1
ATOM 5144 C CA . VAL A 1 644 ? -30.685 -43.316 55.580 1.00 27.69 644 VAL A CA 1
ATOM 5145 C C . VAL A 1 644 ? -32.221 -43.430 55.512 1.00 27.69 644 VAL A C 1
ATOM 5147 O O . VAL A 1 644 ? -32.918 -43.235 56.499 1.00 27.69 644 VAL A O 1
ATOM 5150 N N . ILE A 1 645 ? -32.748 -43.851 54.354 1.00 27.70 645 ILE A N 1
ATOM 5151 C CA . ILE A 1 645 ? -33.433 -45.148 54.136 1.00 27.70 645 ILE A CA 1
ATOM 5152 C C . ILE A 1 645 ? -34.146 -45.149 52.765 1.00 27.70 645 ILE A C 1
ATOM 5154 O O . ILE A 1 645 ? -34.795 -44.201 52.341 1.00 27.70 645 ILE A O 1
ATOM 5158 N N . SER A 1 646 ? -33.984 -46.287 52.102 1.00 24.80 646 SER A N 1
ATOM 5159 C CA . SER A 1 646 ? -34.571 -46.807 50.869 1.00 24.80 646 SER A CA 1
ATOM 5160 C C . SER A 1 646 ? -36.084 -46.601 50.639 1.00 24.80 646 SER A C 1
ATOM 5162 O O . SER A 1 646 ? -36.907 -47.038 51.436 1.00 24.80 646 SER A O 1
ATOM 5164 N N . VAL A 1 647 ? -36.409 -46.041 49.467 1.00 29.88 647 VAL A N 1
ATOM 5165 C CA . VAL A 1 647 ? -37.400 -46.432 48.424 1.00 29.88 647 VAL A CA 1
ATOM 5166 C C . VAL A 1 647 ? -38.869 -46.782 48.771 1.00 29.88 647 VAL A C 1
ATOM 5168 O O . VAL A 1 647 ? -39.672 -46.810 47.847 1.00 29.88 647 VAL A O 1
ATOM 5171 N N . THR A 1 648 ? -39.332 -46.945 50.015 1.00 30.75 648 THR A N 1
ATOM 5172 C CA . THR A 1 648 ? -40.721 -47.441 50.241 1.00 30.75 648 THR A CA 1
ATOM 5173 C C . THR A 1 648 ? -41.662 -46.602 51.121 1.00 30.75 648 THR A C 1
ATOM 5175 O O . THR A 1 648 ? -42.661 -47.139 51.587 1.00 30.75 648 THR A O 1
ATOM 5178 N N . ALA A 1 649 ? -41.454 -45.291 51.325 1.00 29.11 649 ALA A N 1
ATOM 5179 C CA . ALA A 1 649 ? -42.388 -44.492 52.154 1.00 29.11 649 ALA A CA 1
ATOM 5180 C C . ALA A 1 649 ? -42.538 -42.989 51.794 1.00 29.11 649 ALA A C 1
ATOM 5182 O O . ALA A 1 649 ? -42.446 -42.134 52.669 1.00 29.11 649 ALA A O 1
ATOM 5183 N N . GLY A 1 650 ? -42.794 -42.636 50.527 1.00 29.80 650 GLY A N 1
ATOM 5184 C CA . GLY A 1 650 ? -42.936 -41.230 50.092 1.00 29.80 650 GLY A CA 1
ATOM 5185 C C . GLY A 1 650 ? -44.351 -40.625 50.102 1.00 29.80 650 GLY A C 1
ATOM 5186 O O . GLY A 1 650 ? -44.477 -39.414 50.002 1.00 29.80 650 GLY A O 1
ATOM 5187 N N . ALA A 1 651 ? -45.420 -41.416 50.251 1.00 33.06 651 ALA A N 1
ATOM 5188 C CA . ALA A 1 651 ? -46.803 -40.909 50.173 1.00 33.06 651 ALA A CA 1
ATOM 5189 C C . ALA A 1 651 ? -47.357 -40.333 51.499 1.00 33.06 651 ALA A C 1
ATOM 5191 O O . ALA A 1 651 ? -48.487 -39.858 51.544 1.00 33.06 651 ALA A O 1
ATOM 5192 N N . LEU A 1 652 ? -46.578 -40.359 52.587 1.00 31.50 652 LEU A N 1
ATOM 5193 C CA . LEU A 1 652 ? -46.967 -39.791 53.890 1.00 31.50 652 LEU A CA 1
ATOM 5194 C C . LEU A 1 652 ? -46.178 -38.520 54.264 1.00 31.50 652 LEU A C 1
ATOM 5196 O O . LEU A 1 652 ? -46.493 -37.884 55.268 1.00 31.50 652 LEU A O 1
ATOM 5200 N N . GLY A 1 653 ? -45.198 -38.110 53.446 1.00 32.56 653 GLY A N 1
ATOM 5201 C CA . GLY A 1 653 ? -44.458 -36.852 53.618 1.00 32.56 653 GLY A CA 1
ATOM 5202 C C . GLY A 1 653 ? -45.252 -35.611 53.191 1.00 32.56 653 GLY A C 1
ATOM 5203 O O . GLY A 1 653 ? -45.163 -34.569 53.842 1.00 32.56 653 GLY A O 1
ATOM 5204 N N . ASP A 1 654 ? -46.109 -35.743 52.175 1.00 40.03 654 ASP A N 1
ATOM 5205 C CA . ASP A 1 654 ? -46.916 -34.632 51.649 1.00 40.03 654 ASP A CA 1
ATOM 5206 C C . ASP A 1 654 ? -47.993 -34.150 52.631 1.00 40.03 654 ASP A C 1
ATOM 5208 O O . ASP A 1 654 ? -48.331 -32.966 52.663 1.00 40.03 654 ASP A O 1
ATOM 5212 N N . ILE A 1 655 ? -48.484 -35.033 53.506 1.00 41.25 655 ILE A N 1
ATOM 5213 C CA . ILE A 1 655 ? -49.487 -34.672 54.518 1.00 41.25 655 ILE A CA 1
ATOM 5214 C C . ILE A 1 655 ? -48.841 -33.846 55.641 1.00 41.25 655 ILE A C 1
ATOM 5216 O O . ILE A 1 655 ? -49.439 -32.891 56.129 1.00 41.25 655 ILE A O 1
ATOM 5220 N N . VAL A 1 656 ? -47.592 -34.138 56.011 1.00 45.06 656 VAL A N 1
ATOM 5221 C CA . VAL A 1 656 ? -46.880 -33.389 57.061 1.00 45.06 656 VAL A CA 1
ATOM 5222 C C . VAL A 1 656 ? -46.353 -32.051 56.524 1.00 45.06 656 VAL A C 1
ATOM 5224 O O . VAL A 1 656 ? -46.449 -31.037 57.215 1.00 45.06 656 VAL A O 1
ATOM 5227 N N . GLY A 1 657 ? -45.898 -32.000 55.266 1.00 48.66 657 GLY A N 1
ATOM 5228 C CA . GLY A 1 657 ? -45.534 -30.750 54.585 1.00 48.66 657 GLY A CA 1
ATOM 5229 C C . GLY A 1 657 ? -46.728 -29.811 54.370 1.00 48.66 657 GLY A C 1
ATOM 5230 O O . GLY A 1 657 ? -46.621 -28.607 54.615 1.00 48.66 657 GLY A O 1
ATOM 5231 N N . GLY A 1 658 ? -47.892 -30.362 54.007 1.00 46.94 658 GLY A N 1
ATOM 5232 C CA . GLY A 1 658 ? -49.151 -29.620 53.890 1.00 46.94 658 GLY A CA 1
ATOM 5233 C C . GLY A 1 658 ? -49.635 -29.038 55.222 1.00 46.94 658 GLY A C 1
ATOM 5234 O O . GLY A 1 658 ? -50.059 -27.885 55.268 1.00 46.94 658 GLY A O 1
ATOM 5235 N N . VAL A 1 659 ? -49.489 -29.778 56.328 1.00 50.53 659 VAL A N 1
ATOM 5236 C CA . VAL A 1 659 ? -49.820 -29.293 57.681 1.00 50.53 659 VAL A CA 1
ATOM 5237 C C . VAL A 1 659 ? -48.865 -28.181 58.132 1.00 50.53 659 VAL A C 1
ATOM 5239 O O . VAL A 1 659 ? -49.314 -27.187 58.693 1.00 50.53 659 VAL A O 1
ATOM 5242 N N . VAL A 1 660 ? -47.565 -28.273 57.835 1.00 51.22 660 VAL A N 1
ATOM 5243 C CA . VAL A 1 660 ? -46.588 -27.218 58.176 1.00 51.22 660 VAL A CA 1
ATOM 5244 C C . VAL A 1 660 ? -46.742 -25.970 57.297 1.00 51.22 660 VAL A C 1
ATOM 5246 O O . VAL A 1 660 ? -46.548 -24.854 57.775 1.00 51.22 660 VAL A O 1
ATOM 5249 N N . SER A 1 661 ? -47.151 -26.128 56.038 1.00 51.94 661 SER A N 1
ATOM 5250 C CA . SER A 1 661 ? -47.539 -25.007 55.169 1.00 51.94 661 SER A CA 1
ATOM 5251 C C . SER A 1 661 ? -48.828 -24.328 55.654 1.00 51.94 661 SER A C 1
ATOM 5253 O O . SER A 1 661 ? -48.903 -23.101 55.725 1.00 51.94 661 SER A O 1
ATOM 5255 N N . PHE A 1 662 ? -49.811 -25.116 56.102 1.00 53.34 662 PHE A N 1
ATOM 5256 C CA . PHE A 1 662 ? -51.034 -24.609 56.724 1.00 53.34 662 PHE A CA 1
ATOM 5257 C C . PHE A 1 662 ? -50.730 -23.821 58.009 1.00 53.34 662 PHE A C 1
ATOM 5259 O O . PHE A 1 662 ? -51.280 -22.738 58.196 1.00 53.34 662 PHE A O 1
ATOM 5266 N N . LEU A 1 663 ? -49.784 -24.292 58.835 1.00 55.31 663 LEU A N 1
ATOM 5267 C CA . LEU A 1 663 ? -49.317 -23.613 60.056 1.00 55.31 663 LEU A CA 1
ATOM 5268 C C . LEU A 1 663 ? -48.701 -22.226 59.808 1.00 55.31 663 LEU A C 1
ATOM 5270 O O . LEU A 1 663 ? -48.754 -21.376 60.694 1.00 55.31 663 LEU A O 1
ATOM 5274 N N . LYS A 1 664 ? -48.131 -21.984 58.622 1.00 53.09 664 LYS A N 1
ATOM 5275 C CA . LYS A 1 664 ? -47.520 -20.696 58.245 1.00 53.09 664 LYS A CA 1
ATOM 5276 C C . LYS A 1 664 ? -48.523 -19.689 57.676 1.00 53.09 664 LYS A C 1
ATOM 5278 O O . LYS A 1 664 ? -48.205 -18.509 57.564 1.00 53.09 664 LYS A O 1
ATOM 5283 N N . ASN A 1 665 ? -49.729 -20.137 57.334 1.00 60.34 665 ASN A N 1
ATOM 5284 C CA . ASN A 1 665 ? -50.824 -19.276 56.901 1.00 60.34 665 ASN A CA 1
ATOM 5285 C C . ASN A 1 665 ? -51.510 -18.682 58.155 1.00 60.34 665 ASN A C 1
ATOM 5287 O O . ASN A 1 665 ? -51.686 -19.419 59.130 1.00 60.34 665 ASN A O 1
ATOM 5291 N N . PRO A 1 666 ? -51.960 -17.408 58.172 1.00 64.19 666 PRO A N 1
ATOM 5292 C CA . PRO A 1 666 ? -52.628 -16.807 59.337 1.00 64.19 666 PRO A CA 1
ATOM 5293 C C . PRO A 1 666 ? -53.805 -17.641 59.872 1.00 64.19 666 PRO A C 1
ATOM 5295 O O . PRO A 1 666 ? -54.073 -17.632 61.071 1.00 64.19 666 PRO A O 1
ATOM 5298 N N . PHE A 1 667 ? -54.453 -18.434 59.011 1.00 63.34 667 PHE A N 1
ATOM 5299 C CA . PHE A 1 667 ? -55.499 -19.382 59.396 1.00 63.34 667 PHE A CA 1
ATOM 5300 C C . PHE A 1 667 ? -54.994 -20.578 60.220 1.00 63.34 667 PHE A C 1
ATOM 5302 O O . PHE A 1 667 ? -55.610 -20.910 61.231 1.00 63.34 667 PHE A O 1
ATOM 5309 N N . GLY A 1 668 ? -53.885 -21.223 59.842 1.00 67.06 668 GLY A N 1
ATOM 5310 C CA . GLY A 1 668 ? -53.357 -22.367 60.599 1.00 67.06 668 GLY A CA 1
ATOM 5311 C C . GLY A 1 668 ? -52.562 -21.951 61.834 1.00 67.06 668 GLY A C 1
ATOM 5312 O O . GLY A 1 668 ? -52.659 -22.615 62.866 1.00 67.06 668 GLY A O 1
ATOM 5313 N N . GLY A 1 669 ? -51.873 -20.805 61.775 1.00 69.62 669 GLY A N 1
ATOM 5314 C CA . GLY A 1 669 ? -51.286 -20.168 62.956 1.00 69.62 669 GLY A CA 1
ATOM 5315 C C . GLY A 1 669 ? -52.354 -19.803 63.995 1.00 69.62 669 GLY A C 1
ATOM 5316 O O . GLY A 1 669 ? -52.209 -20.130 65.172 1.00 69.62 669 GLY A O 1
ATOM 5317 N N . GLY A 1 670 ? -53.477 -19.218 63.556 1.00 74.69 670 GLY A N 1
ATOM 5318 C CA . GLY A 1 670 ? -54.626 -18.922 64.418 1.00 74.69 670 GLY A CA 1
ATOM 5319 C C . GLY A 1 670 ? -55.291 -20.173 65.002 1.00 74.69 670 GLY A C 1
ATOM 5320 O O . GLY A 1 670 ? -55.609 -20.200 66.190 1.00 74.69 670 GLY A O 1
ATOM 5321 N N . LEU A 1 671 ? -55.447 -21.239 64.209 1.00 76.06 671 LEU A N 1
ATOM 5322 C CA . LEU A 1 671 ? -56.064 -22.490 64.660 1.00 76.06 671 LEU A CA 1
ATOM 5323 C C . LEU A 1 671 ? -55.224 -23.205 65.728 1.00 76.06 671 LEU A C 1
ATOM 5325 O O . LEU A 1 671 ? -55.788 -23.702 66.699 1.00 76.06 671 LEU A O 1
ATOM 5329 N N . MET A 1 672 ? -53.890 -23.192 65.620 1.00 73.06 672 MET A N 1
ATOM 5330 C CA . MET A 1 672 ? -53.021 -23.710 66.685 1.00 73.06 672 MET A CA 1
ATOM 5331 C C . MET A 1 672 ? -53.036 -22.853 67.940 1.00 73.06 672 MET A C 1
ATOM 5333 O O . MET A 1 672 ? -52.976 -23.398 69.037 1.00 73.06 672 MET A O 1
ATOM 5337 N N . LEU A 1 673 ? -53.141 -21.531 67.803 1.00 77.94 673 LEU A N 1
ATOM 5338 C CA . LEU A 1 673 ? -53.255 -20.643 68.956 1.00 77.94 673 LEU A CA 1
ATOM 5339 C C . LEU A 1 673 ? -54.564 -20.926 69.716 1.00 77.94 673 LEU A C 1
ATOM 5341 O O . LEU A 1 673 ? -54.550 -21.059 70.936 1.00 77.94 673 LEU A O 1
ATOM 5345 N N . ILE A 1 674 ? -55.670 -21.154 68.998 1.00 81.12 674 ILE A N 1
ATOM 5346 C CA . ILE A 1 674 ? -56.951 -21.591 69.577 1.00 81.12 674 ILE A CA 1
ATOM 5347 C C . ILE A 1 674 ? -56.827 -22.977 70.221 1.00 81.12 674 ILE A C 1
ATOM 5349 O O . ILE A 1 674 ? -57.291 -23.172 71.341 1.00 81.12 674 ILE A O 1
ATOM 5353 N N . LEU A 1 675 ? -56.183 -23.937 69.557 1.00 81.69 675 LEU A N 1
ATOM 5354 C CA . LEU A 1 675 ? -56.023 -25.299 70.074 1.00 81.69 675 LEU A CA 1
ATOM 5355 C C . LEU A 1 675 ? -55.133 -25.319 71.328 1.00 81.69 675 LEU A C 1
ATOM 5357 O O . LEU A 1 675 ? -55.462 -25.987 72.305 1.00 81.69 675 LEU A O 1
ATOM 5361 N N . ALA A 1 676 ? -54.074 -24.509 71.355 1.00 80.75 676 ALA A N 1
ATOM 5362 C CA . ALA A 1 676 ? -53.246 -24.290 72.537 1.00 80.75 676 ALA A CA 1
ATOM 5363 C C . ALA A 1 676 ? -54.052 -23.658 73.684 1.00 80.75 676 ALA A C 1
ATOM 5365 O O . ALA A 1 676 ? -53.961 -24.128 74.817 1.00 80.75 676 ALA A O 1
ATOM 5366 N N . ILE A 1 677 ? -54.903 -22.662 73.402 1.00 84.31 677 ILE A N 1
ATOM 5367 C CA . ILE A 1 677 ? -55.812 -22.074 74.400 1.00 84.31 677 ILE A CA 1
ATOM 5368 C C . ILE A 1 677 ? -56.791 -23.130 74.937 1.00 84.31 677 ILE A C 1
ATOM 5370 O O . ILE A 1 677 ? -56.970 -23.229 76.148 1.00 84.31 677 ILE A O 1
ATOM 5374 N N . VAL A 1 678 ? -57.380 -23.965 74.077 1.00 85.62 678 VAL A N 1
ATOM 5375 C CA . VAL A 1 678 ? -58.295 -25.047 74.484 1.00 85.62 678 VAL A CA 1
ATOM 5376 C C . VAL A 1 678 ? -57.589 -26.069 75.376 1.00 85.62 678 VAL A C 1
ATOM 5378 O O . VAL A 1 678 ? -58.140 -26.466 76.400 1.00 85.62 678 VAL A O 1
ATOM 5381 N N . VAL A 1 679 ? -56.355 -26.458 75.049 1.00 87.50 679 VAL A N 1
ATOM 5382 C CA . VAL A 1 679 ? -55.555 -27.369 75.883 1.00 87.50 679 VAL A CA 1
ATOM 5383 C C . VAL A 1 679 ? -55.251 -26.744 77.245 1.00 87.50 679 VAL A C 1
ATOM 5385 O O . VAL A 1 679 ? -55.418 -27.407 78.268 1.00 87.50 679 VAL A O 1
ATOM 5388 N N . VAL A 1 680 ? -54.884 -25.460 77.291 1.00 85.81 680 VAL A N 1
ATOM 5389 C CA . VAL A 1 680 ? -54.667 -24.735 78.554 1.00 85.81 680 VAL A CA 1
ATOM 5390 C C . VAL A 1 680 ? -55.955 -24.674 79.384 1.00 85.81 680 VAL A C 1
ATOM 5392 O O . VAL A 1 680 ? -55.918 -24.934 80.585 1.00 85.81 680 VAL A O 1
ATOM 5395 N N . VAL A 1 681 ? -57.111 -24.425 78.760 1.00 85.19 681 VAL A N 1
ATOM 5396 C CA . VAL A 1 681 ? -58.420 -24.435 79.438 1.00 85.19 681 VAL A CA 1
ATOM 5397 C C . VAL A 1 681 ? -58.763 -25.827 79.976 1.00 85.19 681 VAL A C 1
ATOM 5399 O O . VAL A 1 681 ? -59.206 -25.937 81.117 1.00 85.19 681 VAL A O 1
ATOM 5402 N N . ILE A 1 682 ? -58.512 -26.898 79.217 1.00 85.81 682 ILE A N 1
ATOM 5403 C CA . ILE A 1 682 ? -58.723 -28.281 79.678 1.00 85.81 682 ILE A CA 1
ATOM 5404 C C . ILE A 1 682 ? -57.842 -28.586 80.892 1.00 85.81 682 ILE A C 1
ATOM 5406 O O . ILE A 1 682 ? -58.333 -29.144 81.873 1.00 85.81 682 ILE A O 1
ATOM 5410 N N . ILE A 1 683 ? -56.568 -28.186 80.866 1.00 85.44 683 ILE A N 1
ATOM 5411 C CA . ILE A 1 683 ? -55.651 -28.363 82.000 1.00 85.44 683 ILE A CA 1
ATOM 5412 C C . ILE A 1 683 ? -56.179 -27.620 83.234 1.00 85.44 683 ILE A C 1
ATOM 5414 O O . ILE A 1 683 ? -56.221 -28.197 84.320 1.00 85.44 683 ILE A O 1
ATOM 5418 N N . ILE A 1 684 ? -56.654 -26.381 83.072 1.00 84.69 684 ILE A N 1
ATOM 5419 C CA . ILE A 1 684 ? -57.242 -25.594 84.165 1.00 84.69 684 ILE A CA 1
ATOM 5420 C C . ILE A 1 684 ? -58.509 -26.266 84.712 1.00 84.69 684 ILE A C 1
ATOM 5422 O O . ILE A 1 684 ? -58.653 -26.394 85.926 1.00 84.69 684 ILE A O 1
ATOM 5426 N N . VAL A 1 685 ? -59.410 -26.749 83.852 1.00 82.38 685 VAL A N 1
ATOM 5427 C CA . VAL A 1 685 ? -60.647 -27.431 84.272 1.00 82.38 685 VAL A CA 1
ATOM 5428 C C . VAL A 1 685 ? -60.340 -28.729 85.014 1.00 82.38 685 VAL A C 1
ATOM 5430 O O . VAL A 1 685 ? -60.923 -28.979 86.068 1.00 82.38 685 VAL A O 1
ATOM 5433 N N . VAL A 1 686 ? -59.410 -29.546 84.513 1.00 81.75 686 VAL A N 1
ATOM 5434 C CA . VAL A 1 686 ? -58.981 -30.781 85.189 1.00 81.75 686 VAL A CA 1
ATOM 5435 C C . VAL A 1 686 ? -58.351 -30.460 86.542 1.00 81.75 686 VAL A C 1
ATOM 5437 O O . VAL A 1 686 ? -58.680 -31.113 87.531 1.00 81.75 686 VAL A O 1
ATOM 5440 N N . PHE A 1 687 ? -57.519 -29.422 86.618 1.00 81.94 687 PHE A N 1
ATOM 5441 C CA . PHE A 1 687 ? -56.886 -28.987 87.861 1.00 81.94 687 PHE A CA 1
ATOM 5442 C C . PHE A 1 687 ? -57.909 -28.489 88.897 1.00 81.94 687 PHE A C 1
ATOM 5444 O O . PHE A 1 687 ? -57.866 -28.887 90.062 1.00 81.94 687 PHE A O 1
ATOM 5451 N N . VAL A 1 688 ? -58.888 -27.681 88.477 1.00 79.56 688 VAL A N 1
ATOM 5452 C CA . VAL A 1 688 ? -59.990 -27.217 89.338 1.00 79.56 688 VAL A CA 1
ATOM 5453 C C . VAL A 1 688 ? -60.845 -28.398 89.802 1.00 79.56 688 VAL A C 1
ATOM 5455 O O . VAL A 1 688 ? -61.159 -28.507 90.988 1.00 79.56 688 VAL A O 1
ATOM 5458 N N . ARG A 1 689 ? -61.163 -29.337 88.903 1.00 75.31 689 ARG A N 1
ATOM 5459 C CA . ARG A 1 689 ? -61.949 -30.532 89.229 1.00 75.31 689 ARG A CA 1
ATOM 5460 C C . ARG A 1 689 ? -61.219 -31.438 90.224 1.00 75.31 689 ARG A C 1
ATOM 5462 O O . ARG A 1 689 ? -61.829 -31.875 91.195 1.00 75.31 689 ARG A O 1
ATOM 5469 N N . GLN A 1 690 ? -59.916 -31.661 90.048 1.00 75.38 690 GLN A N 1
ATOM 5470 C CA . GLN A 1 690 ? -59.087 -32.399 91.010 1.00 75.38 690 GLN A CA 1
ATOM 5471 C C . GLN A 1 690 ? -59.062 -31.721 92.388 1.00 75.38 690 GLN A C 1
ATOM 5473 O O . GLN A 1 690 ? -59.202 -32.396 93.408 1.00 75.38 690 GLN A O 1
ATOM 5478 N N . LYS A 1 691 ? -58.962 -30.387 92.433 1.00 75.56 691 LYS A N 1
ATOM 5479 C CA . LYS A 1 691 ? -58.990 -29.616 93.685 1.00 75.56 691 LYS A CA 1
ATOM 5480 C C . LYS A 1 691 ? -60.339 -29.722 94.417 1.00 75.56 691 LYS A C 1
ATOM 5482 O O . LYS A 1 691 ? -60.367 -29.790 95.647 1.00 75.56 691 LYS A O 1
ATOM 5487 N N . HIS A 1 692 ? -61.454 -29.800 93.689 1.00 67.69 692 HIS A N 1
ATOM 5488 C CA . HIS A 1 692 ? -62.777 -30.026 94.285 1.00 67.69 692 HIS A CA 1
ATOM 5489 C C . HIS A 1 692 ? -62.965 -31.463 94.796 1.00 67.69 692 HIS A C 1
ATOM 5491 O O . HIS A 1 692 ? -63.465 -31.642 95.906 1.00 67.69 692 HIS A O 1
ATOM 5497 N N . VAL A 1 693 ? -62.468 -32.474 94.074 1.00 72.50 693 VAL A N 1
ATOM 5498 C CA . VAL A 1 693 ? -62.483 -33.879 94.533 1.00 72.50 693 VAL A CA 1
ATOM 5499 C C . VAL A 1 693 ? -61.683 -34.067 95.830 1.00 72.50 693 VAL A C 1
ATOM 5501 O O . VAL A 1 693 ? -62.093 -34.834 96.695 1.00 72.50 693 VAL A O 1
ATOM 5504 N N . LEU A 1 694 ? -60.580 -33.332 96.007 1.00 68.19 694 LEU A N 1
ATOM 5505 C CA . LEU A 1 694 ? -59.771 -33.363 97.233 1.00 68.19 694 LEU A CA 1
ATOM 5506 C C . LEU A 1 694 ? -60.458 -32.731 98.453 1.00 68.19 694 LEU A C 1
ATOM 5508 O O . LEU A 1 694 ? -60.189 -33.146 99.576 1.00 68.19 694 LEU A O 1
ATOM 5512 N N . SER A 1 695 ? -61.322 -31.731 98.255 1.00 69.19 695 SER A N 1
ATOM 5513 C CA . SER A 1 695 ? -61.971 -31.013 99.365 1.00 69.19 695 SER A CA 1
ATOM 5514 C C . SER A 1 695 ? -63.310 -31.621 99.787 1.00 69.19 695 SER A C 1
ATOM 5516 O O . SER A 1 695 ? -63.633 -31.573 100.972 1.00 69.19 695 SER A O 1
ATOM 5518 N N . LYS A 1 696 ? -64.076 -32.216 98.858 1.00 69.56 696 LYS A N 1
ATOM 5519 C CA . LYS A 1 696 ? -65.355 -32.898 99.139 1.00 69.56 696 LYS A CA 1
ATOM 5520 C C . LYS A 1 696 ? -65.571 -34.106 98.207 1.00 69.56 696 LYS A C 1
ATOM 5522 O O . LYS A 1 696 ? -66.280 -33.997 97.206 1.00 69.56 696 LYS A O 1
ATOM 5527 N N . PRO A 1 697 ? -64.977 -35.273 98.506 1.00 63.06 697 PRO A N 1
ATOM 5528 C CA . PRO A 1 697 ? -64.999 -36.419 97.594 1.00 63.06 697 PRO A CA 1
ATOM 5529 C C . PRO A 1 697 ? -66.388 -37.057 97.440 1.00 63.06 697 PRO A C 1
ATOM 5531 O O . PRO A 1 697 ? -66.730 -37.512 96.350 1.00 63.06 697 PRO A O 1
ATOM 5534 N N . ILE A 1 698 ? -67.201 -37.076 98.502 1.00 64.56 698 ILE A N 1
ATOM 5535 C CA . ILE A 1 698 ? -68.496 -37.778 98.514 1.00 64.56 698 ILE A CA 1
ATOM 5536 C C . ILE A 1 698 ? -69.551 -37.018 97.699 1.00 64.56 698 ILE A C 1
ATOM 5538 O O . ILE A 1 698 ? -70.198 -37.626 96.852 1.00 64.56 698 ILE A O 1
ATOM 5542 N N . ASP A 1 699 ? -69.640 -35.694 97.857 1.00 64.81 699 ASP A N 1
ATOM 5543 C CA . ASP A 1 699 ? -70.601 -34.852 97.122 1.00 64.81 699 ASP A CA 1
ATOM 5544 C C . ASP A 1 699 ? -70.380 -34.889 95.602 1.00 64.81 699 ASP A C 1
ATOM 5546 O O . ASP A 1 699 ? -71.323 -34.768 94.823 1.00 64.81 699 ASP A O 1
ATOM 5550 N N . MET A 1 700 ? -69.127 -35.058 95.164 1.00 65.75 700 MET A N 1
ATOM 5551 C CA . MET A 1 700 ? -68.769 -35.002 93.747 1.00 65.75 700 MET A CA 1
ATOM 5552 C C . MET A 1 700 ? -68.713 -36.376 93.068 1.00 65.75 700 MET A C 1
ATOM 5554 O O . MET A 1 700 ? -68.988 -36.462 91.871 1.00 65.75 700 MET A O 1
ATOM 5558 N N . MET A 1 701 ? -68.362 -37.446 93.794 1.00 66.56 701 MET A N 1
ATOM 5559 C CA . MET A 1 701 ? -68.386 -38.813 93.251 1.00 66.56 701 MET A CA 1
ATOM 5560 C C . MET A 1 701 ? -69.762 -39.478 93.375 1.00 66.56 701 MET A C 1
ATOM 5562 O O . MET A 1 701 ? -70.108 -40.304 92.533 1.00 66.56 701 MET A O 1
ATOM 5566 N N . PHE A 1 702 ? -70.560 -39.094 94.376 1.00 65.12 702 PHE A N 1
ATOM 5567 C CA . PHE A 1 702 ? -71.892 -39.646 94.632 1.00 65.12 702 PHE A CA 1
ATOM 5568 C C . PHE A 1 702 ? -72.929 -38.527 94.839 1.00 65.12 702 PHE A C 1
ATOM 5570 O O . PHE A 1 702 ? -73.545 -38.445 95.902 1.00 65.12 702 PHE A O 1
ATOM 5577 N N . PRO A 1 703 ? -73.187 -37.685 93.817 1.00 61.78 703 PRO A N 1
ATOM 5578 C CA . PRO A 1 703 ? -74.104 -36.542 93.923 1.00 61.78 703 PRO A CA 1
ATOM 5579 C C . PRO A 1 703 ? -75.562 -36.937 94.225 1.00 61.78 703 PRO A C 1
ATOM 5581 O O . PRO A 1 703 ? -76.388 -36.089 94.543 1.00 61.78 703 PRO A O 1
ATOM 5584 N N . TYR A 1 704 ? -75.898 -38.224 94.127 1.00 58.28 704 TYR A N 1
ATOM 5585 C CA . TYR A 1 704 ? -77.231 -38.759 94.411 1.00 58.28 704 TYR A CA 1
ATOM 5586 C C . TYR A 1 704 ? -77.427 -39.174 95.877 1.00 58.28 704 TYR A C 1
ATOM 5588 O O . TYR A 1 704 ? -78.556 -39.433 96.275 1.00 58.28 704 TYR A O 1
ATOM 5596 N N . ALA A 1 705 ? -76.358 -39.249 96.679 1.00 57.72 705 ALA A N 1
ATOM 5597 C CA . ALA A 1 705 ? -76.429 -39.705 98.070 1.00 57.72 705 ALA A CA 1
ATOM 5598 C C . ALA A 1 705 ? -76.741 -38.578 99.073 1.00 57.72 705 ALA A C 1
ATOM 5600 O O . ALA A 1 705 ? -77.174 -38.858 100.186 1.00 57.72 705 ALA A O 1
ATOM 5601 N N . THR A 1 706 ? -76.535 -37.313 98.696 1.00 55.09 706 THR A N 1
ATOM 5602 C CA . THR A 1 706 ? -76.724 -36.141 99.573 1.00 55.09 706 THR A CA 1
ATOM 5603 C C . THR A 1 706 ? -77.955 -35.302 99.238 1.00 55.09 706 THR A C 1
ATOM 5605 O O . THR A 1 706 ? -78.209 -34.293 99.890 1.00 55.09 706 THR A O 1
ATOM 5608 N N . ASN A 1 707 ? -78.764 -35.741 98.271 1.00 48.72 707 ASN A N 1
ATOM 5609 C CA . ASN A 1 707 ? -80.028 -35.098 97.932 1.00 48.72 707 ASN A CA 1
ATOM 5610 C C . ASN A 1 707 ? -81.202 -35.903 98.520 1.00 48.72 707 ASN A C 1
ATOM 5612 O O . ASN A 1 707 ? -81.405 -37.043 98.097 1.00 48.72 707 ASN A O 1
ATOM 5616 N N . PRO A 1 708 ? -82.001 -35.359 99.460 1.00 39.88 708 PRO A N 1
ATOM 5617 C CA . PRO A 1 708 ? -83.255 -35.991 99.853 1.00 39.88 708 PRO A CA 1
ATOM 5618 C C . PRO A 1 708 ? -84.234 -35.957 98.670 1.00 39.88 708 PRO A C 1
ATOM 5620 O O . PRO A 1 708 ? -84.511 -34.909 98.089 1.00 39.88 708 PRO A O 1
ATOM 5623 N N . VAL A 1 709 ? -84.714 -37.139 98.284 1.00 38.31 709 VAL A N 1
ATOM 5624 C CA . VAL A 1 709 ? -85.607 -37.361 97.142 1.00 38.31 709 VAL A CA 1
ATOM 5625 C C . VAL A 1 709 ? -87.037 -36.964 97.507 1.00 38.31 709 VAL A C 1
ATOM 5627 O O . VAL A 1 709 ? -87.613 -37.546 98.424 1.00 38.31 709 VAL A O 1
ATOM 5630 N N . THR A 1 710 ? -87.656 -36.087 96.713 1.00 34.50 710 THR A N 1
ATOM 5631 C CA . THR A 1 710 ? -89.120 -35.962 96.647 1.00 34.50 710 THR A CA 1
ATOM 5632 C C . THR A 1 710 ? -89.616 -36.326 95.247 1.00 34.50 710 THR A C 1
ATOM 5634 O O . THR A 1 710 ? -89.505 -35.549 94.307 1.00 34.50 710 THR A O 1
ATOM 5637 N N . THR A 1 711 ? -90.199 -37.527 95.179 1.00 33.25 711 THR A N 1
ATOM 5638 C CA . THR A 1 711 ? -91.313 -37.988 94.323 1.00 33.25 711 THR A CA 1
ATOM 5639 C C . THR A 1 711 ? -91.184 -38.057 92.792 1.00 33.25 711 THR A C 1
ATOM 5641 O O . THR A 1 711 ? -90.578 -37.243 92.112 1.00 33.25 711 THR A O 1
ATOM 5644 N N . VAL A 1 712 ? -91.811 -39.117 92.277 1.00 33.91 712 VAL A N 1
ATOM 5645 C CA . VAL A 1 712 ? -91.565 -39.851 91.029 1.00 33.91 712 VAL A CA 1
ATOM 5646 C C . VAL A 1 712 ? -92.622 -39.544 89.961 1.00 33.91 712 VAL A C 1
ATOM 5648 O O . VAL A 1 712 ? -93.791 -39.389 90.308 1.00 33.91 712 VAL A O 1
ATOM 5651 N N . SER A 1 713 ? -92.208 -39.634 88.684 1.00 30.12 713 SER A N 1
ATOM 5652 C CA . SER A 1 713 ? -92.942 -40.067 87.459 1.00 30.12 713 SER A CA 1
ATOM 5653 C C . SER A 1 713 ? -92.796 -39.027 86.333 1.00 30.12 713 SER A C 1
ATOM 5655 O O . SER A 1 713 ? -93.022 -37.853 86.565 1.00 30.12 713 SER A O 1
ATOM 5657 N N . SER A 1 714 ? -92.446 -39.330 85.079 1.00 30.30 714 SER A N 1
ATOM 5658 C CA . SER A 1 714 ? -92.452 -40.596 84.345 1.00 30.30 714 SER A CA 1
ATOM 5659 C C . SER A 1 714 ? -91.551 -40.552 83.091 1.00 30.30 714 SER A C 1
ATOM 5661 O O . SER A 1 714 ? -91.241 -39.508 82.528 1.00 30.30 714 SER A O 1
ATOM 5663 N N . VAL A 1 715 ? -91.141 -41.764 82.730 1.00 30.11 715 VAL A N 1
ATOM 5664 C CA . VAL A 1 715 ? -90.468 -42.338 81.554 1.00 30.11 715 VAL A CA 1
ATOM 5665 C C . VAL A 1 715 ? -90.797 -41.703 80.183 1.00 30.11 715 VAL A C 1
ATOM 5667 O O . VAL A 1 715 ? -91.961 -41.651 79.810 1.00 30.11 715 VAL A O 1
ATOM 5670 N N . THR A 1 716 ? -89.785 -41.356 79.366 1.00 28.22 716 THR A N 1
ATOM 5671 C CA . THR A 1 716 ? -89.435 -42.006 78.065 1.00 28.22 716 THR A CA 1
ATOM 5672 C C . THR A 1 716 ? -88.410 -41.205 77.234 1.00 28.22 716 THR A C 1
ATOM 5674 O O . THR A 1 716 ? -88.600 -40.039 76.928 1.00 28.22 716 THR A O 1
ATOM 5677 N N . GLY A 1 717 ? -87.320 -41.889 76.861 1.00 28.23 717 GLY A N 1
ATOM 5678 C CA . GLY A 1 717 ? -86.793 -42.006 75.491 1.00 28.23 717 GLY A CA 1
ATOM 5679 C C . GLY A 1 717 ? -86.405 -40.777 74.649 1.00 28.23 717 GLY A C 1
ATOM 5680 O O . GLY A 1 717 ? -87.254 -40.128 74.063 1.00 28.23 717 GLY A O 1
ATOM 5681 N N . THR A 1 718 ? -85.092 -40.683 74.391 1.00 27.31 718 THR A N 1
ATOM 5682 C CA . THR A 1 718 ? -84.461 -40.601 73.047 1.00 27.31 718 THR A CA 1
ATOM 5683 C C . THR A 1 718 ? -84.761 -39.437 72.085 1.00 27.31 718 THR A C 1
ATOM 5685 O O . THR A 1 718 ? -85.845 -39.315 71.540 1.00 27.31 718 THR A O 1
ATOM 5688 N N . THR A 1 719 ? -83.670 -38.730 71.747 1.00 28.75 719 THR A N 1
ATOM 5689 C CA . THR A 1 719 ? -83.238 -38.276 70.402 1.00 28.75 719 THR A CA 1
ATOM 5690 C C . THR A 1 719 ? -84.226 -37.519 69.499 1.00 28.75 719 THR A C 1
ATOM 5692 O O . THR A 1 719 ? -85.225 -38.071 69.064 1.00 28.75 719 THR A O 1
ATOM 5695 N N . VAL A 1 720 ? -83.822 -36.329 69.037 1.00 30.09 720 VAL A N 1
ATOM 5696 C CA . VAL A 1 720 ? -83.448 -36.020 67.632 1.00 30.09 720 VAL A CA 1
ATOM 5697 C C . VAL A 1 720 ? -83.567 -34.505 67.366 1.00 30.09 720 VAL A C 1
ATOM 5699 O O . VAL A 1 720 ? -84.543 -33.849 67.705 1.00 30.09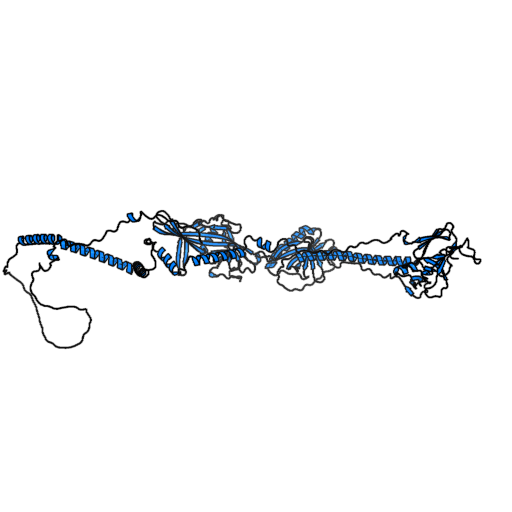 720 VAL A O 1
ATOM 5702 N N . VAL A 1 721 ? -82.494 -33.975 66.772 1.00 28.45 721 VAL A N 1
ATOM 5703 C CA . VAL A 1 721 ? -82.410 -32.965 65.699 1.00 28.45 721 VAL A CA 1
ATOM 5704 C C . VAL A 1 721 ? -83.702 -32.221 65.307 1.00 28.45 721 VAL A C 1
ATOM 5706 O O . VAL A 1 721 ? -84.695 -32.810 64.895 1.00 28.45 721 VAL A O 1
ATOM 5709 N N . LYS A 1 722 ? -83.612 -30.886 65.255 1.00 26.14 722 LYS A N 1
ATOM 5710 C CA . LYS A 1 722 ? -84.501 -30.033 64.451 1.00 26.14 722 LYS A CA 1
ATOM 5711 C C . LYS A 1 722 ? -84.353 -30.352 62.955 1.00 26.14 722 LYS A C 1
ATOM 5713 O O . LYS A 1 722 ? -83.312 -30.060 62.376 1.00 26.14 722 LYS A O 1
ATOM 5718 N N . THR A 1 723 ? -85.422 -30.809 62.314 1.00 26.83 723 THR A N 1
ATOM 5719 C CA . THR A 1 723 ? -85.763 -30.426 60.930 1.00 26.83 723 THR A CA 1
ATOM 5720 C C . THR A 1 723 ? -87.227 -29.971 60.895 1.00 26.83 723 THR A C 1
ATOM 5722 O O . THR A 1 723 ? -88.000 -30.392 61.758 1.00 26.83 723 THR A O 1
ATOM 5725 N N . PRO A 1 724 ? -87.623 -29.075 59.973 1.00 31.44 724 PRO A N 1
ATOM 5726 C CA . PRO A 1 724 ? -88.986 -28.568 59.907 1.00 31.44 724 PRO A CA 1
ATOM 5727 C C . PRO A 1 724 ? -89.825 -29.364 58.900 1.00 31.44 724 PRO A C 1
ATOM 5729 O O . PRO A 1 724 ? -89.380 -29.596 57.779 1.00 31.44 724 PRO A O 1
ATOM 5732 N N . SER A 1 725 ? -91.070 -29.690 59.250 1.00 26.98 725 SER A N 1
ATOM 5733 C CA . SER A 1 725 ? -92.196 -29.521 58.324 1.00 26.98 725 SER A CA 1
ATOM 5734 C C . SER A 1 725 ? -93.542 -29.668 59.022 1.00 26.98 725 SER A C 1
ATOM 5736 O O . SER A 1 725 ? -93.749 -30.552 59.848 1.00 26.98 725 SER A O 1
ATOM 5738 N N . VAL A 1 726 ? -94.448 -28.776 58.643 1.00 26.77 726 VAL A N 1
ATOM 5739 C CA . VAL A 1 726 ? -95.878 -28.784 58.942 1.00 26.77 726 VAL A CA 1
ATOM 5740 C C . VAL A 1 726 ? -96.575 -29.559 57.825 1.00 26.77 726 VAL A C 1
ATOM 5742 O O . VAL A 1 726 ? -96.326 -29.252 56.661 1.00 26.77 726 VAL A O 1
ATOM 5745 N N . LYS A 1 727 ? -97.469 -30.494 58.172 1.00 28.00 727 LYS A N 1
ATOM 5746 C CA . LYS A 1 727 ? -98.848 -30.541 57.652 1.00 28.00 727 LYS A CA 1
ATOM 5747 C C . LYS A 1 727 ? -99.705 -31.614 58.338 1.00 28.00 727 LYS A C 1
ATOM 5749 O O . LYS A 1 727 ? -99.370 -32.790 58.326 1.00 28.00 727 LYS A O 1
ATOM 5754 N N . ASP A 1 728 ? -100.819 -31.096 58.844 1.00 28.36 728 ASP A N 1
ATOM 5755 C CA . ASP A 1 728 ? -102.189 -31.609 58.799 1.00 28.36 728 ASP A CA 1
ATOM 5756 C C . ASP A 1 728 ? -102.652 -32.780 59.686 1.00 28.36 728 ASP A C 1
ATOM 5758 O O . ASP A 1 728 ? -102.200 -33.912 59.560 1.00 28.36 728 ASP A O 1
ATOM 5762 N N . ALA A 1 729 ? -103.706 -32.423 60.444 1.00 28.02 729 ALA A N 1
ATOM 5763 C CA . ALA A 1 729 ? -104.879 -33.199 60.870 1.00 28.02 729 ALA A CA 1
ATOM 5764 C C . ALA A 1 729 ? -104.636 -34.343 61.882 1.00 28.02 729 ALA A C 1
ATOM 5766 O O . ALA A 1 729 ? -103.724 -35.138 61.740 1.00 28.02 729 ALA A O 1
ATOM 5767 N N . ASP A 1 730 ? -105.417 -34.541 62.943 1.00 27.58 730 ASP A N 1
ATOM 5768 C CA . ASP A 1 730 ? -106.745 -34.044 63.297 1.00 27.58 730 ASP A CA 1
ATOM 5769 C C . ASP A 1 730 ? -106.994 -34.302 64.802 1.00 27.58 730 ASP A C 1
ATOM 5771 O O . ASP A 1 730 ? -106.399 -35.221 65.361 1.00 27.58 730 ASP A O 1
ATOM 5775 N N . GLY A 1 731 ? -107.902 -33.521 65.401 1.00 27.09 731 GLY A N 1
ATOM 5776 C CA . GLY A 1 731 ? -108.660 -33.801 66.637 1.00 27.09 731 GLY A CA 1
ATOM 5777 C C . GLY A 1 731 ? -107.892 -34.061 67.950 1.00 27.09 731 GLY A C 1
ATOM 5778 O O . GLY A 1 731 ? -107.165 -35.027 68.096 1.00 27.09 731 GLY A O 1
ATOM 5779 N N . GLY A 1 732 ? -108.076 -33.327 69.043 1.00 26.20 732 GLY A N 1
ATOM 5780 C CA . GLY A 1 732 ? -109.055 -32.307 69.384 1.00 26.20 732 GLY A CA 1
ATOM 5781 C C . GLY A 1 732 ? -109.189 -32.236 70.910 1.00 26.20 732 GLY A C 1
ATOM 5782 O O . GLY A 1 732 ? -109.042 -33.254 71.580 1.00 26.20 732 GLY A O 1
ATOM 5783 N N . THR A 1 733 ? -109.615 -31.063 71.404 1.00 27.67 733 THR A N 1
ATOM 5784 C CA . THR A 1 733 ? -110.286 -30.831 72.711 1.00 27.67 733 THR A CA 1
ATOM 5785 C C . THR A 1 733 ? -109.417 -31.063 73.963 1.00 27.67 733 THR A C 1
ATOM 5787 O O . THR A 1 733 ? -108.806 -32.100 74.138 1.00 27.67 733 THR A O 1
ATOM 5790 N N . SER A 1 734 ? -109.328 -30.182 74.953 1.00 27.34 734 SER A N 1
ATOM 5791 C CA . SER A 1 734 ? -109.977 -28.904 75.241 1.00 27.34 734 SER A CA 1
ATOM 5792 C C . SER A 1 734 ? -109.374 -28.393 76.550 1.00 27.34 734 SER A C 1
ATOM 5794 O O . SER A 1 734 ? -109.181 -29.201 77.448 1.00 27.34 734 SER A O 1
ATOM 5796 N N . VAL A 1 735 ? -109.198 -27.069 76.630 1.00 28.03 735 VAL A N 1
ATOM 5797 C CA . VAL A 1 735 ? -109.638 -26.196 77.741 1.00 28.03 735 VAL A CA 1
ATOM 5798 C C . VAL A 1 735 ? -109.061 -26.483 79.139 1.00 28.03 735 VAL A C 1
ATOM 5800 O O . VAL A 1 735 ? -109.094 -27.595 79.631 1.00 28.03 735 VAL A O 1
ATOM 5803 N N . ALA A 1 736 ? -108.660 -25.517 79.950 1.00 27.77 736 ALA A N 1
ATOM 5804 C CA . ALA A 1 736 ? -108.354 -24.099 79.841 1.00 27.77 736 ALA A CA 1
ATOM 5805 C C . ALA A 1 736 ? -108.001 -23.653 81.278 1.00 27.77 736 ALA A C 1
ATOM 5807 O O . ALA A 1 736 ? -108.358 -24.345 82.229 1.00 27.77 736 ALA A O 1
ATOM 5808 N N . VAL A 1 737 ? -107.462 -22.431 81.383 1.00 27.84 737 VAL A N 1
ATOM 5809 C CA . VAL A 1 737 ? -107.807 -21.438 82.429 1.00 27.84 737 VAL A CA 1
ATOM 5810 C C . VAL A 1 737 ? -107.226 -21.759 83.812 1.00 27.84 737 VAL A C 1
ATOM 5812 O O . VAL A 1 737 ? -107.617 -22.705 84.479 1.00 27.84 737 VAL A O 1
ATOM 5815 N N . SER A 1 738 ? -106.140 -21.058 84.160 1.00 26.56 738 SER A N 1
ATOM 5816 C CA . SER A 1 738 ? -106.153 -19.818 84.980 1.00 26.56 738 SER A CA 1
ATOM 5817 C C . SER A 1 738 ? -106.188 -20.172 86.462 1.00 26.56 738 SER A C 1
ATOM 5819 O O . SER A 1 738 ? -106.733 -21.190 86.848 1.00 26.56 738 SER A O 1
ATOM 5821 N N . GLU A 1 739 ? -105.668 -19.406 87.398 1.00 27.70 739 GLU A N 1
ATOM 5822 C CA . GLU A 1 739 ? -105.044 -18.088 87.492 1.00 27.70 739 GLU A CA 1
ATOM 5823 C C . GLU A 1 739 ? -104.608 -18.023 88.960 1.00 27.70 739 GLU A C 1
ATOM 5825 O O . GLU A 1 739 ? -105.333 -18.574 89.782 1.00 27.70 739 GLU A O 1
ATOM 5830 N N . LYS A 1 740 ? -103.532 -17.268 89.246 1.00 26.06 740 LYS A N 1
ATOM 5831 C CA . LYS A 1 740 ? -103.376 -16.388 90.429 1.00 26.06 740 LYS A CA 1
ATOM 5832 C C . LYS A 1 740 ? -103.551 -17.030 91.825 1.00 26.06 740 LYS A C 1
ATOM 5834 O O . LYS A 1 740 ? -104.065 -18.114 92.004 1.00 26.06 740 LYS A O 1
ATOM 5839 N N . GLU A 1 741 ? -103.138 -16.465 92.938 1.00 26.52 741 GLU A N 1
ATOM 5840 C CA . GLU A 1 741 ? -102.312 -15.342 93.364 1.00 26.52 741 GLU A CA 1
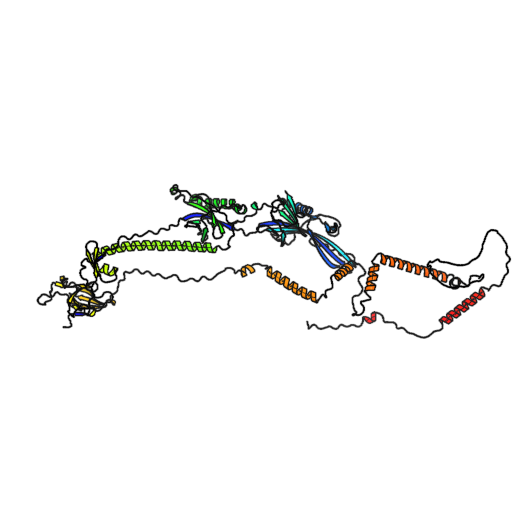ATOM 5841 C C . GLU A 1 741 ? -101.969 -15.691 94.827 1.00 26.52 741 GLU A C 1
ATOM 5843 O O . GLU A 1 741 ? -102.703 -16.433 95.474 1.00 26.52 741 GLU A O 1
ATOM 5848 N N . GLU A 1 742 ? -100.854 -15.141 95.301 1.00 26.11 742 GLU A N 1
ATOM 5849 C CA . GLU A 1 742 ? -100.636 -14.591 96.649 1.00 26.11 742 GLU A CA 1
ATOM 5850 C C . GLU A 1 742 ? -100.992 -15.384 97.926 1.00 26.11 742 GLU A C 1
ATOM 5852 O O . GLU A 1 742 ? -102.111 -15.823 98.158 1.00 26.11 742 GLU A O 1
ATOM 5857 N N . GLY A 1 743 ? -100.053 -15.328 98.882 1.00 25.59 743 GLY A N 1
ATOM 5858 C CA . GLY A 1 743 ? -100.435 -15.013 100.264 1.00 25.59 743 GLY A CA 1
ATOM 5859 C C . GLY A 1 743 ? -99.983 -15.977 101.360 1.00 25.59 743 GLY A C 1
ATOM 5860 O O . GLY A 1 743 ? -100.754 -16.805 101.811 1.00 25.59 743 GLY A O 1
ATOM 5861 N N . MET A 1 744 ? -98.746 -15.763 101.820 1.00 25.28 744 MET A N 1
ATOM 5862 C CA . MET A 1 744 ? -98.308 -15.621 103.223 1.00 25.28 744 MET A CA 1
ATOM 5863 C C . MET A 1 744 ? -98.712 -16.643 104.319 1.00 25.28 744 MET A C 1
ATOM 5865 O O . MET A 1 744 ? -99.879 -16.746 104.665 1.00 25.28 744 MET A O 1
ATOM 5869 N N . ALA A 1 745 ? -97.662 -17.149 105.003 1.00 27.17 745 ALA A N 1
ATOM 5870 C CA . ALA A 1 745 ? -97.551 -17.431 106.456 1.00 27.17 745 ALA A CA 1
ATOM 5871 C C . ALA A 1 745 ? -98.459 -18.537 107.056 1.00 27.17 745 ALA A C 1
ATOM 5873 O O . ALA A 1 745 ? -99.637 -18.612 106.762 1.00 27.17 745 ALA A O 1
ATOM 5874 N N . ASP A 1 746 ? -98.059 -19.411 107.983 1.00 25.61 746 ASP A N 1
ATOM 5875 C CA . ASP A 1 746 ? -96.845 -19.635 108.775 1.00 25.61 746 ASP A CA 1
ATOM 5876 C C . ASP A 1 746 ? -97.025 -20.988 109.527 1.00 25.61 746 ASP A C 1
ATOM 5878 O O . ASP A 1 746 ? -98.132 -21.516 109.622 1.00 25.61 746 ASP A O 1
ATOM 5882 N N . VAL A 1 747 ? -95.930 -21.472 110.115 1.00 30.94 747 VAL A N 1
ATOM 5883 C CA . VAL A 1 747 ? -95.803 -22.418 111.242 1.00 30.94 747 VAL A CA 1
ATOM 5884 C C . VAL A 1 747 ? -95.980 -23.931 111.015 1.00 30.94 747 VAL A C 1
ATOM 5886 O O . VAL A 1 747 ? -97.055 -24.519 111.057 1.00 30.94 747 VAL A O 1
ATOM 5889 N N . SER A 1 748 ? -94.797 -24.543 110.920 1.00 27.59 748 SER A N 1
ATOM 5890 C CA . SER A 1 748 ? -94.310 -25.823 111.462 1.00 27.59 748 SER A CA 1
ATOM 5891 C C . SER A 1 748 ? -95.272 -26.837 112.106 1.00 27.59 748 SER A C 1
ATOM 5893 O O . SER A 1 748 ? -95.920 -26.571 113.117 1.00 27.59 748 SER A O 1
ATOM 5895 N N . GLY A 1 749 ? -95.106 -28.090 111.676 1.00 25.94 749 GLY A N 1
ATOM 5896 C CA . GLY A 1 749 ? -95.341 -29.295 112.471 1.00 25.94 749 GLY A CA 1
ATOM 5897 C C . GLY A 1 749 ? -94.398 -30.406 112.005 1.00 25.94 749 GLY A C 1
ATOM 5898 O O . GLY A 1 749 ? -94.605 -30.999 110.952 1.00 25.94 749 GLY A O 1
ATOM 5899 N N . GLN A 1 750 ? -93.323 -30.629 112.757 1.00 34.72 750 GLN A N 1
ATOM 5900 C CA . GLN A 1 750 ? -92.259 -31.602 112.498 1.00 34.72 750 GLN A CA 1
ATOM 5901 C C . GLN A 1 750 ? -92.675 -32.994 113.012 1.00 34.72 750 GLN A C 1
ATOM 5903 O O . GLN A 1 750 ? -93.166 -33.103 114.133 1.00 34.72 750 GLN A O 1
ATOM 5908 N N . ILE A 1 751 ? -92.432 -34.056 112.234 1.00 30.89 751 ILE A N 1
ATOM 5909 C CA . ILE A 1 751 ? -92.398 -35.445 112.726 1.00 30.89 751 ILE A CA 1
ATOM 5910 C C . ILE A 1 751 ? -91.094 -36.088 112.232 1.00 30.89 751 ILE A C 1
ATOM 5912 O O . ILE A 1 751 ? -90.779 -36.051 111.045 1.00 30.89 751 ILE A O 1
ATOM 5916 N N . SER A 1 752 ? -90.327 -36.610 113.186 1.00 35.44 752 SER A N 1
ATOM 5917 C CA . SER A 1 752 ? -88.978 -37.175 113.092 1.00 35.44 752 SER A CA 1
ATOM 5918 C C . SER A 1 752 ? -88.955 -38.664 112.721 1.00 35.44 752 SER A C 1
ATOM 5920 O O . SER A 1 752 ? -89.808 -39.422 113.181 1.00 35.44 752 SER A O 1
ATOM 5922 N N . GLY A 1 753 ? -87.916 -39.083 111.989 1.00 30.09 753 GLY A N 1
ATOM 5923 C CA . GLY A 1 753 ? -87.471 -40.474 111.821 1.00 30.09 753 GLY A CA 1
ATOM 5924 C C . GLY A 1 753 ? -85.933 -40.546 111.848 1.00 30.09 753 GLY A C 1
ATOM 5925 O O . GLY A 1 753 ? -85.282 -39.618 111.376 1.00 30.09 753 GLY A O 1
ATOM 5926 N N . ASP A 1 754 ? -85.397 -41.609 112.456 1.00 39.81 754 ASP A N 1
ATOM 5927 C CA . ASP A 1 754 ? -84.061 -41.747 113.071 1.00 39.81 754 ASP A CA 1
ATOM 5928 C C . ASP A 1 754 ? -82.810 -41.520 112.185 1.00 39.81 754 ASP A C 1
ATOM 5930 O O . ASP A 1 754 ? -82.745 -41.921 111.023 1.00 39.81 754 ASP A O 1
ATOM 5934 N N . GLU A 1 755 ? -81.772 -40.930 112.794 1.00 42.09 755 GLU A N 1
ATOM 5935 C CA . GLU A 1 755 ? -80.493 -40.502 112.199 1.00 42.09 755 GLU A CA 1
ATOM 5936 C C . GLU A 1 755 ? -79.341 -41.476 112.565 1.00 42.09 755 GLU A C 1
ATOM 5938 O O . GLU A 1 755 ? -79.186 -41.867 113.723 1.00 42.09 755 GLU A O 1
ATOM 5943 N N . TYR A 1 756 ? -78.502 -41.871 111.595 1.00 53.28 756 TYR A N 1
ATOM 5944 C CA . TYR A 1 756 ? -77.282 -42.668 111.833 1.00 53.28 756 TYR A CA 1
ATOM 5945 C C . TYR A 1 756 ? -76.151 -41.797 112.427 1.00 53.28 756 TYR A C 1
ATOM 5947 O O . TYR A 1 756 ? -75.848 -40.724 111.911 1.00 53.28 756 TYR A O 1
ATOM 5955 N N . SER A 1 757 ? -75.474 -42.282 113.477 1.00 67.25 757 SER A N 1
ATOM 5956 C CA . SER A 1 757 ? -74.391 -41.568 114.184 1.00 67.25 757 SER A CA 1
ATOM 5957 C C . SER A 1 757 ? -73.072 -41.492 113.389 1.00 67.25 757 SER A C 1
ATOM 5959 O O . SER A 1 757 ? -72.654 -42.456 112.741 1.00 67.25 757 SER A O 1
ATOM 5961 N N . GLN A 1 758 ? -72.355 -40.362 113.503 1.00 60.78 758 GLN A N 1
ATOM 5962 C CA . GLN A 1 758 ? -71.032 -40.105 112.896 1.00 60.78 758 GLN A CA 1
ATOM 5963 C C . GLN A 1 758 ? -69.975 -41.183 113.202 1.00 60.78 758 GLN A C 1
ATOM 5965 O O . GLN A 1 758 ? -69.053 -41.394 112.407 1.00 60.78 758 GLN A O 1
ATOM 5970 N N . GLU A 1 759 ? -70.089 -41.878 114.335 1.00 68.69 759 GLU A N 1
ATOM 5971 C CA . GLU A 1 759 ? -69.137 -42.921 114.730 1.00 68.69 759 GLU A CA 1
ATOM 5972 C C . GLU A 1 759 ? -69.213 -44.166 113.834 1.00 68.69 759 GLU A C 1
ATOM 5974 O O . GLU A 1 759 ? -68.189 -44.807 113.563 1.00 68.69 759 GLU A O 1
ATOM 5979 N N . ASP A 1 760 ? -70.399 -44.481 113.312 1.00 66.00 760 ASP A N 1
ATOM 5980 C CA . ASP A 1 760 ? -70.611 -45.640 112.442 1.00 66.00 760 ASP A CA 1
ATOM 5981 C C . ASP A 1 760 ? -70.106 -45.382 111.016 1.00 66.00 760 ASP A C 1
ATOM 5983 O O . ASP A 1 760 ? -69.496 -46.265 110.401 1.00 66.00 760 ASP A O 1
ATOM 5987 N N . ALA A 1 761 ? -70.218 -44.143 110.527 1.00 66.81 761 ALA A N 1
ATOM 5988 C CA . ALA A 1 761 ? -69.634 -43.724 109.250 1.00 66.81 761 ALA A CA 1
ATOM 5989 C C . ALA A 1 761 ? -68.095 -43.841 109.249 1.00 66.81 761 ALA A C 1
ATOM 5991 O O . ALA A 1 761 ? -67.483 -44.249 108.257 1.00 66.81 761 ALA A O 1
ATOM 5992 N N . LEU A 1 762 ? -67.450 -43.551 110.384 1.00 74.19 762 LEU A N 1
ATOM 5993 C CA . LEU A 1 762 ? -65.994 -43.635 110.532 1.00 74.19 762 LEU A CA 1
ATOM 5994 C C . LEU A 1 762 ? -65.507 -45.096 110.556 1.00 74.19 762 LEU A C 1
ATOM 5996 O O . LEU A 1 762 ? -64.468 -45.421 109.971 1.00 74.19 762 LEU A O 1
ATOM 6000 N N . LYS A 1 763 ? -66.279 -46.004 111.169 1.00 74.06 763 LYS A N 1
ATOM 6001 C CA . LYS A 1 763 ? -66.021 -47.453 111.104 1.00 74.06 763 LYS A CA 1
ATOM 6002 C C . LYS A 1 763 ? -66.175 -47.990 109.679 1.00 74.06 763 LYS A C 1
ATOM 6004 O O . LYS A 1 763 ? -65.306 -48.745 109.240 1.00 74.06 763 LYS A O 1
ATOM 6009 N N . MET A 1 764 ? -67.196 -47.554 108.933 1.00 71.12 764 MET A N 1
ATOM 6010 C CA . MET A 1 764 ? -67.354 -47.916 107.517 1.00 71.12 764 MET A CA 1
ATOM 6011 C C . MET A 1 764 ? -66.177 -47.435 106.663 1.00 71.12 764 MET A C 1
ATOM 6013 O O . MET A 1 764 ? -65.635 -48.215 105.886 1.00 71.12 764 MET A O 1
ATOM 6017 N N . LEU A 1 765 ? -65.707 -46.196 106.844 1.00 73.94 765 LEU A N 1
ATOM 6018 C CA . LEU A 1 765 ? -64.551 -45.675 106.101 1.00 73.94 765 LEU A CA 1
ATOM 6019 C C . LEU A 1 765 ? -63.260 -46.455 106.393 1.00 73.94 765 LEU A C 1
ATOM 6021 O O . LEU A 1 765 ? -62.484 -46.732 105.476 1.00 73.94 765 LEU A O 1
ATOM 6025 N N . LYS A 1 766 ? -63.033 -46.859 107.650 1.00 77.12 766 LYS A N 1
ATOM 6026 C CA . LYS A 1 766 ? -61.895 -47.720 108.017 1.00 77.12 766 LYS A CA 1
ATOM 6027 C C . LYS A 1 766 ? -61.995 -49.110 107.381 1.00 77.12 766 LYS A C 1
ATOM 6029 O O . LYS A 1 766 ? -60.975 -49.632 106.938 1.00 77.12 766 LYS A O 1
ATOM 6034 N N . ALA A 1 767 ? -63.199 -49.674 107.299 1.00 74.94 767 ALA A N 1
ATOM 6035 C CA . ALA A 1 767 ? -63.448 -50.956 106.641 1.00 74.94 767 ALA A CA 1
ATOM 6036 C C . ALA A 1 767 ? -63.283 -50.877 105.110 1.00 74.94 767 ALA A C 1
ATOM 6038 O O . ALA A 1 767 ? -62.709 -51.776 104.506 1.00 74.94 767 ALA A O 1
ATOM 6039 N N . ILE A 1 768 ? -63.713 -49.785 104.472 1.00 77.12 768 ILE A N 1
ATOM 6040 C CA . ILE A 1 768 ? -63.510 -49.556 103.030 1.00 77.12 768 ILE A CA 1
ATOM 6041 C C . ILE A 1 768 ? -62.020 -49.377 102.719 1.00 77.12 768 ILE A C 1
ATOM 6043 O O . ILE A 1 768 ? -61.526 -49.928 101.739 1.00 77.12 768 ILE A O 1
ATOM 6047 N N . LYS A 1 769 ? -61.275 -48.670 103.579 1.00 77.75 769 LYS A N 1
ATOM 6048 C CA . LYS A 1 769 ? -59.821 -48.521 103.439 1.00 77.75 769 LYS A CA 1
ATOM 6049 C C . LYS A 1 769 ? -59.088 -49.861 103.558 1.00 77.75 769 LYS A C 1
ATOM 6051 O O . LYS A 1 769 ? -58.196 -50.130 102.758 1.00 77.75 769 LYS A O 1
ATOM 6056 N N . SER A 1 770 ? -59.458 -50.712 104.519 1.00 73.31 770 SER A N 1
ATOM 6057 C CA . SER A 1 770 ? -58.854 -52.047 104.639 1.00 73.31 770 SER A CA 1
ATOM 6058 C C . SER A 1 770 ? -59.236 -52.964 103.471 1.00 73.31 770 SER A C 1
ATOM 6060 O O . SER A 1 770 ? -58.420 -53.785 103.050 1.00 73.31 770 SER A O 1
ATOM 6062 N N . LEU A 1 771 ? -60.429 -52.784 102.894 1.00 71.31 771 LEU A N 1
ATOM 6063 C CA . LEU A 1 771 ? -60.865 -53.479 101.685 1.00 71.31 771 LEU A CA 1
ATOM 6064 C C . LEU A 1 771 ? -60.072 -53.024 100.444 1.00 71.31 771 LEU A C 1
ATOM 6066 O O . LEU A 1 771 ? -59.592 -53.878 99.703 1.00 71.31 771 LEU A O 1
ATOM 6070 N N . ASP A 1 772 ? -59.857 -51.720 100.237 1.00 70.00 772 ASP A N 1
ATOM 6071 C CA . ASP A 1 772 ? -59.031 -51.180 99.137 1.00 70.00 772 ASP A CA 1
ATOM 6072 C C . ASP A 1 772 ? -57.561 -51.625 99.252 1.00 70.00 772 ASP A C 1
ATOM 6074 O O . ASP A 1 772 ? -56.951 -52.076 98.280 1.00 70.00 772 ASP A O 1
ATOM 6078 N N . GLU A 1 773 ? -57.007 -51.626 100.471 1.00 71.56 773 GLU A N 1
ATOM 6079 C CA . GLU A 1 773 ? -55.684 -52.200 100.743 1.00 71.56 773 GLU A CA 1
ATOM 6080 C C . GLU A 1 773 ? -55.633 -53.710 100.455 1.00 71.56 773 GLU A C 1
ATOM 6082 O O . GLU A 1 773 ? -54.590 -54.211 100.032 1.00 71.56 773 GLU A O 1
ATOM 6087 N N . SER A 1 774 ? -56.743 -54.440 100.621 1.00 65.00 774 SER A N 1
ATOM 6088 C CA . SER A 1 774 ? -56.837 -55.861 100.261 1.00 65.00 774 SER A CA 1
ATOM 6089 C C . SER A 1 774 ? -56.942 -56.093 98.745 1.00 65.00 774 SER A C 1
ATOM 6091 O O . SER A 1 774 ? -56.348 -57.045 98.237 1.00 65.00 774 SER A O 1
ATOM 6093 N N . TYR A 1 775 ? -57.598 -55.190 98.002 1.00 61.09 775 TYR A N 1
ATOM 6094 C CA . TYR A 1 775 ? -57.645 -55.216 96.535 1.00 61.09 775 TYR A CA 1
ATOM 6095 C C . TYR A 1 775 ? -56.287 -54.875 95.912 1.00 61.09 775 TYR A C 1
ATOM 6097 O O . TYR A 1 775 ? -55.877 -55.532 94.957 1.00 61.09 775 TYR A O 1
ATOM 6105 N N . ARG A 1 776 ? -55.533 -53.933 96.498 1.00 59.56 776 ARG A N 1
ATOM 6106 C CA . ARG A 1 776 ? -54.145 -53.631 96.098 1.00 59.56 776 ARG A CA 1
ATOM 6107 C C . ARG A 1 776 ? -53.146 -54.757 96.411 1.00 59.56 776 ARG A C 1
ATOM 6109 O O . ARG A 1 776 ? -52.058 -54.758 95.843 1.00 59.56 776 ARG A O 1
ATOM 6116 N N . ARG A 1 777 ? -53.484 -55.703 97.301 1.00 53.41 777 ARG A N 1
ATOM 6117 C CA . ARG A 1 777 ? -52.603 -56.806 97.747 1.00 53.41 777 ARG A CA 1
ATOM 6118 C C . ARG A 1 777 ? -52.829 -58.153 97.040 1.00 53.41 777 ARG A C 1
ATOM 6120 O O . ARG A 1 777 ? -52.125 -59.102 97.373 1.00 53.41 777 ARG A O 1
ATOM 6127 N N . LYS A 1 778 ? -53.739 -58.272 96.062 1.00 39.59 778 LYS A N 1
ATOM 6128 C CA . LYS A 1 778 ? -53.819 -59.459 95.179 1.00 39.59 778 LYS A CA 1
ATOM 6129 C C . LYS A 1 778 ? -52.888 -59.285 93.964 1.00 39.59 778 LYS A C 1
ATOM 6131 O O . LYS A 1 778 ? -53.193 -58.447 93.119 1.00 39.59 778 LYS A O 1
ATOM 6136 N N . PRO A 1 779 ? -51.798 -60.064 93.815 1.00 44.81 779 PRO A N 1
ATOM 6137 C CA . PRO A 1 779 ? -50.995 -60.042 92.600 1.00 44.81 779 PRO A CA 1
ATOM 6138 C C . PRO A 1 779 ? -51.602 -60.999 91.564 1.00 44.81 779 PRO A C 1
ATOM 6140 O O . PRO A 1 779 ? -51.513 -62.217 91.707 1.00 44.81 779 PRO A O 1
ATOM 6143 N N . SER A 1 780 ? -52.215 -60.460 90.509 1.00 35.69 780 SER A N 1
ATOM 6144 C CA . SER A 1 780 ? -52.372 -61.193 89.251 1.00 35.69 780 SER A CA 1
ATOM 6145 C C . SER A 1 780 ? -51.051 -61.135 88.483 1.00 35.69 780 SER A C 1
ATOM 6147 O O . SER A 1 780 ? -50.495 -60.067 88.236 1.00 35.69 780 SER A O 1
ATOM 6149 N N . SER A 1 781 ? -50.557 -62.322 88.170 1.00 34.06 781 SER A N 1
ATOM 6150 C CA . SER A 1 781 ? -49.324 -62.683 87.482 1.00 34.06 781 SER A CA 1
ATOM 6151 C C . SER A 1 781 ? -49.167 -62.131 86.057 1.00 34.06 781 SER A C 1
ATOM 6153 O O . SER A 1 781 ? -50.124 -62.112 85.293 1.00 34.06 781 SER A O 1
ATOM 6155 N N . SER A 1 782 ? -47.900 -61.827 85.734 1.00 30.59 782 SER A N 1
ATOM 6156 C CA . SER A 1 782 ? -47.206 -61.879 84.428 1.00 30.59 782 SER A CA 1
ATOM 6157 C C . SER A 1 782 ? -47.730 -61.057 83.241 1.00 30.59 782 SER A C 1
ATOM 6159 O O . SER A 1 782 ? -48.694 -61.450 82.600 1.00 30.59 782 SER A O 1
ATOM 6161 N N . GLU A 1 783 ? -46.953 -60.049 82.823 1.00 31.42 783 GLU A N 1
ATOM 6162 C CA . GLU A 1 783 ? -46.128 -60.158 81.604 1.00 31.42 783 GLU A CA 1
ATOM 6163 C C . GLU A 1 783 ? -45.051 -59.059 81.530 1.00 31.42 783 GLU A C 1
ATOM 6165 O O . GLU A 1 783 ? -45.249 -57.902 81.896 1.00 31.42 783 GLU A O 1
ATOM 6170 N N . SER A 1 784 ? -43.863 -59.478 81.104 1.00 32.47 784 SER A N 1
ATOM 6171 C CA . SER A 1 784 ? -42.634 -58.702 80.977 1.00 32.47 784 SER A CA 1
ATOM 6172 C C . SER A 1 784 ? -42.587 -57.905 79.673 1.00 32.47 784 SER A C 1
ATOM 6174 O O . SER A 1 784 ? -42.730 -58.494 78.604 1.00 32.47 784 SER A O 1
ATOM 6176 N N . HIS A 1 785 ? -42.201 -56.627 79.732 1.00 33.53 785 HIS A N 1
ATOM 6177 C CA . HIS A 1 785 ? -41.600 -55.955 78.579 1.00 33.53 785 HIS A CA 1
ATOM 6178 C C . HIS A 1 785 ? -40.231 -55.364 78.923 1.00 33.53 785 HIS A C 1
ATOM 6180 O O . HIS A 1 785 ? -40.060 -54.590 79.862 1.00 33.53 785 HIS A O 1
ATOM 6186 N N . ALA A 1 786 ? -39.252 -55.817 78.141 1.00 32.53 786 ALA A N 1
ATOM 6187 C CA . ALA A 1 786 ? -37.825 -55.576 78.249 1.00 32.53 786 ALA A CA 1
ATOM 6188 C C . ALA A 1 786 ? -37.435 -54.099 78.067 1.00 32.53 786 ALA A C 1
ATOM 6190 O O . ALA A 1 786 ? -37.936 -53.418 77.168 1.00 32.53 786 ALA A O 1
ATOM 6191 N N . SER A 1 787 ? -36.472 -53.631 78.868 1.00 36.41 787 SER A N 1
ATOM 6192 C CA . SER A 1 787 ? -35.818 -52.341 78.650 1.00 36.41 787 SER A CA 1
ATOM 6193 C C . SER A 1 787 ? -34.808 -52.451 77.501 1.00 36.41 787 SER A C 1
ATOM 6195 O O . SER A 1 787 ? -34.020 -53.394 77.415 1.00 36.41 787 SER A O 1
ATOM 6197 N N . LYS A 1 788 ? -34.859 -51.497 76.566 1.00 42.97 788 LYS A N 1
ATOM 6198 C CA . LYS A 1 788 ? -33.848 -51.344 75.511 1.00 42.97 788 LYS A CA 1
ATOM 6199 C C . LYS A 1 788 ? -32.639 -50.574 76.070 1.00 42.97 788 LYS A C 1
ATOM 6201 O O . LYS A 1 788 ? -32.844 -49.635 76.840 1.00 42.97 788 LYS A O 1
ATOM 6206 N N . PRO A 1 789 ? -31.404 -50.938 75.678 1.00 47.28 789 PRO A N 1
ATOM 6207 C CA . PRO A 1 789 ? -30.181 -50.343 76.211 1.00 47.28 789 PRO A CA 1
ATOM 6208 C C . PRO A 1 789 ? -29.947 -48.916 75.696 1.00 47.28 789 PRO A C 1
ATOM 6210 O O . PRO A 1 789 ? -30.395 -48.541 74.608 1.00 47.28 789 PRO A O 1
ATOM 6213 N N . SER A 1 790 ? -29.242 -48.124 76.506 1.00 47.78 790 SER A N 1
ATOM 6214 C CA . SER A 1 790 ? -28.961 -46.710 76.263 1.00 47.78 790 SER A CA 1
ATOM 6215 C C . SER A 1 790 ? -27.893 -46.494 75.181 1.00 47.78 790 SER A C 1
ATOM 6217 O O . SER A 1 790 ? -27.101 -47.373 74.842 1.00 47.78 790 SER A O 1
ATOM 6219 N N . LEU A 1 791 ? -27.890 -45.275 74.637 1.00 48.81 791 LEU A N 1
ATOM 6220 C CA . LEU A 1 791 ? -27.122 -44.800 73.481 1.00 48.81 791 LEU A CA 1
ATOM 6221 C C . LEU A 1 791 ? -25.597 -45.048 73.553 1.00 48.81 791 LEU A C 1
ATOM 6223 O O . LEU A 1 791 ? -24.924 -45.046 72.525 1.00 48.81 791 LEU A O 1
ATOM 6227 N N . ILE A 1 792 ? -25.056 -45.269 74.752 1.00 51.75 792 ILE A N 1
ATOM 6228 C CA . ILE A 1 792 ? -23.616 -45.385 75.020 1.00 51.75 792 ILE A CA 1
ATOM 6229 C C . ILE A 1 792 ? -23.044 -46.751 74.602 1.00 51.75 792 ILE A C 1
ATOM 6231 O O . ILE A 1 792 ? -21.885 -46.818 74.193 1.00 51.75 792 ILE A O 1
ATOM 6235 N N . ASP A 1 793 ? -23.859 -47.809 74.561 1.00 47.12 793 ASP A N 1
ATOM 6236 C CA . ASP A 1 793 ? -23.411 -49.137 74.107 1.00 47.12 793 ASP A CA 1
ATOM 6237 C C . ASP A 1 793 ? -23.359 -49.278 72.575 1.00 47.12 793 ASP A C 1
ATOM 6239 O O . ASP A 1 793 ? -22.717 -50.187 72.051 1.00 47.12 793 ASP A O 1
ATOM 6243 N N . ARG A 1 794 ? -23.965 -48.349 71.819 1.00 54.16 794 ARG A N 1
ATOM 6244 C CA . ARG A 1 794 ? -23.923 -48.350 70.342 1.00 54.16 794 ARG A CA 1
ATOM 6245 C C . ARG A 1 794 ? -22.706 -47.647 69.743 1.00 54.16 794 ARG A C 1
ATOM 6247 O O . ARG A 1 794 ? -22.451 -47.811 68.554 1.00 54.16 794 ARG A O 1
ATOM 6254 N N . ILE A 1 795 ? -21.948 -46.895 70.540 1.00 53.09 795 ILE A N 1
ATOM 6255 C CA . ILE A 1 795 ? -20.818 -46.087 70.052 1.00 53.09 795 ILE A CA 1
ATOM 6256 C C . ILE A 1 795 ? -19.483 -46.858 70.127 1.00 53.09 795 ILE A C 1
ATOM 6258 O O . ILE A 1 795 ? -18.514 -46.479 69.477 1.00 53.09 795 ILE A O 1
ATOM 6262 N N . ARG A 1 796 ? -19.411 -47.990 70.844 1.00 44.47 796 ARG A N 1
ATOM 6263 C CA . ARG A 1 796 ? -18.136 -48.699 71.081 1.00 44.47 796 ARG A CA 1
ATOM 6264 C C . ARG A 1 796 ? -17.650 -49.662 69.992 1.00 44.47 796 ARG A C 1
ATOM 6266 O O . ARG A 1 796 ? -16.529 -50.139 70.115 1.00 44.47 796 ARG A O 1
ATOM 6273 N N . TYR A 1 797 ? -18.399 -49.922 68.918 1.00 44.44 797 TYR A N 1
ATOM 6274 C CA . TYR A 1 797 ? -17.939 -50.841 67.863 1.00 44.44 797 TYR A CA 1
ATOM 6275 C C . TYR A 1 797 ? -18.414 -50.451 66.461 1.00 44.44 797 TYR A C 1
ATOM 6277 O O . TYR A 1 797 ? -19.419 -50.978 65.994 1.00 44.44 797 TYR A O 1
ATOM 6285 N N . ARG A 1 798 ? -17.649 -49.613 65.747 1.00 41.25 798 ARG A N 1
ATOM 6286 C CA . ARG A 1 798 ? -17.511 -49.687 64.277 1.00 41.25 798 ARG A CA 1
ATOM 6287 C C . ARG A 1 798 ? -16.121 -49.211 63.854 1.00 41.25 798 ARG A C 1
ATOM 6289 O O . ARG A 1 798 ? -15.866 -48.018 63.751 1.00 41.25 798 ARG A O 1
ATOM 6296 N N . GLY A 1 799 ? -15.230 -50.179 63.643 1.00 33.12 799 GLY A N 1
ATOM 6297 C CA . GLY A 1 799 ? -13.951 -49.987 62.966 1.00 33.12 799 GLY A CA 1
ATOM 6298 C C . GLY A 1 799 ? -14.135 -49.841 61.453 1.00 33.12 799 GLY A C 1
ATOM 6299 O O . GLY A 1 799 ? -15.047 -50.422 60.864 1.00 33.12 799 GLY A O 1
ATOM 6300 N N . TYR A 1 800 ? -13.262 -49.037 60.856 1.00 34.91 800 TYR A N 1
ATOM 6301 C CA . TYR A 1 800 ? -13.195 -48.713 59.435 1.00 34.91 800 TYR A CA 1
ATOM 6302 C C . TYR A 1 800 ? -12.742 -49.914 58.583 1.00 34.91 800 TYR A C 1
ATOM 6304 O O . TYR A 1 800 ? -11.867 -50.675 58.992 1.00 34.91 800 TYR A O 1
ATOM 6312 N N . LYS A 1 801 ? -13.287 -50.037 57.365 1.00 34.53 801 LYS A N 1
ATOM 6313 C CA . LYS A 1 801 ? -12.674 -50.771 56.245 1.00 34.53 801 LYS A CA 1
ATOM 6314 C C . LYS A 1 801 ? -12.454 -49.785 55.098 1.00 34.53 801 LYS A C 1
ATOM 6316 O O . LYS A 1 801 ? -13.400 -49.121 54.683 1.00 34.53 801 LYS A O 1
ATOM 6321 N N . SER A 1 802 ? -11.216 -49.690 54.623 1.00 35.31 802 SER A N 1
ATOM 6322 C CA . SER A 1 802 ? -10.851 -48.988 53.394 1.00 35.31 802 SER A CA 1
ATOM 6323 C C . SER A 1 802 ? -11.356 -49.763 52.174 1.00 35.31 802 SER A C 1
ATOM 6325 O O . SER A 1 802 ? -11.331 -50.994 52.160 1.00 35.31 802 SER A O 1
ATOM 6327 N N . VAL A 1 803 ? -11.810 -49.039 51.152 1.00 37.50 803 VAL A N 1
ATOM 6328 C CA . VAL A 1 803 ? -12.065 -49.582 49.813 1.00 37.50 803 VAL A CA 1
ATOM 6329 C C . VAL A 1 803 ? -10.995 -49.014 48.887 1.00 37.50 803 VAL A C 1
ATOM 6331 O O . VAL A 1 803 ? -10.686 -47.825 48.948 1.00 37.50 803 VAL A O 1
ATOM 6334 N N . ASN A 1 804 ? -10.386 -49.918 48.124 1.00 29.08 804 ASN A N 1
ATOM 6335 C CA . ASN A 1 804 ? -9.246 -49.696 47.244 1.00 29.08 804 ASN A CA 1
ATOM 6336 C C . ASN A 1 804 ? -9.616 -48.839 46.026 1.00 29.08 804 ASN A C 1
ATOM 6338 O O . ASN A 1 804 ? -10.736 -48.916 45.526 1.00 29.08 804 ASN A O 1
ATOM 6342 N N . VAL A 1 805 ? -8.635 -48.075 45.551 1.00 42.12 805 VAL A N 1
ATOM 6343 C CA . VAL A 1 805 ? -8.659 -47.301 44.306 1.00 42.12 805 VAL A CA 1
ATOM 6344 C C . VAL A 1 805 ? -7.985 -48.143 43.226 1.00 42.12 805 VAL A C 1
ATOM 6346 O O . VAL A 1 805 ? -6.775 -48.315 43.288 1.00 42.12 805 VAL A O 1
ATOM 6349 N N . GLU A 1 806 ? -8.769 -48.681 42.291 1.00 40.50 806 GLU A N 1
ATOM 6350 C CA . GLU A 1 806 ? -8.383 -49.052 40.917 1.00 40.50 806 GLU A CA 1
ATOM 6351 C C . GLU A 1 806 ? -9.638 -49.583 40.197 1.00 40.50 806 GLU A C 1
ATOM 6353 O O . GLU A 1 806 ? -10.059 -50.704 40.460 1.00 40.50 806 GLU A O 1
ATOM 6358 N N . GLU A 1 807 ? -10.261 -48.716 39.384 1.00 37.22 807 GLU A N 1
ATOM 6359 C CA . GLU A 1 807 ? -11.167 -48.947 38.231 1.00 37.22 807 GLU A CA 1
ATOM 6360 C C . GLU A 1 807 ? -12.200 -47.806 38.114 1.00 37.22 807 GLU A C 1
ATOM 6362 O O . GLU A 1 807 ? -13.281 -47.874 38.701 1.00 37.22 807 GLU A O 1
ATOM 6367 N N . ALA A 1 808 ? -11.815 -46.752 37.376 1.00 32.31 808 ALA A N 1
ATOM 6368 C CA . ALA A 1 808 ? -12.612 -45.881 36.486 1.00 32.31 808 ALA A CA 1
ATOM 6369 C C . ALA A 1 808 ? -11.926 -44.518 36.310 1.00 32.31 808 ALA A C 1
ATOM 6371 O O . ALA A 1 808 ? -11.888 -43.741 37.293 1.00 32.31 808 ALA A O 1
#

Foldseek 3Di:
DPPFWDAQAFFPLFFFFAADAQPQPDWFFQDLPQDFDADDDPWDKFWFWKFWKDFDPFFFKFKKKKKKKKKKKWKWAAAPPDIDTDDIDIDIAADDPVQVLCCFQFQKGWQKDWDQDPVRDIDIFGAFNPPDIDIFHWAWDPDDDPFKTKTKRDDDGDDDRDDHQDMDMTMHIMIMMMIHMWTADPVQQKIATPVRDIARFHLQDDPPPPGHHDADPVQKDKDAQDKGFPDCNVGNPGDIDTAGMKIWGDDDRMIMIGGRDDCLQRAARIDTDDIALIWMWIDDPFWIWIQGPVVLFTWIFGPAFDDPPDSNHCNCVVVVVVVSVVSCVPPPVPFKDFDDDWTWTQTPQRMIMIITTIDTPVCVVPPPPDDDDDHDDDDDDTDGDPDRVVGNVVSVVVVVVVVVCVVVSVVSSVVSVVVSVVSVVLQVVCVVPVQVSVCVVVSHGWHWDDDDNMIRIDHIAGFDRSFKIWGQFQFDQPPVRDGDQFKGAPFTKIWGGHPPDDPDIAIFGQDASSHTHHDRPHMDTQDPQDWDWHNGRQWIWIDGSRGTDDIHGPVPDDDDDPDDDDDDDDDDDDDDDDDDPDDPVRVQVVDPDDPVVVVVVVVVVVVVVVVVCVVVDPCPDPVVVVVVVVVSVDGPDDDDDDDDDDDDDDPVVVVVVVLVVLCPPPNNVVVVVVVVVVVVVVVVVVVVVVVVCVVPVCCVVPVPVPDDDDDDDDDDDDDDDDDDDDDDDDDDDDDDDDDDDDDDDDDDDDDDDDDDDPVVVVVVVVVVVVVVVVVVPDDDDDDDDDDDDDPVVVVPDDDDDDDDDDDD

Secondary structure (DSSP, 8-state):
--SSEEE----SSS--EE-PPP-SSEEE-------PPPP----EEEEEEEEEEEE--PPEEEEEEEEEEEEEEEEEEE-SS-EEEEEEEEEEEEPPHHHHHHHHHHSEEESEEEEEPTTS-EEEEEGGG-----EEEPEE-S---SS-EEEES-SS------STT-EEEEEEEEEEEEEEEEEE-TT-S-EEETTS-EESB-TT--SSS---B-S-GGGEEEEEEEEEES-GGGGGGSPEEEEEEEEEEEETTEEEEEE---HHHH--SEEEEEEEEEEEEEE-SSEEEEEETTTTEEEEEESPPP---SHHHHTTHHHHHHHHHHHIIIIITTTEEE-SS-EEEEBTTS-EEEEEEEEEHHHHTT-TT----------------S--HHHHHHHHHHHHHHHHHHHHHHHHHHHHHHHHHHHHHHHHHHHH-HHHHHHHHHTS-EEEEEETTEEEEEEPEEB-GGG-EEESB-EEEPTTSPEEEEEEESS-EEEE-BTTS-S--EEEEE-GGGEEEESS--EEE--SS-EEEEEETTEEEEEETTEEEEEEEGGGSPP---PPP---PPPPP--PPP--SS-HHHHHHTSS--HHHHHHHHHHHHHHHHHHHHHH-----THHHHHHHHHHT--S----------SS--TTHHHHHHHHHHHHSHHHHHHHHHHHHHHHHHHHHHHHHHHHHHH-HHHHH-TTSSSPP------------------------------------------------HHHHHHHHHHHHHHHHHHTT--------PPPPPGGGGSS------------

Organism: Salmonella enterica (NCBI:txid28901)

Radius of gyration: 68.95 Å; chains: 1; bounding box: 178×96×199 Å